Protein AF-A0A8T4CTZ4-F1 (afdb_monomer_lite)

Secondary structure (DSSP, 8-state):
---HHHHHHHHHHHHHHHHHHHHHHHHT---HHHHHHHHHHHHHHHHHHHHHHHHHHHHHHHHHHHHHHHHHHHHHHTSTTEE-S------SSSHHHHHHHHHHHHHHHHHHHHHHHHHHHHHHHHHHHHHHHHHHHHHHHHHHHHHHHHHHHHHHHHHHHHHHHHHHHHHHHHHHHHHHHHHHHHHHHHHHHHHHHHHHHHHHHHHHHHHHHHHHHHHHHHHHHHHHHHHHHHHHHHHHHHHHHHHHHTGGGGHHHHHHHHHHHHHHHHHHHHHHHHHHHHHHHHHHHHHHHHHHHHHHHHHHHHHHHHHHHHHHHHHHHHHHHHHHHHHHHHHHHHHHHHHHHHHHHHHHHHHHHHHHHHHHHHHHHHHHHHHHHHHHHHHHHHHTTEE--SEEEE----SHHHHHHHHHHHHHHHHTT--EEEPPS--SHHHHHHHHHTT---SEEE--TTHHHHHHHTT-B---HHHHHHTTHHHHS-HHHHHHTEETTEE-EEEEEEEE-SEEEEEHHHHHHHT-PPPSSHHHHHHHHHHHHHTT--SB-----HHHHHHHHHHHHHHHHHHHHHIIIIIS--HHHHTSHHHHHHHHHHHHHGGGB-TT-TT--HHHHHHHHHTTSSSEEE--GGGHHHHHHTT--BTTTEEEEEPP-SS--EEEEEEEEEEBPP-SHHHHHHHHHHHHHHTSHHHHHHHHHHH-SB-SSTTS--TTS-HHHHHHHHHHHHHHHTT-EEE-TTTTSSS-HHHHHHHHHHHHHHHH-TT--HHHHHHHHHHHTT-

Structure (mmCIF, N/CA/C/O backbone):
data_AF-A0A8T4CTZ4-F1
#
_entry.id   AF-A0A8T4CTZ4-F1
#
loop_
_atom_site.group_PDB
_atom_site.id
_atom_site.type_symbol
_atom_site.label_atom_id
_atom_site.label_alt_id
_atom_site.label_comp_id
_atom_site.label_asym_id
_atom_site.label_entity_id
_atom_site.label_seq_id
_atom_site.pdbx_PDB_ins_code
_atom_site.Cartn_x
_atom_site.Cartn_y
_atom_site.Cartn_z
_atom_site.occupancy
_atom_site.B_iso_or_equiv
_atom_site.auth_seq_id
_atom_site.auth_comp_id
_atom_site.auth_asym_id
_atom_site.auth_atom_id
_atom_site.pdbx_PDB_model_num
ATOM 1 N N . MET A 1 1 ? 53.742 -28.466 -37.548 1.00 39.31 1 MET A N 1
ATOM 2 C CA . MET A 1 1 ? 53.354 -27.512 -38.612 1.00 39.31 1 MET A CA 1
ATOM 3 C C . MET A 1 1 ? 54.324 -26.345 -38.579 1.00 39.31 1 MET A C 1
ATOM 5 O O . MET A 1 1 ? 54.499 -25.772 -37.512 1.00 39.31 1 MET A O 1
ATOM 9 N N . LEU A 1 2 ? 54.983 -26.036 -39.699 1.00 40.12 2 LEU A N 1
ATOM 10 C CA . LEU A 1 2 ? 55.825 -24.840 -39.817 1.00 40.12 2 LEU A CA 1
ATOM 11 C C . LEU A 1 2 ? 54.944 -23.595 -39.622 1.00 40.12 2 LEU A C 1
ATOM 13 O O . LEU A 1 2 ? 53.842 -23.530 -40.169 1.00 40.12 2 LEU A O 1
ATOM 17 N N . SER A 1 3 ? 55.389 -22.619 -38.830 1.00 48.47 3 SER A N 1
ATOM 18 C CA . SER A 1 3 ? 54.663 -21.354 -38.673 1.00 48.47 3 SER A CA 1
ATOM 19 C C . SER A 1 3 ? 54.604 -20.596 -40.007 1.00 48.47 3 SER A C 1
ATOM 21 O O . SER A 1 3 ? 55.458 -20.787 -40.872 1.00 48.47 3 SER A O 1
ATOM 23 N N . ARG A 1 4 ? 53.625 -19.693 -40.183 1.00 55.22 4 ARG A N 1
ATOM 24 C CA . ARG A 1 4 ? 53.502 -18.837 -41.385 1.00 55.22 4 ARG A CA 1
ATOM 25 C C . ARG A 1 4 ? 54.843 -18.209 -41.787 1.00 55.22 4 ARG A C 1
ATOM 27 O O . ARG A 1 4 ? 55.202 -18.199 -42.958 1.00 55.22 4 ARG A O 1
ATOM 34 N N . ASN A 1 5 ? 55.605 -17.749 -40.797 1.00 58.81 5 ASN A N 1
ATOM 35 C CA . ASN A 1 5 ? 56.911 -17.136 -41.013 1.00 58.81 5 ASN A CA 1
ATOM 36 C C . ASN A 1 5 ? 57.990 -18.166 -41.374 1.00 58.81 5 ASN A C 1
ATOM 38 O O . ASN A 1 5 ? 58.881 -17.840 -42.143 1.00 58.81 5 ASN A O 1
ATOM 42 N N . GLN A 1 6 ? 57.899 -19.403 -40.881 1.00 59.03 6 GLN A N 1
ATOM 43 C CA . GLN A 1 6 ? 58.808 -20.487 -41.262 1.00 59.03 6 GLN A CA 1
ATOM 44 C C . GLN A 1 6 ? 58.558 -20.980 -42.690 1.00 59.03 6 GLN A C 1
ATOM 46 O O . GLN A 1 6 ? 59.519 -21.248 -43.398 1.00 59.03 6 GLN A O 1
ATOM 51 N N . VAL A 1 7 ? 57.302 -21.047 -43.147 1.00 60.06 7 VAL A N 1
ATOM 52 C CA . VAL A 1 7 ? 56.992 -21.392 -44.547 1.00 60.06 7 VAL A CA 1
ATOM 53 C C . VAL A 1 7 ? 57.463 -20.282 -45.488 1.00 60.06 7 VAL A C 1
ATOM 55 O O . VAL A 1 7 ? 58.142 -20.571 -46.467 1.00 60.06 7 VAL A O 1
ATOM 58 N N . ILE A 1 8 ? 57.192 -19.011 -45.161 1.00 64.06 8 ILE A N 1
ATOM 59 C CA . ILE A 1 8 ? 57.685 -17.865 -45.945 1.00 64.06 8 ILE A CA 1
ATOM 60 C C . ILE A 1 8 ? 59.220 -17.826 -45.953 1.00 64.06 8 ILE A C 1
ATOM 62 O O . ILE A 1 8 ? 59.814 -17.636 -47.010 1.00 64.06 8 ILE A O 1
ATOM 66 N N . ALA A 1 9 ? 59.873 -18.054 -44.810 1.00 62.97 9 ALA A N 1
ATOM 67 C CA . ALA A 1 9 ? 61.332 -18.099 -44.723 1.00 62.97 9 ALA A CA 1
ATOM 68 C C . ALA A 1 9 ? 61.925 -19.276 -45.507 1.00 62.97 9 ALA A C 1
ATOM 70 O O . ALA A 1 9 ? 62.953 -19.110 -46.150 1.00 62.97 9 ALA A O 1
ATOM 71 N N . MET A 1 10 ? 61.270 -20.439 -45.506 1.00 65.56 10 MET A N 1
ATOM 72 C CA . MET A 1 10 ? 61.711 -21.608 -46.266 1.00 65.56 10 MET A CA 1
ATOM 73 C C . MET A 1 10 ? 61.559 -21.385 -47.775 1.00 65.56 10 MET A C 1
ATOM 75 O O . MET A 1 10 ? 62.483 -21.680 -48.524 1.00 65.56 10 MET A O 1
ATOM 79 N N . ILE A 1 11 ? 60.443 -20.800 -48.221 1.00 64.06 11 ILE A N 1
ATOM 80 C CA . ILE A 1 11 ? 60.234 -20.414 -49.626 1.00 64.06 11 ILE A CA 1
ATOM 81 C C . ILE A 1 11 ? 61.256 -19.348 -50.043 1.00 64.06 11 ILE A C 1
ATOM 83 O O . ILE A 1 11 ? 61.856 -19.474 -51.105 1.00 64.06 11 ILE A O 1
ATOM 87 N N . SER A 1 12 ? 61.504 -18.344 -49.197 1.00 65.31 12 SER A N 1
ATOM 88 C CA . SER A 1 12 ? 62.520 -17.312 -49.439 1.00 65.31 12 SER A CA 1
ATOM 89 C C . SER A 1 12 ? 63.927 -17.912 -49.515 1.00 65.31 12 SER A C 1
ATOM 91 O O . SER A 1 12 ? 64.669 -17.610 -50.441 1.00 65.31 12 SER A O 1
ATOM 93 N N . ALA A 1 13 ? 64.270 -18.843 -48.620 1.00 66.00 13 ALA A N 1
ATOM 94 C CA . ALA A 1 13 ? 65.552 -19.542 -48.630 1.00 66.00 13 ALA A CA 1
ATOM 95 C C . ALA A 1 13 ? 65.726 -20.424 -49.874 1.00 66.00 13 ALA A C 1
ATOM 97 O O . ALA A 1 13 ? 66.802 -20.424 -50.463 1.00 66.00 13 ALA A O 1
ATOM 98 N N . ILE A 1 14 ? 64.676 -21.127 -50.317 1.00 67.12 14 ILE A N 1
ATOM 99 C CA . ILE A 1 14 ? 64.684 -21.887 -51.577 1.00 67.12 14 ILE A CA 1
ATOM 100 C C . ILE A 1 14 ? 64.848 -20.931 -52.763 1.00 67.12 14 ILE A C 1
ATOM 102 O O . ILE A 1 14 ? 65.654 -21.201 -53.648 1.00 67.12 14 ILE A O 1
ATOM 106 N N . TYR A 1 15 ? 64.154 -19.791 -52.760 1.00 68.62 15 TYR A N 1
ATOM 107 C CA . TYR A 1 15 ? 64.275 -18.775 -53.804 1.00 68.62 15 TYR A CA 1
ATOM 108 C C . TYR A 1 15 ? 65.694 -18.195 -53.862 1.00 68.62 15 TYR A C 1
ATOM 110 O O . TYR A 1 15 ? 66.281 -18.134 -54.937 1.00 68.62 15 TYR A O 1
ATOM 118 N N . SER A 1 16 ? 66.288 -17.849 -52.716 1.00 67.25 16 SER A N 1
ATOM 119 C CA . SER A 1 16 ? 67.676 -17.384 -52.616 1.00 67.25 16 SER A CA 1
ATOM 120 C C . SER A 1 16 ? 68.681 -18.454 -53.040 1.00 67.25 16 SER A C 1
ATOM 122 O O . SER A 1 16 ? 69.623 -18.137 -53.759 1.00 67.25 16 SER A O 1
ATOM 124 N N . LEU A 1 17 ? 68.481 -19.718 -52.650 1.00 63.75 17 LEU A N 1
ATOM 125 C CA . LEU A 1 17 ? 69.348 -20.833 -53.041 1.00 63.75 17 LEU A CA 1
ATOM 126 C C . LEU A 1 17 ? 69.308 -21.057 -54.557 1.00 63.75 17 LEU A C 1
ATOM 128 O O . LEU A 1 17 ? 70.354 -21.205 -55.183 1.00 63.75 17 LEU A O 1
ATOM 132 N N . VAL A 1 18 ? 68.114 -21.016 -55.156 1.00 66.00 18 VAL A N 1
ATOM 133 C CA . VAL A 1 18 ? 67.929 -21.090 -56.610 1.00 66.00 18 VAL A CA 1
ATOM 134 C C . VAL A 1 18 ? 68.626 -19.910 -57.291 1.00 66.00 18 VAL A C 1
ATOM 136 O O . VAL A 1 18 ? 69.375 -20.126 -58.237 1.00 66.00 18 VAL A O 1
ATOM 139 N N . LEU A 1 19 ? 68.487 -18.686 -56.771 1.00 65.62 19 LEU A N 1
ATOM 140 C CA . LEU A 1 19 ? 69.145 -17.485 -57.308 1.00 65.62 19 LEU A CA 1
ATOM 141 C C . LEU A 1 19 ? 70.683 -17.562 -57.237 1.00 65.62 19 LEU A C 1
ATOM 143 O O . LEU A 1 19 ? 71.365 -17.140 -58.169 1.00 65.62 19 LEU A O 1
ATOM 147 N N . ILE A 1 20 ? 71.230 -18.140 -56.162 1.00 66.50 20 ILE A N 1
ATOM 148 C CA . ILE A 1 20 ? 72.675 -18.345 -55.974 1.00 66.50 20 ILE A CA 1
ATOM 149 C C . ILE A 1 20 ? 73.207 -19.421 -56.927 1.00 66.50 20 ILE A C 1
ATOM 151 O O . ILE A 1 20 ? 74.209 -19.192 -57.604 1.00 66.50 20 ILE A O 1
ATOM 155 N N . VAL A 1 21 ? 72.533 -20.573 -57.030 1.00 63.38 21 VAL A N 1
ATOM 156 C CA . VAL A 1 21 ? 72.905 -21.642 -57.978 1.00 63.38 21 VAL A CA 1
ATOM 157 C C . VAL A 1 21 ? 72.862 -21.118 -59.419 1.00 63.38 21 VAL A C 1
ATOM 159 O O . VAL A 1 21 ? 73.737 -21.435 -60.220 1.00 63.38 21 VAL A O 1
ATOM 162 N N . LEU A 1 22 ? 71.904 -20.246 -59.730 1.00 59.56 22 LEU A N 1
ATOM 163 C CA . LEU A 1 22 ? 71.767 -19.593 -61.031 1.00 59.56 22 LEU A CA 1
ATOM 164 C C . LEU A 1 22 ? 72.900 -18.612 -61.348 1.00 59.56 22 LEU A C 1
ATOM 166 O O . LEU A 1 22 ? 73.438 -18.659 -62.452 1.00 59.56 22 LEU A O 1
ATOM 170 N N . LEU A 1 23 ? 73.301 -17.766 -60.395 1.00 63.25 23 LEU A N 1
ATOM 171 C CA . LEU A 1 23 ? 74.447 -16.857 -60.547 1.00 63.25 23 LEU A CA 1
ATOM 172 C C . LEU A 1 23 ? 75.741 -17.622 -60.861 1.00 63.25 23 LEU A C 1
ATOM 174 O O . LEU A 1 23 ? 76.515 -17.207 -61.723 1.00 63.25 23 LEU A O 1
ATOM 178 N N . VAL A 1 24 ? 75.933 -18.774 -60.213 1.00 62.56 24 VAL A N 1
ATOM 179 C CA . VAL A 1 24 ? 77.088 -19.653 -60.442 1.00 62.56 24 VAL A CA 1
ATOM 180 C C . VAL A 1 24 ? 77.041 -20.290 -61.837 1.00 62.56 24 VAL A C 1
ATOM 182 O O . VAL A 1 24 ? 78.058 -20.303 -62.529 1.00 62.56 24 VAL A O 1
ATOM 185 N N . VAL A 1 25 ? 75.875 -20.753 -62.301 1.00 63.19 25 VAL A N 1
ATOM 186 C CA . VAL A 1 25 ? 75.716 -21.350 -63.644 1.00 63.19 25 VAL A CA 1
ATOM 187 C C . VAL A 1 25 ? 75.904 -20.310 -64.758 1.00 63.19 25 VAL A C 1
ATOM 189 O O . VAL A 1 25 ? 76.577 -20.599 -65.748 1.00 63.19 25 VAL A O 1
ATOM 192 N N . VAL A 1 26 ? 75.394 -19.086 -64.582 1.00 61.59 26 VAL A N 1
ATOM 193 C CA . VAL A 1 26 ? 75.572 -17.978 -65.542 1.00 61.59 26 VAL A CA 1
ATOM 194 C C . VAL A 1 26 ? 77.041 -17.552 -65.637 1.00 61.59 26 VAL A C 1
ATOM 196 O O . VAL A 1 26 ? 77.529 -17.309 -66.737 1.00 61.59 26 VAL A O 1
ATOM 199 N N . SER A 1 27 ? 77.786 -17.539 -64.524 1.00 61.09 27 SER A N 1
ATOM 200 C CA . SER A 1 27 ? 79.213 -17.169 -64.532 1.00 61.09 27 SER A CA 1
ATOM 201 C C . SER A 1 27 ? 80.145 -18.170 -65.234 1.00 61.09 27 SER A C 1
ATOM 203 O O . SER A 1 27 ? 81.280 -17.813 -65.537 1.00 61.09 27 SER A O 1
ATOM 205 N N . ASN A 1 28 ? 79.686 -19.398 -65.512 1.00 57.53 28 ASN A N 1
ATOM 206 C CA . ASN A 1 28 ? 80.529 -20.510 -65.975 1.00 57.53 28 ASN A CA 1
ATOM 207 C C . ASN A 1 28 ? 80.295 -20.938 -67.442 1.00 57.53 28 ASN A C 1
ATOM 209 O O . ASN A 1 28 ? 80.783 -21.993 -67.848 1.00 57.53 28 ASN A O 1
ATOM 213 N N . SER A 1 29 ? 79.556 -20.166 -68.250 1.00 55.97 29 SER A N 1
ATOM 214 C CA . SER A 1 29 ? 79.199 -20.547 -69.631 1.00 55.97 29 SER A CA 1
ATOM 215 C C . SER A 1 29 ? 79.858 -19.653 -70.700 1.00 55.97 29 SER A C 1
ATOM 217 O O . SER A 1 29 ? 79.680 -18.440 -70.732 1.00 55.97 29 SER A O 1
ATOM 219 N N . SER A 1 30 ? 80.650 -20.263 -71.592 1.00 53.78 30 SER A N 1
ATOM 220 C CA . SER A 1 30 ? 81.611 -19.582 -72.485 1.00 53.78 30 SER A CA 1
ATOM 221 C C . SER A 1 30 ? 81.126 -19.346 -73.931 1.00 53.78 30 SER A C 1
ATOM 223 O O . SER A 1 30 ? 81.937 -19.407 -74.855 1.00 53.78 30 SER A O 1
ATOM 225 N N . VAL A 1 31 ? 79.826 -19.110 -74.183 1.00 53.09 31 VAL A N 1
ATOM 226 C CA . VAL A 1 31 ? 79.299 -18.891 -75.555 1.00 53.09 31 VAL A CA 1
ATOM 227 C C . VAL A 1 31 ? 78.222 -17.794 -75.590 1.00 53.09 31 VAL A C 1
ATOM 229 O O . VAL A 1 31 ? 77.101 -17.995 -75.135 1.00 53.09 31 VAL A O 1
ATOM 232 N N . ALA A 1 32 ? 78.538 -16.640 -76.192 1.00 54.09 32 ALA A N 1
ATOM 233 C CA . ALA A 1 32 ? 77.713 -15.424 -76.137 1.00 54.09 32 ALA A CA 1
ATOM 234 C C . ALA A 1 32 ? 76.344 -15.504 -76.855 1.00 54.09 32 ALA A C 1
ATOM 236 O O . ALA A 1 32 ? 75.401 -14.858 -76.416 1.00 54.09 32 ALA A O 1
ATOM 237 N N . ALA A 1 33 ? 76.189 -16.305 -77.919 1.00 52.88 33 ALA A N 1
ATOM 238 C CA . ALA A 1 33 ? 74.944 -16.347 -78.710 1.00 52.88 33 ALA A CA 1
ATOM 239 C C . ALA A 1 33 ? 73.866 -17.313 -78.166 1.00 52.88 33 ALA A C 1
ATOM 241 O O . ALA A 1 33 ? 72.686 -17.156 -78.462 1.00 52.88 33 ALA A O 1
ATOM 242 N N . VAL A 1 34 ? 74.253 -18.299 -77.349 1.00 55.53 34 VAL A N 1
ATOM 243 C CA . VAL A 1 34 ? 73.311 -19.179 -76.623 1.00 55.53 34 VAL A CA 1
ATOM 244 C C . VAL A 1 34 ? 72.849 -18.512 -75.315 1.00 55.53 34 VAL A C 1
ATOM 246 O O . VAL A 1 34 ? 71.818 -18.878 -74.756 1.00 55.53 34 VAL A O 1
ATOM 249 N N . ASN A 1 35 ? 73.575 -17.482 -74.868 1.00 60.97 35 ASN A N 1
ATOM 250 C CA . ASN A 1 35 ? 73.402 -16.823 -73.580 1.00 60.97 35 ASN A CA 1
ATOM 251 C C . ASN A 1 35 ? 72.079 -16.043 -73.475 1.00 60.97 35 ASN A C 1
ATOM 253 O O . ASN A 1 35 ? 71.365 -16.206 -72.492 1.00 60.97 35 ASN A O 1
ATOM 257 N N . ASP A 1 36 ? 71.686 -15.276 -74.498 1.00 58.62 36 ASP A N 1
ATOM 258 C CA . ASP A 1 36 ? 70.469 -14.445 -74.430 1.00 58.62 36 ASP A CA 1
ATOM 259 C C . ASP A 1 36 ? 69.174 -15.273 -74.440 1.00 58.62 36 ASP A C 1
ATOM 261 O O . ASP A 1 36 ? 68.249 -15.007 -73.666 1.00 58.62 36 ASP A O 1
ATOM 265 N N . LEU A 1 37 ? 69.103 -16.325 -75.267 1.00 62.19 37 LEU A N 1
ATOM 266 C CA . LEU A 1 37 ? 67.947 -17.230 -75.296 1.00 62.19 37 LEU A CA 1
ATOM 267 C C . LEU A 1 37 ? 67.836 -18.023 -73.986 1.00 62.19 37 LEU A C 1
ATOM 269 O O . LEU A 1 37 ? 66.740 -18.170 -73.442 1.00 62.19 37 LEU A O 1
ATOM 273 N N . PHE A 1 38 ? 68.969 -18.490 -73.456 1.00 65.94 38 PHE A N 1
ATOM 274 C CA . PHE A 1 38 ? 69.017 -19.215 -72.190 1.00 65.94 38 PHE A CA 1
ATOM 275 C C . PHE A 1 38 ? 68.617 -18.314 -71.012 1.00 65.94 38 PHE A C 1
ATOM 277 O O . PHE A 1 38 ? 67.765 -18.706 -70.219 1.00 65.94 38 PHE A O 1
ATOM 284 N N . ILE A 1 39 ? 69.128 -17.077 -70.944 1.00 67.44 39 ILE A N 1
ATOM 285 C CA . ILE A 1 39 ? 68.759 -16.079 -69.923 1.00 67.44 39 ILE A CA 1
ATOM 286 C C . ILE A 1 39 ? 67.267 -15.719 -70.003 1.00 67.44 39 ILE A C 1
ATOM 288 O O . ILE A 1 39 ? 66.610 -15.607 -68.967 1.00 67.44 39 ILE A O 1
ATOM 292 N N . THR A 1 40 ? 66.697 -15.592 -71.206 1.00 66.44 40 THR A N 1
ATOM 293 C CA . THR A 1 40 ? 65.272 -15.250 -71.380 1.00 66.44 40 THR A CA 1
ATOM 294 C C . THR A 1 40 ? 64.348 -16.389 -70.934 1.00 66.44 40 THR A C 1
ATOM 296 O O . THR A 1 40 ? 63.401 -16.151 -70.184 1.00 66.44 40 THR A O 1
ATOM 299 N N . ILE A 1 41 ? 64.637 -17.639 -71.323 1.00 70.94 41 ILE A N 1
ATOM 300 C CA . ILE A 1 41 ? 63.889 -18.829 -70.866 1.00 70.94 41 ILE A CA 1
ATOM 301 C C . ILE A 1 41 ? 63.963 -18.959 -69.340 1.00 70.94 41 ILE A C 1
ATOM 303 O O . ILE A 1 41 ? 62.981 -19.305 -68.682 1.00 70.94 41 ILE A O 1
ATOM 307 N N . LEU A 1 42 ? 65.117 -18.628 -68.766 1.00 67.38 42 LEU A N 1
ATOM 308 C CA . LEU A 1 42 ? 65.365 -18.700 -67.336 1.00 67.38 42 LEU A CA 1
ATOM 309 C C . LEU A 1 42 ? 64.615 -17.613 -66.552 1.00 67.38 42 LEU A C 1
ATOM 311 O O . LEU A 1 42 ? 63.998 -17.917 -65.533 1.00 67.38 42 LEU A O 1
ATOM 315 N N . LEU A 1 43 ? 64.582 -16.375 -67.053 1.00 72.62 43 LEU A N 1
ATOM 316 C CA . LEU A 1 43 ? 63.762 -15.292 -66.496 1.00 72.62 43 LEU A CA 1
ATOM 317 C C . LEU A 1 43 ? 62.268 -15.632 -66.544 1.00 72.62 43 LEU A C 1
ATOM 319 O O . LEU A 1 43 ? 61.567 -15.428 -65.553 1.00 72.62 43 LEU A O 1
ATOM 323 N N . ILE A 1 44 ? 61.788 -16.211 -67.649 1.00 76.00 44 ILE A N 1
ATOM 324 C CA . ILE A 1 44 ? 60.404 -16.696 -67.764 1.00 76.00 44 ILE A CA 1
ATOM 325 C C . ILE A 1 44 ? 60.137 -17.810 -66.743 1.00 76.00 44 ILE A C 1
ATOM 327 O O . ILE A 1 44 ? 59.095 -17.800 -66.091 1.00 76.00 44 ILE A O 1
ATOM 331 N N . GLY A 1 45 ? 61.086 -18.729 -66.544 1.00 75.56 45 GLY A N 1
ATOM 332 C CA . GLY A 1 45 ? 61.003 -19.775 -65.523 1.00 75.56 45 GLY A CA 1
ATOM 333 C C . GLY A 1 45 ? 60.929 -19.221 -64.096 1.00 75.56 45 GLY A C 1
ATOM 334 O O . GLY A 1 45 ? 60.116 -19.692 -63.304 1.00 75.56 45 GLY A O 1
ATOM 335 N N . ILE A 1 46 ? 61.712 -18.186 -63.775 1.00 76.00 46 ILE A N 1
ATOM 336 C CA . ILE A 1 46 ? 61.697 -17.515 -62.463 1.00 76.00 46 ILE A CA 1
ATOM 337 C C . ILE A 1 46 ? 60.379 -16.776 -62.241 1.00 76.00 46 ILE A C 1
ATOM 339 O O . ILE A 1 46 ? 59.773 -16.918 -61.180 1.00 76.00 46 ILE A O 1
ATOM 343 N N . VAL A 1 47 ? 59.910 -16.011 -63.230 1.00 78.50 47 VAL A N 1
ATOM 344 C CA . VAL A 1 47 ? 58.628 -15.296 -63.143 1.00 78.50 47 VAL A CA 1
ATOM 345 C C . VAL A 1 47 ? 57.470 -16.291 -63.043 1.00 78.50 47 VAL A C 1
ATOM 347 O O . VAL A 1 47 ? 56.574 -16.097 -62.224 1.00 78.50 47 VAL A O 1
ATOM 350 N N . GLY A 1 48 ? 57.516 -17.391 -63.798 1.00 80.56 48 GLY A N 1
ATOM 351 C CA . GLY A 1 48 ? 56.537 -18.475 -63.729 1.00 80.56 48 GLY A CA 1
ATOM 352 C C . GLY A 1 48 ? 56.526 -19.175 -62.370 1.00 80.56 48 GLY A C 1
ATOM 353 O O . GLY A 1 48 ? 55.460 -19.371 -61.790 1.00 80.56 48 GLY A O 1
ATOM 354 N N . LEU A 1 49 ? 57.700 -19.484 -61.812 1.00 81.38 49 LEU A N 1
ATOM 355 C CA . LEU A 1 49 ? 57.827 -20.071 -60.476 1.00 81.38 49 LEU A CA 1
ATOM 356 C C . LEU A 1 49 ? 57.380 -19.089 -59.385 1.00 81.38 49 LEU A C 1
ATOM 358 O O . LEU A 1 49 ? 56.686 -19.487 -58.454 1.00 81.38 49 LEU A O 1
ATOM 362 N N . GLY A 1 50 ? 57.724 -17.807 -59.514 1.00 78.75 50 GLY A N 1
ATOM 363 C CA . GLY A 1 50 ? 57.285 -16.742 -58.615 1.00 78.75 50 GLY A CA 1
ATOM 364 C C . GLY A 1 50 ? 55.768 -16.559 -58.631 1.00 78.75 50 GLY A C 1
ATOM 365 O O . GLY A 1 50 ? 55.152 -16.495 -57.570 1.00 78.75 50 GLY A O 1
ATOM 366 N N . ALA A 1 51 ? 55.146 -16.560 -59.813 1.00 79.69 51 ALA A N 1
ATOM 367 C CA . ALA A 1 51 ? 53.694 -16.505 -59.966 1.00 79.69 51 ALA A CA 1
ATOM 368 C C . ALA A 1 51 ? 53.007 -17.759 -59.399 1.00 79.69 51 ALA A C 1
ATOM 370 O O . ALA A 1 51 ? 51.974 -17.647 -58.741 1.00 79.69 51 ALA A O 1
ATOM 371 N N . LEU A 1 52 ? 53.601 -18.941 -59.587 1.00 82.56 52 LEU A N 1
ATOM 372 C CA . LEU A 1 52 ? 53.086 -20.199 -59.049 1.00 82.56 52 LEU A CA 1
ATOM 373 C C . LEU A 1 52 ? 53.186 -20.246 -57.518 1.00 82.56 52 LEU A C 1
ATOM 375 O O . LEU A 1 52 ? 52.219 -20.613 -56.856 1.00 82.56 52 LEU A O 1
ATOM 379 N N . LEU A 1 53 ? 54.307 -19.806 -56.941 1.00 83.00 53 LEU A N 1
ATOM 380 C CA . LEU A 1 53 ? 54.482 -19.682 -55.491 1.00 83.00 53 LEU A CA 1
ATOM 381 C C . LEU A 1 53 ? 53.547 -18.623 -54.896 1.00 83.00 53 LEU A C 1
ATOM 383 O O . LEU A 1 53 ? 52.933 -18.873 -53.862 1.00 83.00 53 LEU A O 1
ATOM 387 N N . ALA A 1 54 ? 53.386 -17.472 -55.552 1.00 77.75 54 ALA A N 1
ATOM 388 C CA . ALA A 1 54 ? 52.441 -16.439 -55.132 1.00 77.75 54 ALA A CA 1
ATOM 389 C C . ALA A 1 54 ? 50.990 -16.944 -55.191 1.00 77.75 54 ALA A C 1
ATOM 391 O O . ALA A 1 54 ? 50.236 -16.740 -54.240 1.00 77.75 54 ALA A O 1
ATOM 392 N N . GLY A 1 55 ? 50.617 -17.663 -56.254 1.00 81.44 55 GLY A N 1
ATOM 393 C CA . GLY A 1 55 ? 49.314 -18.314 -56.391 1.00 81.44 55 GLY A CA 1
ATOM 394 C C . GLY A 1 55 ? 49.078 -19.392 -55.330 1.00 81.44 55 GLY A C 1
ATOM 395 O O . GLY A 1 55 ? 47.993 -19.462 -54.759 1.00 81.44 55 GLY A O 1
ATOM 396 N N . LEU A 1 56 ? 50.107 -20.175 -54.994 1.00 80.62 56 LEU A N 1
ATOM 397 C CA . LEU A 1 56 ? 50.047 -21.203 -53.954 1.00 80.62 56 LEU A CA 1
ATOM 398 C C . LEU A 1 56 ? 49.911 -20.588 -52.553 1.00 80.62 56 LEU A C 1
ATOM 400 O O . LEU A 1 56 ? 49.064 -21.021 -51.776 1.00 80.62 56 LEU A O 1
ATOM 404 N N . VAL A 1 57 ? 50.670 -19.533 -52.243 1.00 80.19 57 VAL A N 1
ATOM 405 C CA . VAL A 1 57 ? 50.537 -18.771 -50.987 1.00 80.19 57 VAL A CA 1
ATOM 406 C C . VAL A 1 57 ? 49.167 -18.096 -50.894 1.00 80.19 57 VAL A C 1
ATOM 408 O O . VAL A 1 57 ? 48.546 -18.127 -49.833 1.00 80.19 57 VAL A O 1
ATOM 411 N N . PHE A 1 58 ? 48.664 -17.522 -51.989 1.00 79.69 58 PHE A N 1
ATOM 412 C CA . PHE A 1 58 ? 47.327 -16.933 -52.047 1.00 79.69 58 PHE A CA 1
ATOM 413 C C . PHE A 1 58 ? 46.229 -17.985 -51.829 1.00 79.69 58 PHE A C 1
ATOM 415 O O . PHE A 1 58 ? 45.336 -17.772 -51.008 1.00 79.69 58 PHE A O 1
ATOM 422 N N . GLY A 1 59 ? 46.331 -19.143 -52.488 1.00 77.12 59 GLY A N 1
ATOM 423 C CA . GLY A 1 59 ? 45.407 -20.267 -52.326 1.00 77.12 59 GLY A CA 1
ATOM 424 C C . GLY A 1 59 ? 45.400 -20.825 -50.901 1.00 77.12 59 GLY A C 1
ATOM 425 O O . GLY A 1 59 ? 44.334 -20.982 -50.312 1.00 77.12 59 GLY A O 1
ATOM 426 N N . ILE A 1 60 ? 46.580 -21.029 -50.306 1.00 78.12 60 ILE A N 1
ATOM 427 C CA . ILE A 1 60 ? 46.739 -21.434 -48.900 1.00 78.12 60 ILE A CA 1
ATOM 428 C C . ILE A 1 60 ? 46.112 -20.386 -47.971 1.00 78.12 60 ILE A C 1
ATOM 430 O O . ILE A 1 60 ? 45.307 -20.733 -47.111 1.00 78.12 60 ILE A O 1
ATOM 434 N N . ASN A 1 61 ? 46.413 -19.098 -48.156 1.00 74.81 61 ASN A N 1
ATOM 435 C CA . ASN A 1 61 ? 45.849 -18.038 -47.317 1.00 74.81 61 ASN A CA 1
ATOM 436 C C . ASN A 1 61 ? 44.319 -17.985 -47.394 1.00 74.81 61 ASN A C 1
ATOM 438 O O . ASN A 1 61 ? 43.673 -17.788 -46.367 1.00 74.81 61 ASN A O 1
ATOM 442 N N . GLN A 1 62 ? 43.734 -18.196 -48.574 1.00 74.88 62 GLN A N 1
ATOM 443 C CA . GLN A 1 62 ? 42.281 -18.254 -48.734 1.00 74.88 62 GLN A CA 1
ATOM 444 C C . GLN A 1 62 ? 41.673 -19.507 -48.091 1.00 74.88 62 GLN A C 1
ATOM 446 O O . GLN A 1 62 ? 40.611 -19.407 -47.480 1.00 74.88 62 GLN A O 1
ATOM 451 N N . LEU A 1 63 ? 42.364 -20.650 -48.144 1.00 73.75 63 LEU A N 1
ATOM 452 C CA . LEU A 1 63 ? 41.926 -21.900 -47.515 1.00 73.75 63 LEU A CA 1
ATOM 453 C C . LEU A 1 63 ? 41.944 -21.824 -45.975 1.00 73.75 63 LEU A C 1
ATOM 455 O O . LEU A 1 63 ? 41.037 -22.326 -45.318 1.00 73.75 63 LEU A O 1
ATOM 459 N N . PHE A 1 64 ? 42.958 -21.175 -45.387 1.00 75.94 64 PHE A N 1
ATOM 460 C CA . PHE A 1 64 ? 43.124 -21.063 -43.929 1.00 75.94 64 PHE A CA 1
ATOM 461 C C . PHE A 1 64 ? 42.426 -19.842 -43.304 1.00 75.94 64 PHE A C 1
ATOM 463 O O . PHE A 1 64 ? 42.347 -19.748 -42.076 1.00 75.94 64 PHE A O 1
ATOM 470 N N . LYS A 1 65 ? 41.891 -18.915 -44.109 1.00 77.62 65 LYS A N 1
ATOM 471 C CA . LYS A 1 65 ? 41.198 -17.712 -43.619 1.00 77.62 65 LYS A CA 1
ATOM 472 C C . LYS A 1 65 ? 40.037 -18.027 -42.652 1.00 77.62 65 LYS A C 1
ATOM 474 O O . LYS A 1 65 ? 40.013 -17.408 -41.582 1.00 77.62 65 LYS A O 1
ATOM 479 N N . PRO A 1 66 ? 39.145 -19.005 -42.921 1.00 76.50 66 PRO A N 1
ATOM 480 C CA . PRO A 1 66 ? 38.083 -19.374 -41.978 1.00 76.50 66 PRO A CA 1
ATOM 481 C C . PRO A 1 66 ? 38.621 -19.903 -40.642 1.00 76.50 66 PRO A C 1
ATOM 483 O O . PRO A 1 66 ? 38.083 -19.579 -39.589 1.00 76.50 66 PRO A O 1
ATOM 486 N N . LEU A 1 67 ? 39.740 -20.639 -40.652 1.00 78.62 67 LEU A N 1
ATOM 487 C CA . LEU A 1 67 ? 40.378 -21.142 -39.427 1.00 78.62 67 LEU A CA 1
ATOM 488 C C . LEU A 1 67 ? 40.990 -20.012 -38.589 1.00 78.62 67 LEU A C 1
ATOM 490 O O . LEU A 1 67 ? 40.904 -20.034 -37.361 1.00 78.62 67 LEU A O 1
ATOM 494 N N . THR A 1 68 ? 41.572 -18.994 -39.231 1.00 81.44 68 THR A N 1
ATOM 495 C CA . THR A 1 68 ? 42.026 -17.794 -38.510 1.00 81.44 68 THR A CA 1
ATOM 496 C C . THR A 1 68 ? 40.863 -16.992 -37.932 1.00 81.44 68 THR A C 1
ATOM 498 O O . THR A 1 68 ? 40.957 -16.563 -36.788 1.00 81.44 68 THR A O 1
ATOM 501 N N . GLN A 1 69 ? 39.750 -16.867 -38.664 1.00 80.69 69 GLN A N 1
ATOM 502 C CA . GLN A 1 69 ? 38.534 -16.217 -38.167 1.00 80.69 69 GLN A CA 1
ATOM 503 C C . GLN A 1 69 ? 37.927 -16.981 -36.986 1.00 80.69 69 GLN A C 1
ATOM 505 O O . GLN A 1 69 ? 37.577 -16.364 -35.988 1.00 80.69 69 GLN A O 1
ATOM 510 N N . MET A 1 70 ? 37.882 -18.315 -37.047 1.00 81.94 70 MET A N 1
ATOM 511 C CA . MET A 1 70 ? 37.433 -19.160 -35.936 1.00 81.94 70 MET A CA 1
ATOM 512 C C . MET A 1 70 ? 38.289 -18.953 -34.689 1.00 81.94 70 MET A C 1
ATOM 514 O O . MET A 1 70 ? 37.749 -18.736 -33.610 1.00 81.94 70 MET A O 1
ATOM 518 N N . ARG A 1 71 ? 39.621 -18.956 -34.829 1.00 83.31 71 ARG A N 1
ATOM 519 C CA . ARG A 1 71 ? 40.534 -18.658 -33.716 1.00 83.31 71 ARG A CA 1
ATOM 520 C C . ARG A 1 71 ? 40.247 -17.284 -33.109 1.00 83.31 71 ARG A C 1
ATOM 522 O O . ARG A 1 71 ? 40.257 -17.147 -31.888 1.00 83.31 71 ARG A O 1
ATOM 529 N N . ASP A 1 72 ? 40.043 -16.273 -33.946 1.00 83.75 72 ASP A N 1
ATOM 530 C CA . ASP A 1 72 ? 39.843 -14.899 -33.488 1.00 83.75 72 ASP A CA 1
ATOM 531 C C . ASP A 1 72 ? 38.472 -14.730 -32.804 1.00 83.75 72 ASP A C 1
ATOM 533 O O . ASP A 1 72 ? 38.403 -14.101 -31.750 1.00 83.75 72 ASP A O 1
ATOM 537 N N . LEU A 1 73 ? 37.416 -15.388 -33.302 1.00 81.81 73 LEU A N 1
ATOM 538 C CA . LEU A 1 73 ? 36.107 -15.446 -32.637 1.00 81.81 73 LEU A CA 1
ATOM 539 C C . LEU A 1 73 ? 36.151 -16.225 -31.322 1.00 81.81 73 LEU A C 1
ATOM 541 O O . LEU A 1 73 ? 35.621 -15.751 -30.326 1.00 81.81 73 LEU A O 1
ATOM 545 N N . MET A 1 74 ? 36.833 -17.371 -31.271 1.00 82.44 74 MET A N 1
ATOM 546 C CA . MET A 1 74 ? 37.019 -18.120 -30.022 1.00 82.44 74 MET A CA 1
ATOM 547 C C . MET A 1 74 ? 37.785 -17.301 -28.975 1.00 82.44 74 MET A C 1
ATOM 549 O O . MET A 1 74 ? 37.472 -17.362 -27.789 1.00 82.44 74 MET A O 1
ATOM 553 N N . ARG A 1 75 ? 38.768 -16.492 -29.397 1.00 82.19 75 ARG A N 1
ATOM 554 C CA . ARG A 1 75 ? 39.457 -15.549 -28.502 1.00 82.19 75 ARG A CA 1
ATOM 555 C C . ARG A 1 75 ? 38.530 -14.449 -28.006 1.00 82.19 75 ARG A C 1
ATOM 557 O O . ARG A 1 75 ? 38.600 -14.121 -26.830 1.00 82.19 75 ARG A O 1
ATOM 564 N N . LEU A 1 76 ? 37.677 -13.908 -28.874 1.00 75.94 76 LEU A N 1
ATOM 565 C CA . LEU A 1 76 ? 36.679 -12.908 -28.496 1.00 75.94 76 LEU A CA 1
ATOM 566 C C . LEU A 1 76 ? 35.650 -13.489 -27.512 1.00 75.94 76 LEU A C 1
ATOM 568 O O . LEU A 1 76 ? 35.323 -12.846 -26.519 1.00 75.94 76 LEU A O 1
ATOM 572 N N . GLN A 1 77 ? 35.208 -14.729 -27.731 1.00 80.62 77 GLN A N 1
ATOM 573 C CA . GLN A 1 77 ? 34.308 -15.467 -26.837 1.00 80.62 77 GLN A CA 1
ATOM 574 C C . GLN A 1 77 ? 34.915 -15.740 -25.458 1.00 80.62 77 GLN A C 1
ATOM 576 O O . GLN A 1 77 ? 34.182 -15.800 -24.478 1.00 80.62 77 GLN A O 1
ATOM 581 N N . ALA A 1 78 ? 36.239 -15.878 -25.375 1.00 79.12 78 ALA A N 1
ATOM 582 C CA . ALA A 1 78 ? 36.961 -16.083 -24.122 1.00 79.12 78 ALA A CA 1
ATOM 583 C C . ALA A 1 78 ? 37.221 -14.786 -23.327 1.00 79.12 78 ALA A C 1
ATOM 585 O O . ALA A 1 78 ? 37.856 -14.841 -22.275 1.00 79.12 78 ALA A O 1
ATOM 586 N N . THR A 1 79 ? 36.788 -13.623 -23.826 1.00 76.25 79 THR A N 1
ATOM 587 C CA . THR A 1 79 ? 36.882 -12.352 -23.089 1.00 76.25 79 THR A CA 1
ATOM 588 C C . THR A 1 79 ? 35.694 -12.153 -22.144 1.00 76.25 79 THR A C 1
ATOM 590 O O . THR A 1 79 ? 34.666 -12.811 -22.283 1.00 76.25 79 THR A O 1
ATOM 593 N N . ASP A 1 80 ? 35.792 -11.175 -21.237 1.00 64.06 80 ASP A N 1
ATOM 594 C CA . ASP A 1 80 ? 34.716 -10.775 -20.308 1.00 64.06 80 ASP A CA 1
ATOM 595 C C . ASP A 1 80 ? 33.424 -10.274 -20.995 1.00 64.06 80 ASP A C 1
ATOM 597 O O . ASP A 1 80 ? 32.439 -9.980 -20.320 1.00 64.06 80 ASP A O 1
ATOM 601 N N . ARG A 1 81 ? 33.428 -10.141 -22.329 1.00 66.75 81 ARG A N 1
ATOM 602 C CA . ARG A 1 81 ? 32.265 -9.820 -23.172 1.00 66.75 81 ARG A CA 1
ATOM 603 C C . ARG A 1 81 ? 32.114 -10.852 -24.282 1.00 66.75 81 ARG A C 1
ATOM 605 O O . ARG A 1 81 ? 32.054 -10.492 -25.459 1.00 66.75 81 ARG A O 1
ATOM 612 N N . GLY A 1 82 ? 32.127 -12.128 -23.907 1.00 76.56 82 GLY A N 1
ATOM 613 C CA . GLY A 1 82 ? 32.137 -13.248 -24.838 1.00 76.56 82 GLY A CA 1
ATOM 614 C C . GLY A 1 82 ? 31.014 -13.133 -25.867 1.00 76.56 82 GLY A C 1
ATOM 615 O O . GLY A 1 82 ? 29.839 -13.302 -25.537 1.00 76.56 82 GLY A O 1
ATOM 616 N N . ASP A 1 83 ? 31.367 -12.806 -27.111 1.00 80.69 83 ASP A N 1
ATOM 617 C CA . ASP A 1 83 ? 30.382 -12.575 -28.162 1.00 80.69 83 ASP A CA 1
ATOM 618 C C . ASP A 1 83 ? 29.900 -13.898 -28.763 1.00 80.69 83 ASP A C 1
ATOM 620 O O . ASP A 1 83 ? 30.581 -14.536 -29.572 1.00 80.69 83 ASP A O 1
ATOM 624 N N . LEU A 1 84 ? 28.699 -14.307 -28.360 1.00 85.38 84 LEU A N 1
ATOM 625 C CA . LEU A 1 84 ? 28.015 -15.482 -28.894 1.00 85.38 84 LEU A CA 1
ATOM 626 C C . LEU A 1 84 ? 27.017 -15.116 -29.999 1.00 85.38 84 LEU A C 1
ATOM 628 O O . LEU A 1 84 ? 26.290 -15.989 -30.466 1.00 85.38 84 LEU A O 1
ATOM 632 N N . MET A 1 85 ? 26.959 -13.857 -30.446 1.00 82.69 85 MET A N 1
ATOM 633 C CA . MET A 1 85 ? 26.082 -13.404 -31.534 1.00 82.69 85 MET A CA 1
ATOM 634 C C . MET A 1 85 ? 26.737 -13.544 -32.907 1.00 82.69 85 MET A C 1
ATOM 636 O O . MET A 1 85 ? 26.035 -13.792 -33.892 1.00 82.69 85 MET A O 1
ATOM 640 N N . THR A 1 86 ? 28.060 -13.419 -32.984 1.00 81.75 86 THR A N 1
ATOM 641 C CA . THR A 1 86 ? 28.799 -13.530 -34.247 1.00 81.75 86 THR A CA 1
ATOM 642 C C . THR A 1 86 ? 28.874 -14.987 -34.732 1.00 81.75 86 THR A C 1
ATOM 644 O O . THR A 1 86 ? 28.959 -15.926 -33.938 1.00 81.75 86 THR A O 1
ATOM 647 N N . ARG A 1 87 ? 28.796 -15.202 -36.052 1.00 83.81 87 ARG A N 1
ATOM 648 C CA . ARG A 1 87 ? 28.859 -16.527 -36.701 1.00 83.81 87 ARG A CA 1
ATOM 649 C C . ARG A 1 87 ? 29.981 -16.576 -37.731 1.00 83.81 87 ARG A C 1
ATOM 651 O O . ARG A 1 87 ? 30.322 -15.557 -38.334 1.00 83.81 87 ARG A O 1
ATOM 658 N N . LEU A 1 88 ? 30.531 -17.767 -37.957 1.00 84.44 88 LEU A N 1
ATOM 659 C CA . LEU A 1 88 ? 31.496 -17.994 -39.027 1.00 84.44 88 LEU A CA 1
ATOM 660 C C . LEU A 1 88 ? 30.791 -18.033 -40.387 1.00 84.44 88 LEU A C 1
ATOM 662 O O . LEU A 1 88 ? 29.756 -18.695 -40.514 1.00 84.44 88 LEU A O 1
ATOM 666 N N . PRO A 1 89 ? 31.347 -17.378 -41.420 1.00 81.38 89 PRO A N 1
ATOM 667 C CA . PRO A 1 89 ? 30.826 -17.502 -42.770 1.00 81.38 89 PRO A CA 1
ATOM 668 C C . PRO A 1 89 ? 31.029 -18.935 -43.277 1.00 81.38 89 PRO A C 1
ATOM 670 O O . PRO A 1 89 ? 32.149 -19.445 -43.294 1.00 81.38 89 PRO A O 1
ATOM 673 N N . VAL A 1 90 ? 29.953 -19.577 -43.732 1.00 81.25 90 VAL A N 1
ATOM 674 C CA . VAL A 1 90 ? 29.999 -20.934 -44.300 1.00 81.25 90 VAL A CA 1
ATOM 675 C C . VAL A 1 90 ? 30.345 -20.834 -45.789 1.00 81.25 90 VAL A C 1
ATOM 677 O O . VAL A 1 90 ? 29.494 -20.993 -46.657 1.00 81.25 90 VAL A O 1
ATOM 680 N N . ASN A 1 91 ? 31.607 -20.507 -46.077 1.00 72.56 91 ASN A N 1
ATOM 681 C CA . ASN A 1 91 ? 32.133 -20.360 -47.436 1.00 72.56 91 ASN A CA 1
ATOM 682 C C . ASN A 1 91 ? 33.160 -21.466 -47.739 1.00 72.56 91 ASN A C 1
ATOM 684 O O . ASN A 1 91 ? 34.045 -21.719 -46.923 1.00 72.56 91 ASN A O 1
ATOM 688 N N . GLY A 1 92 ? 33.100 -22.063 -48.934 1.00 67.25 92 GLY A N 1
ATOM 689 C CA . GLY A 1 92 ? 34.053 -23.081 -49.406 1.00 67.25 92 GLY A CA 1
ATOM 690 C C . GLY A 1 92 ? 33.438 -24.474 -49.597 1.00 67.25 92 GLY A C 1
ATOM 691 O O . GLY A 1 92 ? 32.230 -24.645 -49.474 1.00 67.25 92 GLY A O 1
ATOM 692 N N . TYR A 1 93 ? 34.282 -25.462 -49.913 1.00 63.31 93 TYR A N 1
ATOM 693 C CA . TYR A 1 93 ? 33.910 -26.871 -50.111 1.00 63.31 93 TYR A CA 1
ATOM 694 C C . TYR A 1 93 ? 34.766 -27.775 -49.204 1.00 63.31 93 TYR A C 1
ATOM 696 O O . TYR A 1 93 ? 35.943 -27.481 -48.991 1.00 63.31 93 TYR A O 1
ATOM 704 N N . GLY A 1 94 ? 34.194 -28.872 -48.693 1.00 76.44 94 GLY A N 1
ATOM 705 C CA . GLY A 1 94 ? 34.879 -29.859 -47.840 1.00 76.44 94 GLY A CA 1
ATOM 706 C C . GLY A 1 94 ? 34.901 -29.514 -46.342 1.00 76.44 94 GLY A C 1
ATOM 707 O O . GLY A 1 94 ? 34.117 -28.689 -45.873 1.00 76.44 94 GLY A O 1
ATOM 708 N N . ASP A 1 95 ? 35.833 -30.122 -45.601 1.00 80.69 95 ASP A N 1
ATOM 709 C CA . ASP A 1 95 ? 35.876 -30.147 -44.126 1.00 80.69 95 ASP A CA 1
ATOM 710 C C . ASP A 1 95 ? 35.826 -28.766 -43.441 1.00 80.69 95 ASP A C 1
ATOM 712 O O . ASP A 1 95 ? 35.298 -28.632 -42.340 1.00 80.69 95 ASP A O 1
ATOM 716 N N . ILE A 1 96 ? 36.342 -27.703 -44.072 1.00 79.44 96 ILE A N 1
ATOM 717 C CA . ILE A 1 96 ? 36.356 -26.347 -43.487 1.00 79.44 96 ILE A CA 1
ATOM 718 C C . ILE A 1 96 ? 34.946 -25.740 -43.401 1.00 79.44 96 ILE A C 1
ATOM 720 O O . ILE A 1 96 ? 34.623 -25.049 -42.426 1.00 79.44 96 ILE A O 1
ATOM 724 N N . ALA A 1 97 ? 34.097 -26.002 -44.400 1.00 81.31 97 ALA A N 1
ATOM 725 C CA . ALA A 1 97 ? 32.704 -25.565 -44.379 1.00 81.31 97 ALA A CA 1
ATOM 726 C C . ALA A 1 97 ? 31.910 -26.339 -43.312 1.00 81.31 97 ALA A C 1
ATOM 728 O O . ALA A 1 97 ? 31.110 -25.737 -42.593 1.00 81.31 97 ALA A O 1
ATOM 729 N N . ASP A 1 98 ? 32.188 -27.636 -43.150 1.00 85.38 98 ASP A N 1
ATOM 730 C CA . ASP A 1 98 ? 31.552 -28.479 -42.132 1.00 85.38 98 ASP A CA 1
ATOM 731 C C . ASP A 1 98 ? 31.986 -28.102 -40.707 1.00 85.38 98 ASP A C 1
ATOM 733 O O . ASP A 1 98 ? 31.138 -28.012 -39.821 1.00 85.38 98 ASP A O 1
ATOM 737 N N . ILE A 1 99 ? 33.263 -27.765 -40.485 1.00 85.12 99 ILE A N 1
ATOM 738 C CA . ILE A 1 99 ? 33.747 -27.228 -39.199 1.00 85.12 99 ILE A CA 1
ATOM 739 C C . ILE A 1 99 ? 33.072 -25.891 -38.880 1.00 85.12 99 ILE A C 1
ATOM 741 O O . ILE A 1 99 ? 32.645 -25.674 -37.747 1.00 85.12 99 ILE A O 1
ATOM 745 N N . SER A 1 100 ? 32.943 -25.000 -39.869 1.00 85.31 100 SER A N 1
ATOM 746 C CA . SER A 1 100 ? 32.270 -23.707 -39.680 1.00 85.31 100 SER A CA 1
ATOM 747 C C . SER A 1 100 ? 30.793 -23.894 -39.320 1.00 85.31 100 SER A C 1
ATOM 749 O O . SER A 1 100 ? 30.287 -23.208 -38.432 1.00 85.31 100 SER A O 1
ATOM 751 N N . ARG A 1 101 ? 30.112 -24.861 -39.956 1.00 87.56 101 ARG A N 1
ATOM 752 C CA . ARG A 1 101 ? 28.729 -25.239 -39.630 1.00 87.56 101 ARG A CA 1
ATOM 753 C C . ARG A 1 101 ? 28.624 -25.813 -38.217 1.00 87.56 101 ARG A C 1
ATOM 755 O O . ARG A 1 101 ? 27.834 -25.306 -37.432 1.00 87.56 101 ARG A O 1
ATOM 762 N N . ALA A 1 102 ? 29.464 -26.785 -37.866 1.00 87.69 102 ALA A N 1
ATOM 763 C CA . ALA A 1 102 ? 29.474 -27.399 -36.538 1.00 87.69 102 ALA A CA 1
ATOM 764 C C . ALA A 1 102 ? 29.791 -26.386 -35.422 1.00 87.69 102 ALA A C 1
ATOM 766 O O . ALA A 1 102 ? 29.193 -26.435 -34.347 1.00 87.69 102 ALA A O 1
ATOM 767 N N . TYR A 1 103 ? 30.695 -25.431 -35.672 1.00 88.19 103 TYR A N 1
ATOM 768 C CA . TYR A 1 103 ? 30.974 -24.333 -34.746 1.00 88.19 103 TYR A CA 1
ATOM 769 C C . TYR A 1 103 ? 29.754 -23.428 -34.552 1.00 88.19 103 TYR A C 1
ATOM 771 O O . TYR A 1 103 ? 29.415 -23.099 -33.413 1.00 88.19 103 TYR A O 1
ATOM 779 N N . ASN A 1 104 ? 29.084 -23.047 -35.644 1.00 89.12 104 ASN A N 1
ATOM 780 C CA . ASN A 1 104 ? 27.872 -22.233 -35.587 1.00 89.12 104 ASN A CA 1
ATOM 781 C C . ASN A 1 104 ? 26.750 -22.964 -34.831 1.00 89.12 104 ASN A C 1
ATOM 783 O O . ASN A 1 104 ? 26.198 -22.388 -33.902 1.00 89.12 104 ASN A O 1
ATOM 787 N N . GLU A 1 105 ? 26.497 -24.243 -35.133 1.00 90.31 105 GLU A N 1
ATOM 788 C CA . GLU A 1 105 ? 25.500 -25.075 -34.439 1.00 90.31 105 GLU A CA 1
ATOM 789 C C . GLU A 1 105 ? 25.811 -25.246 -32.940 1.00 90.31 105 GLU A C 1
ATOM 791 O O . GLU A 1 105 ? 24.911 -25.225 -32.099 1.00 90.31 105 GLU A O 1
ATOM 796 N N . SER A 1 106 ? 27.089 -25.403 -32.580 1.00 90.12 106 SER A N 1
ATOM 797 C CA . SER A 1 106 ? 27.526 -25.461 -31.179 1.00 90.12 106 SER A CA 1
ATOM 798 C C . SER A 1 106 ? 27.313 -24.122 -30.469 1.00 90.12 106 SER A C 1
ATOM 800 O O . SER A 1 106 ? 26.754 -24.077 -29.372 1.00 90.12 106 SER A O 1
ATOM 802 N N . THR A 1 107 ? 27.689 -23.020 -31.124 1.00 89.19 107 THR A N 1
ATOM 803 C CA . THR A 1 107 ? 27.485 -21.657 -30.614 1.00 89.19 107 THR A CA 1
ATOM 804 C C . THR A 1 107 ? 25.996 -21.355 -30.437 1.00 89.19 107 THR A C 1
ATOM 806 O O . THR A 1 107 ? 25.625 -20.777 -29.420 1.00 89.19 107 THR A O 1
ATOM 809 N N . ASP A 1 108 ? 25.137 -21.803 -31.360 1.00 88.75 108 ASP A N 1
ATOM 810 C CA . ASP A 1 108 ? 23.678 -21.684 -31.258 1.00 88.75 108 ASP A CA 1
ATOM 811 C C . ASP A 1 108 ? 23.142 -22.421 -30.023 1.00 88.75 108 ASP A C 1
ATOM 813 O O . ASP A 1 108 ? 22.385 -21.848 -29.239 1.00 88.75 108 ASP A O 1
ATOM 817 N N . LYS A 1 109 ? 23.570 -23.670 -29.795 1.00 89.56 109 LYS A N 1
ATOM 818 C CA . LYS A 1 109 ? 23.162 -24.442 -28.609 1.00 89.56 109 LYS A CA 1
ATOM 819 C C . LYS A 1 109 ? 23.599 -23.773 -27.307 1.00 89.56 109 LYS A C 1
ATOM 821 O O . LYS A 1 109 ? 22.783 -23.647 -26.398 1.00 89.56 109 LYS A O 1
ATOM 826 N N . VAL A 1 110 ? 24.853 -23.327 -27.212 1.00 90.31 110 VAL A N 1
ATOM 827 C CA . VAL A 1 110 ? 25.370 -22.641 -26.013 1.00 90.31 110 VAL A CA 1
ATOM 828 C C . VAL A 1 110 ? 24.633 -21.324 -25.783 1.00 90.31 110 VAL A C 1
ATOM 830 O O . VAL A 1 110 ? 24.212 -21.047 -24.663 1.00 90.31 110 VAL A O 1
ATOM 833 N N . GLN A 1 111 ? 24.424 -20.537 -26.839 1.00 87.81 111 GLN A N 1
ATOM 834 C CA . GLN A 1 111 ? 23.666 -19.294 -26.767 1.00 87.81 111 GLN A CA 1
ATOM 835 C C . GLN A 1 111 ? 22.235 -19.529 -26.269 1.00 87.81 111 GLN A C 1
ATOM 837 O O . GLN A 1 111 ? 21.784 -18.795 -25.394 1.00 87.81 111 GLN A O 1
ATOM 842 N N . ASN A 1 112 ? 21.535 -20.540 -26.788 1.00 87.88 112 ASN A N 1
ATOM 843 C CA . ASN A 1 112 ? 20.166 -20.848 -26.370 1.00 87.88 112 ASN A CA 1
ATOM 844 C C . ASN A 1 112 ? 20.105 -21.291 -24.904 1.00 87.88 112 ASN A C 1
ATOM 846 O O . ASN A 1 112 ? 19.287 -20.766 -24.159 1.00 87.88 112 ASN A O 1
ATOM 850 N N . ILE A 1 113 ? 21.025 -22.157 -24.462 1.00 89.44 113 ILE A N 1
ATOM 851 C CA . ILE A 1 113 ? 21.116 -22.562 -23.049 1.00 89.44 113 ILE A CA 1
ATOM 852 C C . ILE A 1 113 ? 21.333 -21.341 -22.152 1.00 89.44 113 ILE A C 1
ATOM 854 O O . ILE A 1 113 ? 20.637 -21.179 -21.155 1.00 89.44 113 ILE A O 1
ATOM 858 N N . LEU A 1 114 ? 22.276 -20.461 -22.498 1.00 90.00 114 LEU A N 1
ATOM 859 C CA . LEU A 1 114 ? 22.559 -19.272 -21.692 1.00 90.00 114 LEU A CA 1
ATOM 860 C C . LEU A 1 114 ? 21.387 -18.280 -21.680 1.00 90.00 114 LEU A C 1
ATOM 862 O O . LEU A 1 114 ? 21.129 -17.671 -20.645 1.00 90.00 114 LEU A O 1
ATOM 866 N N . ARG A 1 115 ? 20.650 -18.148 -22.789 1.00 86.75 115 ARG A N 1
ATOM 867 C CA . ARG A 1 115 ? 19.424 -17.335 -22.866 1.00 86.75 115 ARG A CA 1
ATOM 868 C C . ARG A 1 115 ? 18.296 -17.903 -22.016 1.00 86.75 115 ARG A C 1
ATOM 870 O O . ARG A 1 115 ? 17.630 -17.139 -21.326 1.00 86.75 115 ARG A O 1
ATOM 877 N N . ASP A 1 116 ? 18.095 -19.217 -22.040 1.00 86.31 116 ASP A N 1
ATOM 878 C CA . ASP A 1 116 ? 17.096 -19.869 -21.193 1.00 86.31 116 ASP A CA 1
ATOM 879 C C . ASP A 1 116 ? 17.462 -19.712 -19.715 1.00 86.31 116 ASP A C 1
ATOM 881 O O . ASP A 1 116 ? 16.612 -19.316 -18.923 1.00 86.31 116 ASP A O 1
ATOM 885 N N . VAL A 1 117 ? 18.740 -19.885 -19.352 1.00 88.50 117 VAL A N 1
ATOM 886 C CA . VAL A 1 117 ? 19.213 -19.586 -17.992 1.00 88.50 117 VAL A CA 1
ATOM 887 C C . VAL A 1 117 ? 18.942 -18.124 -17.643 1.00 88.50 117 VAL A C 1
ATOM 889 O O . VAL A 1 117 ? 18.385 -17.861 -16.586 1.00 88.50 117 VAL A O 1
ATOM 892 N N . GLN A 1 118 ? 19.275 -17.162 -18.507 1.00 83.56 118 GLN A N 1
ATOM 893 C CA . GLN A 1 118 ? 18.988 -15.750 -18.241 1.00 83.56 118 GLN A CA 1
ATOM 894 C C . GLN A 1 118 ? 17.490 -15.513 -17.986 1.00 83.56 118 GLN A C 1
ATOM 896 O O . GLN A 1 118 ? 17.144 -14.855 -17.008 1.00 83.56 118 GLN A O 1
ATOM 901 N N . ARG A 1 119 ? 16.609 -16.087 -18.816 1.00 82.50 119 ARG A N 1
ATOM 902 C CA . ARG A 1 119 ? 15.150 -15.949 -18.692 1.00 82.50 119 ARG A CA 1
ATOM 903 C C . ARG A 1 119 ? 14.626 -16.527 -17.377 1.00 82.50 119 ARG A C 1
ATOM 905 O O . ARG A 1 119 ? 13.891 -15.845 -16.667 1.00 82.50 119 ARG A O 1
ATOM 912 N N . GLU A 1 120 ? 15.029 -17.749 -17.038 1.00 85.56 120 GLU A N 1
ATOM 913 C CA . GLU A 1 120 ? 14.654 -18.400 -15.776 1.00 85.56 120 GLU A CA 1
ATOM 914 C C . GLU A 1 120 ? 15.159 -17.604 -14.567 1.00 85.56 120 GLU A C 1
ATOM 916 O O . GLU A 1 120 ? 14.457 -17.454 -13.570 1.00 85.56 120 GLU A O 1
ATOM 921 N N . MET A 1 121 ? 16.357 -17.025 -14.666 1.00 85.06 121 MET A N 1
ATOM 922 C CA . MET A 1 121 ? 16.935 -16.220 -13.595 1.00 85.06 121 MET A CA 1
ATOM 923 C C . MET A 1 121 ? 16.263 -14.854 -13.427 1.00 85.06 121 MET A C 1
ATOM 925 O O . MET A 1 121 ? 16.109 -14.400 -12.293 1.00 85.06 121 MET A O 1
ATOM 929 N N . GLU A 1 122 ? 15.844 -14.204 -14.514 1.00 79.25 122 GLU A N 1
ATOM 930 C CA . GLU A 1 122 ? 15.025 -12.985 -14.457 1.00 79.25 122 GLU A CA 1
ATOM 931 C C . GLU A 1 122 ? 13.652 -13.281 -13.827 1.00 79.25 122 GLU A C 1
ATOM 933 O O . GLU A 1 122 ? 13.210 -12.548 -12.940 1.00 79.25 122 GLU A O 1
ATOM 938 N N . GLY A 1 123 ? 13.017 -14.398 -14.203 1.00 80.88 123 GLY A N 1
ATOM 939 C CA . GLY A 1 123 ? 11.780 -14.874 -13.573 1.00 80.88 123 GLY A CA 1
ATOM 940 C C . GLY A 1 123 ? 11.953 -15.189 -12.083 1.00 80.88 123 GLY A C 1
ATOM 941 O O . GLY A 1 123 ? 11.130 -14.783 -11.261 1.00 80.88 123 GLY A O 1
ATOM 942 N N . LEU A 1 124 ? 13.059 -15.840 -11.711 1.00 86.38 124 LEU A N 1
ATOM 943 C CA . LEU A 1 124 ? 13.402 -16.109 -10.316 1.00 86.38 124 LEU A CA 1
ATOM 944 C C . LEU A 1 124 ? 13.628 -14.814 -9.528 1.00 86.38 124 LEU A C 1
ATOM 946 O O . LEU A 1 124 ? 13.160 -14.709 -8.399 1.00 86.38 124 LEU A O 1
ATOM 950 N N . ALA A 1 125 ? 14.310 -13.820 -10.102 1.00 81.81 125 ALA A N 1
ATOM 951 C CA . ALA A 1 125 ? 14.529 -12.530 -9.451 1.00 81.81 125 ALA A CA 1
ATOM 952 C C . ALA A 1 125 ? 13.203 -11.799 -9.167 1.00 81.81 125 ALA A C 1
ATOM 954 O O . ALA A 1 125 ? 13.019 -11.274 -8.066 1.00 81.81 125 ALA A O 1
ATOM 955 N N . LEU A 1 126 ? 12.259 -11.826 -10.117 1.00 79.75 126 LEU A N 1
ATOM 956 C CA . LEU A 1 126 ? 10.901 -11.304 -9.920 1.00 79.75 126 LEU A CA 1
ATOM 957 C C . LEU A 1 126 ? 10.179 -12.034 -8.780 1.00 79.75 126 LEU A C 1
ATOM 959 O O . LEU A 1 126 ? 9.695 -11.389 -7.850 1.00 79.75 126 LEU A O 1
ATOM 963 N N . GLY A 1 127 ? 10.169 -13.371 -8.807 1.00 81.88 127 GLY A N 1
ATOM 964 C CA . GLY A 1 127 ? 9.527 -14.181 -7.767 1.00 81.88 127 GLY A CA 1
ATOM 965 C C . GLY A 1 127 ? 10.153 -13.990 -6.381 1.00 81.88 127 GLY A C 1
ATOM 966 O O . GLY A 1 127 ? 9.445 -13.934 -5.380 1.00 81.88 127 GLY A O 1
ATOM 967 N N . LEU A 1 128 ? 11.476 -13.820 -6.299 1.00 86.62 128 LEU A N 1
ATOM 968 C CA . LEU A 1 128 ? 12.172 -13.518 -5.044 1.00 86.62 128 LEU A CA 1
ATOM 969 C C . LEU A 1 128 ? 11.812 -12.135 -4.498 1.00 86.62 128 LEU A C 1
ATOM 971 O O . LEU A 1 128 ? 11.658 -11.987 -3.284 1.00 86.62 128 LEU A O 1
ATOM 975 N N . SER A 1 129 ? 11.665 -11.132 -5.368 1.00 78.56 129 SER A N 1
ATOM 976 C CA . SER A 1 129 ? 11.217 -9.794 -4.968 1.00 78.56 129 SER A CA 1
ATOM 977 C C . SER A 1 129 ? 9.798 -9.834 -4.396 1.00 78.56 129 SER A C 1
ATOM 979 O O . SER A 1 129 ? 9.560 -9.288 -3.317 1.00 78.56 129 SER A O 1
ATOM 981 N N . GLU A 1 130 ? 8.886 -10.551 -5.056 1.00 76.88 130 GLU A N 1
ATOM 982 C CA . GLU A 1 130 ? 7.510 -10.745 -4.591 1.00 76.88 130 GLU A CA 1
ATOM 983 C C . GLU A 1 130 ? 7.462 -11.489 -3.250 1.00 76.88 130 GLU A C 1
ATOM 985 O O . GLU A 1 130 ? 6.846 -11.010 -2.298 1.00 76.88 130 GLU A O 1
ATOM 990 N N . LEU A 1 131 ? 8.194 -12.600 -3.116 1.00 83.81 131 LEU A N 1
ATOM 991 C CA . LEU A 1 131 ? 8.282 -13.341 -1.855 1.00 83.81 131 LEU A CA 1
ATOM 992 C C . LEU A 1 131 ? 8.892 -12.506 -0.728 1.00 83.81 131 LEU A C 1
ATOM 994 O O . LEU A 1 131 ? 8.456 -12.616 0.417 1.00 83.81 131 LEU A O 1
ATOM 998 N N . THR A 1 132 ? 9.874 -11.655 -1.027 1.00 83.31 132 THR A N 1
ATOM 999 C CA . THR A 1 132 ? 10.460 -10.740 -0.035 1.00 83.31 132 THR A CA 1
ATOM 1000 C C . THR A 1 132 ? 9.426 -9.723 0.440 1.00 83.31 132 THR A C 1
ATOM 1002 O O . THR A 1 132 ? 9.323 -9.476 1.642 1.00 83.31 132 THR A O 1
ATOM 1005 N N . ALA A 1 133 ? 8.623 -9.173 -0.475 1.00 74.56 133 ALA A N 1
ATOM 1006 C CA . ALA A 1 133 ? 7.542 -8.256 -0.129 1.00 74.56 133 ALA A CA 1
ATOM 1007 C C . ALA A 1 133 ? 6.469 -8.940 0.737 1.00 74.56 133 ALA A C 1
ATOM 1009 O O . ALA A 1 133 ? 6.104 -8.407 1.784 1.00 74.56 133 ALA A O 1
ATOM 1010 N N . VAL A 1 134 ? 6.026 -10.144 0.354 1.00 76.69 134 VAL A N 1
ATOM 1011 C CA . VAL A 1 134 ? 5.048 -10.943 1.117 1.00 76.69 134 VAL A CA 1
ATOM 1012 C C . VAL A 1 134 ? 5.582 -11.305 2.504 1.00 76.69 134 VAL A C 1
ATOM 1014 O O . VAL A 1 134 ? 4.888 -11.114 3.498 1.00 76.69 134 VAL A O 1
ATOM 1017 N N . THR A 1 135 ? 6.833 -11.761 2.597 1.00 84.38 135 THR A N 1
ATOM 1018 C CA . THR A 1 135 ? 7.480 -12.102 3.878 1.00 84.38 135 THR A CA 1
ATOM 1019 C C . THR A 1 135 ? 7.604 -10.871 4.777 1.00 84.38 135 THR A C 1
ATOM 1021 O O . THR A 1 135 ? 7.317 -10.942 5.970 1.00 84.38 135 THR A O 1
ATOM 1024 N N . GLY A 1 136 ? 7.974 -9.718 4.208 1.00 79.94 136 GLY A N 1
ATOM 1025 C CA . GLY A 1 136 ? 8.047 -8.454 4.940 1.00 79.94 136 GLY A CA 1
ATOM 1026 C C . GLY A 1 136 ? 6.685 -7.969 5.444 1.00 79.94 136 GLY A C 1
ATOM 1027 O O . GLY A 1 136 ? 6.604 -7.427 6.545 1.00 79.94 136 GLY A O 1
ATOM 1028 N N . GLN A 1 137 ? 5.611 -8.180 4.678 1.00 75.19 137 GLN A N 1
ATOM 1029 C CA . GLN A 1 137 ? 4.251 -7.882 5.131 1.00 75.19 137 GLN A CA 1
ATOM 1030 C C . GLN A 1 137 ? 3.823 -8.825 6.261 1.00 75.19 137 GLN A C 1
ATOM 1032 O O . GLN A 1 137 ? 3.365 -8.363 7.301 1.00 75.19 137 GLN A O 1
ATOM 1037 N N . MET A 1 138 ? 4.061 -10.126 6.102 1.00 79.25 138 MET A N 1
ATOM 1038 C CA . MET A 1 138 ? 3.707 -11.133 7.101 1.00 79.25 138 MET A CA 1
ATOM 1039 C C . MET A 1 138 ? 4.450 -10.915 8.433 1.00 79.25 138 MET A C 1
ATOM 1041 O O . MET A 1 138 ? 3.872 -11.135 9.494 1.00 79.25 138 MET A O 1
ATOM 1045 N N . ALA A 1 139 ? 5.680 -10.386 8.408 1.00 82.69 139 ALA A N 1
ATOM 1046 C CA . ALA A 1 139 ? 6.390 -9.939 9.612 1.00 82.69 139 ALA A CA 1
ATOM 1047 C C . ALA A 1 139 ? 5.703 -8.766 10.325 1.00 82.69 139 ALA A C 1
ATOM 1049 O O . ALA A 1 139 ? 5.574 -8.781 11.548 1.00 82.69 139 ALA A O 1
ATOM 1050 N N . LYS A 1 140 ? 5.202 -7.771 9.583 1.00 79.00 140 LYS A N 1
ATOM 1051 C CA . LYS A 1 140 ? 4.419 -6.672 10.177 1.00 79.00 140 LYS A CA 1
ATOM 1052 C C . LYS A 1 140 ? 3.115 -7.179 10.789 1.00 79.00 140 LYS A C 1
ATOM 1054 O O . LYS A 1 140 ? 2.775 -6.777 11.898 1.00 79.00 140 LYS A O 1
ATOM 1059 N N . ASP A 1 141 ? 2.416 -8.069 10.090 1.00 75.38 141 ASP A N 1
ATOM 1060 C CA . ASP A 1 141 ? 1.154 -8.644 10.564 1.00 75.38 141 ASP A CA 1
ATOM 1061 C C . ASP A 1 141 ? 1.368 -9.490 11.829 1.00 75.38 141 ASP A C 1
ATOM 1063 O O . ASP A 1 141 ? 0.589 -9.394 12.774 1.00 75.38 141 ASP A O 1
ATOM 1067 N N . THR A 1 142 ? 2.477 -10.232 11.893 1.00 86.50 142 THR A N 1
ATOM 1068 C CA . THR A 1 142 ? 2.897 -11.007 13.075 1.00 86.50 142 THR A CA 1
ATOM 1069 C C . THR A 1 142 ? 3.159 -10.098 14.283 1.00 86.50 142 THR A C 1
ATOM 1071 O O . THR A 1 142 ? 2.710 -10.402 15.387 1.00 86.50 142 THR A O 1
ATOM 1074 N N . HIS A 1 143 ? 3.807 -8.942 14.091 1.00 82.62 143 HIS A N 1
ATOM 1075 C CA . HIS A 1 143 ? 3.979 -7.956 15.166 1.00 82.62 143 HIS A CA 1
ATOM 1076 C C . HIS A 1 143 ? 2.643 -7.390 15.668 1.00 82.62 143 HIS A C 1
ATOM 1078 O O . HIS A 1 143 ? 2.416 -7.360 16.875 1.00 82.62 143 HIS A O 1
ATOM 1084 N N . MET A 1 144 ? 1.730 -7.008 14.766 1.00 81.38 144 MET A N 1
ATOM 1085 C CA . MET A 1 144 ? 0.393 -6.538 15.167 1.00 81.38 144 MET A CA 1
ATOM 1086 C C . MET A 1 144 ? -0.395 -7.625 15.913 1.00 81.38 144 MET A C 1
ATOM 1088 O O . MET A 1 144 ? -1.107 -7.333 16.874 1.00 81.38 144 MET A O 1
ATOM 1092 N N . GLN A 1 145 ? -0.253 -8.888 15.503 1.00 81.12 145 GLN A N 1
ATOM 1093 C CA . GLN A 1 145 ? -0.873 -10.022 16.184 1.00 81.12 145 GLN A CA 1
ATOM 1094 C C . GLN A 1 145 ? -0.322 -10.215 17.606 1.00 81.12 145 GLN A C 1
ATOM 1096 O O . GLN A 1 145 ? -1.106 -10.472 18.521 1.00 81.12 145 GLN A O 1
ATOM 1101 N N . SER A 1 146 ? 0.985 -10.018 17.809 1.00 86.38 146 SER A N 1
ATOM 1102 C CA . SER A 1 146 ? 1.621 -10.034 19.134 1.00 86.38 146 SER A CA 1
ATOM 1103 C C . SER A 1 146 ? 1.040 -8.962 20.061 1.00 86.38 146 SER A C 1
ATOM 1105 O O . SER A 1 146 ? 0.696 -9.258 21.206 1.00 86.38 146 SER A O 1
ATOM 1107 N N . ASP A 1 147 ? 0.884 -7.731 19.566 1.00 81.88 147 ASP A N 1
ATOM 1108 C CA . ASP A 1 147 ? 0.326 -6.619 20.346 1.00 81.88 147 ASP A CA 1
ATOM 1109 C C . ASP A 1 147 ? -1.131 -6.900 20.757 1.00 81.88 147 ASP A C 1
ATOM 1111 O O . ASP A 1 147 ? -1.536 -6.655 21.898 1.00 81.88 147 ASP A O 1
ATOM 1115 N N . HIS A 1 148 ? -1.924 -7.477 19.847 1.00 79.44 148 HIS A N 1
ATOM 1116 C CA . HIS A 1 148 ? -3.298 -7.887 20.138 1.00 79.44 148 HIS A CA 1
ATOM 1117 C C . HIS A 1 148 ? -3.380 -9.036 21.149 1.00 79.44 148 HIS A C 1
ATOM 1119 O O . HIS A 1 148 ? -4.272 -9.021 22.002 1.00 79.44 148 HIS A O 1
ATOM 1125 N N . ALA A 1 149 ? -2.463 -10.006 21.097 1.00 86.44 149 ALA A N 1
ATOM 1126 C CA . ALA A 1 149 ? -2.394 -11.087 22.079 1.00 86.44 149 ALA A CA 1
ATOM 1127 C C . ALA A 1 149 ? -2.063 -10.546 23.482 1.00 86.44 149 ALA A C 1
ATOM 1129 O O . ALA A 1 149 ? -2.765 -10.873 24.440 1.00 86.44 149 ALA A O 1
ATOM 1130 N N . ALA A 1 150 ? -1.083 -9.642 23.590 1.00 85.00 150 ALA A N 1
ATOM 1131 C CA . ALA A 1 150 ? -0.722 -8.992 24.852 1.00 85.00 150 ALA A CA 1
ATOM 1132 C C . ALA A 1 150 ? -1.884 -8.171 25.437 1.00 85.00 150 ALA A C 1
ATOM 1134 O O . ALA A 1 150 ? -2.199 -8.284 26.622 1.00 85.00 150 ALA A O 1
ATOM 1135 N N . SER A 1 151 ? -2.579 -7.393 24.599 1.00 85.69 151 SER A N 1
ATOM 1136 C CA . SER A 1 151 ? -3.775 -6.660 25.029 1.00 85.69 151 SER A CA 1
ATOM 1137 C C . SER A 1 151 ? -4.896 -7.601 25.478 1.00 85.69 151 SER A C 1
ATOM 1139 O O . SER A 1 151 ? -5.593 -7.292 26.440 1.00 85.69 151 SER A O 1
ATOM 1141 N N . SER A 1 152 ? -5.074 -8.739 24.801 1.00 84.50 152 SER A N 1
ATOM 1142 C CA . SER A 1 152 ? -6.095 -9.729 25.165 1.00 84.50 152 SER A CA 1
ATOM 1143 C C . SER A 1 152 ? -5.796 -10.368 26.519 1.00 84.50 152 SER A C 1
ATOM 1145 O O . SER A 1 152 ? -6.706 -10.509 27.331 1.00 84.50 152 SER A O 1
ATOM 1147 N N . ALA A 1 153 ? -4.529 -10.694 26.795 1.00 89.25 153 ALA A N 1
ATOM 1148 C CA . ALA A 1 153 ? -4.101 -11.211 28.093 1.00 89.25 153 ALA A CA 1
ATOM 1149 C C . ALA A 1 153 ? -4.396 -10.212 29.226 1.00 89.25 153 ALA A C 1
ATOM 1151 O O . ALA A 1 153 ? -4.995 -10.590 30.231 1.00 89.25 153 ALA A O 1
ATOM 1152 N N . ALA A 1 154 ? -4.087 -8.926 29.026 1.00 87.62 154 ALA A N 1
ATOM 1153 C CA . ALA A 1 154 ? -4.393 -7.880 30.004 1.00 87.62 154 ALA A CA 1
ATOM 1154 C C . ALA A 1 154 ? -5.905 -7.749 30.275 1.00 87.62 154 ALA A C 1
ATOM 1156 O O . ALA A 1 154 ? -6.333 -7.660 31.425 1.00 87.62 154 ALA A O 1
ATOM 1157 N N . THR A 1 155 ? -6.738 -7.791 29.231 1.00 90.00 155 THR A N 1
ATOM 1158 C CA . THR A 1 155 ? -8.202 -7.771 29.395 1.00 90.00 155 THR A CA 1
ATOM 1159 C C . THR A 1 155 ? -8.715 -9.016 30.124 1.00 90.00 155 THR A C 1
ATOM 1161 O O . THR A 1 155 ? -9.636 -8.920 30.930 1.00 90.00 155 THR A O 1
ATOM 1164 N N . VAL A 1 156 ? -8.120 -10.185 29.884 1.00 92.38 156 VAL A N 1
ATOM 1165 C CA . VAL A 1 156 ? -8.462 -11.431 30.588 1.00 92.38 156 VAL A CA 1
ATOM 1166 C C . VAL A 1 156 ? -8.115 -11.351 32.080 1.00 92.38 156 VAL A C 1
ATOM 1168 O O . VAL A 1 156 ? -8.910 -11.804 32.909 1.00 92.38 156 VAL A O 1
ATOM 1171 N N . GLU A 1 157 ? -6.986 -10.739 32.446 1.00 89.25 157 GLU A N 1
ATOM 1172 C CA . GLU A 1 157 ? -6.646 -10.466 33.850 1.00 89.25 157 GLU A CA 1
ATOM 1173 C C . GLU A 1 157 ? -7.689 -9.551 34.509 1.00 89.25 157 GLU A C 1
ATOM 1175 O O . GLU A 1 157 ? -8.192 -9.859 35.592 1.00 89.25 157 GLU A O 1
ATOM 1180 N N . GLU A 1 158 ? -8.083 -8.470 33.832 1.00 92.50 158 GLU A N 1
ATOM 1181 C CA . GLU A 1 158 ? -9.081 -7.521 34.339 1.00 92.50 158 GLU A CA 1
ATOM 1182 C C . GLU A 1 158 ? -10.466 -8.170 34.511 1.00 92.50 158 GLU A C 1
ATOM 1184 O O . GLU A 1 158 ? -11.120 -7.999 35.546 1.00 92.50 158 GLU A O 1
ATOM 1189 N N . ILE A 1 159 ? -10.888 -8.998 33.548 1.00 92.56 159 ILE A N 1
ATOM 1190 C CA . ILE A 1 159 ? -12.128 -9.784 33.641 1.00 92.56 159 ILE A CA 1
ATOM 1191 C C . ILE A 1 159 ? -12.058 -10.762 34.816 1.00 92.56 159 ILE A C 1
ATOM 1193 O O . ILE A 1 159 ? -13.025 -10.879 35.567 1.00 92.56 159 ILE A O 1
ATOM 1197 N N . THR A 1 160 ? -10.922 -11.428 35.025 1.00 92.25 160 THR A N 1
ATOM 1198 C CA . THR A 1 160 ? -10.746 -12.375 36.137 1.00 92.25 160 THR A CA 1
ATOM 1199 C C . THR A 1 160 ? -10.910 -11.683 37.492 1.00 92.25 160 THR A C 1
ATOM 1201 O O . THR A 1 160 ? -11.583 -12.206 38.383 1.00 92.25 160 THR A O 1
ATOM 1204 N N . VAL A 1 161 ? -10.355 -10.476 37.650 1.00 92.94 161 VAL A N 1
ATOM 1205 C CA . VAL A 1 161 ? -10.552 -9.657 38.858 1.00 92.94 161 VAL A CA 1
ATOM 1206 C C . VAL A 1 161 ? -12.026 -9.280 39.031 1.00 92.94 161 VAL A C 1
ATOM 1208 O O . VAL A 1 161 ? -12.564 -9.403 40.132 1.00 92.94 161 VAL A O 1
ATOM 1211 N N . SER A 1 162 ? -12.699 -8.873 37.952 1.00 93.81 162 SER A N 1
ATOM 1212 C CA . SER A 1 162 ? -14.120 -8.510 37.984 1.00 93.81 162 SER A CA 1
ATOM 1213 C C . SER A 1 162 ? -15.017 -9.691 38.377 1.00 93.81 162 SER A C 1
ATOM 1215 O O . SER A 1 162 ? -15.880 -9.543 39.241 1.00 93.81 162 SER A O 1
ATOM 1217 N N . ILE A 1 163 ? -14.762 -10.881 37.826 1.00 94.75 163 ILE A N 1
ATOM 1218 C CA . ILE A 1 163 ? -15.469 -12.127 38.161 1.00 94.75 163 ILE A CA 1
ATOM 1219 C C . ILE A 1 163 ? -15.336 -12.445 39.651 1.00 94.75 163 ILE A C 1
ATOM 1221 O O . ILE A 1 163 ? -16.334 -12.763 40.298 1.00 94.75 163 ILE A O 1
ATOM 1225 N N . ASN A 1 164 ? -14.133 -12.313 40.221 1.00 90.12 164 ASN A N 1
ATOM 1226 C CA . ASN A 1 164 ? -13.929 -12.519 41.656 1.00 90.12 164 ASN A CA 1
ATOM 1227 C C . ASN A 1 164 ? -14.727 -11.507 42.490 1.00 90.12 164 ASN A C 1
ATOM 1229 O O . ASN A 1 164 ? -15.400 -11.896 43.442 1.00 90.12 164 ASN A O 1
ATOM 1233 N N . HIS A 1 165 ? -14.739 -10.233 42.089 1.00 93.12 165 HIS A N 1
ATOM 1234 C CA . HIS A 1 165 ? -15.512 -9.205 42.787 1.00 93.12 165 HIS A CA 1
ATOM 1235 C C . HIS A 1 165 ? -17.028 -9.468 42.722 1.00 93.12 165 HIS A C 1
ATOM 1237 O O . HIS A 1 165 ? -17.738 -9.247 43.708 1.00 93.12 165 HIS A O 1
ATOM 1243 N N . ILE A 1 166 ? -17.540 -9.950 41.584 1.00 93.88 166 ILE A N 1
ATOM 1244 C CA . ILE A 1 166 ? -18.952 -10.334 41.430 1.00 93.88 166 ILE A CA 1
ATOM 1245 C C . ILE A 1 166 ? -19.271 -11.541 42.317 1.00 93.88 166 ILE A C 1
ATOM 1247 O O . ILE A 1 166 ? -20.289 -11.532 43.009 1.00 93.88 166 ILE A O 1
ATOM 1251 N N . ALA A 1 167 ? -18.395 -12.550 42.347 1.00 91.06 167 ALA A N 1
ATOM 1252 C CA . ALA A 1 167 ? -18.567 -13.732 43.187 1.00 91.06 167 ALA A CA 1
ATOM 1253 C C . ALA A 1 167 ? -18.590 -13.380 44.684 1.00 91.06 167 ALA A C 1
ATOM 1255 O O . ALA A 1 167 ? -19.431 -13.897 45.420 1.00 91.06 167 ALA A O 1
ATOM 1256 N N . ASP A 1 168 ? -17.706 -12.486 45.129 1.00 92.00 168 ASP A N 1
ATOM 1257 C CA . ASP A 1 168 ? -17.680 -11.996 46.510 1.00 92.00 168 ASP A CA 1
ATOM 1258 C C . ASP A 1 168 ? -18.954 -11.204 46.836 1.00 92.00 168 ASP A C 1
ATOM 1260 O O . ASP A 1 168 ? -19.618 -11.486 47.831 1.00 92.00 168 ASP A O 1
ATOM 1264 N N . SER A 1 169 ? -19.378 -10.309 45.937 1.00 91.31 169 SER A N 1
ATOM 1265 C CA . SER A 1 169 ? -20.610 -9.521 46.111 1.00 91.31 169 SER A CA 1
ATOM 1266 C C . SER A 1 169 ? -21.865 -10.399 46.169 1.00 91.31 169 SER A C 1
ATOM 1268 O O . SER A 1 169 ? -22.799 -10.098 46.912 1.00 91.31 169 SER A O 1
ATOM 1270 N N . ALA A 1 170 ? -21.897 -11.496 45.407 1.00 91.75 170 ALA A N 1
ATOM 1271 C CA . ALA A 1 170 ? -22.981 -12.471 45.461 1.00 91.75 170 ALA A CA 1
ATOM 1272 C C . ALA A 1 170 ? -23.021 -13.205 46.814 1.00 91.75 170 ALA A C 1
ATOM 1274 O O . ALA A 1 170 ? -24.105 -13.391 47.363 1.00 91.75 170 ALA A O 1
ATOM 1275 N N . ARG A 1 171 ? -21.864 -13.569 47.390 1.00 89.56 171 ARG A N 1
ATOM 1276 C CA . ARG A 1 171 ? -21.806 -14.178 48.735 1.00 89.56 171 ARG A CA 1
ATOM 1277 C C . ARG A 1 171 ? -22.219 -13.200 49.833 1.00 89.56 171 ARG A C 1
ATOM 1279 O O . ARG A 1 171 ? -22.958 -13.589 50.734 1.00 89.56 171 ARG A O 1
ATOM 1286 N N . ASP A 1 172 ? -21.800 -11.942 49.739 1.00 92.19 172 ASP A N 1
ATOM 1287 C CA . ASP A 1 172 ? -22.201 -10.905 50.695 1.00 92.19 172 ASP A CA 1
ATOM 1288 C C . ASP A 1 172 ? -23.717 -10.657 50.646 1.00 92.19 172 ASP A C 1
ATOM 1290 O O . ASP A 1 172 ? -24.372 -10.546 51.684 1.00 92.19 172 ASP A O 1
ATOM 1294 N N . MET A 1 173 ? -24.297 -10.629 49.441 1.00 92.88 173 MET A N 1
ATOM 1295 C CA . MET A 1 173 ? -25.747 -10.536 49.246 1.00 92.88 173 MET A CA 1
ATOM 1296 C C . MET A 1 173 ? -26.493 -11.711 49.879 1.00 92.88 173 MET A C 1
ATOM 1298 O O . MET A 1 173 ? -27.509 -11.487 50.533 1.00 92.88 173 MET A O 1
ATOM 1302 N N . ASP A 1 174 ? -25.991 -12.938 49.731 1.00 90.56 174 ASP A N 1
ATOM 1303 C CA . ASP A 1 174 ? -26.601 -14.130 50.333 1.00 90.56 174 ASP A CA 1
ATOM 1304 C C . ASP A 1 174 ? -26.693 -13.996 51.867 1.00 90.56 174 ASP A C 1
ATOM 1306 O O . ASP A 1 174 ? -27.760 -14.192 52.452 1.00 90.56 174 ASP A O 1
ATOM 1310 N N . HIS A 1 175 ? -25.622 -13.515 52.511 1.00 91.25 175 HIS A N 1
ATOM 1311 C CA . HIS A 1 175 ? -25.601 -13.266 53.957 1.00 91.25 175 HIS A CA 1
ATOM 1312 C C . HIS A 1 175 ? -26.592 -12.168 54.385 1.00 91.25 175 HIS A C 1
ATOM 1314 O O . HIS A 1 175 ? -27.302 -12.311 55.385 1.00 91.25 175 HIS A O 1
ATOM 1320 N N . VAL A 1 176 ? -26.673 -11.065 53.632 1.00 93.31 176 VAL A N 1
ATOM 1321 C CA . VAL A 1 176 ? -27.629 -9.975 53.908 1.00 93.31 176 VAL A CA 1
ATOM 1322 C C . VAL A 1 176 ? -29.074 -10.464 53.783 1.00 93.31 176 VAL A C 1
ATOM 1324 O O . VAL A 1 176 ? -29.932 -10.084 54.588 1.00 93.31 176 VAL A O 1
ATOM 1327 N N . VAL A 1 177 ? -29.359 -11.314 52.798 1.00 93.25 177 VAL A N 1
ATOM 1328 C CA . VAL A 1 177 ? -30.697 -11.874 52.584 1.00 93.25 177 VAL A CA 1
ATOM 1329 C C . VAL A 1 177 ? -31.073 -12.841 53.705 1.00 93.25 177 VAL A C 1
ATOM 1331 O O . VAL A 1 177 ? -32.178 -12.734 54.244 1.00 93.25 177 VAL A O 1
ATOM 1334 N N . GLU A 1 178 ? -30.155 -13.715 54.128 1.00 91.19 178 GLU A N 1
ATOM 1335 C CA . GLU A 1 178 ? -30.376 -14.634 55.251 1.00 91.19 178 GLU A CA 1
ATOM 1336 C C . GLU A 1 178 ? -30.654 -13.870 56.559 1.00 91.19 178 GLU A C 1
ATOM 1338 O O . GLU A 1 178 ? -31.627 -14.156 57.271 1.00 91.19 178 GLU A O 1
ATOM 1343 N N . GLU A 1 179 ? -29.866 -12.829 56.846 1.00 94.38 179 GLU A N 1
ATOM 1344 C CA . GLU A 1 179 ? -30.079 -11.975 58.014 1.00 94.38 179 GLU A CA 1
ATOM 1345 C C . GLU A 1 179 ? -31.424 -11.237 57.949 1.00 94.38 179 GLU A C 1
ATOM 1347 O O . GLU A 1 179 ? -32.155 -11.189 58.945 1.00 94.38 179 GLU A O 1
ATOM 1352 N N . THR A 1 180 ? -31.791 -10.717 56.776 1.00 93.94 180 THR A N 1
ATOM 1353 C CA . THR A 1 180 ? -33.065 -10.015 56.564 1.00 93.94 180 THR A CA 1
ATOM 1354 C C . THR A 1 180 ? -34.257 -10.958 56.724 1.00 93.94 180 THR A C 1
ATOM 1356 O O . THR A 1 180 ? -35.240 -10.593 57.375 1.00 93.94 180 THR A O 1
ATOM 1359 N N . GLN A 1 181 ? -34.177 -12.193 56.216 1.00 92.56 181 GLN A N 1
ATOM 1360 C CA . GLN A 1 181 ? -35.199 -13.224 56.436 1.00 92.56 181 GLN A CA 1
ATOM 1361 C C . GLN A 1 181 ? -35.364 -13.545 57.921 1.00 92.56 181 GLN A C 1
ATOM 1363 O O . GLN A 1 181 ? -36.494 -13.605 58.417 1.00 92.56 181 GLN A O 1
ATOM 1368 N N . ARG A 1 182 ? -34.254 -13.703 58.650 1.00 92.69 182 ARG A N 1
ATOM 1369 C CA . ARG A 1 182 ? -34.271 -13.961 60.095 1.00 92.69 182 ARG A CA 1
ATOM 1370 C C . ARG A 1 182 ? -34.885 -12.793 60.871 1.00 92.69 182 ARG A C 1
ATOM 1372 O O . ARG A 1 182 ? -35.745 -13.015 61.723 1.00 92.69 182 ARG A O 1
ATOM 1379 N N . LEU A 1 183 ? -34.479 -11.556 60.576 1.00 94.25 183 LEU A N 1
ATOM 1380 C CA . LEU A 1 183 ? -35.026 -10.344 61.198 1.00 94.25 183 LEU A CA 1
ATOM 1381 C C . LEU A 1 183 ? -36.519 -10.188 60.909 1.00 94.25 183 LEU A C 1
ATOM 1383 O O . LEU A 1 183 ? -37.294 -9.935 61.826 1.00 94.25 183 LEU A O 1
ATOM 1387 N N . SER A 1 184 ? -36.932 -10.398 59.661 1.00 93.94 184 SER A N 1
ATOM 1388 C CA . SER A 1 184 ? -38.333 -10.342 59.247 1.00 93.94 184 SER A CA 1
ATOM 1389 C C . SER A 1 184 ? -39.183 -11.402 59.961 1.00 93.94 184 SER A C 1
ATOM 1391 O O . SER A 1 184 ? -40.264 -11.085 60.459 1.00 93.94 184 SER A O 1
ATOM 1393 N N . SER A 1 185 ? -38.668 -12.628 60.117 1.00 91.94 185 SER A N 1
ATOM 1394 C CA . SER A 1 185 ? -39.334 -13.688 60.886 1.00 91.94 185 SER A CA 1
ATOM 1395 C C . SER A 1 185 ? -39.496 -13.312 62.361 1.00 91.94 185 SER A C 1
ATOM 1397 O O . SER A 1 185 ? -40.591 -13.418 62.910 1.00 91.94 185 SER A O 1
ATOM 1399 N N . ASN A 1 186 ? -38.434 -12.814 62.999 1.00 93.31 186 ASN A N 1
ATOM 1400 C CA . ASN A 1 186 ? -38.480 -12.381 64.400 1.00 93.31 186 ASN A CA 1
ATOM 1401 C C . ASN A 1 186 ? -39.428 -11.188 64.611 1.00 93.31 186 ASN A C 1
ATOM 1403 O O . ASN A 1 186 ? -40.103 -11.095 65.642 1.00 93.31 186 ASN A O 1
ATOM 1407 N N . SER A 1 187 ? -39.489 -10.276 63.639 1.00 94.06 187 SER A N 1
ATOM 1408 C CA . SER A 1 187 ? -40.429 -9.157 63.631 1.00 94.06 187 SER A CA 1
ATOM 1409 C C . SER A 1 187 ? -41.869 -9.638 63.474 1.00 94.06 187 SER A C 1
ATOM 1411 O O . SER A 1 187 ? -42.726 -9.187 64.227 1.00 94.06 187 SER A O 1
ATOM 1413 N N . ALA A 1 188 ? -42.141 -10.590 62.575 1.00 92.50 188 ALA A N 1
ATOM 1414 C CA . ALA A 1 188 ? -43.472 -11.176 62.412 1.00 92.50 188 ALA A CA 1
ATOM 1415 C C . ALA A 1 188 ? -43.972 -11.834 63.712 1.00 92.50 188 ALA A C 1
ATOM 1417 O O . ALA A 1 188 ? -45.106 -11.581 64.120 1.00 92.50 188 ALA A O 1
ATOM 1418 N N . ASP A 1 189 ? -43.113 -12.592 64.401 1.00 91.94 189 ASP A N 1
ATOM 1419 C CA . ASP A 1 189 ? -43.417 -13.190 65.710 1.00 91.94 189 ASP A CA 1
ATOM 1420 C C . ASP A 1 189 ? -43.643 -12.131 66.797 1.00 91.94 189 ASP A C 1
ATOM 1422 O O . ASP A 1 189 ? -44.540 -12.250 67.632 1.00 91.94 189 ASP A O 1
ATOM 1426 N N . SER A 1 190 ? -42.843 -11.064 66.801 1.00 92.75 190 SER A N 1
ATOM 1427 C CA . SER A 1 190 ? -43.002 -9.975 67.770 1.00 92.75 190 SER A CA 1
ATOM 1428 C C . SER A 1 190 ? -44.317 -9.228 67.571 1.00 92.75 190 SER A C 1
ATOM 1430 O O . SER A 1 190 ? -45.001 -8.936 68.548 1.00 92.75 190 SER A O 1
ATOM 1432 N N . VAL A 1 191 ? -44.701 -8.974 66.320 1.00 92.69 191 VAL A N 1
ATOM 1433 C CA . VAL A 1 191 ? -45.986 -8.361 65.971 1.00 92.69 191 VAL A CA 1
ATOM 1434 C C . VAL A 1 191 ? -47.155 -9.284 66.332 1.00 92.69 191 VAL A C 1
ATOM 1436 O O . VAL A 1 191 ? -48.168 -8.800 66.833 1.00 92.69 191 VAL A O 1
ATOM 1439 N N . LEU A 1 192 ? -47.007 -10.604 66.169 1.00 90.50 192 LEU A N 1
ATOM 1440 C CA . LEU A 1 192 ? -48.003 -11.583 66.618 1.00 90.50 192 LEU A CA 1
ATOM 1441 C C . LEU A 1 192 ? -48.243 -11.484 68.134 1.00 90.50 192 LEU A C 1
ATOM 1443 O O . LEU A 1 192 ? -49.388 -11.399 68.568 1.00 90.50 192 LEU A O 1
ATOM 1447 N N . ARG A 1 193 ? -47.170 -11.419 68.936 1.00 90.75 193 ARG A N 1
ATOM 1448 C CA . ARG A 1 193 ? -47.281 -11.234 70.395 1.00 90.75 193 ARG A CA 1
ATOM 1449 C C . ARG A 1 193 ? -47.950 -9.913 70.767 1.00 90.75 193 ARG A C 1
ATOM 1451 O O . ARG A 1 193 ? -48.746 -9.879 71.697 1.00 90.75 193 ARG A O 1
ATOM 1458 N N . VAL A 1 194 ? -47.648 -8.830 70.046 1.00 90.94 194 VAL A N 1
ATOM 1459 C CA . VAL A 1 194 ? -48.320 -7.535 70.251 1.00 90.94 194 VAL A CA 1
ATOM 1460 C C . VAL A 1 194 ? -49.815 -7.653 69.958 1.00 90.94 194 VAL A C 1
ATOM 1462 O O . VAL A 1 194 ? -50.615 -7.172 70.752 1.00 90.94 194 VAL A O 1
ATOM 1465 N N . SER A 1 195 ? -50.203 -8.320 68.868 1.00 90.19 195 SER A N 1
ATOM 1466 C CA . SER A 1 195 ? -51.613 -8.564 68.537 1.00 90.19 195 SER A CA 1
ATOM 1467 C C . SER A 1 195 ? -52.330 -9.353 69.643 1.00 90.19 195 SER A C 1
ATOM 1469 O O . SER A 1 195 ? -53.419 -8.961 70.061 1.00 90.19 195 SER A O 1
ATOM 1471 N N . GLU A 1 196 ? -51.689 -10.390 70.195 1.00 89.50 196 GLU A N 1
ATOM 1472 C CA . GLU A 1 196 ? -52.236 -11.182 71.306 1.00 89.50 196 GLU A CA 1
ATOM 1473 C C . GLU A 1 196 ? -52.430 -10.345 72.584 1.00 89.50 196 GLU A C 1
ATOM 1475 O O . GLU A 1 196 ? -53.497 -10.381 73.198 1.00 89.50 196 GLU A O 1
ATOM 1480 N N . GLU A 1 197 ? -51.429 -9.551 72.974 1.00 89.75 197 GLU A N 1
ATOM 1481 C CA . GLU A 1 197 ? -51.517 -8.692 74.162 1.00 89.75 197 GLU A CA 1
ATOM 1482 C C . GLU A 1 197 ? -52.559 -7.580 73.994 1.00 89.75 197 GLU A C 1
ATOM 1484 O O . GLU A 1 197 ? -53.333 -7.313 74.913 1.00 89.75 197 GLU A O 1
ATOM 1489 N N . VAL A 1 198 ? -52.645 -6.963 72.812 1.00 88.88 198 VAL A N 1
ATOM 1490 C CA . VAL A 1 198 ? -53.694 -5.977 72.502 1.00 88.88 198 VAL A CA 1
ATOM 1491 C C . VAL A 1 198 ? -55.080 -6.640 72.522 1.00 88.88 198 VAL A C 1
ATOM 1493 O O . VAL A 1 198 ? -56.038 -6.027 72.997 1.00 88.88 198 VAL A O 1
ATOM 1496 N N . GLY A 1 199 ? -55.186 -7.905 72.102 1.00 86.50 199 GLY A N 1
ATOM 1497 C CA . GLY A 1 199 ? -56.391 -8.723 72.258 1.00 86.50 199 GLY A CA 1
ATOM 1498 C C . GLY A 1 199 ? -56.813 -8.877 73.724 1.00 86.50 199 GLY A C 1
ATOM 1499 O O . GLY A 1 199 ? -57.956 -8.577 74.066 1.00 86.50 199 GLY A O 1
ATOM 1500 N N . LYS A 1 200 ? -55.878 -9.221 74.620 1.00 89.38 200 LYS A N 1
ATOM 1501 C CA . LYS A 1 200 ? -56.139 -9.298 76.074 1.00 89.38 200 LYS A CA 1
ATOM 1502 C C . LYS A 1 200 ? -56.546 -7.947 76.669 1.00 89.38 200 LYS A C 1
ATOM 1504 O O . LYS A 1 200 ? -57.421 -7.886 77.531 1.00 89.38 200 LYS A O 1
ATOM 1509 N N . VAL A 1 201 ? -55.951 -6.847 76.198 1.00 89.81 201 VAL A N 1
ATOM 1510 C CA . VAL A 1 201 ? -56.368 -5.488 76.592 1.00 89.81 201 VAL A CA 1
ATOM 1511 C C . VAL A 1 201 ? -57.803 -5.208 76.140 1.00 89.81 201 VAL A C 1
ATOM 1513 O O . VAL A 1 201 ? -58.571 -4.624 76.902 1.00 89.81 201 VAL A O 1
ATOM 1516 N N . SER A 1 202 ? -58.194 -5.653 74.942 1.00 87.75 202 SER A N 1
ATOM 1517 C CA . SER A 1 202 ? -59.572 -5.532 74.449 1.00 87.75 202 SER A CA 1
ATOM 1518 C C . SER A 1 202 ? -60.563 -6.240 75.374 1.00 87.75 202 SER A C 1
ATOM 1520 O O . SER A 1 202 ? -61.538 -5.628 75.814 1.00 87.75 202 SER A O 1
ATOM 1522 N N . GLU A 1 203 ? -60.270 -7.486 75.759 1.00 88.62 203 GLU A N 1
ATOM 1523 C CA . GLU A 1 203 ? -61.083 -8.256 76.711 1.00 88.62 203 GLU A CA 1
ATOM 1524 C C . GLU A 1 203 ? -61.201 -7.551 78.070 1.00 88.62 203 GLU A C 1
ATOM 1526 O O . GLU A 1 203 ? -62.296 -7.451 78.631 1.00 88.62 203 GLU A O 1
ATOM 1531 N N . ALA A 1 204 ? -60.096 -6.996 78.581 1.00 89.62 204 ALA A N 1
ATOM 1532 C CA . ALA A 1 204 ? -60.084 -6.255 79.839 1.00 89.62 204 ALA A CA 1
ATOM 1533 C C . ALA A 1 204 ? -60.947 -4.981 79.781 1.00 89.62 204 ALA A C 1
ATOM 1535 O O . ALA A 1 204 ? -61.667 -4.689 80.736 1.00 89.62 204 ALA A O 1
ATOM 1536 N N . VAL A 1 205 ? -60.924 -4.241 78.666 1.00 90.06 205 VAL A N 1
ATOM 1537 C CA . VAL A 1 205 ? -61.770 -3.048 78.460 1.00 90.06 205 VAL A CA 1
ATOM 1538 C C . VAL A 1 205 ? -63.255 -3.426 78.400 1.00 90.06 205 VAL A C 1
ATOM 1540 O O . VAL A 1 205 ? -64.090 -2.741 79.001 1.00 90.06 205 VAL A O 1
ATOM 1543 N N . VAL A 1 206 ? -63.598 -4.539 77.743 1.00 87.50 206 VAL A N 1
ATOM 1544 C CA . VAL A 1 206 ? -64.975 -5.065 77.713 1.00 87.50 206 VAL A CA 1
ATOM 1545 C C . VAL A 1 206 ? -65.445 -5.447 79.121 1.00 87.50 206 VAL A C 1
ATOM 1547 O O . VAL A 1 206 ? -66.530 -5.038 79.538 1.00 87.50 206 VAL A O 1
ATOM 1550 N N . ALA A 1 207 ? -64.619 -6.157 79.894 1.00 90.12 207 ALA A N 1
ATOM 1551 C CA . ALA A 1 207 ? -64.934 -6.523 81.277 1.00 90.12 207 ALA A CA 1
ATOM 1552 C C . ALA A 1 207 ? -65.079 -5.294 82.198 1.00 90.12 207 ALA A C 1
ATOM 1554 O O . ALA A 1 207 ? -65.959 -5.252 83.067 1.00 90.12 207 ALA A O 1
ATOM 1555 N N . LEU A 1 208 ? -64.249 -4.263 82.001 1.00 89.88 208 LEU A N 1
ATOM 1556 C CA . LEU A 1 208 ? -64.348 -3.016 82.758 1.00 89.88 208 LEU A CA 1
ATOM 1557 C C . LEU A 1 208 ? -65.658 -2.281 82.453 1.00 89.88 208 LEU A C 1
ATOM 1559 O O . LEU A 1 208 ? -66.304 -1.787 83.374 1.00 89.88 208 LEU A O 1
ATOM 1563 N N . THR A 1 209 ? -66.077 -2.267 81.184 1.00 89.44 209 THR A N 1
ATOM 1564 C CA . THR A 1 209 ? -67.359 -1.685 80.752 1.00 89.44 209 THR A CA 1
ATOM 1565 C C . THR A 1 209 ? -68.531 -2.363 81.467 1.00 89.44 209 THR A C 1
ATOM 1567 O O . THR A 1 209 ? -69.336 -1.679 82.092 1.00 89.44 209 THR A O 1
ATOM 1570 N N . GLN A 1 210 ? -68.557 -3.702 81.511 1.00 88.62 210 GLN A N 1
ATOM 1571 C CA . GLN A 1 210 ? -69.580 -4.466 82.247 1.00 88.62 210 GLN A CA 1
ATOM 1572 C C . GLN A 1 210 ? -69.592 -4.153 83.751 1.00 88.62 210 GLN A C 1
ATOM 1574 O O . GLN A 1 210 ? -70.649 -4.073 84.377 1.00 88.62 210 GLN A O 1
ATOM 1579 N N . THR A 1 211 ? -68.411 -3.967 84.344 1.00 88.50 211 THR A N 1
ATOM 1580 C CA . THR A 1 211 ? -68.284 -3.610 85.764 1.00 88.50 211 THR A CA 1
ATOM 1581 C C . THR A 1 211 ? -68.828 -2.204 86.034 1.00 88.50 211 THR A C 1
ATOM 1583 O O . THR A 1 211 ? -69.508 -1.996 87.040 1.00 88.50 211 THR A O 1
ATOM 1586 N N . MET A 1 212 ? -68.565 -1.249 85.136 1.00 88.81 212 MET A N 1
ATOM 1587 C CA . MET A 1 212 ? -69.082 0.120 85.226 1.00 88.81 212 MET A CA 1
ATOM 1588 C C . MET A 1 212 ? -70.601 0.170 85.034 1.00 88.81 212 MET A C 1
ATOM 1590 O O . MET A 1 212 ? -71.274 0.839 85.814 1.00 88.81 212 MET A O 1
ATOM 1594 N N . ASP A 1 213 ? -71.157 -0.598 84.094 1.00 86.75 213 ASP A N 1
ATOM 1595 C CA . ASP A 1 213 ? -72.613 -0.738 83.936 1.00 86.75 213 ASP A CA 1
ATOM 1596 C C . ASP A 1 213 ? -73.260 -1.286 85.219 1.00 86.75 213 ASP A C 1
ATOM 1598 O O . ASP A 1 213 ? -74.265 -0.760 85.706 1.00 86.75 213 ASP A O 1
ATOM 1602 N N . GLY A 1 214 ? -72.636 -2.298 85.834 1.00 89.06 214 GLY A N 1
ATOM 1603 C CA . GLY A 1 214 ? -73.071 -2.843 87.120 1.00 89.06 214 GLY A CA 1
ATOM 1604 C C . GLY A 1 214 ? -73.001 -1.833 88.273 1.00 89.06 214 GLY A C 1
ATOM 1605 O O . GLY A 1 214 ? -73.876 -1.831 89.141 1.00 89.06 214 GLY A O 1
ATOM 1606 N N . LEU A 1 215 ? -71.986 -0.962 88.297 1.00 88.81 215 LEU A N 1
ATOM 1607 C CA . LEU A 1 215 ? -71.876 0.120 89.281 1.00 88.81 215 LEU A CA 1
ATOM 1608 C C . LEU A 1 215 ? -72.948 1.195 89.058 1.00 88.81 215 LEU A C 1
ATOM 1610 O O . LEU A 1 215 ? -73.523 1.680 90.032 1.00 88.81 215 LEU A O 1
ATOM 1614 N N . GLY A 1 216 ? -73.257 1.516 87.799 1.00 88.25 216 GLY A N 1
ATOM 1615 C CA . GLY A 1 216 ? -74.347 2.418 87.428 1.00 88.25 216 GLY A CA 1
ATOM 1616 C C . GLY A 1 216 ? -75.691 1.927 87.967 1.00 88.25 216 GLY A C 1
ATOM 1617 O O . GLY A 1 216 ? -76.363 2.658 88.693 1.00 88.25 216 GLY A O 1
ATOM 1618 N N . ALA A 1 217 ? -76.017 0.652 87.730 1.00 87.75 217 ALA A N 1
ATOM 1619 C CA . ALA A 1 217 ? -77.243 0.031 88.235 1.00 87.75 217 ALA A CA 1
ATOM 1620 C C . ALA A 1 217 ? -77.331 0.038 89.777 1.00 87.75 217 ALA A C 1
ATOM 1622 O O . ALA A 1 217 ? -78.378 0.343 90.347 1.00 87.75 217 ALA A O 1
ATOM 1623 N N . ARG A 1 218 ? -76.222 -0.244 90.477 1.00 87.50 218 ARG A N 1
ATOM 1624 C CA . ARG A 1 218 ? -76.171 -0.185 91.953 1.00 87.50 218 ARG A CA 1
ATOM 1625 C C . ARG A 1 218 ? -76.330 1.239 92.486 1.00 87.50 218 ARG A C 1
ATOM 1627 O O . ARG A 1 218 ? -76.958 1.431 93.523 1.00 87.50 218 ARG A O 1
ATOM 1634 N N . SER A 1 219 ? -75.775 2.237 91.800 1.00 90.19 219 SER A N 1
ATOM 1635 C CA . SER A 1 219 ? -75.960 3.649 92.153 1.00 90.19 219 SER A CA 1
ATOM 1636 C C . SER A 1 219 ? -77.421 4.086 92.007 1.00 90.19 219 SER A C 1
ATOM 1638 O O . SER A 1 219 ? -77.925 4.795 92.878 1.00 90.19 219 SER A O 1
ATOM 1640 N N . GLU A 1 220 ? -78.134 3.624 90.975 1.00 86.81 220 GLU A N 1
ATOM 1641 C CA . GLU A 1 220 ? -79.581 3.855 90.829 1.00 86.81 220 GLU A CA 1
ATOM 1642 C C . GLU A 1 220 ? -80.389 3.206 91.963 1.00 86.81 220 GLU A C 1
ATOM 1644 O O . GLU A 1 220 ? -81.261 3.850 92.553 1.00 86.81 220 GLU A O 1
ATOM 1649 N N . GLU A 1 221 ? -80.056 1.966 92.332 1.00 88.06 221 GLU A N 1
ATOM 1650 C CA . GLU A 1 221 ? -80.689 1.258 93.450 1.00 88.06 221 GLU A CA 1
ATOM 1651 C C . GLU A 1 221 ? -80.484 2.002 94.782 1.00 88.06 221 GLU A C 1
ATOM 1653 O O . GLU A 1 221 ? -81.440 2.229 95.529 1.00 88.06 221 GLU A O 1
ATOM 1658 N N . ILE A 1 222 ? -79.258 2.466 95.058 1.00 89.38 222 ILE A N 1
ATOM 1659 C CA . ILE A 1 222 ? -78.962 3.276 96.250 1.00 89.38 222 ILE A CA 1
ATOM 1660 C C . ILE A 1 222 ? -79.745 4.591 96.215 1.00 89.38 222 ILE A C 1
ATOM 1662 O O . ILE A 1 222 ? -80.303 4.987 97.238 1.00 89.38 222 ILE A O 1
ATOM 1666 N N . SER A 1 223 ? -79.827 5.257 95.061 1.00 88.88 223 SER A N 1
ATOM 1667 C CA . SER A 1 223 ? -80.609 6.489 94.904 1.00 88.88 223 SER A CA 1
ATOM 1668 C C . SER A 1 223 ? -82.084 6.269 95.275 1.00 88.88 223 SER A C 1
ATOM 1670 O O . SER A 1 223 ? -82.656 7.050 96.041 1.00 88.88 223 SER A O 1
ATOM 1672 N N . SER A 1 224 ? -82.671 5.143 94.848 1.00 88.88 224 SER A N 1
ATOM 1673 C CA . SER A 1 224 ? -84.031 4.739 95.231 1.00 88.88 224 SER A CA 1
ATOM 1674 C C . SER A 1 224 ? -84.173 4.518 96.743 1.00 88.88 224 SER A C 1
ATOM 1676 O O . SER A 1 224 ? -85.134 4.995 97.349 1.00 88.88 224 SER A O 1
ATOM 1678 N N . ILE A 1 225 ? -83.220 3.826 97.378 1.00 88.75 225 ILE A N 1
ATOM 1679 C CA . ILE A 1 225 ? -83.228 3.587 98.834 1.00 88.75 225 ILE A CA 1
ATOM 1680 C C . ILE A 1 225 ? -83.140 4.910 99.601 1.00 88.75 225 ILE A C 1
ATOM 1682 O O . ILE A 1 225 ? -83.879 5.121 100.562 1.00 88.75 225 ILE A O 1
ATOM 1686 N N . ILE A 1 226 ? -82.267 5.822 99.173 1.00 90.50 226 ILE A N 1
ATOM 1687 C CA . ILE A 1 226 ? -82.116 7.146 99.784 1.00 90.50 226 ILE A CA 1
ATOM 1688 C C . ILE A 1 226 ? -83.405 7.962 99.662 1.00 90.50 226 ILE A C 1
ATOM 1690 O O . ILE A 1 226 ? -83.777 8.634 100.626 1.00 90.50 226 ILE A O 1
ATOM 1694 N N . GLY A 1 227 ? -84.122 7.849 98.539 1.00 87.25 227 GLY A N 1
ATOM 1695 C CA . GLY A 1 227 ? -85.471 8.395 98.378 1.00 87.25 227 GLY A CA 1
ATOM 1696 C C . GLY A 1 227 ? -86.438 7.888 99.453 1.00 87.25 227 GLY A C 1
ATOM 1697 O O . GLY A 1 227 ? -87.038 8.690 100.165 1.00 87.25 227 GLY A O 1
ATOM 1698 N N . VAL A 1 228 ? -86.501 6.569 99.663 1.00 89.38 228 VAL A N 1
ATOM 1699 C CA . VAL A 1 228 ? -87.350 5.959 100.705 1.00 89.38 228 VAL A CA 1
ATOM 1700 C C . VAL A 1 228 ? -86.942 6.406 102.114 1.00 89.38 228 VAL A C 1
ATOM 1702 O O . VAL A 1 228 ? -87.804 6.706 102.936 1.00 89.38 228 VAL A O 1
ATOM 1705 N N . ILE A 1 229 ? -85.642 6.491 102.421 1.00 88.88 229 ILE A N 1
ATOM 1706 C CA . ILE A 1 229 ? -85.171 6.947 103.743 1.00 88.88 229 ILE A CA 1
ATOM 1707 C C . ILE A 1 229 ? -85.549 8.412 103.971 1.00 88.88 229 ILE A C 1
ATOM 1709 O O . ILE A 1 229 ? -85.969 8.765 105.074 1.00 88.88 229 ILE A O 1
ATOM 1713 N N . LYS A 1 230 ? -85.435 9.260 102.944 1.00 88.12 230 LYS A N 1
ATOM 1714 C CA . LYS A 1 230 ? -85.873 10.658 103.004 1.00 88.12 230 LYS A CA 1
ATOM 1715 C C . LYS A 1 230 ? -87.375 10.748 103.284 1.00 88.12 230 LYS A C 1
ATOM 1717 O O . LYS A 1 230 ? -87.781 11.536 104.137 1.00 88.12 230 LYS A O 1
ATOM 1722 N N . ASP A 1 231 ? -88.179 9.908 102.636 1.00 87.75 231 ASP A N 1
ATOM 1723 C CA . ASP A 1 231 ? -89.626 9.846 102.859 1.00 87.75 231 ASP A CA 1
ATOM 1724 C C . ASP A 1 231 ? -89.966 9.364 104.279 1.00 87.75 231 ASP A C 1
ATOM 1726 O O . ASP A 1 231 ? -90.800 9.973 104.953 1.00 87.75 231 ASP A O 1
ATOM 1730 N N . ILE A 1 232 ? -89.274 8.335 104.785 1.00 87.31 232 ILE A N 1
ATOM 1731 C CA . ILE A 1 232 ? -89.416 7.848 106.169 1.00 87.31 232 ILE A CA 1
ATOM 1732 C C . ILE A 1 232 ? -89.006 8.932 107.165 1.00 87.31 232 ILE A C 1
ATOM 1734 O O . ILE A 1 232 ? -89.703 9.142 108.157 1.00 87.31 232 ILE A O 1
ATOM 1738 N N . ALA A 1 233 ? -87.902 9.642 106.925 1.00 88.69 233 ALA A N 1
ATOM 1739 C CA . ALA A 1 233 ? -87.480 10.761 107.762 1.00 88.69 233 ALA A CA 1
ATOM 1740 C C . ALA A 1 233 ? -88.540 11.875 107.754 1.00 88.69 233 ALA A C 1
ATOM 1742 O O . ALA A 1 233 ? -88.893 12.386 108.814 1.00 88.69 233 ALA A O 1
ATOM 1743 N N . GLY A 1 234 ? -89.136 12.182 106.598 1.00 85.75 234 GLY A N 1
ATOM 1744 C CA . GLY A 1 234 ? -90.265 13.109 106.484 1.00 85.75 234 GLY A CA 1
ATOM 1745 C C . GLY A 1 234 ? -91.494 12.666 107.287 1.00 85.75 234 GLY A C 1
ATOM 1746 O O . GLY A 1 234 ? -92.063 13.458 108.042 1.00 85.75 234 GLY A O 1
ATOM 1747 N N . GLN A 1 235 ? -91.872 11.389 107.198 1.00 86.56 235 GLN A N 1
ATOM 1748 C CA . GLN A 1 235 ? -92.971 10.814 107.984 1.00 86.56 235 GLN A CA 1
ATOM 1749 C C . GLN A 1 235 ? -92.667 10.798 109.485 1.00 86.56 235 GLN A C 1
ATOM 1751 O O . GLN A 1 235 ? -93.530 11.127 110.295 1.00 86.56 235 GLN A O 1
ATOM 1756 N N . THR A 1 236 ? -91.437 10.458 109.865 1.00 88.19 236 THR A N 1
ATOM 1757 C CA . THR A 1 236 ? -90.987 10.423 111.262 1.00 88.19 236 THR A CA 1
ATOM 1758 C C . THR A 1 236 ? -90.982 11.826 111.858 1.00 88.19 236 THR A C 1
ATOM 1760 O O . THR A 1 236 ? -91.421 12.008 112.988 1.00 88.19 236 THR A O 1
ATOM 1763 N N . ASN A 1 237 ? -90.578 12.834 111.081 1.00 86.56 237 ASN A N 1
ATOM 1764 C CA . ASN A 1 237 ? -90.654 14.241 111.466 1.00 86.56 237 ASN A CA 1
ATOM 1765 C C . ASN A 1 237 ? -92.108 14.684 111.720 1.00 86.56 237 ASN A C 1
ATOM 1767 O O . ASN A 1 237 ? -92.386 15.358 112.710 1.00 86.56 237 ASN A O 1
ATOM 1771 N N . LEU A 1 238 ? -93.051 14.258 110.869 1.00 86.44 238 LEU A N 1
ATOM 1772 C CA . LEU A 1 238 ? -94.488 14.518 111.038 1.00 86.44 238 LEU A CA 1
ATOM 1773 C C . LEU A 1 238 ? -95.085 13.796 112.256 1.00 86.44 238 LEU A C 1
ATOM 1775 O O . LEU A 1 238 ? -95.856 14.390 113.008 1.00 86.44 238 LEU A O 1
ATOM 1779 N N . LEU A 1 239 ? -94.719 12.532 112.481 1.00 84.50 239 LEU A N 1
ATOM 1780 C CA . LEU A 1 239 ? -95.136 11.763 113.659 1.00 84.50 239 LEU A CA 1
ATOM 1781 C C . LEU A 1 239 ? -94.591 12.380 114.950 1.00 84.50 239 LEU A C 1
ATOM 1783 O O . LEU A 1 239 ? -95.330 12.512 115.923 1.00 84.50 239 LEU A O 1
ATOM 1787 N N . ALA A 1 240 ? -93.325 12.801 114.941 1.00 86.06 240 ALA A N 1
ATOM 1788 C CA . ALA A 1 240 ? -92.682 13.485 116.055 1.00 86.06 240 ALA A CA 1
ATOM 1789 C C . ALA A 1 240 ? -93.339 14.840 116.346 1.00 86.06 240 ALA A C 1
ATOM 1791 O O . ALA A 1 240 ? -93.573 15.167 117.506 1.00 86.06 240 ALA A O 1
ATOM 1792 N N . LEU A 1 241 ? -93.715 15.593 115.308 1.00 83.69 241 LEU A N 1
ATOM 1793 C CA . LEU A 1 241 ? -94.474 16.834 115.450 1.00 83.69 241 LEU A CA 1
ATOM 1794 C C . LEU A 1 241 ? -95.849 16.584 116.090 1.00 83.69 241 LEU A C 1
ATOM 1796 O O . LEU A 1 241 ? -96.215 17.275 117.037 1.00 83.69 241 LEU A O 1
ATOM 1800 N N . ASN A 1 242 ? -96.581 15.564 115.632 1.00 81.62 242 ASN A N 1
ATOM 1801 C CA . ASN A 1 242 ? -97.868 15.180 116.222 1.00 81.62 242 ASN A CA 1
ATOM 1802 C C . ASN A 1 242 ? -97.719 14.731 117.687 1.00 81.62 242 ASN A C 1
ATOM 1804 O O . ASN A 1 242 ? -98.527 15.110 118.533 1.00 81.62 242 ASN A O 1
ATOM 1808 N N . ALA A 1 243 ? -96.666 13.973 118.007 1.00 81.12 243 ALA A N 1
ATOM 1809 C CA . ALA A 1 243 ? -96.363 13.554 119.374 1.00 81.12 243 ALA A CA 1
ATOM 1810 C C . ALA A 1 243 ? -95.971 14.738 120.278 1.00 81.12 243 ALA A C 1
ATOM 1812 O O . ALA A 1 243 ? -96.386 14.784 121.434 1.00 81.12 243 ALA A O 1
ATOM 1813 N N . ALA A 1 244 ? -95.224 15.717 119.758 1.00 80.25 244 ALA A N 1
ATOM 1814 C CA . ALA A 1 244 ? -94.873 16.940 120.478 1.00 80.25 244 ALA A CA 1
ATOM 1815 C C . ALA A 1 244 ? -96.117 17.795 120.781 1.00 80.25 244 ALA A C 1
ATOM 1817 O O . ALA A 1 244 ? -96.251 18.314 121.891 1.00 80.25 244 ALA A O 1
ATOM 1818 N N . ILE A 1 245 ? -97.055 17.883 119.828 1.00 78.75 245 ILE A N 1
ATOM 1819 C CA . ILE A 1 245 ? -98.354 18.549 120.014 1.00 78.75 245 ILE A CA 1
ATOM 1820 C C . ILE A 1 245 ? -99.163 17.862 121.126 1.00 78.75 245 ILE A C 1
ATOM 1822 O O . ILE A 1 245 ? -99.677 18.542 122.015 1.00 78.75 245 ILE A O 1
ATOM 1826 N N . GLU A 1 246 ? -99.249 16.528 121.130 1.00 80.44 246 GLU A N 1
ATOM 1827 C CA . GLU A 1 246 ? -100.038 15.799 122.134 1.00 80.44 246 GLU A CA 1
ATOM 1828 C C . GLU A 1 246 ? -99.372 15.800 123.524 1.00 80.44 246 GLU A C 1
ATOM 1830 O O . GLU A 1 246 ? -100.052 15.914 124.546 1.00 80.44 246 GLU A O 1
ATOM 1835 N N . ALA A 1 247 ? -98.035 15.792 123.586 1.00 77.25 247 ALA A N 1
ATOM 1836 C CA . ALA A 1 247 ? -97.283 15.956 124.830 1.00 77.25 247 ALA A CA 1
ATOM 1837 C C . ALA A 1 247 ? -97.480 17.348 125.462 1.00 77.25 247 ALA A C 1
ATOM 1839 O O . ALA A 1 247 ? -97.592 17.450 126.685 1.00 77.25 247 ALA A O 1
ATOM 1840 N N . ALA A 1 248 ? -97.598 18.409 124.652 1.00 71.94 248 ALA A N 1
ATOM 1841 C CA . ALA A 1 248 ? -97.958 19.747 125.130 1.00 71.94 248 ALA A CA 1
ATOM 1842 C C . ALA A 1 248 ? -99.394 19.805 125.694 1.00 71.94 248 ALA A C 1
ATOM 1844 O O . ALA A 1 248 ? -99.688 20.613 126.577 1.00 71.94 248 ALA A O 1
ATOM 1845 N N . ARG A 1 249 ? -100.282 18.919 125.224 1.00 73.69 249 ARG A N 1
ATOM 1846 C CA . ARG A 1 249 ? -101.692 18.824 125.631 1.00 73.69 249 ARG A CA 1
ATOM 1847 C C . ARG A 1 249 ? -101.896 18.133 126.986 1.00 73.69 249 ARG A C 1
ATOM 1849 O O . ARG A 1 249 ? -102.845 18.462 127.692 1.00 73.69 249 ARG A O 1
ATOM 1856 N N . ALA A 1 250 ? -101.003 17.217 127.367 1.00 74.12 250 ALA A N 1
ATOM 1857 C CA . ALA A 1 250 ? -101.069 16.434 128.610 1.00 74.12 250 ALA A CA 1
ATOM 1858 C C . ALA A 1 250 ? -100.573 17.170 129.883 1.00 74.12 250 ALA A C 1
ATOM 1860 O O . ALA A 1 250 ? -100.598 16.596 130.975 1.00 74.12 250 ALA A O 1
ATOM 1861 N N . GLY A 1 251 ? -100.137 18.433 129.782 1.00 69.19 251 GLY A N 1
ATOM 1862 C CA . GLY A 1 251 ? -99.723 19.253 130.933 1.00 69.19 251 GLY A CA 1
ATOM 1863 C C . GLY A 1 251 ? -98.496 18.709 131.690 1.00 69.19 251 GLY A C 1
ATOM 1864 O O . GLY A 1 251 ? -97.595 18.133 131.084 1.00 69.19 251 GLY A O 1
ATOM 1865 N N . GLU A 1 252 ? -98.442 18.877 133.021 1.00 67.00 252 GLU A N 1
ATOM 1866 C CA . GLU A 1 252 ? -97.282 18.496 133.866 1.00 67.00 252 GLU A CA 1
ATOM 1867 C C . GLU A 1 252 ? -96.891 17.001 133.764 1.00 67.00 252 GLU A C 1
ATOM 1869 O O . GLU A 1 252 ? -95.718 16.670 133.920 1.00 67.00 252 GLU A O 1
ATOM 1874 N N . MET A 1 253 ? -97.819 16.099 133.403 1.00 56.41 253 MET A N 1
ATOM 1875 C CA . MET A 1 253 ? -97.525 14.668 133.189 1.00 56.41 253 MET A CA 1
ATOM 1876 C C . MET A 1 253 ? -96.837 14.367 131.839 1.00 56.41 253 MET A C 1
ATOM 1878 O O . MET A 1 253 ? -96.239 13.304 131.677 1.00 56.41 253 MET A O 1
ATOM 1882 N N . GLY A 1 254 ? -96.897 15.283 130.862 1.00 65.75 254 GLY A N 1
ATOM 1883 C CA . GLY A 1 254 ? -96.383 15.100 129.493 1.00 65.75 254 GLY A CA 1
ATOM 1884 C C . GLY A 1 254 ? -94.958 15.612 129.254 1.00 65.75 254 GLY A C 1
ATOM 1885 O O . GLY A 1 254 ? -94.398 15.412 128.175 1.00 65.75 254 GLY A O 1
ATOM 1886 N N . ARG A 1 255 ? -94.337 16.250 130.254 1.00 70.50 255 ARG A N 1
ATOM 1887 C CA . ARG A 1 255 ? -93.045 16.951 130.126 1.00 70.50 255 ARG A CA 1
ATOM 1888 C C . ARG A 1 255 ? -91.898 16.055 129.643 1.00 70.50 255 ARG A C 1
ATOM 1890 O O . ARG A 1 255 ? -91.097 16.485 128.819 1.00 70.50 255 ARG A O 1
ATOM 1897 N N . GLY A 1 256 ? -91.846 14.806 130.116 1.00 74.25 256 GLY A N 1
ATOM 1898 C CA . GLY A 1 256 ? -90.861 13.816 129.662 1.00 74.25 256 GLY A CA 1
ATOM 1899 C C . GLY A 1 256 ? -91.077 13.374 128.210 1.00 74.25 256 GLY A C 1
ATOM 1900 O O . GLY A 1 256 ? -90.110 13.197 127.476 1.00 74.25 256 GLY A O 1
ATOM 1901 N N . PHE A 1 257 ? -92.335 13.270 127.767 1.00 77.38 257 PHE A N 1
ATOM 1902 C CA . PHE A 1 257 ? -92.683 12.896 126.391 1.00 77.38 257 PHE A CA 1
ATOM 1903 C C . PHE A 1 257 ? -92.386 14.008 125.379 1.00 77.38 257 PHE A C 1
ATOM 1905 O O . PHE A 1 257 ? -91.938 13.710 124.274 1.00 77.38 257 PHE A O 1
ATOM 1912 N N . ALA A 1 258 ? -92.569 15.279 125.754 1.00 77.44 258 ALA A N 1
ATOM 1913 C CA . ALA A 1 258 ? -92.280 16.416 124.877 1.00 77.44 258 ALA A CA 1
ATOM 1914 C C . ALA A 1 258 ? -90.793 16.485 124.488 1.00 77.44 258 ALA A C 1
ATOM 1916 O O . ALA A 1 258 ? -90.473 16.720 123.326 1.00 77.44 258 ALA A O 1
ATOM 1917 N N . VAL A 1 259 ? -89.889 16.206 125.438 1.00 80.44 259 VAL A N 1
ATOM 1918 C CA . VAL A 1 259 ? -88.438 16.162 125.179 1.00 80.44 259 VAL A CA 1
ATOM 1919 C C . VAL A 1 259 ? -88.088 15.038 124.204 1.00 80.44 259 VAL A C 1
ATOM 1921 O O . VAL A 1 259 ? -87.307 15.251 123.282 1.00 80.44 259 VAL A O 1
ATOM 1924 N N . VAL A 1 260 ? -88.694 13.857 124.364 1.00 82.56 260 VAL A N 1
ATOM 1925 C CA . VAL A 1 260 ? -88.473 12.726 123.449 1.00 82.56 260 VAL A CA 1
ATOM 1926 C C . VAL A 1 260 ? -88.990 13.050 122.046 1.00 82.56 260 VAL A C 1
ATOM 1928 O O . VAL A 1 260 ? -88.296 12.782 121.071 1.00 82.56 260 VAL A O 1
ATOM 1931 N N . ALA A 1 261 ? -90.169 13.663 121.921 1.00 83.88 261 ALA A N 1
ATOM 1932 C CA . ALA A 1 261 ? -90.738 14.026 120.625 1.00 83.88 261 ALA A CA 1
ATOM 1933 C C . ALA A 1 261 ? -89.885 15.066 119.874 1.00 83.88 261 ALA A C 1
ATOM 1935 O O . ALA A 1 261 ? -89.634 14.899 118.682 1.00 83.88 261 ALA A O 1
ATOM 1936 N N . ASP A 1 262 ? -89.377 16.094 120.562 1.00 84.12 262 ASP A N 1
ATOM 1937 C CA . ASP A 1 262 ? -88.486 17.088 119.947 1.00 84.12 262 ASP A CA 1
ATOM 1938 C C . ASP A 1 262 ? -87.118 16.492 119.561 1.00 84.12 262 ASP A C 1
ATOM 1940 O O . ASP A 1 262 ? -86.542 16.873 118.537 1.00 84.12 262 ASP A O 1
ATOM 1944 N N . GLU A 1 263 ? -86.614 15.517 120.324 1.00 87.69 263 GLU A N 1
ATOM 1945 C CA . GLU A 1 263 ? -85.382 14.794 119.984 1.00 87.69 263 GLU A CA 1
ATOM 1946 C C . GLU A 1 263 ? -85.575 13.899 118.746 1.00 87.69 263 GLU A C 1
ATOM 1948 O O . GLU A 1 263 ? -84.729 13.896 117.850 1.00 87.69 263 GLU A O 1
ATOM 1953 N N . VAL A 1 264 ? -86.723 13.216 118.623 1.00 86.62 264 VAL A N 1
ATOM 1954 C CA . VAL A 1 264 ? -87.082 12.440 117.419 1.00 86.62 264 VAL A CA 1
ATOM 1955 C C . VAL A 1 264 ? -87.269 13.361 116.207 1.00 86.62 264 VAL A C 1
ATOM 1957 O O . VAL A 1 264 ? -86.838 13.010 115.109 1.00 86.62 264 VAL A O 1
ATOM 1960 N N . ARG A 1 265 ? -87.840 14.559 116.391 1.00 85.12 265 ARG A N 1
ATOM 1961 C CA . ARG A 1 265 ? -88.003 15.571 115.331 1.00 85.12 265 ARG A CA 1
ATOM 1962 C C . ARG A 1 265 ? -86.652 16.052 114.800 1.00 85.12 265 ARG A C 1
ATOM 1964 O O . ARG A 1 265 ? -86.403 15.993 113.599 1.00 85.12 265 ARG A O 1
ATOM 1971 N N . LYS A 1 266 ? -85.740 16.447 115.698 1.00 85.44 266 LYS A N 1
ATOM 1972 C CA . LYS A 1 266 ? -84.364 16.829 115.334 1.00 85.44 266 LYS A CA 1
ATOM 1973 C C . LYS A 1 266 ? -83.602 15.684 114.677 1.00 85.44 266 LYS A C 1
ATOM 1975 O O . LYS A 1 266 ? -82.837 15.925 113.744 1.00 85.44 266 LYS A O 1
ATOM 1980 N N . LEU A 1 267 ? -83.795 14.450 115.146 1.00 87.56 267 LEU A N 1
ATOM 1981 C CA . LEU A 1 267 ? -83.195 13.273 114.526 1.00 87.56 267 LEU A CA 1
ATOM 1982 C C . LEU A 1 267 ? -83.712 13.096 113.094 1.00 87.56 267 LEU A C 1
ATOM 1984 O O . LEU A 1 267 ? -82.904 12.940 112.187 1.00 87.56 267 LEU A O 1
ATOM 1988 N N . ALA A 1 268 ? -85.021 13.215 112.875 1.00 87.31 268 ALA A N 1
ATOM 1989 C CA . ALA A 1 268 ? -85.639 13.112 111.558 1.00 87.31 268 ALA A CA 1
ATOM 1990 C C . ALA A 1 268 ? -85.197 14.233 110.593 1.00 87.31 268 ALA A C 1
ATOM 1992 O O . ALA A 1 268 ? -84.874 13.948 109.439 1.00 87.31 268 ALA A O 1
ATOM 1993 N N . GLU A 1 269 ? -85.093 15.487 111.054 1.00 86.19 269 GLU A N 1
ATOM 1994 C CA . GLU A 1 269 ? -84.530 16.602 110.271 1.00 86.19 269 GLU A CA 1
ATOM 1995 C C . GLU A 1 269 ? -83.060 16.342 109.890 1.00 86.19 269 GLU A C 1
ATOM 1997 O O . GLU A 1 269 ? -82.680 16.503 108.726 1.00 86.19 269 GLU A O 1
ATOM 2002 N N . ARG A 1 270 ? -82.237 15.864 110.837 1.00 87.88 270 ARG A N 1
ATOM 2003 C CA . ARG A 1 270 ? -80.838 15.476 110.573 1.00 87.88 270 ARG A CA 1
ATOM 2004 C C . ARG A 1 270 ? -80.739 14.308 109.592 1.00 87.88 270 ARG A C 1
ATOM 2006 O O . ARG A 1 270 ? -79.894 14.356 108.700 1.00 87.88 270 ARG A O 1
ATOM 2013 N N . THR A 1 271 ? -81.595 13.293 109.717 1.00 90.06 271 THR A N 1
ATOM 2014 C CA . THR A 1 271 ? -81.660 12.156 108.786 1.00 90.06 271 THR A CA 1
ATOM 2015 C C . THR A 1 271 ? -82.053 12.621 107.386 1.00 90.06 271 THR A C 1
ATOM 2017 O O . THR A 1 271 ? -81.379 12.254 106.428 1.00 90.06 271 THR A O 1
ATOM 2020 N N . SER A 1 272 ? -83.060 13.492 107.258 1.00 89.12 272 SER A N 1
ATOM 2021 C CA . SER A 1 272 ? -83.472 14.060 105.968 1.00 89.12 272 SER A CA 1
ATOM 2022 C C . SER A 1 272 ? -82.346 14.873 105.318 1.00 89.12 272 SER A C 1
ATOM 2024 O O . SER A 1 272 ? -82.060 14.701 104.131 1.00 89.12 272 SER A O 1
ATOM 2026 N N . SER A 1 273 ? -81.666 15.736 106.079 1.00 87.25 273 SER A N 1
ATOM 2027 C CA . SER A 1 273 ? -80.530 16.508 105.556 1.00 87.25 273 SER A CA 1
ATOM 2028 C C . SER A 1 273 ? -79.389 15.596 105.095 1.00 87.25 273 SER A C 1
ATOM 2030 O O . SER A 1 273 ? -78.865 15.779 103.998 1.00 87.25 273 SER A O 1
ATOM 2032 N N . ALA A 1 274 ? -79.047 14.572 105.886 1.00 88.75 274 ALA A N 1
ATOM 2033 C CA . ALA A 1 274 ? -78.016 13.602 105.525 1.00 88.75 274 ALA A CA 1
ATOM 2034 C C . ALA A 1 274 ? -78.393 12.804 104.263 1.00 88.75 274 ALA A C 1
ATOM 2036 O O . ALA A 1 274 ? -77.541 12.578 103.408 1.00 88.75 274 ALA A O 1
ATOM 2037 N N . THR A 1 275 ? -79.668 12.431 104.088 1.00 90.44 275 THR A N 1
ATOM 2038 C CA . THR A 1 275 ? -80.122 11.759 102.858 1.00 90.44 275 THR A CA 1
ATOM 2039 C C . THR A 1 275 ? -80.012 12.636 101.615 1.00 90.44 275 THR A C 1
ATOM 2041 O O . THR A 1 275 ? -79.677 12.118 100.556 1.00 90.44 275 THR A O 1
ATOM 2044 N N . VAL A 1 276 ? -80.226 13.953 101.718 1.00 88.38 276 VAL A N 1
ATOM 2045 C CA . VAL A 1 276 ? -80.041 14.875 100.581 1.00 88.38 276 VAL A CA 1
ATOM 2046 C C . VAL A 1 276 ? -78.567 14.972 100.187 1.00 88.38 276 VAL A C 1
ATOM 2048 O O . VAL A 1 276 ? -78.249 14.910 99.000 1.00 88.38 276 VAL A O 1
ATOM 2051 N N . GLU A 1 277 ? -77.657 15.058 101.161 1.00 88.06 277 GLU A N 1
ATOM 2052 C CA . GLU A 1 277 ? -76.217 15.036 100.876 1.00 88.06 277 GLU A CA 1
ATOM 2053 C C . GLU A 1 277 ? -75.776 13.715 100.235 1.00 88.06 277 GLU A C 1
ATOM 2055 O O . GLU A 1 277 ? -74.999 13.725 99.278 1.00 88.06 277 GLU A O 1
ATOM 2060 N N . ILE A 1 278 ? -76.280 12.576 100.724 1.00 90.06 278 ILE A N 1
ATOM 2061 C CA . ILE A 1 278 ? -75.974 11.267 100.134 1.00 90.06 278 ILE A CA 1
ATOM 2062 C C . ILE A 1 278 ? -76.540 11.176 98.713 1.00 90.06 278 ILE A C 1
ATOM 2064 O O . ILE A 1 278 ? -75.819 10.732 97.825 1.00 90.06 278 ILE A O 1
ATOM 2068 N N . ALA A 1 279 ? -77.766 11.647 98.468 1.00 87.62 279 ALA A N 1
ATOM 2069 C CA . ALA A 1 279 ? -78.361 11.663 97.131 1.00 87.62 279 ALA A CA 1
ATOM 2070 C C . ALA A 1 279 ? -77.475 12.419 96.127 1.00 87.62 279 ALA A C 1
ATOM 2072 O O . ALA A 1 279 ? -77.161 11.881 95.069 1.00 87.62 279 ALA A O 1
ATOM 2073 N N . HIS A 1 280 ? -76.979 13.606 96.495 1.00 90.00 280 HIS A N 1
ATOM 2074 C CA . HIS A 1 280 ? -76.069 14.379 95.643 1.00 90.00 280 HIS A CA 1
ATOM 2075 C C . HIS A 1 280 ? -74.732 13.654 95.395 1.00 90.00 280 HIS A C 1
ATOM 2077 O O . HIS A 1 280 ? -74.187 13.691 94.291 1.00 90.00 280 HIS A O 1
ATOM 2083 N N . LYS A 1 281 ? -74.181 12.962 96.403 1.00 88.94 281 LYS A N 1
ATOM 2084 C CA . LYS A 1 281 ? -72.964 12.149 96.220 1.00 88.94 281 LYS A CA 1
ATOM 2085 C C . LYS A 1 281 ? -73.202 10.970 95.275 1.00 88.94 281 LYS A C 1
ATOM 2087 O O . LYS A 1 281 ? -72.351 10.712 94.431 1.00 88.94 281 LYS A O 1
ATOM 2092 N N . ILE A 1 282 ? -74.344 10.294 95.380 1.00 91.06 282 ILE A N 1
ATOM 2093 C CA . ILE A 1 282 ? -74.713 9.169 94.508 1.00 91.06 282 ILE A CA 1
ATOM 2094 C C . ILE A 1 282 ? -74.976 9.635 93.073 1.00 91.06 282 ILE A C 1
ATOM 2096 O O . ILE A 1 282 ? -74.512 8.991 92.137 1.00 91.06 282 ILE A O 1
ATOM 2100 N N . GLU A 1 283 ? -75.619 10.787 92.884 1.00 88.75 283 GLU A N 1
ATOM 2101 C CA . GLU A 1 283 ? -75.786 11.407 91.564 1.00 88.75 283 GLU A CA 1
ATOM 2102 C C . GLU A 1 283 ? -74.428 11.740 90.919 1.00 88.75 283 GLU A C 1
ATOM 2104 O O . GLU A 1 283 ? -74.203 11.437 89.744 1.00 88.75 283 GLU A O 1
ATOM 2109 N N . SER A 1 284 ? -73.478 12.281 91.695 1.00 90.75 284 SER A N 1
ATOM 2110 C CA . SER A 1 284 ? -72.111 12.518 91.210 1.00 90.75 284 SER A CA 1
ATOM 2111 C C . SER A 1 284 ? -71.405 11.221 90.808 1.00 90.75 284 SER A C 1
ATOM 2113 O O . SER A 1 284 ? -70.793 11.182 89.742 1.00 90.75 284 SER A O 1
ATOM 2115 N N . VAL A 1 285 ? -71.526 10.154 91.611 1.00 89.88 285 VAL A N 1
ATOM 2116 C CA . VAL A 1 285 ? -70.979 8.822 91.286 1.00 89.88 285 VAL A CA 1
ATOM 2117 C C . VAL A 1 285 ? -71.621 8.262 90.014 1.00 89.88 285 VAL A C 1
ATOM 2119 O O . VAL A 1 285 ? -70.914 7.724 89.162 1.00 89.88 285 VAL A O 1
ATOM 2122 N N . GLY A 1 286 ? -72.935 8.425 89.834 1.00 87.69 286 GLY A N 1
ATOM 2123 C CA . GLY A 1 286 ? -73.644 8.016 88.618 1.00 87.69 286 GLY A CA 1
ATOM 2124 C C . GLY A 1 286 ? -73.108 8.723 87.370 1.00 87.69 286 GLY A C 1
ATOM 2125 O O . GLY A 1 286 ? -72.741 8.071 86.392 1.00 87.69 286 GLY A O 1
ATOM 2126 N N . ARG A 1 287 ? -72.956 10.051 87.432 1.00 89.75 287 ARG A N 1
ATOM 2127 C CA . ARG A 1 287 ? -72.393 10.855 86.333 1.00 89.75 287 ARG A CA 1
ATOM 2128 C C . ARG A 1 287 ? -70.937 10.488 86.022 1.00 89.75 287 ARG A C 1
ATOM 2130 O O . ARG A 1 287 ? -70.561 10.410 84.854 1.00 89.75 287 ARG A O 1
ATOM 2137 N N . GLU A 1 288 ? -70.110 10.267 87.042 1.00 89.38 288 GLU A N 1
ATOM 2138 C CA . GLU A 1 288 ? -68.720 9.818 86.867 1.00 89.38 288 GLU A CA 1
ATOM 2139 C C . GLU A 1 288 ? -68.643 8.425 86.232 1.00 89.38 288 GLU A C 1
ATOM 2141 O O . GLU A 1 288 ? -67.836 8.214 85.326 1.00 89.38 288 GLU A O 1
ATOM 2146 N N . THR A 1 289 ? -69.533 7.512 86.626 1.00 91.25 289 THR A N 1
ATOM 2147 C CA . THR A 1 289 ? -69.634 6.164 86.047 1.00 91.25 289 THR A CA 1
ATOM 2148 C C . THR A 1 289 ? -70.016 6.227 84.568 1.00 91.25 289 THR A C 1
ATOM 2150 O O . THR A 1 289 ? -69.382 5.581 83.737 1.00 91.25 289 THR A O 1
ATOM 2153 N N . GLN A 1 290 ? -70.985 7.069 84.199 1.00 87.50 290 GLN A N 1
ATOM 2154 C CA . GLN A 1 290 ? -71.416 7.215 82.806 1.00 87.50 290 GLN A CA 1
ATOM 2155 C C . GLN A 1 290 ? -70.325 7.827 81.910 1.00 87.50 290 GLN A C 1
ATOM 2157 O O . GLN A 1 290 ? -70.117 7.378 80.781 1.00 87.50 290 GLN A O 1
ATOM 2162 N N . ASN A 1 291 ? -69.564 8.794 82.432 1.00 90.88 291 ASN A N 1
ATOM 2163 C CA . ASN A 1 291 ? -68.377 9.315 81.749 1.00 90.88 291 ASN A CA 1
ATOM 2164 C C . ASN A 1 291 ? -67.291 8.238 81.579 1.00 90.88 291 ASN A C 1
ATOM 2166 O O . ASN A 1 291 ? -66.651 8.172 80.528 1.00 90.88 291 ASN A O 1
ATOM 2170 N N . ALA A 1 292 ? -67.083 7.384 82.588 1.00 90.06 292 ALA A N 1
ATOM 2171 C CA . ALA A 1 292 ? -66.143 6.271 82.501 1.00 90.06 292 ALA A CA 1
ATOM 2172 C C . ALA A 1 292 ? -66.556 5.263 81.414 1.00 90.06 292 ALA A C 1
ATOM 2174 O O . ALA A 1 292 ? -65.708 4.882 80.611 1.00 90.06 292 ALA A O 1
ATOM 2175 N N . VAL A 1 293 ? -67.844 4.908 81.313 1.00 89.50 293 VAL A N 1
ATOM 2176 C CA . VAL A 1 293 ? -68.380 4.046 80.238 1.00 89.50 293 VAL A CA 1
ATOM 2177 C C . VAL A 1 293 ? -68.125 4.651 78.852 1.00 89.50 293 VAL A C 1
ATOM 2179 O O . VAL A 1 293 ? -67.620 3.964 77.964 1.00 89.50 293 VAL A O 1
ATOM 2182 N N . GLY A 1 294 ? -68.381 5.952 78.668 1.00 89.56 294 GLY A N 1
ATOM 2183 C CA . GLY A 1 294 ? -68.095 6.644 77.403 1.00 89.56 294 GLY A CA 1
ATOM 2184 C C . GLY A 1 294 ? -66.610 6.598 77.014 1.00 89.56 294 GLY A C 1
ATOM 2185 O O . GLY A 1 294 ? -66.269 6.272 75.875 1.00 89.56 294 GLY A O 1
ATOM 2186 N N . ASN A 1 295 ? -65.713 6.842 77.975 1.00 90.56 295 ASN A N 1
ATOM 2187 C CA . ASN A 1 295 ? -64.267 6.734 77.756 1.00 90.56 295 ASN A CA 1
ATOM 2188 C C . ASN A 1 295 ? -63.825 5.292 77.448 1.00 90.56 295 ASN A C 1
ATOM 2190 O O . ASN A 1 295 ? -62.928 5.092 76.625 1.00 90.56 295 ASN A O 1
ATOM 2194 N N . MET A 1 296 ? -64.455 4.285 78.062 1.00 91.06 296 MET A N 1
ATOM 2195 C CA . MET A 1 296 ? -64.180 2.874 77.769 1.00 91.06 296 MET A CA 1
ATOM 2196 C C . MET A 1 296 ? -64.625 2.482 76.360 1.00 91.06 296 MET A C 1
ATOM 2198 O O . MET A 1 296 ? -63.878 1.789 75.676 1.00 91.06 296 MET A O 1
ATOM 2202 N N . SER A 1 297 ? -65.755 3.001 75.868 1.00 88.06 297 SER A N 1
ATOM 2203 C CA . SER A 1 297 ? -66.195 2.779 74.482 1.00 88.06 297 SER A CA 1
ATOM 2204 C C . SER A 1 297 ? -65.191 3.324 73.459 1.00 88.06 297 SER A C 1
ATOM 2206 O O . SER A 1 297 ? -64.839 2.627 72.510 1.00 88.06 297 SER A O 1
ATOM 2208 N N . ILE A 1 298 ? -64.684 4.546 73.666 1.00 91.44 298 ILE A N 1
ATOM 2209 C CA . ILE A 1 298 ? -63.648 5.141 72.798 1.00 91.44 298 ILE A CA 1
ATOM 2210 C C . ILE A 1 298 ? -62.346 4.330 72.877 1.00 91.44 298 ILE A C 1
ATOM 2212 O O . ILE A 1 298 ? -61.653 4.134 71.878 1.00 91.44 298 ILE A O 1
ATOM 2216 N N . THR A 1 299 ? -61.997 3.849 74.071 1.00 90.88 299 THR A N 1
ATOM 2217 C CA . THR A 1 299 ? -60.801 3.023 74.276 1.00 90.88 299 THR A CA 1
ATOM 2218 C C . THR A 1 299 ? -60.929 1.681 73.553 1.00 90.88 299 THR A C 1
ATOM 2220 O O . THR A 1 299 ? -59.981 1.266 72.891 1.00 90.88 299 THR A O 1
ATOM 2223 N N . ALA A 1 300 ? -62.101 1.041 73.598 1.00 87.31 300 ALA A N 1
ATOM 2224 C CA . ALA A 1 300 ? -62.374 -0.210 72.895 1.00 87.31 300 ALA A CA 1
ATOM 2225 C C . ALA A 1 300 ? -62.203 -0.066 71.372 1.00 87.31 300 ALA A C 1
ATOM 2227 O O . ALA A 1 300 ? -61.547 -0.899 70.748 1.00 87.31 300 ALA A O 1
ATOM 2228 N N . GLU A 1 301 ? -62.709 1.024 70.786 1.00 89.94 301 GLU A N 1
ATOM 2229 C CA . GLU A 1 301 ? -62.544 1.325 69.356 1.00 89.94 301 GLU A CA 1
ATOM 2230 C C . GLU A 1 301 ? -61.062 1.489 68.970 1.00 89.94 301 GLU A C 1
ATOM 2232 O O . GLU A 1 301 ? -60.590 0.896 67.997 1.00 89.94 301 GLU A O 1
ATOM 2237 N N . ARG A 1 302 ? -60.284 2.229 69.773 1.00 90.25 302 ARG A N 1
ATOM 2238 C CA . ARG A 1 302 ? -58.837 2.414 69.542 1.00 90.25 302 ARG A CA 1
ATOM 2239 C C . ARG A 1 302 ? -58.044 1.115 69.664 1.00 90.25 302 ARG A C 1
ATOM 2241 O O . ARG A 1 302 ? -57.086 0.909 68.915 1.00 90.25 302 ARG A O 1
ATOM 2248 N N . VAL A 1 303 ? -58.423 0.245 70.596 1.00 91.62 303 VAL A N 1
ATOM 2249 C CA . VAL A 1 303 ? -57.801 -1.074 70.763 1.00 91.62 303 VAL A CA 1
ATOM 2250 C C . VAL A 1 303 ? -58.114 -1.964 69.559 1.00 91.62 303 VAL A C 1
ATOM 2252 O O . VAL A 1 303 ? -57.191 -2.551 69.002 1.00 91.62 303 VAL A O 1
ATOM 2255 N N . ALA A 1 304 ? -59.362 -1.990 69.077 1.00 87.00 304 ALA A N 1
ATOM 2256 C CA . ALA A 1 304 ? -59.739 -2.742 67.874 1.00 87.00 304 ALA A CA 1
ATOM 2257 C C . ALA A 1 304 ? -58.965 -2.278 66.624 1.00 87.00 304 ALA A C 1
ATOM 2259 O O . ALA A 1 304 ? -58.446 -3.096 65.859 1.00 87.00 304 ALA A O 1
ATOM 2260 N N . HIS A 1 305 ? -58.801 -0.963 66.455 1.00 90.75 305 HIS A N 1
ATOM 2261 C CA . HIS A 1 305 ? -57.959 -0.410 65.393 1.00 90.75 305 HIS A CA 1
ATOM 2262 C C . HIS A 1 305 ? -56.483 -0.829 65.543 1.00 90.75 305 HIS A C 1
ATOM 2264 O O . HIS A 1 305 ? -55.822 -1.151 64.558 1.00 90.75 305 HIS A O 1
ATOM 2270 N N . SER A 1 306 ? -55.965 -0.887 66.775 1.00 90.12 306 SER A N 1
ATOM 2271 C CA . SER A 1 306 ? -54.584 -1.316 67.053 1.00 90.12 306 SER A CA 1
ATOM 2272 C C . SER A 1 306 ? -54.341 -2.794 66.718 1.00 90.12 306 SER A C 1
ATOM 2274 O O . SER A 1 306 ? -53.260 -3.129 66.236 1.00 90.12 306 SER A O 1
ATOM 2276 N N . VAL A 1 307 ? -55.341 -3.666 66.911 1.00 88.06 307 VAL A N 1
ATOM 2277 C CA . VAL A 1 307 ? -55.281 -5.075 66.472 1.00 88.06 307 VAL A CA 1
ATOM 2278 C C . VAL A 1 307 ? -55.145 -5.156 64.952 1.00 88.06 307 VAL A C 1
ATOM 2280 O O . VAL A 1 307 ? -54.243 -5.829 64.461 1.00 88.06 307 VAL A O 1
ATOM 2283 N N . THR A 1 308 ? -55.975 -4.410 64.218 1.00 89.50 308 THR A N 1
ATOM 2284 C CA . THR A 1 308 ? -55.950 -4.394 62.743 1.00 89.50 308 THR A CA 1
ATOM 2285 C C . THR A 1 308 ? -54.590 -3.917 62.218 1.00 89.50 308 THR A C 1
ATOM 2287 O O . THR A 1 308 ? -53.982 -4.561 61.368 1.00 89.50 308 THR A O 1
ATOM 2290 N N . MET A 1 309 ? -54.041 -2.839 62.794 1.00 90.69 309 MET A N 1
ATOM 2291 C CA . MET A 1 309 ? -52.705 -2.347 62.432 1.00 90.69 309 MET A CA 1
ATOM 2292 C C . MET A 1 309 ? -51.592 -3.374 62.695 1.00 90.69 309 MET A C 1
ATOM 2294 O O . MET A 1 309 ? -50.627 -3.446 61.931 1.00 90.69 309 MET A O 1
ATOM 2298 N N . ALA A 1 310 ? -51.696 -4.159 63.772 1.00 91.00 310 ALA A N 1
ATOM 2299 C CA . ALA A 1 310 ? -50.742 -5.228 64.055 1.00 91.00 310 ALA A CA 1
ATOM 2300 C C . ALA A 1 310 ? -50.849 -6.364 63.020 1.00 91.00 310 ALA A C 1
ATOM 2302 O O . ALA A 1 310 ? -49.829 -6.878 62.561 1.00 91.00 310 ALA A O 1
ATOM 2303 N N . GLU A 1 311 ? -52.058 -6.730 62.594 1.00 88.38 311 GLU A N 1
ATOM 2304 C CA . GLU A 1 311 ? -52.257 -7.727 61.537 1.00 88.38 311 GLU A CA 1
ATOM 2305 C C . GLU A 1 311 ? -51.677 -7.276 60.187 1.00 88.38 311 GLU A C 1
ATOM 2307 O O . GLU A 1 311 ? -50.967 -8.057 59.544 1.00 88.38 311 GLU A O 1
ATOM 2312 N N . ASP A 1 312 ? -51.880 -6.012 59.805 1.00 92.50 312 ASP A N 1
ATOM 2313 C CA . ASP A 1 312 ? -51.303 -5.424 58.588 1.00 92.50 312 ASP A CA 1
ATOM 2314 C C . ASP A 1 312 ? -49.768 -5.403 58.640 1.00 92.50 312 ASP A C 1
ATOM 2316 O O . ASP A 1 312 ? -49.091 -5.817 57.693 1.00 92.50 312 ASP A O 1
ATOM 2320 N N . ALA A 1 313 ? -49.191 -4.989 59.775 1.00 92.19 313 ALA A N 1
ATOM 2321 C CA . ALA A 1 313 ? -47.742 -4.999 59.976 1.00 92.19 313 ALA A CA 1
ATOM 2322 C C . ALA A 1 313 ? -47.157 -6.416 59.842 1.00 92.19 313 ALA A C 1
ATOM 2324 O O . ALA A 1 313 ? -46.101 -6.599 59.229 1.00 92.19 313 ALA A O 1
ATOM 2325 N N . ARG A 1 314 ? -47.860 -7.435 60.354 1.00 92.06 314 ARG A N 1
ATOM 2326 C CA . ARG A 1 314 ? -47.484 -8.845 60.178 1.00 92.06 314 ARG A CA 1
ATOM 2327 C C . ARG A 1 314 ? -47.554 -9.259 58.707 1.00 92.06 314 ARG A C 1
ATOM 2329 O O . ARG A 1 314 ? -46.653 -9.953 58.235 1.00 92.06 314 ARG A O 1
ATOM 2336 N N . GLY A 1 315 ? -48.584 -8.820 57.981 1.00 91.50 315 GLY A N 1
ATOM 2337 C CA . GLY A 1 315 ? -48.714 -9.019 56.535 1.00 91.50 315 GLY A CA 1
ATOM 2338 C C . GLY A 1 315 ? -47.514 -8.465 55.762 1.00 91.50 315 GLY A C 1
ATOM 2339 O O . GLY A 1 315 ? -46.915 -9.183 54.961 1.00 91.50 315 GLY A O 1
ATOM 2340 N N . HIS A 1 316 ? -47.081 -7.240 56.072 1.00 93.94 316 HIS A N 1
ATOM 2341 C CA . HIS A 1 316 ? -45.883 -6.646 55.473 1.00 93.94 316 HIS A CA 1
ATOM 2342 C C . HIS A 1 316 ? -44.599 -7.424 55.797 1.00 93.94 316 HIS A C 1
ATOM 2344 O O . HIS A 1 316 ? -43.776 -7.622 54.905 1.00 93.94 316 HIS A O 1
ATOM 2350 N N . MET A 1 317 ? -44.427 -7.920 57.032 1.00 93.12 317 MET A N 1
ATOM 2351 C CA . MET A 1 317 ? -43.269 -8.763 57.370 1.00 93.12 317 MET A CA 1
ATOM 2352 C C . MET A 1 317 ? -43.248 -10.050 56.534 1.00 93.12 317 MET A C 1
ATOM 2354 O O . MET A 1 317 ? -42.211 -10.425 55.994 1.00 93.12 317 MET A O 1
ATOM 2358 N N . LEU A 1 318 ? -44.398 -10.700 56.346 1.00 91.12 318 LEU A N 1
ATOM 2359 C CA . LEU A 1 318 ? -44.492 -11.886 55.491 1.00 91.12 318 LEU A CA 1
ATOM 2360 C C . LEU A 1 318 ? -44.203 -11.575 54.014 1.00 91.12 318 LEU A C 1
ATOM 2362 O O . LEU A 1 318 ? -43.536 -12.376 53.359 1.00 91.12 318 LEU A O 1
ATOM 2366 N N . GLY A 1 319 ? -44.637 -10.413 53.516 1.00 93.50 319 GLY A N 1
ATOM 2367 C CA . GLY A 1 319 ? -44.314 -9.945 52.164 1.00 93.50 319 GLY A CA 1
ATOM 2368 C C . GLY A 1 319 ? -42.814 -9.708 51.956 1.00 93.50 319 GLY A C 1
ATOM 2369 O O . GLY A 1 319 ? -42.260 -10.127 50.940 1.00 93.50 319 GLY A O 1
ATOM 2370 N N . ILE A 1 320 ? -42.119 -9.133 52.950 1.00 94.12 320 ILE A N 1
ATOM 2371 C CA . ILE A 1 320 ? -40.650 -8.995 52.927 1.00 94.12 320 ILE A CA 1
ATOM 2372 C C . ILE A 1 320 ? -39.991 -10.370 52.794 1.00 94.12 320 ILE A C 1
ATOM 2374 O O . ILE A 1 320 ? -39.102 -10.547 51.965 1.00 94.12 320 ILE A O 1
ATOM 2378 N N . ARG A 1 321 ? -40.446 -11.361 53.569 1.00 90.56 321 ARG A N 1
ATOM 2379 C CA . ARG A 1 321 ? -39.912 -12.728 53.510 1.00 90.56 321 ARG A CA 1
ATOM 2380 C C . ARG A 1 321 ? -40.077 -13.360 52.125 1.00 90.56 321 ARG A C 1
ATOM 2382 O O . ARG A 1 321 ? -39.156 -14.017 51.651 1.00 90.56 321 ARG A O 1
ATOM 2389 N N . GLU A 1 322 ? -41.226 -13.171 51.483 1.00 92.19 322 GLU A N 1
ATOM 2390 C CA . GLU A 1 322 ? -41.465 -13.658 50.119 1.00 92.19 322 GLU A CA 1
ATOM 2391 C C . GLU A 1 322 ? -40.521 -12.993 49.109 1.00 92.19 322 GLU A C 1
ATOM 2393 O O . GLU A 1 322 ? -39.872 -13.682 48.324 1.00 92.19 322 GLU A O 1
ATOM 2398 N N . HIS A 1 323 ? -40.381 -11.665 49.167 1.00 93.50 323 HIS A N 1
ATOM 2399 C CA . HIS A 1 323 ? -39.478 -10.931 48.278 1.00 93.50 323 HIS A CA 1
ATOM 2400 C C . HIS A 1 323 ? -38.012 -11.325 48.481 1.00 93.50 323 HIS A C 1
ATOM 2402 O O . HIS A 1 323 ? -37.286 -11.467 47.499 1.00 93.50 323 HIS A O 1
ATOM 2408 N N . MET A 1 324 ? -37.584 -11.573 49.722 1.00 93.25 324 MET A N 1
ATOM 2409 C CA . MET A 1 324 ? -36.243 -12.095 50.005 1.00 93.25 324 MET A CA 1
ATOM 2410 C C . MET A 1 324 ? -36.005 -13.463 49.354 1.00 93.25 324 MET A C 1
ATOM 2412 O O . MET A 1 324 ? -34.934 -13.678 48.797 1.00 93.25 324 MET A O 1
ATOM 2416 N N . GLY A 1 325 ? -37.013 -14.342 49.304 1.00 90.75 325 GLY A N 1
ATOM 2417 C CA . GLY A 1 325 ? -36.916 -15.614 48.576 1.00 90.75 325 GLY A CA 1
ATOM 2418 C C . GLY A 1 325 ? -36.617 -15.439 47.080 1.00 90.75 325 GLY A C 1
ATOM 2419 O O . GLY A 1 325 ? -35.795 -16.166 46.521 1.00 90.75 325 GLY A O 1
ATOM 2420 N N . SER A 1 326 ? -37.216 -14.433 46.437 1.00 93.5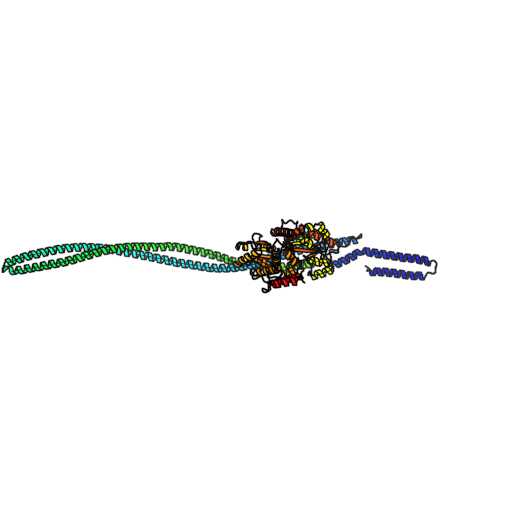6 326 SER A N 1
ATOM 2421 C CA . SER A 1 326 ? -36.901 -14.083 45.043 1.00 93.56 326 SER A CA 1
ATOM 2422 C C . SER A 1 326 ? -35.470 -13.556 44.884 1.00 93.56 326 SER A C 1
ATOM 2424 O O . SER A 1 326 ? -34.806 -13.887 43.900 1.00 93.56 326 SER A O 1
ATOM 2426 N N . VAL A 1 327 ? -34.969 -12.780 45.854 1.00 94.19 327 VAL A N 1
ATOM 2427 C CA . VAL A 1 327 ? -33.580 -12.285 45.846 1.00 94.19 327 VAL A CA 1
ATOM 2428 C C . VAL A 1 327 ? -32.582 -13.439 45.981 1.00 94.19 327 VAL A C 1
ATOM 2430 O O . VAL A 1 327 ? -31.633 -13.480 45.202 1.00 94.19 327 VAL A O 1
ATOM 2433 N N . VAL A 1 328 ? -32.825 -14.423 46.862 1.00 92.50 328 VAL A N 1
ATOM 2434 C CA . VAL A 1 328 ? -31.986 -15.640 46.963 1.00 92.50 328 VAL A CA 1
ATOM 2435 C C . VAL A 1 328 ? -31.856 -16.330 45.603 1.00 92.50 328 VAL A C 1
ATOM 2437 O O . VAL A 1 328 ? -30.757 -16.683 45.175 1.00 92.50 328 VAL A O 1
ATOM 2440 N N . SER A 1 329 ? -32.972 -16.499 44.885 1.00 93.50 329 SER A N 1
ATOM 2441 C CA . SER A 1 329 ? -32.952 -17.136 43.563 1.00 93.50 329 SER A CA 1
ATOM 2442 C C . SER A 1 329 ? -32.111 -16.349 42.552 1.00 93.50 329 SER A C 1
ATOM 2444 O O . SER A 1 329 ? -31.386 -16.956 41.763 1.00 93.50 329 SER A O 1
ATOM 2446 N N . ALA A 1 330 ? -32.188 -15.016 42.571 1.00 93.31 330 ALA A N 1
ATOM 2447 C CA . ALA A 1 330 ? -31.405 -14.160 41.682 1.00 93.31 330 ALA A CA 1
ATOM 2448 C C . ALA A 1 330 ? -29.901 -14.214 42.005 1.00 93.31 330 ALA A C 1
ATOM 2450 O O . ALA A 1 330 ? -29.084 -14.352 41.095 1.00 93.31 330 ALA A O 1
ATOM 2451 N N . VAL A 1 331 ? -29.532 -14.173 43.290 1.00 93.50 331 VAL A N 1
ATOM 2452 C CA . VAL A 1 331 ? -28.135 -14.293 43.750 1.00 93.50 331 VAL A CA 1
ATOM 2453 C C . VAL A 1 331 ? -27.531 -15.629 43.318 1.00 93.50 331 VAL A C 1
ATOM 2455 O O . VAL A 1 331 ? -26.416 -15.667 42.797 1.00 93.50 331 VAL A O 1
ATOM 2458 N N . ARG A 1 332 ? -28.290 -16.723 43.438 1.00 91.50 332 ARG A N 1
ATOM 2459 C CA . ARG A 1 332 ? -27.855 -18.044 42.973 1.00 91.50 332 ARG A CA 1
ATOM 2460 C C . ARG A 1 332 ? -27.601 -18.084 41.463 1.00 91.50 332 ARG A C 1
ATOM 2462 O O . ARG A 1 332 ? -26.590 -18.633 41.035 1.00 91.50 332 ARG A O 1
ATOM 2469 N N . GLN A 1 333 ? -28.473 -17.471 40.664 1.00 93.81 333 GLN A N 1
ATOM 2470 C CA . GLN A 1 333 ? -28.297 -17.399 39.210 1.00 93.81 333 GLN A CA 1
ATOM 2471 C C . GLN A 1 333 ? -27.067 -16.560 38.814 1.00 93.81 333 GLN A C 1
ATOM 2473 O O . GLN A 1 333 ? -26.361 -16.904 37.862 1.00 93.81 333 GLN A O 1
ATOM 2478 N N . ILE A 1 334 ? -26.780 -15.484 39.558 1.00 93.88 334 ILE A N 1
ATOM 2479 C CA . ILE A 1 334 ? -25.554 -14.690 39.390 1.00 93.88 334 ILE A CA 1
ATOM 2480 C C . ILE A 1 334 ? -24.325 -15.552 39.692 1.00 93.88 334 ILE A C 1
ATOM 2482 O O . ILE A 1 334 ? -23.387 -15.559 38.896 1.00 93.88 334 ILE A O 1
ATOM 2486 N N . ALA A 1 335 ? -24.326 -16.308 40.792 1.00 90.62 335 ALA A N 1
ATOM 2487 C CA . ALA A 1 335 ? -23.216 -17.192 41.143 1.00 90.62 335 ALA A CA 1
ATOM 2488 C C . ALA A 1 335 ? -22.954 -18.259 40.062 1.00 90.62 335 ALA A C 1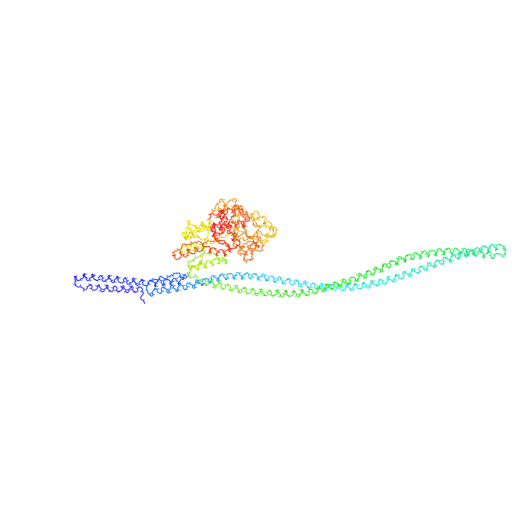
ATOM 2490 O O . ALA A 1 335 ? -21.809 -18.440 39.651 1.00 90.62 335 ALA A O 1
ATOM 2491 N N . GLU A 1 336 ? -24.005 -18.905 39.546 1.00 93.06 336 GLU A N 1
ATOM 2492 C CA . GLU A 1 336 ? -23.897 -19.880 38.449 1.00 93.06 336 GLU A CA 1
ATOM 2493 C C . GLU A 1 336 ? -23.323 -19.234 37.173 1.00 93.06 336 GLU A C 1
ATOM 2495 O O . GLU A 1 336 ? -22.349 -19.737 36.612 1.00 93.06 336 GLU A O 1
ATOM 2500 N N . SER A 1 337 ? -23.833 -18.063 36.774 1.00 94.69 337 SER A N 1
ATOM 2501 C CA . SER A 1 337 ? -23.328 -17.321 35.602 1.00 94.69 337 SER A CA 1
ATOM 2502 C C . SER A 1 337 ? -21.867 -16.878 35.771 1.00 94.69 337 SER A C 1
ATOM 2504 O O . SER A 1 337 ? -21.089 -16.891 34.819 1.00 94.69 337 SER A O 1
ATOM 2506 N N . THR A 1 338 ? -21.473 -16.506 36.991 1.00 93.25 338 THR A N 1
ATOM 2507 C CA . THR A 1 338 ? -20.103 -16.081 37.322 1.00 93.25 338 THR A CA 1
ATOM 2508 C C . THR A 1 338 ? -19.131 -17.263 37.243 1.00 93.25 338 THR A C 1
ATOM 2510 O O . THR A 1 338 ? -18.005 -17.119 36.763 1.00 93.25 338 THR A O 1
ATOM 2513 N N . GLN A 1 339 ? -19.577 -18.460 37.637 1.00 89.44 339 GLN A N 1
ATOM 2514 C CA . GLN A 1 339 ? -18.820 -19.705 37.488 1.00 89.44 339 GLN A CA 1
ATOM 2515 C C . GLN A 1 339 ? -18.587 -20.050 36.005 1.00 89.44 339 GLN A C 1
ATOM 2517 O O . GLN A 1 339 ? -17.471 -20.407 35.621 1.00 89.44 339 GLN A O 1
ATOM 2522 N N . GLU A 1 340 ? -19.613 -19.905 35.159 1.00 93.06 340 GLU A N 1
ATOM 2523 C CA . GLU A 1 340 ? -19.498 -20.112 33.708 1.00 93.06 340 GLU A CA 1
ATOM 2524 C C . GLU A 1 340 ? -18.557 -19.090 33.055 1.00 93.06 340 GLU A C 1
ATOM 2526 O O . GLU A 1 340 ? -17.688 -19.463 32.261 1.00 93.06 340 GLU A O 1
ATOM 2531 N N . GLN A 1 341 ? -18.664 -17.812 33.434 1.00 93.25 341 GLN A N 1
ATOM 2532 C CA . GLN A 1 341 ? -17.745 -16.769 32.971 1.00 93.25 341 GLN A CA 1
ATOM 2533 C C . GLN A 1 341 ? -16.296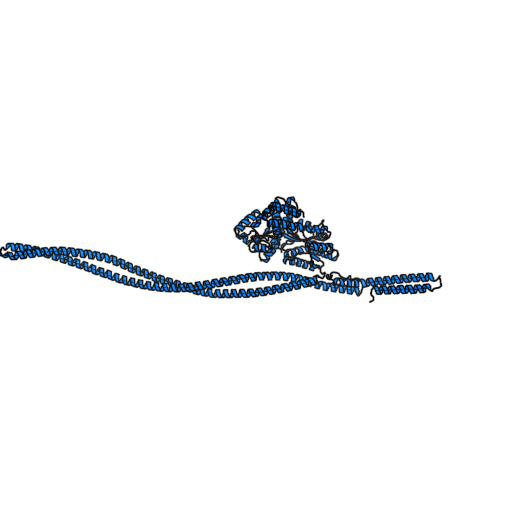 -17.052 33.380 1.00 93.25 341 GLN A C 1
ATOM 2535 O O . GLN A 1 341 ? -15.386 -16.831 32.579 1.00 93.25 341 GLN A O 1
ATOM 2540 N N . SER A 1 342 ? -16.066 -17.580 34.584 1.00 92.56 342 SER A N 1
ATOM 2541 C CA . SER A 1 342 ? -14.729 -17.968 35.049 1.00 92.56 342 SER A CA 1
ATOM 2542 C C . SER A 1 342 ? -14.117 -19.058 34.159 1.00 92.56 342 SER A C 1
ATOM 2544 O O . SER A 1 342 ? -12.989 -18.920 33.679 1.00 92.56 342 SER A O 1
ATOM 2546 N N . ALA A 1 343 ? -14.895 -20.095 33.828 1.00 91.62 343 ALA A N 1
ATOM 2547 C CA . ALA A 1 343 ? -14.456 -21.160 32.924 1.00 91.62 343 ALA A CA 1
ATOM 2548 C C . ALA A 1 343 ? -14.163 -20.648 31.496 1.00 91.62 343 ALA A C 1
ATOM 2550 O O . ALA A 1 343 ? -13.159 -21.028 30.882 1.00 91.62 343 ALA A O 1
ATOM 2551 N N . ALA A 1 344 ? -15.003 -19.749 30.974 1.00 92.06 344 ALA A N 1
ATOM 2552 C CA . ALA A 1 344 ? -14.778 -19.113 29.676 1.00 92.06 344 ALA A CA 1
ATOM 2553 C C . ALA A 1 344 ? -13.504 -18.248 29.676 1.00 92.06 344 ALA A C 1
ATOM 2555 O O . ALA A 1 344 ? -12.705 -18.319 28.742 1.00 92.06 344 ALA A O 1
ATOM 2556 N N . THR A 1 345 ? -13.269 -17.495 30.752 1.00 92.56 345 THR A N 1
ATOM 2557 C CA . THR A 1 345 ? -12.096 -16.621 30.909 1.00 92.56 345 THR A CA 1
ATOM 2558 C C . THR A 1 345 ? -10.797 -17.423 30.983 1.00 92.56 345 THR A C 1
ATOM 2560 O O . THR A 1 345 ? -9.819 -17.057 30.337 1.00 92.56 345 THR A O 1
ATOM 2563 N N . HIS A 1 346 ? -10.796 -18.580 31.652 1.00 90.31 346 HIS A N 1
ATOM 2564 C CA . HIS A 1 346 ? -9.648 -19.496 31.636 1.00 90.31 346 HIS A CA 1
ATOM 2565 C C . HIS A 1 346 ? -9.335 -20.009 30.218 1.00 90.31 346 HIS A C 1
ATOM 2567 O O . HIS A 1 346 ? -8.175 -20.147 29.827 1.00 90.31 346 HIS A O 1
ATOM 2573 N N . THR A 1 347 ? -10.367 -20.284 29.418 1.00 92.00 347 THR A N 1
ATOM 2574 C CA . THR A 1 347 ? -10.190 -20.710 28.020 1.00 92.00 347 THR A CA 1
ATOM 2575 C C . THR A 1 347 ? -9.612 -19.578 27.163 1.00 92.00 347 THR A C 1
ATOM 2577 O O . THR A 1 347 ? -8.744 -19.819 26.321 1.00 92.00 347 THR A O 1
ATOM 2580 N N . LEU A 1 348 ? -10.038 -18.334 27.407 1.00 90.44 348 LEU A N 1
ATOM 2581 C CA . LEU A 1 348 ? -9.477 -17.146 26.758 1.00 90.44 348 LEU A CA 1
ATOM 2582 C C . LEU A 1 348 ? -8.011 -16.917 27.142 1.00 90.44 348 LEU A C 1
ATOM 2584 O O . LEU A 1 348 ? -7.204 -16.651 26.254 1.00 90.44 348 LEU A O 1
ATOM 2588 N N . ALA A 1 349 ? -7.652 -17.087 28.418 1.00 90.00 349 ALA A N 1
ATOM 2589 C CA . ALA A 1 349 ? -6.268 -16.995 28.888 1.00 90.00 349 ALA A CA 1
ATOM 2590 C C . ALA A 1 349 ? -5.358 -17.978 28.136 1.00 90.00 349 ALA A C 1
ATOM 2592 O O . ALA A 1 349 ? -4.369 -17.580 27.524 1.00 90.00 349 ALA A O 1
ATOM 2593 N N . SER A 1 350 ? -5.757 -19.253 28.091 1.00 91.31 350 SER A N 1
ATOM 2594 C CA . SER A 1 350 ? -5.008 -20.292 27.376 1.00 91.31 350 SER A CA 1
ATOM 2595 C C . SER A 1 350 ? -4.913 -20.016 25.870 1.00 91.31 350 SER A C 1
ATOM 2597 O O . SER A 1 350 ? -3.877 -20.267 25.258 1.00 91.31 350 SER A O 1
ATOM 2599 N N . SER A 1 351 ? -5.964 -19.448 25.270 1.00 89.62 351 SER A N 1
ATOM 2600 C CA . SER A 1 351 ? -5.950 -19.051 23.857 1.00 89.62 351 SER A CA 1
ATOM 2601 C C . SER A 1 351 ? -4.970 -17.902 23.590 1.00 89.62 351 SER A C 1
ATOM 2603 O O . SER A 1 351 ? -4.290 -17.911 22.565 1.00 89.62 351 SER A O 1
ATOM 2605 N N . ALA A 1 352 ? -4.869 -16.929 24.502 1.00 89.62 352 ALA A N 1
ATOM 2606 C CA . ALA A 1 352 ? -3.914 -15.825 24.401 1.00 89.62 352 ALA A CA 1
ATOM 2607 C C . ALA A 1 352 ? -2.459 -16.315 24.523 1.00 89.62 352 ALA A C 1
ATOM 2609 O O . ALA A 1 352 ? -1.618 -15.927 23.714 1.00 89.62 352 ALA A O 1
ATOM 2610 N N . GLU A 1 353 ? -2.176 -17.231 25.455 1.00 89.56 353 GLU A N 1
ATOM 2611 C CA . GLU A 1 353 ? -0.860 -17.878 25.572 1.00 89.56 353 GLU A CA 1
ATOM 2612 C C . GLU A 1 353 ? -0.501 -18.677 24.312 1.00 89.56 353 GLU A C 1
ATOM 2614 O O . GLU A 1 353 ? 0.616 -18.595 23.799 1.00 89.56 353 GLU A O 1
ATOM 2619 N N . GLN A 1 354 ? -1.457 -19.429 23.764 1.00 92.06 354 GLN A N 1
ATOM 2620 C CA . GLN A 1 354 ? -1.236 -20.192 22.539 1.00 92.06 354 GLN A CA 1
ATOM 2621 C C . GLN A 1 354 ? -0.975 -19.279 21.330 1.00 92.06 354 GLN A C 1
ATOM 2623 O O . GLN A 1 354 ? -0.137 -19.608 20.485 1.00 92.06 354 GLN A O 1
ATOM 2628 N N . LEU A 1 355 ? -1.665 -18.135 21.244 1.00 91.00 355 LEU A N 1
ATOM 2629 C CA . LEU A 1 355 ? -1.413 -17.121 20.219 1.00 91.00 355 LEU A CA 1
ATOM 2630 C C . LEU A 1 355 ? -0.004 -16.536 20.330 1.00 91.00 355 LEU A C 1
ATOM 2632 O O . LEU A 1 355 ? 0.643 -16.363 19.298 1.00 91.00 355 LEU A O 1
ATOM 2636 N N . ASP A 1 356 ? 0.492 -16.280 21.540 1.00 88.44 356 ASP A N 1
ATOM 2637 C CA . ASP A 1 356 ? 1.862 -15.803 21.754 1.00 88.44 356 ASP A CA 1
ATOM 2638 C C . ASP A 1 356 ? 2.902 -16.830 21.272 1.00 88.44 356 ASP A C 1
ATOM 2640 O O . ASP A 1 356 ? 3.766 -16.514 20.451 1.00 88.44 356 ASP A O 1
ATOM 2644 N N . VAL A 1 357 ? 2.749 -18.103 21.659 1.00 91.62 357 VAL A N 1
ATOM 2645 C CA . VAL A 1 357 ? 3.632 -19.192 21.196 1.00 91.62 357 VAL A CA 1
ATOM 2646 C C . VAL A 1 357 ? 3.606 -19.326 19.668 1.00 91.62 357 VAL A C 1
ATOM 2648 O O . VAL A 1 357 ? 4.651 -19.490 19.032 1.00 91.62 357 VAL A O 1
ATOM 2651 N N . MET A 1 358 ? 2.424 -19.235 19.053 1.00 91.06 358 MET A N 1
ATOM 2652 C CA . MET A 1 358 ? 2.282 -19.300 17.596 1.00 91.06 358 MET A CA 1
ATOM 2653 C C . MET A 1 358 ? 2.919 -18.088 16.902 1.00 91.06 358 MET A C 1
ATOM 2655 O O . MET A 1 358 ? 3.524 -18.235 15.838 1.00 91.06 358 MET A O 1
ATOM 2659 N N . THR A 1 359 ? 2.830 -16.909 17.518 1.00 91.00 359 THR A N 1
ATOM 2660 C CA . THR A 1 359 ? 3.440 -15.667 17.029 1.00 91.00 359 THR A CA 1
ATOM 2661 C C . THR A 1 359 ? 4.965 -15.769 17.041 1.00 91.00 359 THR A C 1
ATOM 2663 O O . THR A 1 359 ? 5.602 -15.495 16.025 1.00 91.00 359 THR A O 1
ATOM 2666 N N . GLN A 1 360 ? 5.557 -16.288 18.120 1.00 90.56 360 GLN A N 1
ATOM 2667 C CA . GLN A 1 360 ? 7.003 -16.538 18.206 1.00 90.56 360 GLN A CA 1
ATOM 2668 C C . GLN A 1 360 ? 7.485 -17.566 17.170 1.00 90.56 360 GLN A C 1
ATOM 2670 O O . GLN A 1 360 ? 8.518 -17.376 16.523 1.00 90.56 360 GLN A O 1
ATOM 2675 N N . ALA A 1 361 ? 6.728 -18.652 16.976 1.00 92.69 361 ALA A N 1
ATOM 2676 C CA . ALA A 1 361 ? 7.042 -19.654 15.959 1.00 92.69 361 ALA A CA 1
ATOM 2677 C C . ALA A 1 361 ? 6.979 -19.066 14.537 1.00 92.69 361 ALA A C 1
ATOM 2679 O O . ALA A 1 361 ? 7.838 -19.361 13.702 1.00 92.69 361 ALA A O 1
ATOM 2680 N N . THR A 1 362 ? 5.991 -18.205 14.278 1.00 91.44 362 THR A N 1
ATOM 2681 C CA . THR A 1 362 ? 5.820 -17.518 12.991 1.00 91.44 362 THR A CA 1
ATOM 2682 C C . THR A 1 362 ? 6.951 -16.524 12.741 1.00 91.44 362 THR A C 1
ATOM 2684 O O . THR A 1 362 ? 7.530 -16.541 11.655 1.00 91.44 362 THR A O 1
ATOM 2687 N N . ASP A 1 363 ? 7.340 -15.727 13.740 1.00 91.19 363 ASP A N 1
ATOM 2688 C CA . ASP A 1 363 ? 8.479 -14.805 13.634 1.00 91.19 363 ASP A CA 1
ATOM 2689 C C . ASP A 1 363 ? 9.785 -15.551 13.316 1.00 91.19 363 ASP A C 1
ATOM 2691 O O . ASP A 1 363 ? 10.512 -15.195 12.386 1.00 91.19 363 ASP A O 1
ATOM 2695 N N . SER A 1 364 ? 10.046 -16.669 14.000 1.00 93.06 364 SER A N 1
ATOM 2696 C CA . SER A 1 364 ? 11.214 -17.509 13.713 1.00 93.06 364 SER A CA 1
ATOM 2697 C C . SER A 1 364 ? 11.206 -18.050 12.275 1.00 93.06 364 SER A C 1
ATOM 2699 O O . SER A 1 364 ? 12.216 -17.966 11.563 1.00 93.06 364 SER A O 1
ATOM 2701 N N . ALA A 1 365 ? 10.054 -18.542 11.805 1.00 93.44 365 ALA A N 1
ATOM 2702 C CA . ALA A 1 365 ? 9.891 -19.014 10.431 1.00 93.44 365 ALA A CA 1
ATOM 2703 C C . ALA A 1 365 ? 10.102 -17.888 9.403 1.00 93.44 365 ALA A C 1
ATOM 2705 O O . ALA A 1 365 ? 10.738 -18.103 8.367 1.00 93.44 365 ALA A O 1
ATOM 2706 N N . LEU A 1 366 ? 9.637 -16.673 9.700 1.00 93.56 366 LEU A N 1
ATOM 2707 C CA . LEU A 1 366 ? 9.820 -15.484 8.866 1.00 93.56 366 LEU A CA 1
ATOM 2708 C C . LEU A 1 366 ? 11.278 -15.037 8.781 1.00 93.56 366 LEU A C 1
ATOM 2710 O O . LEU A 1 366 ? 11.758 -14.702 7.693 1.00 93.56 366 LEU A O 1
ATOM 2714 N N . GLN A 1 367 ? 12.015 -15.073 9.892 1.00 91.50 367 GLN A N 1
ATOM 2715 C CA . GLN A 1 367 ? 13.453 -14.798 9.892 1.00 91.50 367 GLN A CA 1
ATOM 2716 C C . GLN A 1 367 ? 14.205 -15.817 9.023 1.00 91.50 367 GLN A C 1
ATOM 2718 O O . GLN A 1 367 ? 15.071 -15.450 8.220 1.00 91.50 367 GLN A O 1
ATOM 2723 N N . GLN A 1 368 ? 13.845 -17.099 9.119 1.00 93.88 368 GLN A N 1
ATOM 2724 C CA . GLN A 1 368 ? 14.431 -18.149 8.288 1.00 93.88 368 GLN A CA 1
ATOM 2725 C C . GLN A 1 368 ? 14.079 -17.976 6.802 1.00 93.88 368 GLN A C 1
ATOM 2727 O O . GLN A 1 368 ? 14.961 -18.111 5.943 1.00 93.88 368 GLN A O 1
ATOM 2732 N N . ALA A 1 369 ? 12.827 -17.634 6.489 1.00 92.25 369 ALA A N 1
ATOM 2733 C CA . ALA A 1 369 ? 12.383 -17.335 5.131 1.00 92.25 369 ALA A CA 1
ATOM 2734 C C . ALA A 1 369 ? 13.155 -16.142 4.554 1.00 92.25 369 ALA A C 1
ATOM 2736 O O . ALA A 1 369 ? 13.738 -16.254 3.478 1.00 92.25 369 ALA A O 1
ATOM 2737 N N . THR A 1 370 ? 13.277 -15.049 5.309 1.00 91.69 370 THR A N 1
ATOM 2738 C CA . THR A 1 370 ? 14.024 -13.844 4.913 1.00 91.69 370 THR A CA 1
ATOM 2739 C C . THR A 1 370 ? 15.490 -14.160 4.609 1.00 91.69 370 THR A C 1
ATOM 2741 O O . THR A 1 370 ? 16.019 -13.765 3.568 1.00 91.69 370 THR A O 1
ATOM 2744 N N . ASN A 1 371 ? 16.151 -14.939 5.471 1.00 93.31 371 ASN A N 1
ATOM 2745 C CA . ASN A 1 371 ? 17.532 -15.371 5.247 1.00 93.31 371 ASN A CA 1
ATOM 2746 C C . ASN A 1 371 ? 17.671 -16.271 4.011 1.00 93.31 371 ASN A C 1
ATOM 2748 O O . ASN A 1 371 ? 18.653 -16.171 3.269 1.00 93.31 371 ASN A O 1
ATOM 2752 N N . THR A 1 372 ? 16.695 -17.146 3.769 1.00 93.19 372 THR A N 1
ATOM 2753 C CA . THR A 1 372 ? 16.672 -18.023 2.591 1.00 93.19 372 THR A CA 1
ATOM 2754 C C . THR A 1 372 ? 16.488 -17.210 1.312 1.00 93.19 372 THR A C 1
ATOM 2756 O O . THR A 1 372 ? 17.252 -17.391 0.365 1.00 93.19 372 THR A O 1
ATOM 2759 N N . LEU A 1 373 ? 15.550 -16.262 1.307 1.00 92.75 373 LEU A N 1
ATOM 2760 C CA . LEU A 1 373 ? 15.298 -15.357 0.187 1.00 92.75 373 LEU A CA 1
ATOM 2761 C C . LEU A 1 373 ? 16.530 -14.516 -0.144 1.00 92.75 373 LEU A C 1
ATOM 2763 O O . LEU A 1 373 ? 16.922 -14.454 -1.305 1.00 92.75 373 LEU A O 1
ATOM 2767 N N . LYS A 1 374 ? 17.214 -13.965 0.866 1.00 89.88 374 LYS A N 1
ATOM 2768 C CA . LYS A 1 374 ? 18.470 -13.226 0.669 1.00 89.88 374 LYS A CA 1
ATOM 2769 C C . LYS A 1 374 ? 19.560 -14.096 0.039 1.00 89.88 374 LYS A C 1
ATOM 2771 O O . LYS A 1 374 ? 20.230 -13.674 -0.900 1.00 89.88 374 LYS A O 1
ATOM 2776 N N . ASN A 1 375 ? 19.726 -15.329 0.519 1.00 92.62 375 ASN A N 1
ATOM 2777 C CA . ASN A 1 375 ? 20.696 -16.264 -0.052 1.00 92.62 375 ASN A CA 1
ATOM 2778 C C . ASN A 1 375 ? 20.358 -16.649 -1.499 1.00 92.62 375 ASN A C 1
ATOM 2780 O O . ASN A 1 375 ? 21.266 -16.785 -2.325 1.00 92.62 375 ASN A O 1
ATOM 2784 N N . LEU A 1 376 ? 19.075 -16.851 -1.806 1.00 91.62 376 LEU A N 1
ATOM 2785 C CA . LEU A 1 376 ? 18.610 -17.135 -3.161 1.00 91.62 376 LEU A CA 1
ATOM 2786 C C . LEU A 1 376 ? 18.828 -15.935 -4.084 1.00 91.62 376 LEU A C 1
ATOM 2788 O O . LEU A 1 376 ? 19.356 -16.124 -5.174 1.00 91.62 376 LEU A O 1
ATOM 2792 N N . ASP A 1 377 ? 18.527 -14.719 -3.630 1.00 86.94 377 ASP A N 1
ATOM 2793 C CA . ASP A 1 377 ? 18.751 -13.476 -4.376 1.00 86.94 377 ASP A CA 1
ATOM 2794 C C . ASP A 1 377 ? 20.241 -13.255 -4.677 1.00 86.94 377 ASP A C 1
ATOM 2796 O O . ASP A 1 377 ? 20.621 -13.011 -5.821 1.00 86.94 377 ASP A O 1
ATOM 2800 N N . GLU A 1 378 ? 21.126 -13.451 -3.696 1.00 89.38 378 GLU A N 1
ATOM 2801 C CA . GLU A 1 378 ? 22.573 -13.361 -3.915 1.00 89.38 378 GLU A CA 1
ATOM 2802 C C . GLU A 1 378 ? 23.086 -14.413 -4.907 1.00 89.38 378 GLU A C 1
ATOM 2804 O O . GLU A 1 378 ? 23.931 -14.119 -5.760 1.00 89.38 378 GLU A O 1
ATOM 2809 N N . ARG A 1 379 ? 22.597 -15.655 -4.807 1.00 90.38 379 ARG A N 1
ATOM 2810 C CA . ARG A 1 379 ? 22.932 -16.721 -5.765 1.00 90.38 379 ARG A CA 1
ATOM 2811 C C . ARG A 1 379 ? 22.416 -16.374 -7.154 1.00 90.38 379 ARG A C 1
ATOM 2813 O O . ARG A 1 379 ? 23.156 -16.554 -8.121 1.00 90.38 379 ARG A O 1
ATOM 2820 N N . ALA A 1 380 ? 21.206 -15.832 -7.238 1.00 87.25 380 ALA A N 1
ATOM 2821 C CA . ALA A 1 380 ? 20.593 -15.455 -8.492 1.00 87.25 380 ALA A CA 1
ATOM 2822 C C . ALA A 1 380 ? 21.347 -14.320 -9.181 1.00 87.25 380 ALA A C 1
ATOM 2824 O O . ALA A 1 380 ? 21.712 -14.445 -10.347 1.00 87.25 380 ALA A O 1
ATOM 2825 N N . LYS A 1 381 ? 21.704 -13.273 -8.433 1.00 83.56 381 LYS A N 1
ATOM 2826 C CA . LYS A 1 381 ? 22.534 -12.160 -8.910 1.00 83.56 381 LYS A CA 1
ATOM 2827 C C . LYS A 1 381 ? 23.917 -12.612 -9.362 1.00 83.56 381 LYS A C 1
ATOM 2829 O O . LYS A 1 381 ? 24.395 -12.155 -10.399 1.00 83.56 381 LYS A O 1
ATOM 2834 N N . ARG A 1 382 ? 24.571 -13.519 -8.623 1.00 86.56 382 ARG A N 1
ATOM 2835 C CA . ARG A 1 382 ? 25.865 -14.087 -9.043 1.00 86.56 382 ARG A CA 1
ATOM 2836 C C . ARG A 1 382 ? 25.741 -14.835 -10.368 1.00 86.56 382 ARG A C 1
ATOM 2838 O O . ARG A 1 382 ? 26.578 -14.630 -11.242 1.00 86.56 382 ARG A O 1
ATOM 2845 N N . LEU A 1 383 ? 24.699 -15.648 -10.529 1.00 85.88 383 LEU A N 1
ATOM 2846 C CA . LEU A 1 383 ? 24.475 -16.393 -11.764 1.00 85.88 383 LEU A CA 1
ATOM 2847 C C . LEU A 1 383 ? 24.113 -15.466 -12.935 1.00 85.88 383 LEU A C 1
ATOM 2849 O O . LEU A 1 383 ? 24.715 -15.593 -13.997 1.00 85.88 383 LEU A O 1
ATOM 2853 N N . LEU A 1 384 ? 23.234 -14.479 -12.726 1.00 81.62 384 LEU A N 1
ATOM 2854 C CA . LEU A 1 384 ? 22.926 -13.435 -13.713 1.00 81.62 384 LEU A CA 1
ATOM 2855 C C . LEU A 1 384 ? 24.179 -12.676 -14.145 1.00 81.62 384 LEU A C 1
ATOM 2857 O O . LEU A 1 384 ? 24.366 -12.448 -15.332 1.00 81.62 384 LEU A O 1
ATOM 2861 N N . LYS A 1 385 ? 25.079 -12.339 -13.213 1.00 81.38 385 LYS A N 1
ATOM 2862 C CA . LYS A 1 385 ? 26.357 -11.693 -13.537 1.00 81.38 385 LYS A CA 1
ATOM 2863 C C . LYS A 1 385 ? 27.261 -12.593 -14.386 1.00 81.38 385 LYS A C 1
ATOM 2865 O O . LYS A 1 385 ? 27.888 -12.104 -15.319 1.00 81.38 385 LYS A O 1
ATOM 2870 N N . SER A 1 386 ? 27.334 -13.887 -14.071 1.00 82.94 386 SER A N 1
ATOM 2871 C CA . SER A 1 386 ? 28.119 -14.859 -14.844 1.00 82.94 386 SER A CA 1
ATOM 2872 C C . SER A 1 386 ? 27.545 -15.128 -16.235 1.00 82.94 386 SER A C 1
ATOM 2874 O O . SER A 1 386 ? 28.303 -15.374 -17.162 1.00 82.94 386 SER A O 1
ATOM 2876 N N . VAL A 1 387 ? 26.223 -15.089 -16.402 1.00 83.19 387 VAL A N 1
ATOM 2877 C CA . VAL A 1 387 ? 25.582 -15.219 -17.721 1.00 83.19 387 VAL A CA 1
ATOM 2878 C C . VAL A 1 387 ? 25.660 -13.899 -18.496 1.00 83.19 387 VAL A C 1
ATOM 2880 O O . VAL A 1 387 ? 25.912 -13.899 -19.697 1.00 83.19 387 VAL A O 1
ATOM 2883 N N . GLY A 1 388 ? 25.537 -12.766 -17.803 1.00 75.06 388 GLY A N 1
ATOM 2884 C CA . GLY A 1 388 ? 25.602 -11.417 -18.365 1.00 75.06 388 GLY A CA 1
ATOM 2885 C C . GLY A 1 388 ? 26.984 -10.993 -18.873 1.00 75.06 388 GLY A C 1
ATOM 2886 O O . GLY A 1 388 ? 27.088 -9.963 -19.535 1.00 75.06 388 GLY A O 1
ATOM 2887 N N . SER A 1 389 ? 28.046 -11.770 -18.621 1.00 77.12 389 SER A N 1
ATOM 2888 C CA . SER A 1 389 ? 29.349 -11.580 -19.281 1.00 77.12 389 SER A CA 1
ATOM 2889 C C . SER A 1 389 ? 29.346 -12.014 -20.750 1.00 77.12 389 SER A C 1
ATOM 2891 O O . SER A 1 389 ? 30.299 -11.746 -21.478 1.00 77.12 389 SER A O 1
ATOM 2893 N N . PHE A 1 390 ? 28.296 -12.696 -21.211 1.00 80.56 390 PHE A N 1
ATOM 2894 C CA . PHE A 1 390 ? 28.144 -13.080 -22.609 1.00 80.56 390 PHE A CA 1
ATOM 2895 C C . PHE A 1 390 ? 27.222 -12.100 -23.336 1.00 80.56 390 PHE A C 1
ATOM 2897 O O . PHE A 1 390 ? 26.161 -11.722 -22.838 1.00 80.56 390 PHE A O 1
ATOM 2904 N N . LYS A 1 391 ? 27.590 -11.718 -24.563 1.00 80.06 391 LYS A N 1
ATOM 2905 C CA . LYS A 1 391 ? 26.689 -10.968 -25.444 1.00 80.06 391 LYS A CA 1
ATOM 2906 C C . LYS A 1 391 ? 25.672 -11.952 -26.023 1.00 80.06 391 LYS A C 1
ATOM 2908 O O . LYS A 1 391 ? 25.982 -12.714 -26.939 1.00 80.06 391 LYS A O 1
ATOM 2913 N N . LEU A 1 392 ? 24.474 -11.962 -25.442 1.00 81.31 392 LEU A N 1
ATOM 2914 C CA . LEU A 1 392 ? 23.375 -12.874 -25.795 1.00 81.31 392 LEU A CA 1
ATOM 2915 C C . LEU A 1 392 ? 22.190 -12.163 -26.462 1.00 81.31 392 LEU A C 1
ATOM 2917 O O . LEU A 1 392 ? 21.337 -12.821 -27.062 1.00 81.31 392 LEU A O 1
ATOM 2921 N N . ALA A 1 393 ? 22.151 -10.838 -26.361 1.00 84.62 393 ALA A N 1
ATOM 2922 C CA . ALA A 1 393 ? 21.066 -9.981 -26.805 1.00 84.62 393 ALA A CA 1
ATOM 2923 C C . ALA A 1 393 ? 21.460 -9.163 -28.040 1.00 84.62 393 ALA A C 1
ATOM 2925 O O . ALA A 1 393 ? 22.615 -8.756 -28.195 1.00 84.62 393 ALA A O 1
ATOM 2926 N N . ASP A 1 394 ? 20.494 -8.934 -28.923 1.00 87.81 394 ASP A N 1
ATOM 2927 C CA . ASP A 1 394 ? 20.567 -7.963 -30.018 1.00 87.81 394 ASP A CA 1
ATOM 2928 C C . ASP A 1 394 ? 19.932 -6.617 -29.649 1.00 87.81 394 ASP A C 1
ATOM 2930 O O . ASP A 1 394 ? 20.188 -5.629 -30.336 1.00 87.81 394 ASP A O 1
ATOM 2934 N N . ILE A 1 395 ? 19.175 -6.561 -28.549 1.00 93.44 395 ILE A N 1
ATOM 2935 C CA . ILE A 1 395 ? 18.629 -5.333 -27.975 1.00 93.44 395 ILE A CA 1
ATOM 2936 C C . ILE A 1 395 ? 19.237 -5.104 -26.594 1.00 93.44 395 ILE A C 1
ATOM 2938 O O . ILE A 1 395 ? 19.140 -5.952 -25.712 1.00 93.44 395 ILE A O 1
ATOM 2942 N N . GLU A 1 396 ? 19.833 -3.938 -26.380 1.00 91.88 396 GLU A N 1
ATOM 2943 C CA . GLU A 1 396 ? 20.277 -3.496 -25.060 1.00 91.88 396 GLU A CA 1
ATOM 2944 C C . GLU A 1 396 ? 19.535 -2.225 -24.651 1.00 91.88 396 GLU A C 1
ATOM 2946 O O . GLU A 1 396 ? 19.546 -1.233 -25.389 1.00 91.88 396 GLU A O 1
ATOM 2951 N N . VAL A 1 397 ? 18.917 -2.237 -23.469 1.00 94.44 397 VAL A N 1
ATOM 2952 C CA . VAL A 1 397 ? 18.128 -1.102 -22.972 1.00 94.44 397 VAL A CA 1
ATOM 2953 C C . VAL A 1 397 ? 18.678 -0.591 -21.646 1.00 94.44 397 VAL A C 1
ATOM 2955 O O . VAL A 1 397 ? 18.843 -1.341 -20.687 1.00 94.44 397 VAL A O 1
ATOM 2958 N N . VAL A 1 398 ? 18.931 0.716 -21.578 1.00 93.44 398 VAL A N 1
ATOM 2959 C CA . VAL A 1 398 ? 19.268 1.421 -20.334 1.00 93.44 398 VAL A CA 1
ATOM 2960 C C . VAL A 1 398 ? 17.985 1.962 -19.704 1.00 93.44 398 VAL A C 1
ATOM 2962 O O . VAL A 1 398 ? 17.365 2.866 -20.262 1.00 93.44 398 VAL A O 1
ATOM 2965 N N . HIS A 1 399 ? 17.583 1.454 -18.540 1.00 90.25 399 HIS A N 1
ATOM 2966 C CA . HIS A 1 399 ? 16.411 1.950 -17.810 1.00 90.25 399 HIS A CA 1
ATOM 2967 C C . HIS A 1 399 ? 16.581 1.843 -16.290 1.00 90.25 399 HIS A C 1
ATOM 2969 O O . HIS A 1 399 ? 17.439 1.116 -15.798 1.00 90.25 399 HIS A O 1
ATOM 2975 N N . GLY A 1 400 ? 15.748 2.587 -15.552 1.00 80.94 400 GLY A N 1
ATOM 2976 C CA . GLY A 1 400 ? 15.681 2.570 -14.084 1.00 80.94 400 GLY A CA 1
ATOM 2977 C C . GLY A 1 400 ? 14.458 1.846 -13.512 1.00 80.94 400 GLY A C 1
ATOM 2978 O O . GLY A 1 400 ? 14.223 1.924 -12.313 1.00 80.94 400 GLY A O 1
ATOM 2979 N N . TRP A 1 401 ? 13.663 1.185 -14.359 1.00 80.44 401 TRP A N 1
ATOM 2980 C CA . TRP A 1 401 ? 12.460 0.454 -13.954 1.00 80.44 401 TRP A CA 1
ATOM 2981 C C . TRP A 1 401 ? 12.811 -0.768 -13.101 1.00 80.44 401 TRP A C 1
ATOM 2983 O O . TRP A 1 401 ? 13.272 -1.779 -13.630 1.00 80.44 401 TRP A O 1
ATOM 2993 N N . ALA A 1 402 ? 12.627 -0.648 -11.789 1.00 69.81 402 ALA A N 1
ATOM 2994 C CA . ALA A 1 402 ? 13.033 -1.654 -10.805 1.00 69.81 402 ALA A CA 1
ATOM 2995 C C . ALA A 1 402 ? 11.901 -2.053 -9.850 1.00 69.81 402 ALA A C 1
ATOM 2997 O O . ALA A 1 402 ? 12.024 -3.067 -9.161 1.00 69.81 402 ALA A O 1
ATOM 2998 N N . ALA A 1 403 ? 10.807 -1.285 -9.792 1.00 65.31 403 ALA A N 1
ATOM 2999 C CA . ALA A 1 403 ? 9.650 -1.678 -8.997 1.00 65.31 403 ALA A CA 1
ATOM 3000 C C . ALA A 1 403 ? 8.994 -2.933 -9.596 1.00 65.31 403 ALA A C 1
ATOM 3002 O O . ALA A 1 403 ? 9.059 -3.159 -10.804 1.00 65.31 403 ALA A O 1
ATOM 3003 N N . SER A 1 404 ? 8.352 -3.751 -8.759 1.00 65.38 404 SER A N 1
ATOM 3004 C CA . SER A 1 404 ? 7.818 -5.066 -9.152 1.00 65.38 404 SER A CA 1
ATOM 3005 C C . SER A 1 404 ? 6.862 -5.000 -10.350 1.00 65.38 404 SER A C 1
ATOM 3007 O O . SER A 1 404 ? 6.984 -5.794 -11.283 1.00 65.38 404 SER A O 1
ATOM 3009 N N . SER A 1 405 ? 5.958 -4.018 -10.371 1.00 68.62 405 SER A N 1
ATOM 3010 C CA . SER A 1 405 ? 5.032 -3.770 -11.483 1.00 68.62 405 SER A CA 1
ATOM 3011 C C . SER A 1 405 ? 5.749 -3.378 -12.779 1.00 68.62 405 SER A C 1
ATOM 3013 O O . SER A 1 405 ? 5.385 -3.837 -13.861 1.00 68.62 405 SER A O 1
ATOM 3015 N N . GLU A 1 406 ? 6.806 -2.571 -12.684 1.00 79.25 406 GLU A N 1
ATOM 3016 C CA . GLU A 1 406 ? 7.589 -2.120 -13.836 1.00 79.25 406 GLU A CA 1
ATOM 3017 C C . GLU A 1 406 ? 8.459 -3.247 -14.396 1.00 79.25 406 GLU A C 1
ATOM 3019 O O . GLU A 1 406 ? 8.507 -3.458 -15.606 1.00 79.25 406 GLU A O 1
ATOM 3024 N N . ALA A 1 407 ? 9.096 -4.017 -13.513 1.00 80.75 407 ALA A N 1
ATOM 3025 C CA . ALA A 1 407 ? 9.883 -5.182 -13.883 1.00 80.75 407 ALA A CA 1
ATOM 3026 C C . ALA A 1 407 ? 8.998 -6.259 -14.537 1.00 80.75 407 ALA A C 1
ATOM 3028 O O . ALA A 1 407 ? 9.410 -6.882 -15.518 1.00 80.75 407 ALA A O 1
ATOM 3029 N N . ARG A 1 408 ? 7.746 -6.417 -14.074 1.00 81.19 408 ARG A N 1
ATOM 3030 C CA . ARG A 1 408 ? 6.757 -7.272 -14.743 1.00 81.19 408 ARG A CA 1
ATOM 3031 C C . ARG A 1 408 ? 6.397 -6.750 -16.134 1.00 81.19 408 ARG A C 1
ATOM 3033 O O . ARG A 1 408 ? 6.434 -7.531 -17.079 1.00 81.19 408 ARG A O 1
ATOM 3040 N N . ALA A 1 409 ? 6.106 -5.456 -16.279 1.00 87.12 409 ALA A N 1
ATOM 3041 C CA . ALA A 1 409 ? 5.791 -4.854 -17.577 1.00 87.12 409 ALA A CA 1
ATOM 3042 C C . ALA A 1 409 ? 6.928 -5.047 -18.601 1.00 87.12 409 ALA A C 1
ATOM 3044 O O . ALA A 1 409 ? 6.676 -5.412 -19.749 1.00 87.12 409 ALA A O 1
ATOM 3045 N N . VAL A 1 410 ? 8.185 -4.866 -18.178 1.00 90.44 410 VAL A N 1
ATOM 3046 C CA . VAL A 1 410 ? 9.366 -5.139 -19.014 1.00 90.44 410 VAL A CA 1
ATOM 3047 C C . VAL A 1 410 ? 9.467 -6.625 -19.363 1.00 90.44 410 VAL A C 1
ATOM 3049 O O . VAL A 1 410 ? 9.704 -6.956 -20.523 1.00 90.44 410 VAL A O 1
ATOM 3052 N N . SER A 1 411 ? 9.257 -7.527 -18.399 1.00 88.38 411 SER A N 1
ATOM 3053 C CA . SER A 1 411 ? 9.325 -8.980 -18.613 1.00 88.38 411 SER A CA 1
ATOM 3054 C C . SER A 1 411 ? 8.343 -9.471 -19.685 1.00 88.38 411 SER A C 1
ATOM 3056 O O . SER A 1 411 ? 8.724 -10.275 -20.536 1.00 88.38 411 SER A O 1
ATOM 3058 N N . GLU A 1 412 ? 7.121 -8.934 -19.722 1.00 90.25 412 GLU A N 1
ATOM 3059 C CA . GLU A 1 412 ? 6.139 -9.263 -20.768 1.00 90.25 412 GLU A CA 1
ATOM 3060 C C . GLU A 1 412 ? 6.594 -8.796 -22.158 1.00 90.25 412 GLU A C 1
ATOM 3062 O O . GLU A 1 412 ? 6.485 -9.534 -23.138 1.00 90.25 412 GLU A O 1
ATOM 3067 N N . ILE A 1 413 ? 7.188 -7.601 -22.257 1.00 94.44 413 ILE A N 1
ATOM 3068 C CA . ILE A 1 413 ? 7.768 -7.125 -23.521 1.00 94.44 413 ILE A CA 1
ATOM 3069 C C . ILE A 1 413 ? 8.948 -8.000 -23.948 1.00 94.44 413 ILE A C 1
ATOM 3071 O O . ILE A 1 413 ? 9.044 -8.356 -25.124 1.00 94.44 413 ILE A O 1
ATOM 3075 N N . LYS A 1 414 ? 9.819 -8.399 -23.011 1.00 92.50 414 LYS A N 1
ATOM 3076 C CA . LYS A 1 414 ? 10.903 -9.355 -23.284 1.00 92.50 414 LYS A CA 1
ATOM 3077 C C . LYS A 1 414 ? 10.343 -10.680 -23.812 1.00 92.50 414 LYS A C 1
ATOM 3079 O O . LYS A 1 414 ? 10.905 -11.234 -24.751 1.00 92.50 414 LYS A O 1
ATOM 3084 N N . ALA A 1 415 ? 9.238 -11.179 -23.258 1.00 90.62 415 ALA A N 1
ATOM 3085 C CA . ALA A 1 415 ? 8.599 -12.413 -23.715 1.00 90.62 415 ALA A CA 1
ATOM 3086 C C . ALA A 1 415 ? 8.071 -12.302 -25.157 1.00 90.62 415 ALA A C 1
ATOM 3088 O O . ALA A 1 415 ? 8.367 -13.173 -25.979 1.00 90.62 415 ALA A O 1
ATOM 3089 N N . LEU A 1 416 ? 7.368 -11.212 -25.491 1.00 93.25 416 LEU A N 1
ATOM 3090 C CA . LEU A 1 416 ? 6.891 -10.955 -26.857 1.00 93.25 416 LEU A CA 1
ATOM 3091 C C . LEU A 1 416 ? 8.046 -10.799 -27.854 1.00 93.25 416 LEU A C 1
ATOM 3093 O O . LEU A 1 416 ? 7.991 -11.333 -28.961 1.00 93.25 416 LEU A O 1
ATOM 3097 N N . LEU A 1 417 ? 9.115 -10.110 -27.454 1.00 93.50 417 LEU A N 1
ATOM 3098 C CA . LEU A 1 417 ? 10.303 -9.923 -28.283 1.00 93.50 417 LEU A CA 1
ATOM 3099 C C . LEU A 1 417 ? 11.037 -11.252 -28.535 1.00 93.50 417 LEU A C 1
ATOM 3101 O O . LEU A 1 417 ? 11.402 -11.550 -29.674 1.00 93.50 417 LEU A O 1
ATOM 3105 N N . ASN A 1 418 ? 11.166 -12.087 -27.499 1.00 90.56 418 ASN A N 1
ATOM 3106 C CA . ASN A 1 418 ? 11.749 -13.428 -27.594 1.00 90.56 418 ASN A CA 1
ATOM 3107 C C . ASN A 1 418 ? 10.966 -14.321 -28.565 1.00 90.56 418 ASN A C 1
ATOM 3109 O O . ASN A 1 418 ? 11.575 -15.065 -29.335 1.00 90.56 418 ASN A O 1
ATOM 3113 N N . ALA A 1 419 ? 9.632 -14.225 -28.580 1.00 89.56 419 ALA A N 1
ATOM 3114 C CA . ALA A 1 419 ? 8.792 -14.955 -29.530 1.00 89.56 419 ALA A CA 1
ATOM 3115 C C . ALA A 1 419 ? 9.040 -14.538 -30.996 1.00 89.56 419 ALA A C 1
ATOM 3117 O O . ALA A 1 419 ? 8.824 -15.339 -31.904 1.00 89.56 419 ALA A O 1
ATOM 3118 N N . GLN A 1 420 ? 9.547 -13.321 -31.227 1.00 90.94 420 GLN A N 1
ATOM 3119 C CA . GLN A 1 420 ? 9.977 -12.828 -32.543 1.00 90.94 420 GLN A CA 1
ATOM 3120 C C . GLN A 1 420 ? 11.441 -13.186 -32.873 1.00 90.94 420 GLN A C 1
ATOM 3122 O O . GLN A 1 420 ? 11.930 -12.851 -33.948 1.00 90.94 420 GLN A O 1
ATOM 3127 N N . GLY A 1 421 ? 12.149 -13.884 -31.977 1.00 87.38 421 GLY A N 1
ATOM 3128 C CA . GLY A 1 421 ? 13.545 -14.302 -32.157 1.00 87.38 421 GLY A CA 1
ATOM 3129 C C . GLY A 1 421 ? 14.592 -13.275 -31.704 1.00 87.38 421 GLY A C 1
ATOM 3130 O O . GLY A 1 421 ? 15.794 -13.555 -31.774 1.00 87.38 421 GLY A O 1
ATOM 3131 N N . HIS A 1 422 ? 14.157 -12.124 -31.192 1.00 91.62 422 HIS A N 1
ATOM 3132 C CA . HIS A 1 422 ? 15.013 -11.066 -30.657 1.00 91.62 422 HIS A CA 1
ATOM 3133 C C . HIS A 1 422 ? 15.117 -11.166 -29.139 1.00 91.62 422 HIS A C 1
ATOM 3135 O O . HIS A 1 422 ? 14.218 -11.661 -28.478 1.00 91.62 422 HIS A O 1
ATOM 3141 N N . HIS A 1 423 ? 16.230 -10.720 -28.576 1.00 89.25 423 HIS A N 1
ATOM 3142 C CA . HIS A 1 423 ? 16.536 -10.876 -27.162 1.00 89.25 423 HIS A CA 1
ATOM 3143 C C . HIS A 1 423 ? 16.974 -9.534 -26.588 1.00 89.25 423 HIS A C 1
ATOM 3145 O O . HIS A 1 423 ? 17.906 -8.903 -27.088 1.00 89.25 423 HIS A O 1
ATOM 3151 N N . TRP A 1 424 ? 16.308 -9.124 -25.514 1.00 91.06 424 TRP A N 1
ATOM 3152 C CA . TRP A 1 424 ? 16.612 -7.913 -24.759 1.00 91.06 424 TRP A CA 1
ATOM 3153 C C . TRP A 1 424 ? 17.512 -8.258 -23.571 1.00 91.06 424 TRP A C 1
ATOM 3155 O O . TRP A 1 424 ? 17.163 -9.107 -22.753 1.00 91.06 424 TRP A O 1
ATOM 3165 N N . ALA A 1 425 ? 18.624 -7.533 -23.422 1.00 87.44 425 ALA A N 1
ATOM 3166 C CA . ALA A 1 425 ? 19.394 -7.455 -22.180 1.00 87.44 425 ALA A CA 1
ATOM 3167 C C . ALA A 1 425 ? 19.324 -6.053 -21.548 1.00 87.44 425 ALA A C 1
ATOM 3169 O O . ALA A 1 425 ? 19.426 -5.035 -22.235 1.00 87.44 425 ALA A O 1
ATOM 3170 N N . ASP A 1 426 ? 19.169 -6.007 -20.227 1.00 87.12 426 ASP A N 1
ATOM 3171 C CA . ASP A 1 426 ? 19.244 -4.751 -19.479 1.00 87.12 426 ASP A CA 1
ATOM 3172 C C . ASP A 1 426 ? 20.713 -4.321 -19.398 1.00 87.12 426 ASP A C 1
ATOM 3174 O O . ASP A 1 426 ? 21.600 -5.142 -19.126 1.00 87.12 426 ASP A O 1
ATOM 3178 N N . ALA A 1 427 ? 20.982 -3.038 -19.642 1.00 83.44 427 ALA A N 1
ATOM 3179 C CA . ALA A 1 427 ? 22.342 -2.514 -19.665 1.00 83.44 427 ALA A CA 1
ATOM 3180 C C . ALA A 1 427 ? 23.031 -2.669 -18.299 1.00 83.44 427 ALA A C 1
ATOM 3182 O O . ALA A 1 427 ? 22.543 -2.183 -17.278 1.00 83.44 427 ALA A O 1
ATOM 3183 N N . GLN A 1 428 ? 24.204 -3.305 -18.291 1.00 70.81 428 GLN A N 1
ATOM 3184 C CA . GLN A 1 428 ? 24.992 -3.561 -17.081 1.00 70.81 428 GLN A CA 1
ATOM 3185 C C . GLN A 1 428 ? 26.031 -2.451 -16.834 1.00 70.81 428 GLN A C 1
ATOM 3187 O O . GLN A 1 428 ? 26.649 -1.954 -17.776 1.00 70.81 428 GLN A O 1
ATOM 3192 N N . GLY A 1 429 ? 26.300 -2.126 -15.564 1.00 71.12 429 GLY A N 1
ATOM 3193 C CA . GLY A 1 429 ? 27.330 -1.156 -15.159 1.00 71.12 429 GLY A CA 1
ATOM 3194 C C . GLY A 1 429 ? 26.784 0.225 -14.778 1.00 71.12 429 GLY A C 1
ATOM 3195 O O . GLY A 1 429 ? 25.618 0.362 -14.420 1.00 71.12 429 GLY A O 1
ATOM 3196 N N . ASP A 1 430 ? 27.650 1.245 -14.795 1.00 75.75 430 ASP A N 1
ATOM 3197 C CA . ASP A 1 430 ? 27.254 2.629 -14.509 1.00 75.75 430 ASP A CA 1
ATOM 3198 C C . ASP A 1 430 ? 26.428 3.198 -15.672 1.00 75.75 430 ASP A C 1
ATOM 3200 O O . ASP A 1 430 ? 26.936 3.408 -16.774 1.00 75.75 430 ASP A O 1
ATOM 3204 N N . ASN A 1 431 ? 25.147 3.443 -15.399 1.00 79.44 431 ASN A N 1
ATOM 3205 C CA . ASN A 1 431 ? 24.169 3.990 -16.336 1.00 79.44 431 ASN A CA 1
ATOM 3206 C C . ASN A 1 431 ? 23.793 5.445 -16.003 1.00 79.44 431 ASN A C 1
ATOM 3208 O O . ASN A 1 431 ? 22.750 5.936 -16.442 1.00 79.44 431 ASN A O 1
ATOM 3212 N N . SER A 1 432 ? 24.618 6.150 -15.221 1.00 82.06 432 SER A N 1
ATOM 3213 C CA . SER A 1 432 ? 24.444 7.586 -14.999 1.00 82.06 432 SER A CA 1
ATOM 3214 C C . SER A 1 432 ? 24.408 8.343 -16.335 1.00 82.06 432 SER A C 1
ATOM 3216 O O . SER A 1 432 ? 25.057 7.923 -17.299 1.00 82.06 432 SER A O 1
ATOM 3218 N N . PRO A 1 433 ? 23.704 9.488 -16.432 1.00 82.12 433 PRO A N 1
ATOM 3219 C CA . PRO A 1 433 ? 23.668 10.269 -17.670 1.00 82.12 433 PRO A CA 1
ATOM 3220 C C . PRO A 1 433 ? 25.063 10.591 -18.232 1.00 82.12 433 PRO A C 1
ATOM 3222 O O . PRO A 1 433 ? 25.271 10.547 -19.445 1.00 82.12 433 PRO A O 1
ATOM 3225 N N . SER A 1 434 ? 26.043 10.845 -17.358 1.00 84.25 434 SER A N 1
ATOM 3226 C CA . SER A 1 434 ? 27.446 11.047 -17.732 1.00 84.25 434 SER A CA 1
ATOM 3227 C C . SER A 1 434 ? 28.104 9.790 -18.300 1.00 84.25 434 SER A C 1
ATOM 3229 O O . SER A 1 434 ? 28.775 9.876 -19.330 1.00 84.25 434 SER A O 1
ATOM 3231 N N . ALA A 1 435 ? 27.902 8.630 -17.670 1.00 87.06 435 ALA A N 1
ATOM 3232 C CA . ALA A 1 435 ? 28.457 7.366 -18.144 1.00 87.06 435 ALA A CA 1
ATOM 3233 C C . ALA A 1 435 ? 27.820 6.937 -19.471 1.00 87.06 435 ALA A C 1
ATOM 3235 O O . ALA A 1 435 ? 28.535 6.555 -20.399 1.00 87.06 435 ALA A O 1
ATOM 3236 N N . LEU A 1 436 ? 26.499 7.100 -19.610 1.00 89.69 436 LEU A N 1
ATOM 3237 C CA . LEU A 1 436 ? 25.787 6.857 -20.861 1.00 89.69 436 LEU A CA 1
ATOM 3238 C C . LEU A 1 436 ? 26.321 7.755 -21.983 1.00 89.69 436 LEU A C 1
ATOM 3240 O O . LEU A 1 436 ? 26.613 7.265 -23.072 1.00 89.69 436 LEU A O 1
ATOM 3244 N N . ARG A 1 437 ? 26.519 9.054 -21.720 1.00 88.12 437 ARG A N 1
ATOM 3245 C CA . ARG A 1 437 ? 27.095 9.982 -22.708 1.00 88.12 437 ARG A CA 1
ATOM 3246 C C . ARG A 1 437 ? 28.506 9.579 -23.112 1.00 88.12 437 ARG A C 1
ATOM 3248 O O . ARG A 1 437 ? 28.780 9.498 -24.306 1.00 88.12 437 ARG A O 1
ATOM 3255 N N . ALA A 1 438 ? 29.376 9.267 -22.153 1.00 88.56 438 ALA A N 1
ATOM 3256 C CA . ALA A 1 438 ? 30.733 8.801 -22.438 1.00 88.56 438 ALA A CA 1
ATOM 3257 C C . ALA A 1 438 ? 30.730 7.517 -23.286 1.00 88.56 438 ALA A C 1
ATOM 3259 O O . ALA A 1 438 ? 31.467 7.412 -24.266 1.00 88.56 438 ALA A O 1
ATOM 3260 N N . ARG A 1 439 ? 29.850 6.568 -22.953 1.00 89.00 439 ARG A N 1
ATOM 3261 C CA . ARG A 1 439 ? 29.679 5.299 -23.665 1.00 89.00 439 ARG A CA 1
ATOM 3262 C C . ARG A 1 439 ? 29.216 5.496 -25.113 1.00 89.00 439 ARG A C 1
ATOM 3264 O O . ARG A 1 439 ? 29.754 4.858 -26.018 1.00 89.00 439 ARG A O 1
ATOM 3271 N N . VAL A 1 440 ? 28.241 6.376 -25.333 1.00 89.75 440 VAL A N 1
ATOM 3272 C CA . VAL A 1 440 ? 27.722 6.703 -26.669 1.00 89.75 440 VAL A CA 1
ATOM 3273 C C . VAL A 1 440 ? 28.795 7.395 -27.514 1.00 89.75 440 VAL A C 1
ATOM 3275 O O . VAL A 1 440 ? 29.022 6.991 -28.652 1.00 89.75 440 VAL A O 1
ATOM 3278 N N . LEU A 1 441 ? 29.509 8.375 -26.951 1.00 86.31 441 LEU A N 1
ATOM 3279 C CA . LEU A 1 441 ? 30.593 9.085 -27.644 1.00 86.31 441 LEU A CA 1
ATOM 3280 C C . LEU A 1 441 ? 31.790 8.178 -27.971 1.00 86.31 441 LEU A C 1
ATOM 3282 O O . LEU A 1 441 ? 32.487 8.412 -28.953 1.00 86.31 441 LEU A O 1
ATOM 3286 N N . ALA A 1 442 ? 31.999 7.113 -27.194 1.00 88.19 442 ALA A N 1
ATOM 3287 C CA . ALA A 1 442 ? 32.990 6.076 -27.480 1.00 88.19 442 ALA A CA 1
ATOM 3288 C C . ALA A 1 442 ? 32.556 5.083 -28.583 1.00 88.19 442 ALA A C 1
ATOM 3290 O O . ALA A 1 442 ? 33.274 4.121 -28.850 1.00 88.19 442 ALA A O 1
ATOM 3291 N N . GLY A 1 443 ? 31.389 5.279 -29.211 1.00 85.62 443 GLY A N 1
ATOM 3292 C CA . GLY A 1 443 ? 30.880 4.418 -30.283 1.00 85.62 443 GLY A CA 1
ATOM 3293 C C . GLY A 1 443 ? 30.244 3.110 -29.802 1.00 85.62 443 GLY A C 1
ATOM 3294 O O . GLY A 1 443 ? 30.058 2.202 -30.604 1.00 85.62 443 GLY A O 1
ATOM 3295 N N . ASN A 1 444 ? 29.907 3.000 -28.512 1.00 85.62 444 ASN A N 1
ATOM 3296 C CA . ASN A 1 444 ? 29.301 1.808 -27.909 1.00 85.62 444 ASN A CA 1
ATOM 3297 C C . ASN A 1 444 ? 27.893 2.105 -27.361 1.00 85.62 444 ASN A C 1
ATOM 3299 O O . ASN A 1 444 ? 27.578 1.745 -26.227 1.00 85.62 444 ASN A O 1
ATOM 3303 N N . ALA A 1 445 ? 27.067 2.828 -28.119 1.00 90.56 445 ALA A N 1
ATOM 3304 C CA . ALA A 1 445 ? 25.715 3.184 -27.693 1.00 90.56 445 ALA A CA 1
ATOM 3305 C C . ALA A 1 445 ? 24.845 1.932 -27.431 1.00 90.56 445 ALA A C 1
ATOM 3307 O O . ALA A 1 445 ? 24.977 0.954 -28.170 1.00 90.56 445 ALA A O 1
ATOM 3308 N N . PRO A 1 446 ? 23.957 1.945 -26.415 1.00 93.88 446 PRO A N 1
ATOM 3309 C CA . PRO A 1 446 ? 22.941 0.898 -26.263 1.00 93.88 446 PRO A CA 1
ATOM 3310 C C . PRO A 1 446 ? 21.946 0.951 -27.432 1.00 93.88 446 PRO A C 1
ATOM 3312 O O . PRO A 1 446 ? 21.962 1.893 -28.221 1.00 93.88 446 PRO A O 1
ATOM 3315 N N . THR A 1 447 ? 21.033 -0.012 -27.545 1.00 96.06 447 THR A N 1
ATOM 3316 C CA . THR A 1 447 ? 19.948 0.067 -28.538 1.00 96.06 447 THR A CA 1
ATOM 3317 C C . THR A 1 447 ? 18.952 1.166 -28.186 1.00 96.06 447 THR A C 1
ATOM 3319 O O . THR A 1 447 ? 18.540 1.938 -29.057 1.00 96.06 447 THR A O 1
ATOM 3322 N N . ALA A 1 448 ? 18.590 1.252 -26.905 1.00 97.00 448 ALA A N 1
ATOM 3323 C CA . ALA A 1 448 ? 17.642 2.229 -26.392 1.00 97.00 448 ALA A CA 1
ATOM 3324 C C . ALA A 1 448 ? 18.009 2.699 -24.978 1.00 97.00 448 ALA A C 1
ATOM 3326 O O . ALA A 1 448 ? 18.674 1.991 -24.219 1.00 97.00 448 ALA A O 1
ATOM 3327 N N . ALA A 1 449 ? 17.529 3.880 -24.595 1.00 95.56 449 ALA A N 1
ATOM 3328 C CA . ALA A 1 449 ? 17.570 4.342 -23.211 1.00 95.56 449 ALA A CA 1
ATOM 3329 C C . ALA A 1 449 ? 16.257 5.020 -22.806 1.00 95.56 449 ALA A C 1
ATOM 3331 O O . ALA A 1 449 ? 15.636 5.711 -23.619 1.00 95.56 449 ALA A O 1
ATOM 3332 N N . ALA A 1 450 ? 15.865 4.856 -21.541 1.00 92.81 450 ALA A N 1
ATOM 3333 C CA . ALA A 1 450 ? 14.707 5.495 -20.924 1.00 92.81 450 ALA A CA 1
ATOM 3334 C C . ALA A 1 450 ? 14.942 7.005 -20.764 1.00 92.81 450 ALA A C 1
ATOM 3336 O O . ALA A 1 450 ? 15.362 7.503 -19.718 1.00 92.81 450 ALA A O 1
ATOM 3337 N N . ILE A 1 451 ? 14.722 7.734 -21.854 1.00 91.56 451 ILE A N 1
ATOM 3338 C CA . ILE A 1 451 ? 14.957 9.169 -21.984 1.00 91.56 451 ILE A CA 1
ATOM 3339 C C . ILE A 1 451 ? 13.711 9.754 -22.635 1.00 91.56 451 ILE A C 1
ATOM 3341 O O . ILE A 1 451 ? 13.410 9.448 -23.788 1.00 91.56 451 ILE A O 1
ATOM 3345 N N . GLY A 1 452 ? 12.995 10.582 -21.879 1.00 89.56 452 GLY A N 1
ATOM 3346 C CA . GLY A 1 452 ? 11.755 11.222 -22.308 1.00 89.56 452 GLY A CA 1
ATOM 3347 C C . GLY A 1 452 ? 11.838 12.744 -22.354 1.00 89.56 452 GLY A C 1
ATOM 3348 O O . GLY A 1 452 ? 12.824 13.356 -21.931 1.00 89.56 452 GLY A O 1
ATOM 3349 N N . GLY A 1 453 ? 10.770 13.347 -22.873 1.00 89.25 453 GLY A N 1
ATOM 3350 C CA . GLY A 1 453 ? 10.567 14.792 -22.856 1.00 89.25 453 GLY A CA 1
ATOM 3351 C C . GLY A 1 453 ? 11.582 15.589 -23.672 1.00 89.25 453 GLY A C 1
ATOM 3352 O O . GLY A 1 453 ? 12.140 15.129 -24.669 1.00 89.25 453 GLY A O 1
ATOM 3353 N N . VAL A 1 454 ? 11.857 16.811 -23.218 1.00 88.81 454 VAL A N 1
ATOM 3354 C CA . VAL A 1 454 ? 12.800 17.737 -23.874 1.00 88.81 454 VAL A CA 1
ATOM 3355 C C . VAL A 1 454 ? 14.243 17.219 -23.946 1.00 88.81 454 VAL A C 1
ATOM 3357 O O . VAL A 1 454 ? 15.045 17.736 -24.726 1.00 88.81 454 VAL A O 1
ATOM 3360 N N . LYS A 1 455 ? 14.591 16.182 -23.173 1.00 89.31 455 LYS A N 1
ATOM 3361 C CA . LYS A 1 455 ? 15.936 15.581 -23.154 1.00 89.31 455 LYS A CA 1
ATOM 3362 C C . LYS A 1 455 ? 16.272 14.846 -24.450 1.00 89.31 455 LYS A C 1
ATOM 3364 O O . LYS A 1 455 ? 17.437 14.819 -24.842 1.00 89.31 455 LYS A O 1
ATOM 3369 N N . ILE A 1 456 ? 15.262 14.336 -25.158 1.00 92.38 456 ILE A N 1
ATOM 3370 C CA . ILE A 1 456 ? 15.412 13.681 -26.469 1.00 92.38 456 ILE A CA 1
ATOM 3371 C C . ILE A 1 456 ? 16.143 14.610 -27.451 1.00 92.38 456 ILE A C 1
ATOM 3373 O O . ILE A 1 456 ? 17.061 14.196 -28.158 1.00 92.38 456 ILE A O 1
ATOM 3377 N N . GLN A 1 457 ? 15.804 15.902 -27.431 1.00 89.81 457 GLN A N 1
ATOM 3378 C CA . GLN A 1 457 ? 16.368 16.896 -28.347 1.00 89.81 457 GLN A CA 1
ATOM 3379 C C . GLN A 1 457 ? 17.868 17.130 -28.122 1.00 89.81 457 GLN A C 1
ATOM 3381 O O . GLN A 1 457 ? 18.591 17.429 -29.070 1.00 89.81 457 GLN A O 1
ATOM 3386 N N . ASN A 1 458 ? 18.366 16.980 -26.892 1.00 88.00 458 ASN A N 1
ATOM 3387 C CA . ASN A 1 458 ? 19.795 17.131 -26.612 1.00 88.00 458 ASN A CA 1
ATOM 3388 C C . ASN A 1 458 ? 20.605 15.985 -27.215 1.00 88.00 458 ASN A C 1
ATOM 3390 O O . ASN A 1 458 ? 21.634 16.231 -27.835 1.00 88.00 458 ASN A O 1
ATOM 3394 N N . TRP A 1 459 ? 20.102 14.755 -27.128 1.00 91.44 459 TRP A N 1
ATOM 3395 C CA . TRP A 1 459 ? 20.729 13.612 -27.790 1.00 91.44 459 TRP A CA 1
ATOM 3396 C C . TRP A 1 459 ? 20.625 13.681 -29.312 1.00 91.44 459 TRP A C 1
ATOM 3398 O O . TRP A 1 459 ? 21.553 13.282 -30.014 1.00 91.44 459 TRP A O 1
ATOM 3408 N N . ALA A 1 460 ? 19.538 14.246 -29.838 1.00 91.50 460 ALA A N 1
ATOM 3409 C CA . ALA A 1 460 ? 19.401 14.465 -31.271 1.00 91.50 460 ALA A CA 1
ATOM 3410 C C . ALA A 1 460 ? 20.467 15.426 -31.823 1.00 91.50 460 ALA A C 1
ATOM 3412 O O . ALA A 1 460 ? 20.997 15.183 -32.907 1.00 91.50 460 ALA A O 1
ATOM 3413 N N . LYS A 1 461 ? 20.829 16.479 -31.071 1.00 90.31 461 LYS A N 1
ATOM 3414 C CA . LYS A 1 461 ? 21.898 17.428 -31.448 1.00 90.31 461 LYS A CA 1
ATOM 3415 C C . LYS A 1 461 ? 23.271 16.765 -31.567 1.00 90.31 461 LYS A C 1
ATOM 3417 O O . LYS A 1 461 ? 24.071 17.200 -32.386 1.00 90.31 461 LYS A O 1
ATOM 3422 N N . GLU A 1 462 ? 23.521 15.708 -30.798 1.00 89.94 462 GLU A N 1
ATOM 3423 C CA . GLU A 1 462 ? 24.758 14.917 -30.881 1.00 89.94 462 GLU A CA 1
ATOM 3424 C C . GLU A 1 462 ? 24.794 14.023 -32.141 1.00 89.94 462 GLU A C 1
ATOM 3426 O O . GLU A 1 462 ? 25.823 13.438 -32.467 1.00 89.94 462 GLU A O 1
ATOM 3431 N N . GLY A 1 463 ? 23.679 13.892 -32.875 1.00 91.38 463 GLY A N 1
ATOM 3432 C CA . GLY A 1 463 ? 23.615 13.133 -34.128 1.00 91.38 463 GLY A CA 1
ATOM 3433 C C . GLY A 1 463 ? 23.654 11.610 -33.956 1.00 91.38 463 GLY A C 1
ATOM 3434 O O . GLY A 1 463 ? 23.900 10.889 -34.927 1.00 91.38 463 GLY A O 1
ATOM 3435 N N . VAL A 1 464 ? 23.391 11.113 -32.744 1.00 94.06 464 VAL A N 1
ATOM 3436 C CA . VAL A 1 464 ? 23.553 9.700 -32.345 1.00 94.06 464 VAL A CA 1
ATOM 3437 C C . VAL A 1 464 ? 22.253 8.887 -32.331 1.00 94.06 464 VAL A C 1
ATOM 3439 O O . VAL A 1 464 ? 22.293 7.686 -32.070 1.00 94.06 464 VAL A O 1
ATOM 3442 N N . LEU A 1 465 ? 21.103 9.507 -32.618 1.00 96.25 465 LEU A N 1
ATOM 3443 C CA . LEU A 1 465 ? 19.783 8.863 -32.553 1.00 96.25 465 LEU A CA 1
ATOM 3444 C C . LEU A 1 465 ? 19.353 8.209 -33.871 1.00 96.25 465 LEU A C 1
ATOM 3446 O O . LEU A 1 465 ? 19.658 8.723 -34.948 1.00 96.25 465 LEU A O 1
ATOM 3450 N N . ALA A 1 466 ? 18.665 7.072 -33.787 1.00 96.12 466 ALA A N 1
ATOM 3451 C CA . ALA A 1 466 ? 18.179 6.319 -34.942 1.00 96.12 466 ALA A CA 1
ATOM 3452 C C . ALA A 1 466 ? 17.020 7.040 -35.653 1.00 96.12 466 ALA A C 1
ATOM 3454 O O . ALA A 1 466 ? 16.214 7.697 -35.001 1.00 96.12 466 ALA A O 1
ATOM 3455 N N . ASP A 1 467 ? 16.923 6.889 -36.978 1.00 96.06 467 ASP A N 1
ATOM 3456 C CA . ASP A 1 467 ? 15.758 7.336 -37.752 1.00 96.06 467 ASP A CA 1
ATOM 3457 C C . ASP A 1 467 ? 14.707 6.220 -37.771 1.00 96.06 467 ASP A C 1
ATOM 3459 O O . ASP A 1 467 ? 14.947 5.139 -38.308 1.00 96.06 467 ASP A O 1
ATOM 3463 N N . LEU A 1 468 ? 13.550 6.482 -37.167 1.00 97.50 468 LEU A N 1
ATOM 3464 C CA . LEU A 1 468 ? 12.444 5.533 -37.038 1.00 97.50 468 LEU A CA 1
ATOM 3465 C C . LEU A 1 468 ? 11.304 5.809 -38.033 1.00 97.50 468 LEU A C 1
ATOM 3467 O O . LEU A 1 468 ? 10.261 5.157 -37.960 1.00 97.50 468 LEU A O 1
ATOM 3471 N N . ASN A 1 469 ? 11.467 6.759 -38.964 1.00 97.00 469 ASN A N 1
ATOM 3472 C CA . ASN A 1 469 ? 10.402 7.185 -39.876 1.00 97.00 469 ASN A CA 1
ATOM 3473 C C . ASN A 1 469 ? 9.849 6.044 -40.735 1.00 97.00 469 ASN A C 1
ATOM 3475 O O . ASN A 1 469 ? 8.654 6.033 -41.016 1.00 97.00 469 ASN A O 1
ATOM 3479 N N . GLU A 1 470 ? 10.683 5.091 -41.154 1.00 95.38 470 GLU A N 1
ATOM 3480 C CA . GLU A 1 470 ? 10.230 3.933 -41.936 1.00 95.38 470 GLU A CA 1
ATOM 3481 C C . GLU A 1 470 ? 9.148 3.145 -41.180 1.00 95.38 470 GLU A C 1
ATOM 3483 O O . GLU A 1 470 ? 8.044 2.955 -41.695 1.00 95.38 470 GLU A O 1
ATOM 3488 N N . VAL A 1 471 ? 9.429 2.767 -39.927 1.00 96.06 471 VAL A N 1
ATOM 3489 C CA . VAL A 1 471 ? 8.489 2.028 -39.067 1.00 96.06 471 VAL A CA 1
ATOM 3490 C C . VAL A 1 471 ? 7.282 2.891 -38.721 1.00 96.06 471 VAL A C 1
ATOM 3492 O O . VAL A 1 471 ? 6.143 2.435 -38.825 1.00 96.06 471 VAL A O 1
ATOM 3495 N N . ALA A 1 472 ? 7.519 4.152 -38.359 1.00 97.06 472 ALA A N 1
ATOM 3496 C CA . ALA A 1 472 ? 6.462 5.068 -37.962 1.00 97.06 472 ALA A CA 1
ATOM 3497 C C . ALA A 1 472 ? 5.458 5.334 -39.093 1.00 97.06 472 ALA A C 1
ATOM 3499 O O . ALA A 1 472 ? 4.250 5.378 -38.854 1.00 97.06 472 ALA A O 1
ATOM 3500 N N . ASN A 1 473 ? 5.938 5.458 -40.333 1.00 96.44 473 ASN A N 1
ATOM 3501 C CA . ASN A 1 473 ? 5.091 5.611 -41.513 1.00 96.44 473 ASN A CA 1
ATOM 3502 C C . ASN A 1 473 ? 4.332 4.318 -41.828 1.00 96.44 473 ASN A C 1
ATOM 3504 O O . ASN A 1 473 ? 3.130 4.377 -42.092 1.00 96.44 473 ASN A O 1
ATOM 3508 N N . ALA A 1 474 ? 4.997 3.160 -41.754 1.00 96.12 474 ALA A N 1
ATOM 3509 C CA . ALA A 1 474 ? 4.370 1.861 -41.997 1.00 96.12 474 ALA A CA 1
ATOM 3510 C C . ALA A 1 474 ? 3.239 1.558 -40.998 1.00 96.12 474 ALA A C 1
ATOM 3512 O O . ALA A 1 474 ? 2.194 1.034 -41.380 1.00 96.12 474 ALA A O 1
ATOM 3513 N N . GLN A 1 475 ? 3.422 1.929 -39.729 1.00 95.81 475 GLN A N 1
ATOM 3514 C CA . GLN A 1 475 ? 2.443 1.725 -38.658 1.00 95.81 475 GLN A CA 1
ATOM 3515 C C . GLN A 1 475 ? 1.508 2.928 -38.432 1.00 95.81 475 GLN A C 1
ATOM 3517 O O . GLN A 1 475 ? 0.665 2.889 -37.535 1.00 95.81 475 GLN A O 1
ATOM 3522 N N . GLY A 1 476 ? 1.650 4.002 -39.216 1.00 96.38 476 GLY A N 1
ATOM 3523 C CA . GLY A 1 476 ? 0.777 5.175 -39.169 1.00 96.38 476 GLY A CA 1
ATOM 3524 C C . GLY A 1 476 ? 0.795 5.948 -37.845 1.00 96.38 476 GLY A C 1
ATOM 3525 O O . GLY A 1 476 ? -0.260 6.416 -37.415 1.00 96.38 476 GLY A O 1
ATOM 3526 N N . TRP A 1 477 ? 1.957 6.104 -37.197 1.00 96.75 477 TRP A N 1
ATOM 3527 C CA . TRP A 1 477 ? 2.078 6.688 -35.847 1.00 96.75 477 TRP A CA 1
ATOM 3528 C C . TRP A 1 477 ? 1.413 8.061 -35.705 1.00 96.75 477 TRP A C 1
ATOM 3530 O O . TRP A 1 477 ? 0.721 8.306 -34.721 1.00 96.75 477 TRP A O 1
ATOM 3540 N N . SER A 1 478 ? 1.528 8.920 -36.718 1.00 93.88 478 SER A N 1
ATOM 3541 C CA . SER A 1 478 ? 0.920 10.260 -36.733 1.00 93.88 478 SER A CA 1
ATOM 3542 C C . SER A 1 478 ? -0.612 10.274 -36.634 1.00 93.88 478 SER A C 1
ATOM 3544 O O . SER A 1 478 ? -1.190 11.318 -36.344 1.00 93.88 478 SER A O 1
ATOM 3546 N N . ARG A 1 479 ? -1.285 9.139 -36.879 1.00 93.81 479 ARG A N 1
ATOM 3547 C CA . ARG A 1 479 ? -2.747 8.993 -36.749 1.00 93.81 479 ARG A CA 1
ATOM 3548 C C . ARG A 1 479 ? -3.183 8.455 -35.388 1.00 93.81 479 ARG A C 1
ATOM 3550 O O . ARG A 1 479 ? -4.338 8.636 -35.019 1.00 93.81 479 ARG A O 1
ATOM 3557 N N . VAL A 1 480 ? -2.286 7.770 -34.683 1.00 93.69 480 VAL A N 1
ATOM 3558 C CA . VAL A 1 480 ? -2.588 7.023 -33.448 1.00 93.69 480 VAL A CA 1
ATOM 3559 C C . VAL A 1 480 ? -1.917 7.621 -32.215 1.00 93.69 480 VAL A C 1
ATOM 3561 O O . VAL A 1 480 ? -2.254 7.248 -31.096 1.00 93.69 480 VAL A O 1
ATOM 3564 N N . LEU A 1 481 ? -0.988 8.561 -32.399 1.00 93.69 481 LEU A N 1
ATOM 3565 C CA . LEU A 1 481 ? -0.408 9.362 -31.329 1.00 93.69 481 LEU A CA 1
ATOM 3566 C C . LEU A 1 481 ? -1.091 10.737 -31.261 1.00 93.69 481 LEU A C 1
ATOM 3568 O O . LEU A 1 481 ? -1.285 11.383 -32.294 1.00 93.69 481 LEU A O 1
ATOM 3572 N N . PRO A 1 482 ? -1.404 11.247 -30.058 1.00 91.94 482 PRO A N 1
ATOM 3573 C CA . PRO A 1 482 ? -1.790 12.643 -29.885 1.00 91.94 482 PRO A CA 1
ATOM 3574 C C . PRO A 1 482 ? -0.686 13.585 -30.372 1.00 91.94 482 PRO A C 1
ATOM 3576 O O . PRO A 1 482 ? 0.496 13.317 -30.161 1.00 91.94 482 PRO A O 1
ATOM 3579 N N . ALA A 1 483 ? -1.065 14.741 -30.926 1.00 90.25 483 ALA A N 1
ATOM 3580 C CA . ALA A 1 483 ? -0.133 15.690 -31.548 1.00 90.25 483 ALA A CA 1
ATOM 3581 C C . ALA A 1 483 ? 1.056 16.100 -30.653 1.00 90.25 483 ALA A C 1
ATOM 3583 O O . ALA A 1 483 ? 2.172 16.278 -31.145 1.00 90.25 483 ALA A O 1
ATOM 3584 N N . VAL A 1 484 ? 0.841 16.227 -29.336 1.00 88.44 484 VAL A N 1
ATOM 3585 C CA . VAL A 1 484 ? 1.917 16.564 -28.388 1.00 88.44 484 VAL A CA 1
ATOM 3586 C C . VAL A 1 484 ? 2.956 15.445 -28.279 1.00 88.44 484 VAL A C 1
ATOM 3588 O O . VAL A 1 484 ? 4.150 15.725 -28.346 1.00 88.44 484 VAL A O 1
ATOM 3591 N N . LEU A 1 485 ? 2.525 14.182 -28.183 1.00 91.19 485 LEU A N 1
ATOM 3592 C CA . LEU A 1 485 ? 3.431 13.032 -28.137 1.00 91.19 485 LEU A CA 1
ATOM 3593 C C . LEU A 1 485 ? 4.083 12.813 -29.500 1.00 91.19 485 LEU A C 1
ATOM 3595 O O . LEU A 1 485 ? 5.294 12.638 -29.570 1.00 91.19 485 LEU A O 1
ATOM 3599 N N . ASP A 1 486 ? 3.308 12.918 -30.579 1.00 93.25 486 ASP A N 1
ATOM 3600 C CA . ASP A 1 486 ? 3.807 12.834 -31.952 1.00 93.25 486 ASP A CA 1
ATOM 3601 C C . ASP A 1 486 ? 4.972 13.801 -32.207 1.00 93.25 486 ASP A C 1
ATOM 3603 O O . ASP A 1 486 ? 5.992 13.427 -32.787 1.00 93.25 486 ASP A O 1
ATOM 3607 N N . THR A 1 487 ? 4.840 15.035 -31.717 1.00 92.38 487 THR A N 1
ATOM 3608 C CA . THR A 1 487 ? 5.887 16.056 -31.819 1.00 92.38 487 THR A CA 1
ATOM 3609 C C . THR A 1 487 ? 7.068 15.742 -30.902 1.00 92.38 487 THR A C 1
ATOM 3611 O O . THR A 1 487 ? 8.213 15.845 -31.331 1.00 92.38 487 THR A O 1
ATOM 3614 N N . MET A 1 488 ? 6.816 15.336 -29.652 1.00 91.75 488 MET A N 1
ATOM 3615 C CA . MET A 1 488 ? 7.874 15.043 -28.675 1.00 91.75 488 MET A CA 1
ATOM 3616 C C . MET A 1 488 ? 8.784 13.885 -29.088 1.00 91.75 488 MET A C 1
ATOM 3618 O O . MET A 1 488 ? 9.971 13.907 -28.770 1.00 91.75 488 MET A O 1
ATOM 3622 N N . MET A 1 489 ? 8.248 12.890 -29.796 1.00 95.44 489 MET A N 1
ATOM 3623 C CA . MET A 1 489 ? 9.018 11.734 -30.266 1.00 95.44 489 MET A CA 1
ATOM 3624 C C . MET A 1 489 ? 9.908 12.050 -31.475 1.00 95.44 489 MET A C 1
ATOM 3626 O O . MET A 1 489 ? 10.712 11.205 -31.882 1.00 95.44 489 MET A O 1
ATOM 3630 N N . LYS A 1 490 ? 9.774 13.249 -32.060 1.00 95.44 490 LYS A N 1
ATOM 3631 C CA . LYS A 1 490 ? 10.528 13.681 -33.236 1.00 95.44 490 LYS A CA 1
ATOM 3632 C C . LYS A 1 490 ? 11.654 14.638 -32.876 1.00 95.44 490 LYS A C 1
ATOM 3634 O O . LYS A 1 490 ? 11.488 15.537 -32.056 1.00 95.44 490 LYS A O 1
ATOM 3639 N N . ALA A 1 491 ? 12.770 14.523 -33.580 1.00 94.25 491 ALA A N 1
ATOM 3640 C CA . ALA A 1 491 ? 13.811 15.540 -33.627 1.00 94.25 491 ALA A CA 1
ATOM 3641 C C . ALA A 1 491 ? 14.160 15.835 -35.088 1.00 94.25 491 ALA A C 1
ATOM 3643 O O . ALA A 1 491 ? 14.307 14.918 -35.890 1.00 94.25 491 ALA A O 1
ATOM 3644 N N . ASN A 1 492 ? 14.239 17.117 -35.459 1.00 88.81 492 ASN A N 1
ATOM 3645 C CA . ASN A 1 492 ? 14.470 17.554 -36.846 1.00 88.81 492 ASN A CA 1
ATOM 3646 C C . ASN A 1 492 ? 13.515 16.903 -37.877 1.00 88.81 492 ASN A C 1
ATOM 3648 O O . ASN A 1 492 ? 13.902 16.630 -39.010 1.00 88.81 492 ASN A O 1
ATOM 3652 N N . GLY A 1 493 ? 12.265 16.635 -37.480 1.00 89.12 493 GLY A N 1
ATOM 3653 C CA . GLY A 1 493 ? 11.252 15.998 -38.331 1.00 89.12 493 GLY A CA 1
ATOM 3654 C C . GLY A 1 493 ? 11.350 14.470 -38.449 1.00 89.12 493 GLY A C 1
ATOM 3655 O O . GLY A 1 493 ? 10.517 13.878 -39.129 1.00 89.12 493 GLY A O 1
ATOM 3656 N N . GLN A 1 494 ? 12.312 13.826 -37.782 1.00 94.75 494 GLN A N 1
ATOM 3657 C CA . GLN A 1 494 ? 12.476 12.368 -37.755 1.00 94.75 494 GLN A CA 1
ATOM 3658 C C . GLN A 1 494 ? 12.010 11.797 -36.418 1.00 94.75 494 GLN A C 1
ATOM 3660 O O . GLN A 1 494 ? 12.366 12.351 -35.379 1.00 94.75 494 GLN A O 1
ATOM 3665 N N . TYR A 1 495 ? 11.249 10.699 -36.418 1.00 97.62 495 TYR A N 1
ATOM 3666 C CA . TYR A 1 495 ? 10.990 9.950 -35.185 1.00 97.62 495 TYR A CA 1
ATOM 3667 C C . TYR A 1 495 ? 12.296 9.336 -34.679 1.00 97.62 495 TYR A C 1
ATOM 3669 O O . TYR A 1 495 ? 12.996 8.664 -35.431 1.00 97.62 495 TYR A O 1
ATOM 3677 N N . VAL A 1 496 ? 12.602 9.562 -33.403 1.00 97.62 496 VAL A N 1
ATOM 3678 C CA . VAL A 1 496 ? 13.840 9.099 -32.747 1.00 97.62 496 VAL A CA 1
ATOM 3679 C C . VAL A 1 496 ? 13.576 8.371 -31.424 1.00 97.62 496 VAL A C 1
ATOM 3681 O O . VAL A 1 496 ? 14.493 7.828 -30.807 1.00 97.62 496 VAL A O 1
ATOM 3684 N N . ALA A 1 497 ? 12.325 8.366 -30.966 1.00 97.50 497 ALA A N 1
ATOM 3685 C CA . ALA A 1 497 ? 11.916 7.780 -29.700 1.00 97.50 497 ALA A CA 1
ATOM 3686 C C . ALA A 1 497 ? 10.531 7.130 -29.801 1.00 97.50 497 ALA A C 1
ATOM 3688 O O . ALA A 1 497 ? 9.757 7.417 -30.717 1.00 97.50 497 ALA A O 1
ATOM 3689 N N . VAL A 1 498 ? 10.238 6.254 -28.840 1.00 97.31 498 VAL A N 1
ATOM 3690 C CA . VAL A 1 498 ? 8.996 5.487 -28.743 1.00 97.31 498 VAL A CA 1
ATOM 3691 C C . VAL A 1 498 ? 8.332 5.732 -27.386 1.00 97.31 498 VAL A C 1
ATOM 3693 O O . VAL A 1 498 ? 8.970 5.471 -26.361 1.00 97.31 498 VAL A O 1
ATOM 3696 N N . PRO A 1 499 ? 7.066 6.184 -27.342 1.00 96.12 499 PRO A N 1
ATOM 3697 C CA . PRO A 1 499 ? 6.319 6.311 -26.101 1.00 96.12 499 PRO A CA 1
ATOM 3698 C C . PRO A 1 499 ? 5.677 4.962 -25.746 1.00 96.12 499 PRO A C 1
ATOM 3700 O O . PRO A 1 499 ? 4.963 4.368 -26.552 1.00 96.12 499 PRO A O 1
ATOM 3703 N N . LEU A 1 500 ? 5.923 4.467 -24.538 1.00 93.88 500 LEU A N 1
ATOM 3704 C CA . LEU A 1 500 ? 5.420 3.174 -24.061 1.00 93.88 500 LEU A CA 1
ATOM 3705 C C . LEU A 1 500 ? 4.067 3.285 -23.364 1.00 93.88 500 LEU A C 1
ATOM 3707 O O . LEU A 1 500 ? 3.265 2.361 -23.418 1.00 93.88 500 LEU A O 1
ATOM 3711 N N . GLY A 1 501 ? 3.824 4.410 -22.699 1.00 92.50 501 GLY A N 1
ATOM 3712 C CA . GLY A 1 501 ? 2.647 4.637 -21.875 1.00 92.50 501 GLY A CA 1
ATOM 3713 C C . GLY A 1 501 ? 2.620 6.057 -21.336 1.00 92.50 501 GLY A C 1
ATOM 3714 O O . GLY A 1 501 ? 3.631 6.762 -21.370 1.00 92.50 501 GLY A O 1
ATOM 3715 N N . VAL A 1 502 ? 1.461 6.480 -20.844 1.00 93.69 502 VAL A N 1
ATOM 3716 C CA . VAL A 1 502 ? 1.239 7.829 -20.324 1.00 93.69 502 VAL A CA 1
ATOM 3717 C C . VAL A 1 502 ? 0.666 7.742 -18.917 1.00 93.69 502 VAL A C 1
ATOM 3719 O O . VAL A 1 502 ? -0.425 7.216 -18.711 1.00 93.69 502 VAL A O 1
ATOM 3722 N N . ALA A 1 503 ? 1.405 8.286 -17.961 1.00 92.38 503 ALA A N 1
ATOM 3723 C CA . ALA A 1 503 ? 0.970 8.503 -16.594 1.00 92.38 503 ALA A CA 1
ATOM 3724 C C . ALA A 1 503 ? 0.295 9.877 -16.459 1.00 92.38 503 ALA A C 1
ATOM 3726 O O . ALA A 1 503 ? 0.712 10.854 -17.097 1.00 92.38 503 ALA A O 1
ATOM 3727 N N . ARG A 1 504 ? -0.731 9.979 -15.612 1.00 94.75 504 ARG A N 1
ATOM 3728 C CA . ARG A 1 504 ? -1.328 11.254 -15.185 1.00 94.75 504 ARG A CA 1
ATOM 3729 C C . ARG A 1 504 ? -0.753 11.703 -13.851 1.00 94.75 504 ARG A C 1
ATOM 3731 O O . ARG A 1 504 ? -0.776 10.949 -12.887 1.00 94.75 504 ARG A O 1
ATOM 3738 N N . VAL A 1 505 ? -0.331 12.961 -13.764 1.00 95.06 505 VAL A N 1
ATOM 3739 C CA . VAL A 1 505 ? 0.284 13.517 -12.546 1.00 95.06 505 VAL A CA 1
ATOM 3740 C C . VAL A 1 505 ? -0.731 14.251 -11.661 1.00 95.06 505 VAL A C 1
ATOM 3742 O O . VAL A 1 505 ? -0.670 14.179 -10.437 1.00 95.06 505 VAL A O 1
ATOM 3745 N N . ASN A 1 506 ? -1.692 14.959 -12.259 1.00 96.12 506 ASN A N 1
ATOM 3746 C CA . ASN A 1 506 ? -2.599 15.862 -11.546 1.00 96.12 506 ASN A CA 1
ATOM 3747 C C . ASN A 1 506 ? -3.867 15.166 -11.011 1.00 96.12 506 ASN A C 1
ATOM 3749 O O . ASN A 1 506 ? -4.987 15.496 -11.411 1.00 96.12 506 ASN A O 1
ATOM 3753 N N . MET A 1 507 ? -3.689 14.197 -10.108 1.00 95.81 507 MET A N 1
ATOM 3754 C CA . MET A 1 507 ? -4.776 13.407 -9.518 1.00 95.81 507 MET A CA 1
ATOM 3755 C C . MET A 1 507 ? -4.889 13.598 -8.003 1.00 95.81 507 MET A C 1
ATOM 3757 O O . MET A 1 507 ? -3.894 13.649 -7.285 1.00 95.81 507 MET A O 1
ATOM 3761 N N . PHE A 1 508 ? -6.129 13.649 -7.521 1.00 97.06 508 PHE A N 1
ATOM 3762 C CA . PHE A 1 508 ? -6.484 13.421 -6.130 1.00 97.06 508 PHE A CA 1
ATOM 3763 C C . PHE A 1 508 ? -6.907 11.969 -5.918 1.00 97.06 508 PHE A C 1
ATOM 3765 O O . PHE A 1 508 ? -7.831 11.465 -6.564 1.00 97.06 508 PHE A O 1
ATOM 3772 N N . TRP A 1 509 ? -6.272 11.346 -4.936 1.00 97.00 509 TRP A N 1
ATOM 3773 C CA . TRP A 1 509 ? -6.613 10.047 -4.378 1.00 97.00 509 TRP A CA 1
ATOM 3774 C C . TRP A 1 509 ? -7.308 10.269 -3.050 1.00 97.00 509 TRP A C 1
ATOM 3776 O O . TRP A 1 509 ? -6.712 10.848 -2.149 1.00 97.00 509 TRP A O 1
ATOM 3786 N N . ILE A 1 510 ? -8.574 9.879 -2.934 1.00 98.06 510 ILE A N 1
ATOM 3787 C CA . ILE A 1 510 ? -9.442 10.328 -1.843 1.00 98.06 510 ILE A CA 1
ATOM 3788 C C . ILE A 1 510 ? -10.039 9.134 -1.112 1.00 98.06 510 ILE A C 1
ATOM 3790 O O . ILE A 1 510 ? -10.646 8.274 -1.742 1.00 98.06 510 ILE A O 1
ATOM 3794 N N . ASN A 1 511 ? -9.971 9.119 0.216 1.00 98.19 511 ASN A N 1
ATOM 3795 C CA . ASN A 1 511 ? -10.679 8.141 1.031 1.00 98.19 511 ASN A CA 1
ATOM 3796 C C . ASN A 1 511 ? -12.195 8.417 1.010 1.00 98.19 511 ASN A C 1
ATOM 3798 O O . ASN A 1 511 ? -12.673 9.441 1.514 1.00 98.19 511 ASN A O 1
ATOM 3802 N N . ALA A 1 512 ? -12.973 7.489 0.449 1.00 96.94 512 ALA A N 1
ATOM 3803 C CA . ALA A 1 512 ? -14.413 7.664 0.288 1.00 96.94 512 ALA A CA 1
ATOM 3804 C C . ALA A 1 512 ? -15.152 7.660 1.637 1.00 96.94 512 ALA A C 1
ATOM 3806 O O . ALA A 1 512 ? -16.135 8.384 1.804 1.00 96.94 512 ALA A O 1
ATOM 3807 N N . ALA A 1 513 ? -14.678 6.889 2.621 1.00 97.06 513 ALA A N 1
ATOM 3808 C CA . ALA A 1 513 ? -15.276 6.845 3.953 1.00 97.06 513 ALA A CA 1
ATOM 3809 C C . ALA A 1 513 ? -15.085 8.167 4.712 1.00 97.06 513 ALA A C 1
ATOM 3811 O O . ALA A 1 513 ? -16.022 8.627 5.368 1.00 97.06 513 ALA A O 1
ATOM 3812 N N . VAL A 1 514 ? -13.921 8.814 4.571 1.00 97.50 514 VAL A N 1
ATOM 3813 C CA . VAL A 1 514 ? -13.660 10.132 5.171 1.00 97.50 514 VAL A CA 1
ATOM 3814 C C . VAL A 1 514 ? -14.613 11.187 4.604 1.00 97.50 514 VAL A C 1
ATOM 3816 O O . VAL A 1 514 ? -15.243 11.905 5.382 1.00 97.50 514 VAL A O 1
ATOM 3819 N N . LEU A 1 515 ? -14.797 11.241 3.277 1.00 96.12 515 LEU A N 1
ATOM 3820 C CA . LEU A 1 515 ? -15.752 12.177 2.667 1.00 96.12 515 LEU A CA 1
ATOM 3821 C C . LEU A 1 515 ? -17.204 11.893 3.077 1.00 96.12 515 LEU A C 1
ATOM 3823 O O . LEU A 1 515 ? -17.928 12.830 3.421 1.00 96.12 515 LEU A O 1
ATOM 3827 N N . ARG A 1 516 ? -17.624 10.616 3.100 1.00 96.31 516 ARG A N 1
ATOM 3828 C CA . ARG A 1 516 ? -18.969 10.215 3.559 1.00 96.31 516 ARG A CA 1
ATOM 3829 C C . ARG A 1 516 ? -19.218 10.647 5.002 1.00 96.31 516 ARG A C 1
ATOM 3831 O O . ARG A 1 516 ? -20.249 11.252 5.278 1.00 96.31 516 ARG A O 1
ATOM 3838 N N . ARG A 1 517 ? -18.259 10.404 5.903 1.00 96.00 517 ARG A N 1
ATOM 3839 C CA . ARG A 1 517 ? -18.334 10.815 7.316 1.00 96.00 517 ARG A CA 1
ATOM 3840 C C . ARG A 1 517 ? -18.415 12.333 7.465 1.00 96.00 517 ARG A C 1
ATOM 3842 O O . ARG A 1 517 ? -19.144 12.826 8.317 1.00 96.00 517 ARG A O 1
ATOM 3849 N N . ALA A 1 518 ? -17.688 13.069 6.631 1.00 95.12 518 ALA A N 1
ATOM 3850 C CA . ALA A 1 518 ? -17.725 14.524 6.610 1.00 95.12 518 ALA A CA 1
ATOM 3851 C C . ALA A 1 518 ? -18.931 15.098 5.841 1.00 95.12 518 ALA A C 1
ATOM 3853 O O . ALA A 1 518 ? -19.126 16.312 5.858 1.00 95.12 518 ALA A O 1
ATOM 3854 N N . GLY A 1 519 ? -19.756 14.279 5.178 1.00 95.94 519 GLY A N 1
ATOM 3855 C CA . GLY A 1 519 ? -20.914 14.735 4.400 1.00 95.94 519 GLY A CA 1
ATOM 3856 C C . GLY A 1 519 ? -20.537 15.724 3.294 1.00 95.94 519 GLY A C 1
ATOM 3857 O O . GLY A 1 519 ? -21.197 16.751 3.133 1.00 95.94 519 GLY A O 1
ATOM 3858 N N . VAL A 1 520 ? -19.426 15.474 2.599 1.00 95.62 520 VAL A N 1
ATOM 3859 C CA . VAL A 1 520 ? -18.910 16.309 1.502 1.00 95.62 520 VAL A CA 1
ATOM 3860 C C . VAL A 1 520 ? -18.612 15.454 0.275 1.00 95.62 520 VAL A C 1
ATOM 3862 O O . VAL A 1 520 ? -18.412 14.247 0.376 1.00 95.62 520 VAL A O 1
ATOM 3865 N N . ASN A 1 521 ? -18.566 16.091 -0.891 1.00 95.25 521 ASN A N 1
ATOM 3866 C CA . ASN A 1 521 ? -18.127 15.461 -2.135 1.00 95.25 521 ASN A CA 1
ATOM 3867 C C . ASN A 1 521 ? -16.671 15.833 -2.438 1.00 95.25 521 ASN A C 1
ATOM 3869 O O . ASN A 1 521 ? -16.108 16.723 -1.805 1.00 95.25 521 ASN A O 1
ATOM 3873 N N . ALA A 1 522 ? -16.073 15.168 -3.429 1.00 95.12 522 ALA A N 1
ATOM 3874 C CA . ALA A 1 522 ? -14.757 15.547 -3.928 1.00 95.12 522 ALA A CA 1
ATOM 3875 C C . ALA A 1 522 ? -14.751 17.008 -4.442 1.00 95.12 522 ALA A C 1
ATOM 3877 O O . ALA A 1 522 ? -15.747 17.442 -5.036 1.00 95.12 522 ALA A O 1
ATOM 3878 N N . PRO A 1 523 ? -13.659 17.767 -4.223 1.00 95.69 523 PRO A N 1
ATOM 3879 C CA . PRO A 1 523 ? -13.589 19.182 -4.584 1.00 95.69 523 PRO A CA 1
ATOM 3880 C C . PRO A 1 523 ? -13.685 19.376 -6.101 1.00 95.69 523 PRO A C 1
ATOM 3882 O O . PRO A 1 523 ? -12.994 18.694 -6.858 1.00 95.69 523 PRO A O 1
ATOM 3885 N N . LYS A 1 524 ? -14.519 20.324 -6.549 1.00 93.94 524 LYS A N 1
ATOM 3886 C CA . LYS A 1 524 ? -14.661 20.676 -7.975 1.00 93.94 524 LYS A CA 1
ATOM 3887 C C . LYS A 1 524 ? -13.867 21.926 -8.356 1.00 93.94 524 LYS A C 1
ATOM 3889 O O . LYS A 1 524 ? -13.536 22.105 -9.524 1.00 93.94 524 LYS A O 1
ATOM 3894 N N . SER A 1 525 ? -13.546 22.769 -7.378 1.00 95.44 525 SER A N 1
ATOM 3895 C CA . SER A 1 525 ? -12.710 23.963 -7.512 1.00 95.44 525 SER A CA 1
ATOM 3896 C C . SER A 1 525 ? -11.653 24.021 -6.400 1.00 95.44 525 SER A C 1
ATOM 3898 O O . SER A 1 525 ? -11.743 23.297 -5.405 1.00 95.44 525 SER A O 1
ATOM 3900 N N . TRP A 1 526 ? -10.638 24.877 -6.553 1.00 94.81 526 TRP A N 1
ATOM 3901 C CA . TRP A 1 526 ? -9.677 25.135 -5.472 1.00 94.81 526 TRP A CA 1
ATOM 3902 C C . TRP A 1 526 ? -10.322 25.856 -4.277 1.00 94.81 526 TRP A C 1
ATOM 3904 O O . TRP A 1 526 ? -9.910 25.632 -3.144 1.00 94.81 526 TRP A O 1
ATOM 3914 N N . ASP A 1 527 ? -11.379 26.641 -4.497 1.00 94.19 527 ASP A N 1
ATOM 3915 C CA . ASP A 1 527 ? -12.141 27.257 -3.405 1.00 94.19 527 ASP A CA 1
ATOM 3916 C C . ASP A 1 527 ? -12.932 26.190 -2.624 1.00 94.19 527 ASP A C 1
ATOM 3918 O O . ASP A 1 527 ? -12.863 26.145 -1.394 1.00 94.19 527 ASP A O 1
ATOM 3922 N N . ASP A 1 528 ? -13.587 25.254 -3.328 1.00 95.38 528 ASP A N 1
ATOM 3923 C CA . ASP A 1 528 ? -14.256 24.097 -2.709 1.00 95.38 528 ASP A CA 1
ATOM 3924 C C . ASP A 1 528 ? -13.268 23.261 -1.890 1.00 95.38 528 ASP A C 1
ATOM 3926 O O . ASP A 1 528 ? -13.603 22.789 -0.804 1.00 95.38 528 ASP A O 1
ATOM 3930 N N . PHE A 1 529 ? -12.044 23.080 -2.402 1.00 96.88 529 PHE A N 1
ATOM 3931 C CA . PHE A 1 529 ? -10.981 22.368 -1.700 1.00 96.88 529 PHE A CA 1
ATOM 3932 C C . PHE A 1 529 ? -10.728 22.982 -0.318 1.00 96.88 529 PHE A C 1
ATOM 3934 O O . PHE A 1 529 ? -10.723 22.249 0.669 1.00 96.88 529 PHE A O 1
ATOM 3941 N N . PHE A 1 530 ? -10.581 24.307 -0.214 1.00 97.25 530 PHE A N 1
ATOM 3942 C CA . PHE A 1 530 ? -10.328 24.961 1.075 1.00 97.25 530 PHE A CA 1
ATOM 3943 C C . PHE A 1 530 ? -11.548 24.954 2.003 1.00 97.25 530 PHE A C 1
ATOM 3945 O O . PHE A 1 530 ? -11.387 24.782 3.211 1.00 97.25 530 PHE A O 1
ATOM 3952 N N . VAL A 1 531 ? -12.767 25.046 1.460 1.00 96.81 531 VAL A N 1
ATOM 3953 C CA . VAL A 1 531 ? -14.004 24.882 2.248 1.00 96.81 5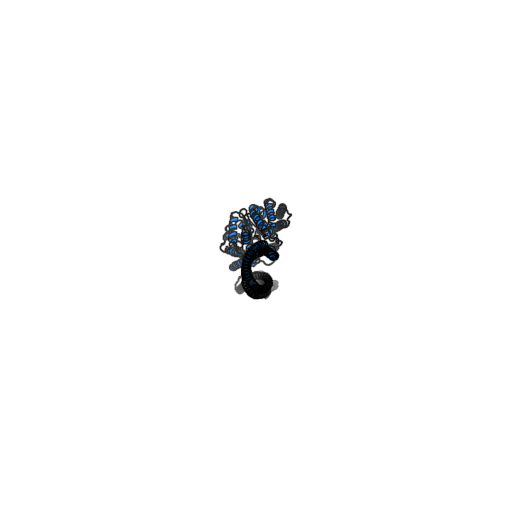31 VAL A CA 1
ATOM 3954 C C . VAL A 1 531 ? -14.072 23.486 2.877 1.00 96.81 531 VAL A C 1
ATOM 3956 O O . VAL A 1 531 ? -14.372 23.344 4.065 1.00 96.81 531 VAL A O 1
ATOM 3959 N N . ILE A 1 532 ? -13.759 22.446 2.102 1.00 97.19 532 ILE A N 1
ATOM 3960 C CA . ILE A 1 532 ? -13.724 21.061 2.588 1.00 97.19 532 ILE A CA 1
ATOM 3961 C C . ILE A 1 532 ? -12.579 20.865 3.592 1.00 97.19 532 ILE A C 1
ATOM 3963 O O . ILE A 1 532 ? -12.775 20.213 4.620 1.00 97.19 532 ILE A O 1
ATOM 3967 N N . ALA A 1 533 ? -11.410 21.454 3.329 1.00 97.19 533 ALA A N 1
ATOM 3968 C CA . ALA A 1 533 ? -10.238 21.348 4.190 1.00 97.19 533 ALA A CA 1
ATOM 3969 C C . ALA A 1 533 ? -10.492 21.924 5.592 1.00 97.19 533 ALA A C 1
ATOM 3971 O O . ALA A 1 533 ? -10.137 21.288 6.584 1.00 97.19 533 ALA A O 1
ATOM 3972 N N . GLU A 1 534 ? -11.167 23.073 5.694 1.00 97.19 534 GLU A N 1
ATOM 3973 C CA . GLU A 1 534 ? -11.577 23.641 6.986 1.00 97.19 534 GLU A CA 1
ATOM 3974 C C . GLU A 1 534 ? -12.552 22.730 7.738 1.00 97.19 534 GLU A C 1
ATOM 3976 O O . GLU A 1 534 ? -12.375 22.476 8.931 1.00 97.19 534 GLU A O 1
ATOM 3981 N N . LYS A 1 535 ? -13.543 22.162 7.041 1.00 96.62 535 LYS A N 1
ATOM 3982 C CA . LYS A 1 535 ? -14.496 21.228 7.656 1.00 96.62 535 LYS A CA 1
ATOM 3983 C C . LYS A 1 535 ? -13.797 19.985 8.213 1.00 96.62 535 LYS A C 1
ATOM 3985 O O . LYS A 1 535 ? -14.063 19.578 9.340 1.00 96.62 535 LYS A O 1
ATOM 3990 N N . LEU A 1 536 ? -12.886 19.389 7.446 1.00 96.88 536 LEU A N 1
ATOM 3991 C CA . LEU A 1 536 ? -12.138 18.204 7.873 1.00 96.88 536 LEU A CA 1
ATOM 3992 C C . LEU A 1 536 ? -11.174 18.512 9.022 1.00 96.88 536 LEU A C 1
ATOM 3994 O O . LEU A 1 536 ? -11.083 17.730 9.970 1.00 96.88 536 LEU A O 1
ATOM 3998 N N . LYS A 1 537 ? -10.537 19.687 8.996 1.00 94.75 537 LYS A N 1
ATOM 3999 C CA . LYS A 1 537 ? -9.689 20.173 10.086 1.00 94.75 537 LYS A CA 1
ATOM 4000 C C . LYS A 1 537 ? -10.464 20.306 11.398 1.00 94.75 537 LYS A C 1
ATOM 4002 O O . LYS A 1 537 ? -9.967 19.873 12.432 1.00 94.75 537 LYS A O 1
ATOM 4007 N N . GLN A 1 538 ? -11.694 20.824 11.361 1.00 94.75 538 GLN A N 1
ATOM 4008 C CA . GLN A 1 538 ? -12.579 20.883 12.536 1.00 94.75 538 GLN A CA 1
ATOM 4009 C C . GLN A 1 538 ? -12.957 19.491 13.067 1.00 94.75 538 GLN A C 1
ATOM 4011 O O . GLN A 1 538 ? -13.185 19.329 14.262 1.00 94.75 538 GLN A O 1
ATOM 4016 N N . MET A 1 539 ? -12.973 18.475 12.200 1.00 94.94 539 MET A N 1
ATOM 4017 C CA . MET A 1 539 ? -13.187 17.069 12.563 1.00 94.94 539 MET A CA 1
ATOM 4018 C C . MET A 1 539 ? -11.894 16.342 12.981 1.00 94.94 539 MET A C 1
ATOM 4020 O O . MET A 1 539 ? -11.908 15.123 13.152 1.00 94.94 539 MET A O 1
ATOM 4024 N N . GLY A 1 540 ? -10.764 17.048 13.091 1.00 94.56 540 GLY A N 1
ATOM 4025 C CA . GLY A 1 540 ? -9.469 16.463 13.444 1.00 94.56 540 GLY A CA 1
ATOM 4026 C C . GLY A 1 540 ? -8.862 15.560 12.365 1.00 94.56 540 GLY A C 1
ATOM 4027 O O . GLY A 1 540 ? -7.948 14.797 12.661 1.00 94.56 540 GLY A O 1
ATOM 4028 N N . THR A 1 541 ? -9.354 15.615 11.122 1.00 95.94 541 THR A N 1
ATOM 4029 C CA . THR A 1 541 ? -8.815 14.834 9.997 1.00 95.94 541 THR A CA 1
ATOM 4030 C C . THR A 1 541 ? -8.061 15.765 9.036 1.00 95.94 541 THR A C 1
ATOM 4032 O O . THR A 1 541 ? -8.679 16.662 8.465 1.00 95.94 541 THR A O 1
ATOM 4035 N N . PRO A 1 542 ? -6.746 15.583 8.819 1.00 96.88 542 PRO A N 1
ATOM 4036 C CA . PRO A 1 542 ? -6.005 16.299 7.782 1.00 96.88 542 PRO A CA 1
ATOM 4037 C C . PRO A 1 542 ? -6.646 16.155 6.395 1.00 96.88 542 PRO A C 1
ATOM 4039 O O . PRO A 1 542 ? -7.115 15.077 6.020 1.00 96.88 542 PRO A O 1
ATOM 4042 N N . MET A 1 543 ? -6.635 17.233 5.608 1.00 96.69 543 MET A N 1
ATOM 4043 C CA . MET A 1 543 ? -7.100 17.200 4.220 1.00 96.69 543 MET A CA 1
ATOM 4044 C C . MET A 1 543 ? -6.119 16.415 3.352 1.00 96.69 543 MET A C 1
ATOM 4046 O O . MET A 1 543 ? -6.537 15.532 2.612 1.00 96.69 543 MET A O 1
ATOM 4050 N N . LEU A 1 544 ? -4.822 16.722 3.458 1.00 97.06 544 LEU A N 1
ATOM 4051 C CA . LEU A 1 544 ? -3.784 16.174 2.589 1.00 97.06 544 LEU A CA 1
ATOM 4052 C C . LEU A 1 544 ? -2.799 15.285 3.349 1.00 97.06 544 LEU A C 1
ATOM 4054 O O . LEU A 1 544 ? -2.191 15.714 4.327 1.00 97.06 544 LEU A O 1
ATOM 4058 N N . ALA A 1 545 ? -2.566 14.079 2.846 1.00 96.69 545 ALA A N 1
ATOM 4059 C CA . ALA A 1 545 ? -1.339 13.350 3.129 1.00 96.69 545 ALA A CA 1
ATOM 4060 C C . ALA A 1 545 ? -0.243 13.826 2.170 1.00 96.69 545 ALA A C 1
ATOM 4062 O O . ALA A 1 545 ? -0.450 13.883 0.956 1.00 96.69 545 ALA A O 1
ATOM 4063 N N . VAL A 1 546 ? 0.928 14.159 2.709 1.00 92.50 546 VAL A N 1
ATOM 4064 C CA . VAL A 1 546 ? 2.095 14.553 1.912 1.00 92.50 546 VAL A CA 1
ATOM 4065 C C . VAL A 1 546 ? 3.365 13.992 2.539 1.00 92.50 546 VAL A C 1
ATOM 4067 O O . VAL A 1 546 ? 3.457 13.884 3.762 1.00 92.50 546 VAL A O 1
ATOM 4070 N N . GLY A 1 547 ? 4.350 13.646 1.715 1.00 86.62 547 GLY A N 1
ATOM 4071 C CA . GLY A 1 547 ? 5.736 13.541 2.149 1.00 86.62 547 GLY A CA 1
ATOM 4072 C C . GLY A 1 547 ? 6.498 14.801 1.758 1.00 86.62 547 GLY A C 1
ATOM 4073 O O . GLY A 1 547 ? 6.482 15.193 0.595 1.00 86.62 547 GLY A O 1
ATOM 4074 N N . GLU A 1 548 ? 7.164 15.471 2.700 1.00 87.25 548 GLU A N 1
ATOM 4075 C CA . GLU A 1 548 ? 7.917 16.713 2.435 1.00 87.25 548 GLU A CA 1
ATOM 4076 C C . GLU A 1 548 ? 9.277 16.452 1.753 1.00 87.25 548 GLU A C 1
ATOM 4078 O O . GLU A 1 548 ? 10.317 16.982 2.150 1.00 87.25 548 GLU A O 1
ATOM 4083 N N . GLN A 1 549 ? 9.281 15.608 0.722 1.00 90.38 549 GLN A N 1
ATOM 4084 C CA . GLN A 1 549 ? 10.383 15.489 -0.226 1.00 90.38 549 GLN A CA 1
ATOM 4085 C C . GLN A 1 549 ? 10.167 16.494 -1.365 1.00 90.38 549 GLN A C 1
ATOM 4087 O O . GLN A 1 549 ? 9.043 16.676 -1.836 1.00 90.38 549 GLN A O 1
ATOM 4092 N N . ALA A 1 550 ? 11.243 17.118 -1.851 1.00 92.75 550 ALA A N 1
ATOM 4093 C CA . ALA A 1 550 ? 11.153 18.221 -2.813 1.00 92.75 550 ALA A CA 1
ATOM 4094 C C . ALA A 1 550 ? 10.341 17.872 -4.078 1.00 92.75 550 ALA A C 1
ATOM 4096 O O . ALA A 1 550 ? 9.546 18.684 -4.547 1.00 92.75 550 ALA A O 1
ATOM 4097 N N . TRP A 1 551 ? 10.474 16.644 -4.591 1.00 92.50 551 TRP A N 1
ATOM 4098 C CA . TRP A 1 551 ? 9.734 16.187 -5.770 1.00 92.50 551 TRP A CA 1
ATOM 4099 C C . TRP A 1 551 ? 8.227 15.988 -5.506 1.00 92.50 551 TRP A C 1
ATOM 4101 O O . TRP A 1 551 ? 7.414 16.242 -6.393 1.00 92.50 551 TRP A O 1
ATOM 4111 N N . GLN A 1 552 ? 7.824 15.596 -4.290 1.00 94.06 552 GLN A N 1
ATOM 4112 C CA . GLN A 1 552 ? 6.407 15.461 -3.917 1.00 94.06 552 GLN A CA 1
ATOM 4113 C C . GLN A 1 552 ? 5.750 16.841 -3.794 1.00 94.06 552 GLN A C 1
ATOM 4115 O O . GLN A 1 552 ? 4.662 17.071 -4.324 1.00 94.06 552 GLN A O 1
ATOM 4120 N N . ILE A 1 553 ? 6.447 17.799 -3.174 1.00 95.94 553 ILE A N 1
ATOM 4121 C CA . ILE A 1 553 ? 5.989 19.194 -3.108 1.00 95.94 553 ILE A CA 1
ATOM 4122 C C . ILE A 1 553 ? 5.920 19.809 -4.513 1.00 95.94 553 ILE A C 1
ATOM 4124 O O . ILE A 1 553 ? 4.956 20.503 -4.837 1.00 95.94 553 ILE A O 1
ATOM 4128 N N . ALA A 1 554 ? 6.893 19.509 -5.378 1.00 96.69 554 ALA A N 1
ATOM 4129 C CA . ALA A 1 554 ? 6.863 19.898 -6.784 1.00 96.69 554 ALA A CA 1
ATOM 4130 C C . ALA A 1 554 ? 5.654 19.315 -7.529 1.00 96.69 554 ALA A C 1
ATOM 4132 O O . ALA A 1 554 ? 5.016 20.041 -8.283 1.00 96.69 554 ALA A O 1
ATOM 4133 N N . THR A 1 555 ? 5.294 18.055 -7.267 1.00 96.62 555 THR A N 1
ATOM 4134 C CA . THR A 1 555 ? 4.107 17.393 -7.843 1.00 96.62 555 THR A CA 1
ATOM 4135 C C . THR A 1 555 ? 2.818 18.127 -7.455 1.00 96.62 555 THR A C 1
ATOM 4137 O O . THR A 1 555 ? 1.981 18.433 -8.307 1.00 96.62 555 THR A O 1
ATOM 4140 N N . MET A 1 556 ? 2.675 18.494 -6.176 1.00 96.38 556 MET A N 1
ATOM 4141 C CA . MET A 1 556 ? 1.548 19.311 -5.712 1.00 96.38 556 MET A CA 1
ATOM 4142 C C . MET A 1 556 ? 1.520 20.683 -6.382 1.00 96.38 556 MET A C 1
ATOM 4144 O O . MET A 1 556 ? 0.481 21.121 -6.877 1.00 96.38 556 MET A O 1
ATOM 4148 N N . PHE A 1 557 ? 2.665 21.363 -6.415 1.00 97.69 557 PHE A N 1
ATOM 4149 C CA . PHE A 1 557 ? 2.776 22.684 -7.020 1.00 97.69 557 PHE A CA 1
ATOM 4150 C C . PHE A 1 557 ? 2.480 22.661 -8.522 1.00 97.69 557 PHE A C 1
ATOM 4152 O O . PHE A 1 557 ? 1.841 23.566 -9.064 1.00 97.69 557 PHE A O 1
ATOM 4159 N N . GLU A 1 558 ? 2.886 21.597 -9.200 1.00 96.81 558 GLU A N 1
ATOM 4160 C CA . GLU A 1 558 ? 2.574 21.364 -10.596 1.00 96.81 558 GLU A CA 1
ATOM 4161 C C . GLU A 1 558 ? 1.061 21.261 -10.831 1.00 96.81 558 GLU A C 1
ATOM 4163 O O . GLU A 1 558 ? 0.528 21.926 -11.718 1.00 96.81 558 GLU A O 1
ATOM 4168 N N . ALA A 1 559 ? 0.341 20.484 -10.023 1.00 96.94 559 ALA A N 1
ATOM 4169 C CA . ALA A 1 559 ? -1.108 20.378 -10.160 1.00 96.94 559 ALA A CA 1
ATOM 4170 C C . ALA A 1 559 ? -1.823 21.712 -9.884 1.00 96.94 559 ALA A C 1
ATOM 4172 O O . ALA A 1 559 ? -2.779 22.049 -10.584 1.00 96.94 559 ALA A O 1
ATOM 4173 N N . ILE A 1 560 ? -1.330 22.511 -8.929 1.00 97.25 560 ILE A N 1
ATOM 4174 C CA . ILE A 1 560 ? -1.844 23.865 -8.659 1.00 97.25 560 ILE A CA 1
ATOM 4175 C C . ILE A 1 560 ? -1.626 24.779 -9.866 1.00 97.25 560 ILE A C 1
ATOM 4177 O O . ILE A 1 560 ? -2.558 25.445 -10.309 1.00 97.25 560 ILE A O 1
ATOM 4181 N N . THR A 1 561 ? -0.414 24.812 -10.419 1.00 96.81 561 THR A N 1
ATOM 4182 C CA . THR A 1 561 ? -0.085 25.672 -11.569 1.00 96.81 561 THR A CA 1
ATOM 4183 C C . THR A 1 561 ? -0.828 25.252 -12.834 1.00 96.81 561 THR A C 1
ATOM 4185 O O . THR A 1 561 ? -1.318 26.109 -13.571 1.00 96.81 561 THR A O 1
ATOM 4188 N N . CYS A 1 562 ? -0.990 23.944 -13.046 1.00 94.94 562 CYS A N 1
ATOM 4189 C CA . CYS A 1 562 ? -1.836 23.371 -14.088 1.00 94.94 562 CYS A CA 1
ATOM 4190 C C . CYS A 1 562 ? -3.298 23.815 -13.917 1.00 94.94 562 CYS A C 1
ATOM 4192 O O . CYS A 1 562 ? -3.920 24.289 -14.867 1.00 94.94 562 CYS A O 1
ATOM 4194 N N . GLY A 1 563 ? -3.822 23.735 -12.692 1.00 94.62 563 GLY A N 1
ATOM 4195 C CA . GLY A 1 563 ? -5.219 24.021 -12.399 1.00 94.62 563 GLY A CA 1
ATOM 4196 C C . GLY A 1 563 ? -5.594 25.503 -12.377 1.00 94.62 563 GLY A C 1
ATOM 4197 O O . GLY A 1 563 ? -6.641 25.875 -12.899 1.00 94.62 563 GLY A O 1
ATOM 4198 N N . LEU A 1 564 ? -4.758 26.361 -11.788 1.00 95.19 564 LEU A N 1
ATOM 4199 C CA . LEU A 1 564 ? -5.020 27.798 -11.656 1.00 95.19 564 LEU A CA 1
ATOM 4200 C C . LEU A 1 564 ? -4.560 28.610 -12.862 1.00 95.19 564 LEU A C 1
ATOM 4202 O O . LEU A 1 564 ? -5.189 29.620 -13.168 1.00 95.19 564 LEU A O 1
ATOM 4206 N N . GLY A 1 565 ? -3.476 28.207 -13.524 1.00 94.25 565 GLY A N 1
ATOM 4207 C CA . GLY A 1 565 ? -2.946 28.919 -14.685 1.00 94.25 565 GLY A CA 1
ATOM 4208 C C . GLY A 1 565 ? -3.516 28.442 -16.019 1.00 94.25 565 GLY A C 1
ATOM 4209 O O . GLY A 1 565 ? -3.557 29.217 -16.976 1.00 94.25 565 GLY A O 1
ATOM 4210 N N . GLY A 1 566 ? -3.967 27.187 -16.091 1.00 96.31 566 GLY A N 1
ATOM 4211 C CA . GLY A 1 566 ? -4.371 26.547 -17.339 1.00 96.31 566 GLY A CA 1
ATOM 4212 C C . GLY A 1 566 ? -3.184 26.220 -18.255 1.00 96.31 566 GLY A C 1
ATOM 4213 O O . GLY A 1 566 ? -2.030 26.582 -17.993 1.00 96.31 566 GLY A O 1
ATOM 4214 N N . ALA A 1 567 ? -3.460 25.537 -19.368 1.00 95.75 567 ALA A N 1
ATOM 4215 C CA . ALA A 1 567 ? -2.409 25.007 -20.246 1.00 95.75 567 ALA A CA 1
ATOM 4216 C C . ALA A 1 567 ? -1.502 26.087 -20.868 1.00 95.75 567 ALA A C 1
ATOM 4218 O O . ALA A 1 567 ? -0.301 25.872 -21.034 1.00 95.75 567 ALA A O 1
ATOM 4219 N N . ALA A 1 568 ? -2.051 27.260 -21.205 1.00 95.69 568 ALA A N 1
ATOM 4220 C CA . ALA A 1 568 ? -1.289 28.342 -21.830 1.00 95.69 568 ALA A CA 1
ATOM 4221 C C . ALA A 1 568 ? -0.227 28.926 -20.883 1.00 95.69 568 ALA A C 1
ATOM 4223 O O . ALA A 1 568 ? 0.939 29.039 -21.269 1.00 95.69 568 ALA A O 1
ATOM 4224 N N . PHE A 1 569 ? -0.617 29.240 -19.641 1.00 97.56 569 PHE A N 1
ATOM 4225 C CA . PHE A 1 569 ? 0.312 29.675 -18.596 1.00 97.56 569 PHE A CA 1
ATOM 4226 C C . PHE A 1 569 ? 1.347 28.591 -18.310 1.00 97.56 569 PHE A C 1
ATOM 4228 O O . PHE A 1 569 ? 2.541 28.875 -18.310 1.00 97.56 569 PHE A O 1
ATOM 4235 N N . TYR A 1 570 ? 0.896 27.349 -18.114 1.00 97.19 570 TYR A N 1
ATOM 4236 C CA . TYR A 1 570 ? 1.771 26.236 -17.766 1.00 97.19 570 TYR A CA 1
ATOM 4237 C C . TYR A 1 570 ? 2.871 26.037 -18.818 1.00 97.19 570 TYR A C 1
ATOM 4239 O O . TYR A 1 570 ? 4.053 25.986 -18.484 1.00 97.19 570 TYR A O 1
ATOM 4247 N N . ASN A 1 571 ? 2.505 25.986 -20.103 1.00 94.94 571 ASN A N 1
ATOM 4248 C CA . ASN A 1 571 ? 3.471 25.816 -21.188 1.00 94.94 571 ASN A CA 1
ATOM 4249 C C . ASN A 1 571 ? 4.418 27.021 -21.312 1.00 94.94 571 ASN A C 1
ATOM 4251 O O . ASN A 1 571 ? 5.605 26.839 -21.586 1.00 94.94 571 ASN A O 1
ATOM 4255 N N . ALA A 1 572 ? 3.932 28.249 -21.105 1.00 96.94 572 ALA A N 1
ATOM 4256 C CA . ALA A 1 572 ? 4.790 29.434 -21.087 1.00 96.94 572 ALA A CA 1
ATOM 4257 C C . ALA A 1 572 ? 5.803 29.387 -19.929 1.00 96.94 572 ALA A C 1
ATOM 4259 O O . ALA A 1 572 ? 6.992 29.607 -20.149 1.00 96.94 572 ALA A O 1
ATOM 4260 N N . ALA A 1 573 ? 5.352 29.022 -18.729 1.00 96.81 573 ALA A N 1
ATOM 4261 C CA . ALA A 1 573 ? 6.181 28.934 -17.533 1.00 96.81 573 ALA A CA 1
ATOM 4262 C C . ALA A 1 573 ? 7.217 27.805 -17.617 1.00 96.81 573 ALA A C 1
ATOM 4264 O O . ALA A 1 573 ? 8.401 28.039 -17.401 1.00 96.81 573 ALA A O 1
ATOM 4265 N N . PHE A 1 574 ? 6.784 26.585 -17.936 1.00 95.56 574 PHE A N 1
ATOM 4266 C CA . PHE A 1 574 ? 7.591 25.385 -17.707 1.00 95.56 574 PHE A CA 1
ATOM 4267 C C . PHE A 1 574 ? 8.119 24.722 -18.976 1.00 95.56 574 PHE A C 1
ATOM 4269 O O . PHE A 1 574 ? 9.101 23.998 -18.899 1.00 95.56 574 PHE A O 1
ATOM 4276 N N . SER A 1 575 ? 7.526 24.971 -20.146 1.00 91.25 575 SER A N 1
ATOM 4277 C CA . SER A 1 575 ? 8.069 24.461 -21.419 1.00 91.25 575 SER A CA 1
ATOM 4278 C C . SER A 1 575 ? 8.876 25.518 -22.170 1.00 91.25 575 SER A C 1
ATOM 4280 O O . SER A 1 575 ? 9.875 25.193 -22.805 1.00 91.25 575 SER 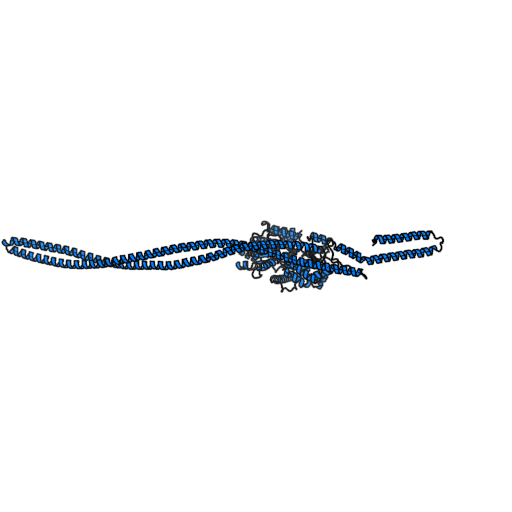A O 1
ATOM 4282 N N . LYS A 1 576 ? 8.453 26.787 -22.108 1.00 93.56 576 LYS A N 1
ATOM 4283 C CA . LYS A 1 576 ? 9.148 27.918 -22.748 1.00 93.56 576 LYS A CA 1
ATOM 4284 C C . LYS A 1 576 ? 10.063 28.687 -21.797 1.00 93.56 576 LYS A C 1
ATOM 4286 O O . LYS A 1 576 ? 10.840 29.505 -22.277 1.00 93.56 576 LYS A O 1
ATOM 4291 N N . LEU A 1 577 ? 9.974 28.426 -20.488 1.00 95.50 577 LEU A N 1
ATOM 4292 C CA . LEU A 1 577 ? 10.787 29.080 -19.457 1.00 95.50 577 LEU A CA 1
ATOM 4293 C C . LEU A 1 577 ? 10.673 30.617 -19.486 1.00 95.50 577 LEU A C 1
ATOM 4295 O O . LEU A 1 577 ? 11.638 31.343 -19.233 1.00 95.50 577 LEU A O 1
ATOM 4299 N N . ASP A 1 578 ? 9.476 31.120 -19.810 1.00 97.31 578 ASP A N 1
ATOM 4300 C CA . ASP A 1 578 ? 9.222 32.546 -19.989 1.00 97.31 578 ASP A CA 1
ATOM 4301 C C . ASP A 1 578 ? 9.356 33.316 -18.667 1.00 97.31 578 ASP A C 1
ATOM 4303 O O . ASP A 1 578 ? 8.634 33.090 -17.692 1.00 97.31 578 ASP A O 1
ATOM 4307 N N . GLN A 1 579 ? 10.281 34.273 -18.651 1.00 97.31 579 GLN A N 1
ATOM 4308 C CA . GLN A 1 579 ? 10.666 35.010 -17.448 1.00 97.31 579 GLN A CA 1
ATOM 4309 C C . GLN A 1 579 ? 9.543 35.896 -16.899 1.00 97.31 579 GLN A C 1
ATOM 4311 O O . GLN A 1 579 ? 9.433 36.059 -15.681 1.00 97.31 579 GLN A O 1
ATOM 4316 N N . ALA A 1 580 ? 8.720 36.475 -17.779 1.00 96.62 580 ALA A N 1
ATOM 4317 C CA . ALA A 1 580 ? 7.595 37.312 -17.375 1.00 96.62 580 ALA A CA 1
ATOM 4318 C C . ALA A 1 580 ? 6.485 36.467 -16.737 1.00 96.62 580 ALA A C 1
ATOM 4320 O O . ALA A 1 580 ? 5.901 36.868 -15.733 1.00 96.62 580 ALA A O 1
ATOM 4321 N N . THR A 1 581 ? 6.250 35.270 -17.273 1.00 97.38 581 THR A N 1
ATOM 4322 C CA . THR A 1 581 ? 5.288 34.300 -16.746 1.00 97.38 581 THR A CA 1
ATOM 4323 C C . THR A 1 581 ? 5.736 33.750 -15.391 1.00 97.38 581 THR A C 1
ATOM 4325 O O . THR A 1 581 ? 4.944 33.746 -14.448 1.00 97.38 581 THR A O 1
ATOM 4328 N N . LEU A 1 582 ? 7.007 33.351 -15.257 1.00 97.12 582 LEU A N 1
ATOM 4329 C CA . LEU A 1 582 ? 7.571 32.817 -14.008 1.00 97.12 582 LEU A CA 1
ATOM 4330 C C . LEU A 1 582 ? 7.601 33.851 -12.868 1.00 97.12 582 LEU A C 1
ATOM 4332 O O . LEU A 1 582 ? 7.437 33.479 -11.713 1.00 97.12 582 LEU A O 1
ATOM 4336 N N . ASN A 1 583 ? 7.747 35.143 -13.176 1.00 95.44 583 ASN A N 1
ATOM 4337 C CA . ASN A 1 583 ? 7.646 36.233 -12.192 1.00 95.44 583 ASN A CA 1
ATOM 4338 C C . ASN A 1 583 ? 6.239 36.839 -12.071 1.00 95.44 583 ASN A C 1
ATOM 4340 O O . ASN A 1 583 ? 6.041 37.790 -11.312 1.00 95.44 583 ASN A O 1
ATOM 4344 N N . GLY A 1 584 ? 5.288 36.342 -12.859 1.00 96.75 584 GLY A N 1
ATOM 4345 C CA . GLY A 1 584 ? 3.995 36.972 -13.062 1.00 96.75 584 GLY A CA 1
ATOM 4346 C C . GLY A 1 584 ? 2.989 36.713 -11.935 1.00 96.75 584 GLY A C 1
ATOM 4347 O O . GLY A 1 584 ? 3.170 35.817 -11.107 1.00 96.75 584 GLY A O 1
ATOM 4348 N N . PRO A 1 585 ? 1.863 37.448 -11.936 1.00 97.56 585 PRO A N 1
ATOM 4349 C CA . PRO A 1 585 ? 0.841 37.365 -10.889 1.00 97.56 585 PRO A CA 1
ATOM 4350 C C . PRO A 1 585 ? 0.210 35.972 -10.755 1.00 97.56 585 PRO A C 1
ATOM 4352 O O . PRO A 1 585 ? -0.137 35.557 -9.653 1.00 97.56 585 PRO A O 1
ATOM 4355 N N . VAL A 1 586 ? 0.094 35.216 -11.853 1.00 97.75 586 VAL A N 1
ATOM 4356 C CA . VAL A 1 586 ? -0.451 33.848 -11.817 1.00 97.75 586 VAL A CA 1
ATOM 4357 C C . VAL A 1 586 ? 0.494 32.896 -11.079 1.00 97.75 586 VAL A C 1
ATOM 4359 O O . VAL A 1 586 ? 0.025 32.102 -10.266 1.00 97.75 586 VAL A O 1
ATOM 4362 N N . MET A 1 587 ? 1.814 33.005 -11.286 1.00 98.19 587 MET A N 1
ATOM 4363 C CA . MET A 1 587 ? 2.793 32.189 -10.558 1.00 98.19 587 MET A CA 1
ATOM 4364 C C . MET A 1 587 ? 2.754 32.485 -9.057 1.00 98.19 587 MET A C 1
ATOM 4366 O O . MET A 1 587 ? 2.723 31.567 -8.238 1.00 98.19 587 MET A O 1
ATOM 4370 N N . ILE A 1 588 ? 2.689 33.769 -8.703 1.00 98.31 588 ILE A N 1
ATOM 4371 C CA . ILE A 1 588 ? 2.587 34.229 -7.313 1.00 98.31 588 ILE A CA 1
ATOM 4372 C C . ILE A 1 588 ? 1.334 33.645 -6.652 1.00 98.31 588 ILE A C 1
ATOM 4374 O O . ILE A 1 588 ? 1.444 33.027 -5.596 1.00 98.31 588 ILE A O 1
ATOM 4378 N N . ARG A 1 589 ? 0.173 33.720 -7.315 1.00 97.75 589 ARG A N 1
ATOM 4379 C CA . ARG A 1 589 ? -1.076 33.122 -6.817 1.00 97.75 589 ARG A CA 1
ATOM 4380 C C . ARG A 1 589 ? -0.968 31.605 -6.625 1.00 97.75 589 ARG A C 1
ATOM 4382 O O . ARG A 1 589 ? -1.512 31.064 -5.662 1.00 97.75 589 ARG A O 1
ATOM 4389 N N . CYS A 1 590 ? -0.269 30.900 -7.516 1.00 97.81 590 CYS A N 1
ATOM 4390 C CA . CYS A 1 590 ? -0.036 29.460 -7.363 1.00 97.81 590 CYS A CA 1
ATOM 4391 C C . CYS A 1 590 ? 0.822 29.156 -6.125 1.00 97.81 590 CYS A C 1
ATOM 4393 O O . CYS A 1 590 ? 0.524 28.219 -5.385 1.00 97.81 590 CYS A O 1
ATOM 4395 N N . LEU A 1 591 ? 1.860 29.956 -5.867 1.00 98.25 591 LEU A N 1
ATOM 4396 C CA . LEU A 1 591 ? 2.711 29.822 -4.680 1.00 98.25 591 LEU A CA 1
ATOM 4397 C C . LEU A 1 591 ? 1.939 30.149 -3.396 1.00 98.25 591 LEU A C 1
ATOM 4399 O O . LEU A 1 591 ? 2.049 29.429 -2.407 1.00 98.25 591 LEU A O 1
ATOM 4403 N N . GLU A 1 592 ? 1.100 31.181 -3.408 1.00 97.75 592 GLU A N 1
ATOM 4404 C CA . GLU A 1 592 ? 0.200 31.496 -2.290 1.00 97.75 592 GLU A CA 1
ATOM 4405 C C . GLU A 1 592 ? -0.770 30.346 -2.006 1.00 97.75 592 GLU A C 1
ATOM 4407 O O . GLU A 1 592 ? -0.933 29.946 -0.855 1.00 97.75 592 GLU A O 1
ATOM 4412 N N . THR A 1 593 ? -1.335 29.745 -3.055 1.00 97.31 593 THR A N 1
ATOM 4413 C CA . THR A 1 593 ? -2.218 28.575 -2.937 1.00 97.31 593 THR A CA 1
ATOM 4414 C C . THR A 1 593 ? -1.478 27.380 -2.333 1.00 97.31 593 THR A C 1
ATOM 4416 O O . THR A 1 593 ? -1.993 26.733 -1.422 1.00 97.31 593 THR A O 1
ATOM 4419 N N . LEU A 1 594 ? -0.240 27.116 -2.769 1.00 96.94 594 LEU A N 1
ATOM 4420 C CA . LEU A 1 594 ? 0.605 26.077 -2.175 1.00 96.94 594 LEU A CA 1
ATOM 4421 C C . LEU A 1 594 ? 0.849 26.347 -0.681 1.00 96.94 594 LEU A C 1
ATOM 4423 O O . LEU A 1 594 ? 0.709 25.443 0.141 1.00 96.94 594 LEU A O 1
ATOM 4427 N N . ARG A 1 595 ? 1.156 27.595 -0.302 1.00 96.06 595 ARG A N 1
ATOM 4428 C CA . ARG A 1 595 ? 1.334 27.991 1.106 1.00 96.06 595 ARG A CA 1
ATOM 4429 C C . ARG A 1 595 ? 0.065 27.754 1.922 1.00 96.06 595 ARG A C 1
ATOM 4431 O O . ARG A 1 595 ? 0.153 27.244 3.038 1.00 96.06 595 ARG A O 1
ATOM 4438 N N . GLN A 1 596 ? -1.093 28.102 1.366 1.00 96.00 596 GLN A N 1
ATOM 4439 C CA . GLN A 1 596 ? -2.392 27.957 2.017 1.00 96.00 596 GLN A CA 1
ATOM 4440 C C . GLN A 1 596 ? -2.751 26.489 2.295 1.00 96.00 596 GLN A C 1
ATOM 4442 O O . GLN A 1 596 ? -3.466 26.220 3.253 1.00 96.00 596 GLN A O 1
ATOM 4447 N N . MET A 1 597 ? -2.233 25.527 1.523 1.00 94.94 597 MET A N 1
ATOM 4448 C CA . MET A 1 597 ? -2.474 24.096 1.767 1.00 94.94 597 MET A CA 1
ATOM 4449 C C . MET A 1 597 ? -1.748 23.544 2.993 1.00 94.94 597 MET A C 1
ATOM 4451 O O . MET A 1 597 ? -2.240 22.603 3.614 1.00 94.94 597 MET A O 1
ATOM 4455 N N . LYS A 1 598 ? -0.594 24.117 3.355 1.00 93.56 598 LYS A N 1
ATOM 4456 C CA . LYS A 1 598 ? 0.308 23.560 4.375 1.00 93.56 598 LYS A CA 1
ATOM 4457 C C . LYS A 1 598 ? -0.364 23.269 5.730 1.00 93.56 598 LYS A C 1
ATOM 4459 O O . LYS A 1 598 ? -0.121 22.191 6.266 1.00 93.56 598 LYS A O 1
ATOM 4464 N N . PRO A 1 599 ? -1.240 24.135 6.282 1.00 94.94 599 PRO A N 1
ATOM 4465 C CA . PRO A 1 599 ? -1.931 23.867 7.548 1.00 94.94 599 PRO A CA 1
ATOM 4466 C C . PRO A 1 599 ? -2.939 22.708 7.519 1.00 94.94 599 PRO A C 1
ATOM 4468 O O . PRO A 1 599 ? -3.446 22.344 8.579 1.00 94.94 599 PRO A O 1
ATOM 4471 N N . TYR A 1 600 ? -3.273 22.171 6.342 1.00 96.81 600 TYR A N 1
ATOM 4472 C CA . TYR A 1 600 ? -4.200 21.046 6.186 1.00 96.81 600 TYR A CA 1
ATOM 4473 C C . TYR A 1 600 ? -3.491 19.732 5.836 1.00 96.81 600 TYR A C 1
ATOM 4475 O O . TYR A 1 600 ? -4.164 18.729 5.583 1.00 96.81 600 TYR A O 1
ATOM 4483 N N . CYS A 1 601 ? -2.156 19.731 5.806 1.00 95.56 601 CYS A N 1
ATOM 4484 C CA . CYS A 1 601 ? -1.358 18.530 5.607 1.00 95.56 601 CYS A CA 1
ATOM 4485 C C . CYS A 1 601 ? -1.190 17.734 6.914 1.00 95.56 601 CYS A C 1
ATOM 4487 O O . CYS A 1 601 ? -1.320 18.274 8.014 1.00 95.56 601 CYS A O 1
ATOM 4489 N N . THR A 1 602 ? -0.856 16.450 6.798 1.00 91.25 602 THR A N 1
ATOM 4490 C CA . THR A 1 602 ? -0.444 15.606 7.929 1.00 91.25 602 THR A CA 1
ATOM 4491 C C . THR A 1 602 ? 0.753 16.222 8.679 1.00 91.25 602 THR A C 1
ATOM 4493 O O . THR A 1 602 ? 1.722 16.621 8.029 1.00 91.25 602 THR A O 1
ATOM 4496 N N . PRO A 1 603 ? 0.731 16.302 10.025 1.00 82.81 603 PRO A N 1
ATOM 4497 C CA . PRO A 1 603 ? 1.741 17.029 10.808 1.00 82.81 603 PRO A CA 1
ATOM 4498 C C . PRO A 1 603 ? 3.130 16.366 10.820 1.00 82.81 603 PRO A C 1
ATOM 4500 O O . PRO A 1 603 ? 4.135 17.033 11.040 1.00 82.81 603 PRO A O 1
ATOM 4503 N N . ASP A 1 604 ? 3.199 15.063 10.560 1.00 83.94 604 ASP A N 1
ATOM 4504 C CA . ASP A 1 604 ? 4.390 14.209 10.584 1.00 83.94 604 ASP A CA 1
ATOM 4505 C C . ASP A 1 604 ? 4.931 13.905 9.167 1.00 83.94 604 ASP A C 1
ATOM 4507 O O . ASP A 1 604 ? 5.463 12.830 8.890 1.00 83.94 604 ASP A O 1
ATOM 4511 N N . ALA A 1 605 ? 4.790 14.871 8.255 1.00 80.12 605 ALA A N 1
ATOM 4512 C CA . ALA A 1 605 ? 5.116 14.738 6.833 1.00 80.12 605 ALA A CA 1
ATOM 4513 C C . ALA A 1 605 ? 6.619 14.838 6.487 1.00 80.12 605 ALA A C 1
ATOM 4515 O O . ALA A 1 605 ? 7.022 14.470 5.379 1.00 80.12 605 ALA A O 1
ATOM 4516 N N . ALA A 1 606 ? 7.460 15.347 7.393 1.00 83.69 606 ALA A N 1
ATOM 4517 C CA . ALA A 1 606 ? 8.874 15.614 7.118 1.00 83.69 606 ALA A CA 1
ATOM 4518 C C . ALA A 1 606 ? 9.645 14.337 6.726 1.00 83.69 606 ALA A C 1
ATOM 4520 O O . ALA A 1 606 ? 9.701 13.379 7.491 1.00 83.69 606 ALA A O 1
ATOM 4521 N N . GLY A 1 607 ? 10.251 14.324 5.532 1.00 72.12 607 GLY A N 1
ATOM 4522 C CA . GLY A 1 607 ? 11.070 13.201 5.043 1.00 72.12 607 GLY A CA 1
ATOM 4523 C C . GLY A 1 607 ? 10.304 11.909 4.729 1.00 72.12 607 GLY A C 1
ATOM 4524 O O . GLY A 1 607 ? 10.926 10.897 4.424 1.00 72.12 607 GLY A O 1
ATOM 4525 N N . ARG A 1 608 ? 8.970 11.931 4.790 1.00 83.00 608 ARG A N 1
ATOM 4526 C CA . ARG A 1 608 ? 8.121 10.764 4.554 1.00 83.00 608 ARG A CA 1
ATOM 4527 C C . ARG A 1 608 ? 8.109 10.344 3.082 1.00 83.00 608 ARG A C 1
ATOM 4529 O O . ARG A 1 608 ? 8.002 11.179 2.183 1.00 83.00 608 ARG A O 1
ATOM 4536 N N . GLU A 1 609 ? 8.141 9.035 2.852 1.00 80.81 609 GLU A N 1
ATOM 4537 C CA . GLU A 1 609 ? 8.000 8.446 1.519 1.00 80.81 609 GLU A CA 1
ATOM 4538 C C . GLU A 1 609 ? 6.563 8.564 0.980 1.00 80.81 609 GLU A C 1
ATOM 4540 O O . GLU A 1 609 ? 5.583 8.508 1.727 1.00 80.81 609 GLU A O 1
ATOM 4545 N N . TRP A 1 610 ? 6.423 8.719 -0.337 1.00 85.06 610 TRP A N 1
ATOM 4546 C CA . TRP A 1 610 ? 5.134 8.972 -0.999 1.00 85.06 610 TRP A CA 1
ATOM 4547 C C . TRP A 1 610 ? 4.106 7.844 -0.794 1.00 85.06 610 TRP A C 1
ATOM 4549 O O . TRP A 1 610 ? 2.901 8.099 -0.698 1.00 85.06 610 TRP A O 1
ATOM 4559 N N . ASN A 1 611 ? 4.571 6.598 -0.699 1.00 77.88 611 ASN A N 1
ATOM 4560 C CA . ASN A 1 611 ? 3.730 5.424 -0.478 1.00 77.88 611 ASN A CA 1
ATOM 4561 C C . ASN A 1 611 ? 3.179 5.392 0.957 1.00 77.88 611 ASN A C 1
ATOM 4563 O O . ASN A 1 611 ? 2.022 5.041 1.163 1.00 77.88 611 ASN A O 1
ATOM 4567 N N . LEU A 1 612 ? 3.936 5.879 1.950 1.00 85.25 612 LEU A N 1
ATOM 4568 C CA . LEU A 1 612 ? 3.430 6.050 3.319 1.00 85.25 612 LEU A CA 1
ATOM 4569 C C . LEU A 1 612 ? 2.359 7.147 3.402 1.00 85.25 612 LEU A C 1
ATOM 4571 O O . LEU A 1 612 ? 1.366 6.983 4.106 1.00 85.25 612 LEU A O 1
ATOM 4575 N N . ALA A 1 613 ? 2.512 8.240 2.648 1.00 91.31 613 ALA A N 1
ATOM 4576 C CA . ALA A 1 613 ? 1.443 9.232 2.511 1.00 91.31 613 ALA A CA 1
ATOM 4577 C C . ALA A 1 613 ? 0.193 8.632 1.831 1.00 91.31 613 ALA A C 1
ATOM 4579 O O . ALA A 1 613 ? -0.931 8.940 2.221 1.00 91.31 613 ALA A O 1
ATOM 4580 N N . THR A 1 614 ? 0.372 7.711 0.880 1.00 91.25 614 THR A N 1
ATOM 4581 C CA . THR A 1 614 ? -0.745 6.964 0.275 1.00 91.25 614 THR A CA 1
ATOM 4582 C C . THR A 1 614 ? -1.440 6.072 1.311 1.00 91.25 614 THR A C 1
ATOM 4584 O O . THR A 1 614 ? -2.670 6.062 1.402 1.00 91.25 614 THR A O 1
ATOM 4587 N N . ALA A 1 615 ? -0.667 5.390 2.162 1.00 87.19 615 ALA A N 1
ATOM 4588 C CA . ALA A 1 615 ? -1.185 4.576 3.260 1.00 87.19 615 ALA A CA 1
ATOM 4589 C C . ALA A 1 615 ? -2.003 5.395 4.275 1.00 87.19 615 ALA A C 1
ATOM 4591 O O . ALA A 1 615 ? -3.027 4.913 4.761 1.00 87.19 615 ALA A O 1
ATOM 4592 N N . ASP A 1 616 ? -1.623 6.647 4.556 1.00 94.44 616 ASP A N 1
ATOM 4593 C CA . ASP A 1 616 ? -2.421 7.540 5.408 1.00 94.44 616 ASP A CA 1
ATOM 4594 C C . ASP A 1 616 ? -3.818 7.797 4.823 1.00 94.44 616 ASP A C 1
ATOM 4596 O O . ASP A 1 616 ? -4.804 7.824 5.563 1.00 94.44 616 ASP A O 1
ATOM 4600 N N . VAL A 1 617 ? -3.933 7.935 3.499 1.00 97.56 617 VAL A N 1
ATOM 4601 C CA . VAL A 1 617 ? -5.242 8.047 2.838 1.00 97.56 617 VAL A CA 1
ATOM 4602 C C . VAL A 1 617 ? -5.995 6.724 2.911 1.00 97.56 617 VAL A C 1
ATOM 4604 O O . VAL A 1 617 ? -7.158 6.716 3.309 1.00 97.56 617 VAL A O 1
ATOM 4607 N N . ILE A 1 618 ? -5.353 5.597 2.588 1.00 94.31 618 ILE A N 1
ATOM 4608 C CA . ILE A 1 618 ? -5.965 4.255 2.645 1.00 94.31 618 ILE A CA 1
ATOM 4609 C C . ILE A 1 618 ? -6.571 3.981 4.030 1.00 94.31 618 ILE A C 1
ATOM 4611 O O . ILE A 1 618 ? -7.705 3.507 4.129 1.00 94.31 618 ILE A O 1
ATOM 4615 N N . ASN A 1 619 ? -5.848 4.348 5.089 1.00 94.19 619 ASN A N 1
ATOM 4616 C CA . ASN A 1 619 ? -6.235 4.121 6.481 1.00 94.19 619 ASN A CA 1
ATOM 4617 C C . ASN A 1 619 ? -7.124 5.233 7.065 1.00 94.19 619 ASN A C 1
ATOM 4619 O O . ASN A 1 619 ? -7.528 5.159 8.223 1.00 94.19 619 ASN A O 1
ATOM 4623 N N . GLY A 1 620 ? -7.440 6.274 6.288 1.00 95.88 620 GLY A N 1
ATOM 4624 C CA . GLY A 1 620 ? -8.297 7.381 6.721 1.00 95.88 620 GLY A CA 1
ATOM 4625 C C . GLY A 1 620 ? -7.650 8.327 7.741 1.00 95.88 620 GLY A C 1
ATOM 4626 O O . GLY A 1 620 ? -8.364 9.098 8.385 1.00 95.88 620 GLY A O 1
ATOM 4627 N N . ARG A 1 621 ? -6.316 8.292 7.873 1.00 95.25 621 ARG A N 1
ATOM 4628 C CA . ARG A 1 621 ? -5.514 9.279 8.618 1.00 95.25 621 ARG A CA 1
ATOM 4629 C C . ARG A 1 621 ? -5.464 10.639 7.922 1.00 95.25 621 ARG A C 1
ATOM 4631 O O . ARG A 1 621 ? -5.224 11.642 8.585 1.00 95.25 621 ARG A O 1
ATOM 4638 N N . ALA A 1 622 ? -5.698 10.678 6.615 1.00 97.44 622 ALA A N 1
ATOM 4639 C CA . ALA A 1 622 ? -5.931 11.893 5.845 1.00 97.44 622 ALA A CA 1
ATOM 4640 C C . ALA A 1 622 ? -7.066 11.665 4.840 1.00 97.44 622 ALA A C 1
ATOM 4642 O O . ALA A 1 622 ? -7.355 10.530 4.455 1.00 97.44 622 ALA A O 1
ATOM 4643 N N . ALA A 1 623 ? -7.720 12.742 4.407 1.00 97.81 623 ALA A N 1
ATOM 4644 C CA . ALA A 1 623 ? -8.833 12.639 3.469 1.00 97.81 623 ALA A CA 1
ATOM 4645 C C . ALA A 1 623 ? -8.378 12.327 2.044 1.00 97.81 623 ALA A C 1
ATOM 4647 O O . ALA A 1 623 ? -9.031 11.540 1.358 1.00 97.81 623 ALA A O 1
ATOM 4648 N N . MET A 1 624 ? -7.290 12.942 1.585 1.00 97.75 624 MET A N 1
ATOM 4649 C CA . MET A 1 624 ? -6.794 12.754 0.230 1.00 97.75 624 MET A CA 1
ATOM 4650 C C . MET A 1 624 ? -5.288 12.962 0.093 1.00 97.75 624 MET A C 1
ATOM 4652 O O . MET A 1 624 ? -4.627 13.470 0.990 1.00 97.75 624 MET A O 1
ATOM 4656 N N . GLN A 1 625 ? -4.748 12.581 -1.057 1.00 97.69 625 GLN A N 1
ATOM 4657 C CA . GLN A 1 625 ? -3.376 12.839 -1.476 1.00 97.69 625 GLN A CA 1
ATOM 4658 C C . GLN A 1 625 ? -3.396 13.341 -2.916 1.00 97.69 625 GLN A C 1
ATOM 4660 O O . GLN A 1 625 ? -4.144 12.828 -3.748 1.00 97.69 625 GLN A O 1
ATOM 4665 N N . LEU A 1 626 ? -2.562 14.336 -3.210 1.00 96.19 626 LEU A N 1
ATOM 4666 C CA . LEU A 1 626 ? -2.309 14.787 -4.572 1.00 96.19 626 LEU A CA 1
ATOM 4667 C C . LEU A 1 626 ? -1.034 14.105 -5.070 1.00 96.19 626 LEU A C 1
ATOM 4669 O O . LEU A 1 626 ? 0.053 14.384 -4.566 1.00 96.19 626 LEU A O 1
ATOM 4673 N N . MET A 1 627 ? -1.177 13.178 -6.011 1.00 94.50 627 MET A N 1
ATOM 4674 C CA . MET A 1 627 ? -0.076 12.354 -6.512 1.00 94.50 627 MET A CA 1
ATOM 4675 C C . MET A 1 627 ? -0.410 11.820 -7.901 1.00 94.50 627 MET A C 1
ATOM 4677 O O . MET A 1 627 ? -1.584 11.704 -8.252 1.00 94.50 627 MET A O 1
ATOM 4681 N N . GLY A 1 628 ? 0.615 11.453 -8.667 1.00 90.94 628 GLY A N 1
ATOM 4682 C CA . GLY A 1 628 ? 0.416 10.791 -9.945 1.00 90.94 628 GLY A CA 1
ATOM 4683 C C . GLY A 1 628 ? -0.205 9.405 -9.829 1.00 90.94 628 GLY A C 1
ATOM 4684 O O . GLY A 1 628 ? -0.509 8.896 -8.742 1.00 90.94 628 GLY A O 1
ATOM 4685 N N . ASP A 1 629 ? -0.435 8.802 -10.986 1.00 88.00 629 ASP A N 1
ATOM 4686 C CA . ASP A 1 629 ? -1.295 7.639 -11.086 1.00 88.00 629 ASP A CA 1
ATOM 4687 C C . ASP A 1 629 ? -0.697 6.331 -10.548 1.00 88.00 629 ASP A C 1
ATOM 4689 O O . ASP A 1 629 ? -1.423 5.391 -10.215 1.00 88.00 629 ASP A O 1
ATOM 4693 N N . TRP A 1 630 ? 0.619 6.318 -10.339 1.00 80.06 630 TRP A N 1
ATOM 4694 C CA . TRP A 1 630 ? 1.346 5.246 -9.661 1.00 80.06 630 TRP A CA 1
ATOM 4695 C C . TRP A 1 630 ? 0.831 4.958 -8.242 1.00 80.06 630 TRP A C 1
ATOM 4697 O O . TRP A 1 630 ? 0.932 3.819 -7.789 1.00 80.06 630 TRP A O 1
ATOM 4707 N N . ALA A 1 631 ? 0.195 5.922 -7.562 1.00 87.44 631 ALA A N 1
ATOM 4708 C CA . ALA A 1 631 ? -0.414 5.681 -6.249 1.00 87.44 631 ALA A CA 1
ATOM 4709 C C . ALA A 1 631 ? -1.569 4.664 -6.280 1.00 87.44 631 ALA A C 1
ATOM 4711 O O . ALA A 1 631 ? -1.866 4.044 -5.259 1.00 87.44 631 ALA A O 1
ATOM 4712 N N . LYS A 1 632 ? -2.169 4.407 -7.453 1.00 86.00 632 LYS A N 1
ATOM 4713 C CA . LYS A 1 632 ? -3.175 3.351 -7.656 1.00 86.00 632 LYS A CA 1
ATOM 4714 C C . LYS A 1 632 ? -2.702 1.983 -7.169 1.00 86.00 632 LYS A C 1
ATOM 4716 O O . LYS A 1 632 ? -3.504 1.219 -6.634 1.00 86.00 632 LYS A O 1
ATOM 4721 N N . GLY A 1 633 ? -1.420 1.675 -7.386 1.00 77.00 633 GLY A N 1
ATOM 4722 C CA . GLY A 1 633 ? -0.826 0.389 -7.025 1.00 77.00 633 GLY A CA 1
ATOM 4723 C C . GLY A 1 633 ? -0.956 0.090 -5.533 1.00 77.00 633 GLY A C 1
ATOM 4724 O O . GLY A 1 633 ? -1.339 -1.018 -5.171 1.00 77.00 633 GLY A O 1
ATOM 4725 N N . GLU A 1 634 ? -0.755 1.098 -4.682 1.00 80.19 634 GLU A N 1
ATOM 4726 C CA . GLU A 1 634 ? -0.842 0.962 -3.223 1.00 80.19 634 GLU A CA 1
ATOM 4727 C C . GLU A 1 634 ? -2.278 0.664 -2.760 1.00 80.19 634 GLU A C 1
ATOM 4729 O O . GLU A 1 634 ? -2.496 -0.177 -1.889 1.00 80.19 634 GLU A O 1
ATOM 4734 N N . PHE A 1 635 ? -3.285 1.304 -3.371 1.00 86.88 635 PHE A N 1
ATOM 4735 C CA . PHE A 1 635 ? -4.694 1.013 -3.076 1.00 86.88 635 PHE A CA 1
ATOM 4736 C C . PHE A 1 635 ? -5.071 -0.413 -3.487 1.00 86.88 635 PHE A C 1
ATOM 4738 O O . PHE A 1 635 ? -5.729 -1.117 -2.719 1.00 86.88 635 PHE A O 1
ATOM 4745 N N . ALA A 1 636 ? -4.631 -0.847 -4.671 1.00 79.56 636 ALA A N 1
ATOM 4746 C CA . ALA A 1 636 ? -4.867 -2.204 -5.151 1.00 79.56 636 ALA A CA 1
ATOM 4747 C C . ALA A 1 636 ? -4.183 -3.248 -4.252 1.00 79.56 636 ALA A C 1
ATOM 4749 O O . ALA A 1 636 ? -4.808 -4.242 -3.886 1.00 79.56 636 ALA A O 1
ATOM 4750 N N . GLN A 1 637 ? -2.938 -2.997 -3.833 1.00 70.88 637 GLN A N 1
ATOM 4751 C CA . GLN A 1 637 ? -2.198 -3.865 -2.914 1.00 70.88 637 GLN A CA 1
ATOM 4752 C C . GLN A 1 637 ? -2.874 -3.965 -1.540 1.00 70.88 637 GLN A C 1
ATOM 4754 O O . GLN A 1 637 ? -2.901 -5.038 -0.944 1.00 70.88 637 GLN A O 1
ATOM 4759 N N . ALA A 1 638 ? -3.480 -2.877 -1.062 1.00 77.31 638 ALA A N 1
ATOM 4760 C CA . ALA A 1 638 ? -4.270 -2.854 0.167 1.00 77.31 638 ALA A CA 1
ATOM 4761 C C . ALA A 1 638 ? -5.693 -3.441 0.010 1.00 77.31 638 ALA A C 1
ATOM 4763 O O . ALA A 1 638 ? -6.520 -3.298 0.916 1.00 77.31 638 ALA A O 1
ATOM 4764 N N . GLY A 1 639 ? -6.009 -4.055 -1.139 1.00 83.81 639 GLY A N 1
ATOM 4765 C CA . GLY A 1 639 ? -7.311 -4.664 -1.421 1.00 83.81 639 GLY A CA 1
ATOM 4766 C C . GLY A 1 639 ? -8.466 -3.661 -1.501 1.00 83.81 639 GLY A C 1
ATOM 4767 O O . GLY A 1 639 ? -9.613 -4.032 -1.256 1.00 83.81 639 GLY A O 1
ATOM 4768 N N . LYS A 1 640 ? -8.185 -2.383 -1.788 1.00 87.88 640 LYS A N 1
ATOM 4769 C CA . LYS A 1 640 ? -9.199 -1.323 -1.868 1.00 87.88 640 LYS A CA 1
ATOM 4770 C C . LYS A 1 640 ? -9.804 -1.240 -3.263 1.00 87.88 640 LYS A C 1
ATOM 4772 O O . LYS A 1 640 ? -9.110 -1.357 -4.269 1.00 87.88 640 LYS A O 1
ATOM 4777 N N . THR A 1 641 ? -11.102 -0.961 -3.317 1.00 89.62 641 THR A N 1
ATOM 4778 C CA . THR A 1 641 ? -11.875 -0.874 -4.559 1.00 89.62 641 THR A CA 1
ATOM 4779 C C . THR A 1 641 ? -12.240 0.576 -4.883 1.00 89.62 641 THR A C 1
ATOM 4781 O O . THR A 1 641 ? -12.833 1.287 -4.063 1.00 89.62 641 THR A O 1
ATOM 4784 N N . GLN A 1 642 ? -11.922 1.017 -6.104 1.00 90.69 642 GLN A N 1
ATOM 4785 C CA . GLN A 1 642 ? -12.318 2.331 -6.618 1.00 90.69 642 GLN A CA 1
ATOM 4786 C C . GLN A 1 642 ? -13.846 2.489 -6.598 1.00 90.69 642 GLN A C 1
ATOM 4788 O O . GLN A 1 642 ? -14.589 1.574 -6.936 1.00 90.69 642 GLN A O 1
ATOM 4793 N N . GLY A 1 643 ? -14.329 3.666 -6.205 1.00 89.44 643 GLY A N 1
ATOM 4794 C CA . GLY A 1 643 ? -15.757 3.979 -6.105 1.00 89.44 643 GLY A CA 1
ATOM 4795 C C . GLY A 1 643 ? -16.420 3.480 -4.817 1.00 89.44 643 GLY A C 1
ATOM 4796 O O . GLY A 1 643 ? -17.473 3.998 -4.446 1.00 89.44 643 GLY A O 1
ATOM 4797 N N . VAL A 1 644 ? -15.794 2.543 -4.098 1.00 92.19 644 VAL A N 1
ATOM 4798 C CA . VAL A 1 644 ? -16.290 2.004 -2.821 1.00 92.19 644 VAL A CA 1
ATOM 4799 C C . VAL A 1 644 ? -15.465 2.542 -1.652 1.00 92.19 644 VAL A C 1
ATOM 4801 O O . VAL A 1 644 ? -15.996 3.247 -0.780 1.00 92.19 644 VAL A O 1
ATOM 4804 N N . ASP A 1 645 ? -14.164 2.246 -1.669 1.00 94.25 645 ASP A N 1
ATOM 4805 C CA . ASP A 1 645 ? -13.206 2.582 -0.614 1.00 94.25 645 ASP A CA 1
ATOM 4806 C C . ASP A 1 645 ? -12.511 3.918 -0.871 1.00 94.25 645 ASP A C 1
ATOM 4808 O O . ASP A 1 645 ? -12.290 4.701 0.055 1.00 94.25 645 ASP A O 1
ATOM 4812 N N . TYR A 1 646 ? -12.194 4.202 -2.134 1.00 96.06 646 TYR A N 1
ATOM 4813 C CA . TYR A 1 646 ? -11.518 5.429 -2.539 1.00 96.06 646 TYR A CA 1
ATOM 4814 C C . TYR A 1 646 ? -12.071 5.989 -3.852 1.00 96.06 646 TYR A C 1
ATOM 4816 O O . TYR A 1 646 ? -12.657 5.273 -4.663 1.00 96.06 646 TYR A O 1
ATOM 4824 N N . LEU A 1 647 ? -11.877 7.288 -4.067 1.00 95.44 647 LEU A N 1
ATOM 4825 C CA . LEU A 1 647 ? -12.167 7.984 -5.318 1.00 95.44 647 LEU A CA 1
ATOM 4826 C C . LEU A 1 647 ? -10.854 8.449 -5.948 1.00 95.44 647 LEU A C 1
ATOM 4828 O O . LEU A 1 647 ? -9.942 8.878 -5.244 1.00 95.44 647 LEU A O 1
ATOM 4832 N N . CYS A 1 648 ? -10.783 8.413 -7.273 1.00 93.12 648 CYS A N 1
ATOM 4833 C CA . CYS A 1 648 ? -9.701 9.003 -8.049 1.00 93.12 648 CYS A CA 1
ATOM 4834 C C . CYS A 1 648 ? -10.294 10.092 -8.946 1.00 93.12 648 CYS A C 1
ATOM 4836 O O . CYS A 1 648 ? -11.061 9.825 -9.872 1.00 93.12 648 CYS A O 1
ATOM 4838 N N . VAL A 1 649 ? -9.985 11.347 -8.633 1.00 94.56 649 VAL A N 1
ATOM 4839 C CA . VAL A 1 649 ? -10.525 12.507 -9.351 1.00 94.56 649 VAL A CA 1
ATOM 4840 C C . VAL A 1 649 ? -9.387 13.422 -9.787 1.00 94.56 649 VAL A C 1
ATOM 4842 O O . VAL A 1 649 ? -8.421 13.571 -9.044 1.00 94.56 649 VAL A O 1
ATOM 4845 N N . PRO A 1 650 ? -9.459 14.052 -10.966 1.00 94.62 650 PRO A N 1
ATOM 4846 C CA . PRO A 1 650 ? -8.501 15.089 -11.329 1.00 94.62 650 PRO A CA 1
ATOM 4847 C C . PRO A 1 650 ? -8.481 16.211 -10.292 1.00 94.62 650 PRO A C 1
ATOM 4849 O O . PRO A 1 650 ? -9.533 16.572 -9.756 1.00 94.62 650 PRO A O 1
ATOM 4852 N N . SER A 1 651 ? -7.316 16.811 -10.044 1.00 95.25 651 SER A N 1
ATOM 4853 C CA . SER A 1 651 ? -7.287 18.083 -9.316 1.00 95.25 651 SER A CA 1
ATOM 4854 C C . SER A 1 651 ? -8.088 19.148 -10.087 1.00 95.25 651 SER A C 1
ATOM 4856 O O . SER A 1 651 ? -8.135 19.081 -11.317 1.00 95.25 651 SER A O 1
ATOM 4858 N N . PRO A 1 652 ? -8.694 20.149 -9.424 1.00 96.00 652 PRO A N 1
ATOM 4859 C CA . PRO A 1 652 ? -9.422 21.218 -10.093 1.00 96.00 652 PRO A CA 1
ATOM 4860 C C . PRO A 1 652 ? -8.604 21.894 -11.195 1.00 96.00 652 PRO A C 1
ATOM 4862 O O . PRO A 1 652 ? -7.473 22.327 -10.969 1.00 96.00 652 PRO A O 1
ATOM 4865 N N . THR A 1 653 ? -9.193 21.991 -12.385 1.00 95.00 653 THR A N 1
ATOM 4866 C CA . THR A 1 653 ? -8.592 22.619 -13.569 1.00 95.00 653 THR A CA 1
ATOM 4867 C C . THR A 1 653 ? -9.608 23.508 -14.287 1.00 95.00 653 THR A C 1
ATOM 4869 O O . THR A 1 653 ? -10.807 23.405 -14.024 1.00 95.00 653 THR A O 1
ATOM 4872 N N . GLN A 1 654 ? -9.151 24.403 -15.169 1.00 91.19 654 GLN A N 1
ATOM 4873 C CA . GLN A 1 654 ? -10.035 25.353 -15.856 1.00 91.19 654 GLN A CA 1
ATOM 4874 C C . GLN A 1 654 ? -10.816 24.692 -16.996 1.00 91.19 654 GLN A C 1
ATOM 4876 O O . GLN A 1 654 ? -12.010 24.934 -17.156 1.00 91.19 654 GLN A O 1
ATOM 4881 N N . ASN A 1 655 ? -10.145 23.855 -17.792 1.00 92.62 655 ASN A N 1
ATOM 4882 C CA . ASN A 1 655 ? -10.675 23.309 -19.043 1.00 92.62 655 ASN A CA 1
ATOM 4883 C C . ASN A 1 655 ? -10.543 21.781 -19.145 1.00 92.62 655 ASN A C 1
ATOM 4885 O O . ASN A 1 655 ? -10.910 21.197 -20.176 1.00 92.62 655 ASN A O 1
ATOM 4889 N N . GLY A 1 656 ? -10.071 21.125 -18.080 1.00 94.12 656 GLY A N 1
ATOM 4890 C CA . GLY A 1 656 ? -9.725 19.705 -18.075 1.00 94.12 656 GLY A CA 1
ATOM 4891 C C . GLY A 1 656 ? -8.266 19.462 -18.451 1.00 94.12 656 GLY A C 1
ATOM 4892 O O . GLY A 1 656 ? -7.977 18.489 -19.142 1.00 94.12 656 GLY A O 1
ATOM 4893 N N . GLU A 1 657 ? -7.365 20.363 -18.052 1.00 96.38 657 GLU A N 1
ATOM 4894 C CA . GLU A 1 657 ? -5.927 20.211 -18.244 1.00 96.38 657 GLU A CA 1
ATOM 4895 C C . GLU A 1 657 ? -5.434 18.860 -17.690 1.00 96.38 657 GLU A C 1
ATOM 4897 O O . GLU A 1 657 ? -5.808 18.411 -16.599 1.00 96.38 657 GLU A O 1
ATOM 4902 N N . TYR A 1 658 ? -4.565 18.205 -18.453 1.00 96.38 658 TYR A N 1
ATOM 4903 C CA . TYR A 1 658 ? -4.004 16.903 -18.103 1.00 96.38 658 TYR A CA 1
ATOM 4904 C C . TYR A 1 658 ? -2.487 17.037 -18.075 1.00 96.38 658 TYR A C 1
ATOM 4906 O O . TYR A 1 658 ? -1.859 17.190 -19.128 1.00 96.38 658 TYR A O 1
ATOM 4914 N N . SER A 1 659 ? -1.906 16.970 -16.875 1.00 96.38 659 SER A N 1
ATOM 4915 C CA . SER A 1 659 ? -0.456 16.865 -16.740 1.00 96.38 659 SER A CA 1
ATOM 4916 C C . SER A 1 659 ? -0.028 15.419 -16.950 1.00 96.38 659 SER A C 1
ATOM 4918 O O . SER A 1 659 ? -0.488 14.523 -16.234 1.00 96.38 659 SER A O 1
ATOM 4920 N N . PHE A 1 660 ? 0.825 15.200 -17.950 1.00 94.94 660 PHE A N 1
ATOM 4921 C CA . PHE A 1 660 ? 1.262 13.869 -18.346 1.00 94.94 660 PHE A CA 1
ATOM 4922 C C . PHE A 1 660 ? 2.763 13.650 -18.158 1.00 94.94 660 PHE A C 1
ATOM 4924 O O . PHE A 1 660 ? 3.583 14.535 -18.414 1.00 94.94 660 PHE A O 1
ATOM 4931 N N . ALA A 1 661 ? 3.117 12.421 -17.794 1.00 92.56 661 ALA A N 1
ATOM 4932 C CA . ALA A 1 661 ? 4.472 11.891 -17.858 1.00 92.56 661 ALA A CA 1
ATOM 4933 C C . ALA A 1 661 ? 4.472 10.665 -18.776 1.00 92.56 661 ALA A C 1
ATOM 4935 O O . ALA A 1 661 ? 3.720 9.728 -18.537 1.00 92.56 661 ALA A O 1
ATOM 4936 N N . ALA A 1 662 ? 5.258 10.680 -19.854 1.00 92.38 662 ALA A N 1
ATOM 4937 C CA . ALA A 1 662 ? 5.285 9.568 -20.802 1.00 92.38 662 ALA A CA 1
ATOM 4938 C C . ALA A 1 662 ? 6.554 8.732 -20.621 1.00 92.38 662 ALA A C 1
ATOM 4940 O O . ALA A 1 662 ? 7.668 9.231 -20.816 1.00 92.38 662 ALA A O 1
ATOM 4941 N N . ASP A 1 663 ? 6.385 7.448 -20.312 1.00 91.00 663 ASP A N 1
ATOM 4942 C CA . ASP A 1 663 ? 7.483 6.486 -20.358 1.00 91.00 663 ASP A CA 1
ATOM 4943 C C . ASP A 1 663 ? 7.973 6.394 -21.806 1.00 91.00 663 ASP A C 1
ATOM 4945 O O . ASP A 1 663 ? 7.193 6.121 -22.718 1.00 91.00 663 ASP A O 1
ATOM 4949 N N . THR A 1 664 ? 9.253 6.687 -22.037 1.00 94.88 664 THR A N 1
ATOM 4950 C CA . THR A 1 664 ? 9.802 6.860 -23.388 1.00 94.88 664 THR A CA 1
ATOM 4951 C C . THR A 1 664 ? 11.133 6.140 -23.530 1.00 94.88 664 THR A C 1
ATOM 4953 O O . THR A 1 664 ? 12.030 6.332 -22.709 1.00 94.88 664 THR A O 1
ATOM 4956 N N . LEU A 1 665 ? 11.290 5.375 -24.610 1.00 97.00 665 LEU A N 1
ATOM 4957 C CA . LEU A 1 665 ? 12.572 4.822 -25.036 1.00 97.00 665 LEU A CA 1
ATOM 4958 C C . LEU A 1 665 ? 13.105 5.605 -26.235 1.00 97.00 665 LEU A C 1
ATOM 4960 O O . LEU A 1 665 ? 12.533 5.572 -27.322 1.00 97.00 665 LEU A O 1
ATOM 4964 N N . THR A 1 666 ? 14.220 6.301 -26.036 1.00 97.19 666 THR A N 1
ATOM 4965 C CA . THR A 1 666 ? 14.968 6.962 -27.110 1.00 97.19 666 THR A CA 1
ATOM 4966 C C . THR A 1 666 ? 15.911 5.959 -27.766 1.00 97.19 666 THR A C 1
ATOM 4968 O O . THR A 1 666 ? 16.656 5.271 -27.064 1.00 97.19 666 THR A O 1
ATOM 4971 N N . MET A 1 667 ? 15.888 5.879 -29.098 1.00 97.75 667 MET A N 1
ATOM 4972 C CA . MET A 1 667 ? 16.606 4.866 -29.877 1.00 97.75 667 MET A CA 1
ATOM 4973 C C . MET A 1 667 ? 17.928 5.419 -30.417 1.00 97.75 667 MET A C 1
ATOM 4975 O O . MET A 1 667 ? 17.953 6.463 -31.069 1.00 97.75 667 MET A O 1
ATOM 4979 N N . PHE A 1 668 ? 19.037 4.714 -30.189 1.00 96.69 668 PHE A N 1
ATOM 4980 C CA . PHE A 1 668 ? 20.363 5.117 -30.678 1.00 96.69 668 PHE A CA 1
ATOM 4981 C C . PHE A 1 668 ? 20.738 4.380 -31.963 1.00 96.69 668 PHE A C 1
ATOM 4983 O O . PHE A 1 668 ? 20.387 3.213 -32.144 1.00 96.69 668 PHE A O 1
ATOM 4990 N N . LYS A 1 669 ? 21.497 5.037 -32.845 1.00 94.69 669 LYS A N 1
ATOM 4991 C CA . LYS A 1 669 ? 21.955 4.449 -34.113 1.00 94.69 669 LYS A CA 1
ATOM 4992 C C . LYS A 1 669 ? 22.752 3.171 -33.866 1.00 94.69 669 LYS A C 1
ATOM 4994 O O . LYS A 1 669 ? 23.738 3.184 -33.134 1.00 94.69 669 LYS A O 1
ATOM 4999 N N . GLN A 1 670 ? 22.354 2.100 -34.545 1.00 92.81 670 GLN A N 1
ATOM 5000 C CA . GLN A 1 670 ? 23.112 0.854 -34.625 1.00 92.81 670 GLN A CA 1
ATOM 5001 C C . GLN A 1 670 ? 23.923 0.823 -35.928 1.00 92.81 670 GLN A C 1
ATOM 5003 O O . GLN A 1 670 ? 23.512 1.401 -36.933 1.00 92.81 670 GLN A O 1
ATOM 5008 N N . THR A 1 671 ? 25.084 0.167 -35.921 1.00 87.25 671 THR A N 1
ATOM 5009 C CA . THR A 1 671 ? 25.998 0.111 -37.080 1.00 87.25 671 THR A CA 1
ATOM 5010 C C . THR A 1 671 ? 25.967 -1.229 -37.811 1.00 87.25 671 THR A C 1
ATOM 5012 O O . THR A 1 671 ? 26.245 -1.289 -39.008 1.00 87.25 671 THR A O 1
ATOM 5015 N N . GLU A 1 672 ? 25.615 -2.310 -37.120 1.00 86.12 672 GLU A N 1
ATOM 5016 C CA . GLU A 1 672 ? 25.546 -3.649 -37.700 1.00 86.12 672 GLU A CA 1
ATOM 5017 C C . GLU A 1 672 ? 24.165 -3.902 -38.335 1.00 86.12 672 GLU A C 1
ATOM 5019 O O . GLU A 1 672 ? 23.153 -3.717 -37.655 1.00 86.12 672 GLU A O 1
ATOM 5024 N N . PRO A 1 673 ? 24.078 -4.406 -39.585 1.00 87.88 673 PRO A N 1
ATOM 5025 C CA . PRO A 1 673 ? 22.797 -4.652 -40.261 1.00 87.88 673 PRO A CA 1
ATOM 5026 C C . PRO A 1 673 ? 21.813 -5.513 -39.458 1.00 87.88 673 PRO A C 1
ATOM 5028 O O . PRO A 1 673 ? 20.612 -5.256 -39.461 1.00 87.88 673 PRO A O 1
ATOM 5031 N N . ARG A 1 674 ? 22.326 -6.510 -38.726 1.00 86.94 674 ARG A N 1
ATOM 5032 C CA . ARG A 1 674 ? 21.518 -7.367 -37.850 1.00 86.94 674 ARG A CA 1
ATOM 5033 C C . ARG A 1 674 ? 20.897 -6.588 -36.687 1.00 86.94 674 ARG A C 1
ATOM 5035 O O . ARG A 1 674 ? 19.730 -6.801 -36.383 1.00 86.94 674 ARG A O 1
ATOM 5042 N N . LEU A 1 675 ? 21.663 -5.701 -36.050 1.00 90.19 675 LEU A N 1
ATOM 5043 C CA . LEU A 1 675 ? 21.193 -4.899 -34.916 1.00 90.19 675 LEU A CA 1
ATOM 5044 C C . LEU A 1 675 ? 20.214 -3.810 -35.366 1.00 90.19 675 LEU A C 1
ATOM 5046 O O . LEU A 1 675 ? 19.272 -3.505 -34.645 1.00 90.19 675 LEU A O 1
ATOM 5050 N N . ILE A 1 676 ? 20.390 -3.270 -36.577 1.00 92.94 676 ILE A N 1
ATOM 5051 C CA . ILE A 1 676 ? 19.425 -2.348 -37.195 1.00 92.94 676 ILE A CA 1
ATOM 5052 C C . ILE A 1 676 ? 18.083 -3.059 -37.426 1.00 92.94 676 ILE A C 1
ATOM 5054 O O . ILE A 1 676 ? 17.037 -2.520 -37.069 1.00 92.94 676 ILE A O 1
ATOM 5058 N N . ALA A 1 677 ? 18.103 -4.281 -37.972 1.00 92.56 677 ALA A N 1
ATOM 5059 C CA . ALA A 1 677 ? 16.890 -5.078 -38.162 1.00 92.56 677 ALA A CA 1
ATOM 5060 C C . ALA A 1 677 ? 16.206 -5.411 -36.824 1.00 92.56 677 ALA A C 1
ATOM 5062 O O . ALA A 1 677 ? 15.008 -5.183 -36.685 1.00 92.56 677 ALA A O 1
ATOM 5063 N N . ALA A 1 678 ? 16.973 -5.847 -35.819 1.00 93.88 678 ALA A N 1
ATOM 5064 C CA . ALA A 1 678 ? 16.443 -6.111 -34.483 1.00 93.88 678 ALA A CA 1
ATOM 5065 C C . ALA A 1 678 ? 15.837 -4.852 -33.842 1.00 93.88 678 ALA A C 1
ATOM 5067 O O . ALA A 1 678 ? 14.735 -4.905 -33.304 1.00 93.88 678 ALA A O 1
ATOM 5068 N N . GLN A 1 679 ? 16.512 -3.698 -33.934 1.00 96.88 679 GLN A N 1
ATOM 5069 C CA . GLN A 1 679 ? 15.989 -2.426 -33.428 1.00 96.88 679 GLN A CA 1
ATOM 5070 C C . GLN A 1 679 ? 14.673 -2.046 -34.114 1.00 96.88 679 GLN A C 1
ATOM 5072 O O . GLN A 1 679 ? 13.754 -1.577 -33.446 1.00 96.88 679 GLN A O 1
ATOM 5077 N N . ARG A 1 680 ? 14.560 -2.262 -35.429 1.00 96.12 680 ARG A N 1
ATOM 5078 C CA . ARG A 1 680 ? 13.330 -2.007 -36.187 1.00 96.12 680 ARG A CA 1
ATOM 5079 C C . ARG A 1 680 ? 12.172 -2.870 -35.685 1.00 96.12 680 ARG A C 1
ATOM 5081 O O . ARG A 1 680 ? 11.082 -2.347 -35.457 1.00 96.12 680 ARG A O 1
ATOM 5088 N N . ASP A 1 681 ? 12.411 -4.162 -35.493 1.00 95.94 681 ASP A N 1
ATOM 5089 C CA . ASP A 1 681 ? 11.386 -5.113 -35.057 1.00 95.94 681 ASP A CA 1
ATOM 5090 C C . ASP A 1 681 ? 11.005 -4.865 -33.581 1.00 95.94 681 ASP A C 1
ATOM 5092 O O . ASP A 1 681 ? 9.822 -4.841 -33.238 1.00 95.94 681 ASP A O 1
ATOM 5096 N N . PHE A 1 682 ? 11.976 -4.501 -32.735 1.00 97.38 682 PHE A N 1
ATOM 5097 C CA . PHE A 1 682 ? 11.743 -4.032 -31.366 1.00 97.38 682 PHE A CA 1
ATOM 5098 C C . PHE A 1 682 ? 10.874 -2.767 -31.321 1.00 97.38 682 PHE A C 1
ATOM 5100 O O . PHE A 1 682 ? 9.864 -2.735 -30.623 1.00 97.38 682 PHE A O 1
ATOM 5107 N N . VAL A 1 683 ? 11.209 -1.737 -32.104 1.00 97.38 683 VAL A N 1
ATOM 5108 C CA . VAL A 1 683 ? 10.415 -0.499 -32.216 1.00 97.38 683 VAL A CA 1
ATOM 5109 C C . VAL A 1 683 ? 8.997 -0.797 -32.714 1.00 97.38 683 VAL A C 1
ATOM 5111 O O . VAL A 1 683 ? 8.028 -0.255 -32.179 1.00 97.38 683 VAL A O 1
ATOM 5114 N N . SER A 1 684 ? 8.870 -1.688 -33.701 1.00 97.12 684 SER A N 1
ATOM 5115 C CA . SER A 1 684 ? 7.587 -2.147 -34.236 1.00 97.12 684 SER A CA 1
ATOM 5116 C C . SER A 1 684 ? 6.726 -2.818 -33.159 1.00 97.12 684 SER A C 1
ATOM 5118 O O . SER A 1 684 ? 5.538 -2.506 -33.054 1.00 97.12 684 SER A O 1
ATOM 5120 N N . LEU A 1 685 ? 7.319 -3.680 -32.323 1.00 97.06 685 LEU A N 1
ATOM 5121 C CA . LEU A 1 685 ? 6.649 -4.327 -31.191 1.00 97.06 685 LEU A CA 1
ATOM 5122 C C . LEU A 1 685 ? 6.196 -3.308 -30.139 1.00 97.06 685 LEU A C 1
ATOM 5124 O O . LEU A 1 685 ? 5.032 -3.333 -29.741 1.00 97.06 685 LEU A O 1
ATOM 5128 N N . LEU A 1 686 ? 7.075 -2.396 -29.712 1.00 97.00 686 LEU A N 1
ATOM 5129 C CA . LEU A 1 686 ? 6.756 -1.395 -28.683 1.00 97.00 686 LEU A CA 1
ATOM 5130 C C . LEU A 1 686 ? 5.579 -0.490 -29.082 1.00 97.00 686 LEU A C 1
ATOM 5132 O O . LEU A 1 686 ? 4.812 -0.057 -28.223 1.00 97.00 686 LEU A O 1
ATOM 5136 N N . MET A 1 687 ? 5.421 -0.217 -30.380 1.00 96.75 687 MET A N 1
ATOM 5137 C CA . MET A 1 687 ? 4.304 0.557 -30.931 1.00 96.75 687 MET A CA 1
ATOM 5138 C C . MET A 1 687 ? 3.165 -0.295 -31.486 1.00 96.75 687 MET A C 1
ATOM 5140 O O . MET A 1 687 ? 2.216 0.257 -32.041 1.00 96.75 687 MET A O 1
ATOM 5144 N N . SER A 1 688 ? 3.196 -1.616 -31.330 1.00 96.44 688 SER A N 1
ATOM 5145 C CA . SER A 1 688 ? 2.038 -2.461 -31.625 1.00 96.44 688 SER A CA 1
ATOM 5146 C C . SER A 1 688 ? 0.941 -2.274 -30.569 1.00 96.44 688 SER A C 1
ATOM 5148 O O . SER A 1 688 ? 1.210 -1.862 -29.439 1.00 96.44 688 SER A O 1
ATOM 5150 N N . THR A 1 689 ? -0.310 -2.592 -30.912 1.00 95.62 689 THR A N 1
ATOM 5151 C CA . THR A 1 689 ? -1.410 -2.570 -29.934 1.00 95.62 689 THR A CA 1
ATOM 5152 C C . THR A 1 689 ? -1.195 -3.581 -28.812 1.00 95.62 689 THR A C 1
ATOM 5154 O O . THR A 1 689 ? -1.532 -3.288 -27.674 1.00 95.62 689 THR A O 1
ATOM 5157 N N . GLU A 1 690 ? -0.606 -4.741 -29.116 1.00 94.38 690 GLU A N 1
ATOM 5158 C CA . GLU A 1 690 ? -0.290 -5.783 -28.132 1.00 94.38 690 GLU A CA 1
ATOM 5159 C C . GLU A 1 690 ? 0.815 -5.335 -27.169 1.00 94.38 690 GLU A C 1
ATOM 5161 O O . GLU A 1 690 ? 0.628 -5.410 -25.958 1.00 94.38 690 GLU A O 1
ATOM 5166 N N . GLY A 1 691 ? 1.922 -4.789 -27.687 1.00 94.69 691 GLY A N 1
ATOM 5167 C CA . GLY A 1 691 ? 3.018 -4.265 -26.868 1.00 94.69 691 GLY A CA 1
ATOM 5168 C C . GLY A 1 691 ? 2.564 -3.132 -25.945 1.00 94.69 691 GLY A C 1
ATOM 5169 O O . GLY A 1 691 ? 2.872 -3.132 -24.754 1.00 94.69 691 GLY A O 1
ATOM 5170 N N . GLN A 1 692 ? 1.758 -2.203 -26.466 1.00 95.69 692 GLN A N 1
ATOM 5171 C CA . GLN A 1 692 ? 1.140 -1.156 -25.651 1.00 95.69 692 GLN A CA 1
ATOM 5172 C C . GLN A 1 692 ? 0.153 -1.739 -24.632 1.00 95.69 692 GLN A C 1
ATOM 5174 O O . GLN A 1 692 ? 0.118 -1.266 -23.497 1.00 95.69 692 GLN A O 1
ATOM 5179 N N . GLU A 1 693 ? -0.631 -2.760 -24.991 1.00 94.06 693 GLU A N 1
ATOM 5180 C CA . GLU A 1 693 ? -1.574 -3.376 -24.059 1.00 94.06 693 GLU A CA 1
ATOM 5181 C C . GLU A 1 693 ? -0.842 -3.998 -22.861 1.00 94.06 693 GLU A C 1
ATOM 5183 O O . GLU A 1 693 ? -1.067 -3.595 -21.715 1.00 94.06 693 GLU A O 1
ATOM 5188 N N . VAL A 1 694 ? 0.081 -4.934 -23.116 1.00 91.19 694 VAL A N 1
ATOM 5189 C CA . VAL A 1 694 ? 0.752 -5.693 -22.050 1.00 91.19 694 VAL A CA 1
ATOM 5190 C C . VAL A 1 694 ? 1.604 -4.801 -21.156 1.00 91.19 694 VAL A C 1
ATOM 5192 O O . VAL A 1 694 ? 1.551 -4.947 -19.936 1.00 91.19 694 VAL A O 1
ATOM 5195 N N . PHE A 1 695 ? 2.326 -3.827 -21.721 1.00 91.75 695 PHE A N 1
ATOM 5196 C CA . PHE A 1 695 ? 3.147 -2.921 -20.920 1.00 91.75 695 PHE A CA 1
ATOM 5197 C C . PHE A 1 695 ? 2.279 -2.125 -19.941 1.00 91.75 695 PHE A C 1
ATOM 5199 O O . PHE A 1 695 ? 2.559 -2.077 -18.744 1.00 91.75 695 PHE A O 1
ATOM 5206 N N . ASN A 1 696 ? 1.187 -1.536 -20.433 1.00 91.38 696 ASN A N 1
ATOM 5207 C CA . ASN A 1 696 ? 0.375 -0.617 -19.640 1.00 91.38 696 ASN A CA 1
ATOM 5208 C C . ASN A 1 696 ? -0.555 -1.328 -18.647 1.00 91.38 696 ASN A C 1
ATOM 5210 O O . ASN A 1 696 ? -0.817 -0.771 -17.582 1.00 91.38 696 ASN A O 1
ATOM 5214 N N . LEU A 1 697 ? -0.995 -2.562 -18.932 1.00 88.00 697 LEU A N 1
ATOM 5215 C CA . LEU A 1 697 ? -1.769 -3.366 -17.976 1.00 88.00 697 LEU A CA 1
ATOM 5216 C C . LEU A 1 697 ? -1.003 -3.595 -16.666 1.00 88.00 697 LEU A C 1
ATOM 5218 O O . LEU A 1 697 ? -1.589 -3.474 -15.592 1.00 88.00 697 LEU A O 1
ATOM 5222 N N . TYR A 1 698 ? 0.299 -3.885 -16.749 1.00 81.94 698 TYR A N 1
ATOM 5223 C CA . TYR A 1 698 ? 1.136 -4.114 -15.566 1.00 81.94 698 TYR A CA 1
ATOM 5224 C C . TYR A 1 698 ? 1.755 -2.828 -15.011 1.00 81.94 698 TYR A C 1
ATOM 5226 O O . TYR A 1 698 ? 1.824 -2.671 -13.793 1.00 81.94 698 TYR A O 1
ATOM 5234 N N . LYS A 1 699 ? 2.157 -1.879 -15.870 1.00 82.38 699 LYS A N 1
ATOM 5235 C CA . LYS A 1 699 ? 2.715 -0.585 -15.435 1.00 82.38 699 LYS A CA 1
ATOM 5236 C C . LYS A 1 699 ? 1.683 0.273 -14.693 1.00 82.38 699 LYS A C 1
ATOM 5238 O O . LYS A 1 699 ? 2.060 1.038 -13.812 1.00 82.38 699 LYS A O 1
ATOM 5243 N N . GLY A 1 700 ? 0.400 0.138 -15.041 1.00 78.00 700 GLY A N 1
ATOM 5244 C CA . GLY A 1 700 ? -0.708 0.901 -14.460 1.00 78.00 700 GLY A CA 1
ATOM 5245 C C . GLY A 1 700 ? -1.013 2.233 -15.156 1.00 78.00 700 GLY A C 1
ATOM 5246 O O . GLY A 1 700 ? -1.898 2.949 -14.691 1.00 78.00 700 GLY A O 1
ATOM 5247 N N . ASN A 1 701 ? -0.320 2.530 -16.259 1.00 87.56 701 ASN A N 1
ATOM 5248 C CA . ASN A 1 701 ? -0.514 3.709 -17.107 1.00 87.56 701 ASN A CA 1
ATOM 5249 C C . ASN A 1 701 ? -1.631 3.476 -18.145 1.00 87.56 701 ASN A C 1
ATOM 5251 O O . ASN A 1 701 ? -2.138 2.362 -18.307 1.00 87.56 701 ASN A O 1
ATOM 5255 N N . ILE A 1 702 ? -1.971 4.512 -18.919 1.00 93.56 702 ILE A N 1
ATOM 5256 C CA . ILE A 1 702 ? -2.726 4.335 -20.169 1.00 93.56 702 ILE A CA 1
ATOM 5257 C C . ILE A 1 702 ? -1.772 4.142 -21.362 1.00 93.56 702 ILE A C 1
ATOM 5259 O O . ILE A 1 702 ? -0.670 4.696 -21.355 1.00 93.56 702 ILE A O 1
ATOM 5263 N N . PRO A 1 703 ? -2.186 3.415 -22.414 1.00 95.31 703 PRO A N 1
ATOM 5264 C CA . PRO A 1 703 ? -1.450 3.362 -23.675 1.00 95.31 703 PRO A CA 1
ATOM 5265 C C . PRO A 1 703 ? -1.163 4.747 -24.261 1.00 95.31 703 PRO A C 1
ATOM 5267 O O . PRO A 1 703 ? -2.008 5.641 -24.213 1.00 95.31 703 PRO A O 1
ATOM 5270 N N . ALA A 1 704 ? 0.013 4.914 -24.871 1.00 94.50 704 ALA A N 1
ATOM 5271 C CA . ALA A 1 704 ? 0.336 6.130 -25.622 1.00 94.50 704 ALA A CA 1
ATOM 5272 C C . ALA A 1 704 ? -0.451 6.219 -26.940 1.00 94.50 704 ALA A C 1
ATOM 5274 O O . ALA A 1 704 ? -0.718 7.313 -27.443 1.00 94.50 704 ALA A O 1
ATOM 5275 N N . ARG A 1 705 ? -0.831 5.057 -27.483 1.00 93.31 705 ARG A N 1
ATOM 5276 C CA . ARG A 1 705 ? -1.709 4.923 -28.646 1.00 93.31 705 ARG A CA 1
ATOM 5277 C C . ARG A 1 705 ? -3.173 5.150 -28.275 1.00 93.31 705 ARG A C 1
ATOM 5279 O O . ARG A 1 705 ? -3.664 4.607 -27.291 1.00 93.31 705 ARG A O 1
ATOM 5286 N N . THR A 1 706 ? -3.893 5.877 -29.121 1.00 90.88 706 THR A N 1
ATOM 5287 C CA . THR A 1 706 ? -5.321 6.181 -28.930 1.00 90.88 706 THR A CA 1
ATOM 5288 C C . THR A 1 706 ? -6.270 5.070 -29.390 1.00 90.88 706 THR A C 1
ATOM 5290 O O . THR A 1 706 ? -7.467 5.159 -29.127 1.00 90.88 706 THR A O 1
ATOM 5293 N N . ASP A 1 707 ? -5.766 4.032 -30.063 1.00 92.38 707 ASP A N 1
ATOM 5294 C CA . ASP A 1 707 ? -6.553 2.954 -30.681 1.00 92.38 707 ASP A CA 1
ATOM 5295 C C . ASP A 1 707 ? -6.465 1.600 -29.950 1.00 92.38 707 ASP A C 1
ATOM 5297 O O . ASP A 1 707 ? -6.988 0.597 -30.440 1.00 92.38 707 ASP A O 1
ATOM 5301 N N . VAL A 1 708 ? -5.829 1.549 -28.774 1.00 94.12 708 VAL A N 1
ATOM 5302 C CA . VAL A 1 708 ? -5.750 0.328 -27.955 1.00 94.12 708 VAL A CA 1
ATOM 5303 C C . VAL A 1 708 ? -7.094 0.042 -27.281 1.00 94.12 708 VAL A C 1
ATOM 5305 O O . VAL A 1 708 ? -7.779 0.941 -26.791 1.00 94.12 708 VAL A O 1
ATOM 5308 N N . ASN A 1 709 ? -7.481 -1.235 -27.243 1.00 92.75 709 ASN A N 1
ATOM 5309 C CA . ASN A 1 709 ? -8.727 -1.660 -26.619 1.00 92.75 709 ASN A CA 1
ATOM 5310 C C . ASN A 1 709 ? -8.645 -1.541 -25.088 1.00 92.75 709 ASN A C 1
ATOM 5312 O O . ASN A 1 709 ? -7.886 -2.245 -24.431 1.00 92.75 709 ASN A O 1
ATOM 5316 N N . MET A 1 710 ? -9.494 -0.693 -24.509 1.00 93.81 710 MET A N 1
ATOM 5317 C CA . MET A 1 710 ? -9.490 -0.430 -23.070 1.00 93.81 710 MET A CA 1
ATOM 5318 C C . MET A 1 710 ? -10.304 -1.443 -22.238 1.00 93.81 710 MET A C 1
ATOM 5320 O O . MET A 1 710 ? -10.410 -1.276 -21.026 1.00 93.81 710 MET A O 1
ATOM 5324 N N . ASN A 1 711 ? -10.898 -2.492 -22.824 1.00 92.62 711 ASN A N 1
ATOM 5325 C CA . ASN A 1 711 ? -11.808 -3.412 -22.117 1.00 92.62 711 ASN A CA 1
ATOM 5326 C C . ASN A 1 711 ? -11.158 -4.130 -20.926 1.00 92.62 711 ASN A C 1
ATOM 5328 O O . ASN A 1 711 ? -11.806 -4.286 -19.889 1.00 92.62 711 ASN A O 1
ATOM 5332 N N . ARG A 1 712 ? -9.892 -4.542 -21.077 1.00 90.75 712 ARG A N 1
ATOM 5333 C CA . ARG A 1 712 ? -9.120 -5.270 -20.055 1.00 90.75 712 ARG A CA 1
ATOM 5334 C C . ARG A 1 712 ? -8.570 -4.372 -18.945 1.00 90.75 712 ARG A C 1
ATOM 5336 O O . ARG A 1 712 ? -8.091 -4.888 -17.942 1.00 90.75 712 ARG A O 1
ATOM 5343 N N . TYR A 1 713 ? -8.633 -3.056 -19.122 1.00 90.94 713 TYR A N 1
ATOM 5344 C CA . TYR A 1 713 ? -8.133 -2.086 -18.157 1.00 90.94 713 TYR A CA 1
ATOM 5345 C C . TYR A 1 713 ? -9.147 -1.823 -17.043 1.00 90.94 713 TYR A C 1
ATOM 5347 O O . TYR A 1 713 ? -10.360 -1.988 -17.222 1.00 90.94 713 TYR A O 1
ATOM 5355 N N . ASP A 1 714 ? -8.647 -1.376 -15.894 1.00 87.88 714 ASP A N 1
ATOM 5356 C CA . ASP A 1 714 ? -9.490 -0.940 -14.784 1.00 87.88 714 ASP A CA 1
ATOM 5357 C C . ASP A 1 714 ? -10.257 0.360 -15.098 1.00 87.88 714 ASP A C 1
ATOM 5359 O O . ASP A 1 714 ? -10.044 1.034 -16.116 1.00 87.88 714 ASP A O 1
ATOM 5363 N N . ASP A 1 715 ? -11.210 0.696 -14.229 1.00 88.81 715 ASP A N 1
ATOM 5364 C CA . ASP A 1 715 ? -12.088 1.852 -14.421 1.00 88.81 715 ASP A CA 1
ATOM 5365 C C . ASP A 1 715 ? -11.325 3.179 -14.401 1.00 88.81 715 ASP A C 1
ATOM 5367 O O . ASP A 1 715 ? -11.672 4.097 -15.154 1.00 88.81 715 ASP A O 1
ATOM 5371 N N . TYR A 1 716 ? -10.256 3.270 -13.603 1.00 90.00 716 TYR A N 1
ATOM 5372 C CA . TYR A 1 716 ? -9.357 4.417 -13.598 1.00 90.00 716 TYR A CA 1
ATOM 5373 C C . TYR A 1 716 ? -8.685 4.608 -14.960 1.00 90.00 716 TYR A C 1
ATOM 5375 O O . TYR A 1 716 ? -8.794 5.683 -15.542 1.00 90.00 716 TYR A O 1
ATOM 5383 N N . ALA A 1 717 ? -8.022 3.589 -15.504 1.00 91.44 717 ALA A N 1
ATOM 5384 C CA . ALA A 1 717 ? -7.310 3.686 -16.774 1.00 91.44 717 ALA A CA 1
ATOM 5385 C C . ALA A 1 717 ? -8.276 3.989 -17.931 1.00 91.44 717 ALA A C 1
ATOM 5387 O O . ALA A 1 717 ? -7.972 4.811 -18.798 1.00 91.44 717 ALA A O 1
ATOM 5388 N N . LYS A 1 718 ? -9.493 3.427 -17.904 1.00 92.94 718 LYS A N 1
ATOM 5389 C CA . LYS A 1 718 ? -10.574 3.795 -18.835 1.00 92.94 718 LYS A CA 1
ATOM 5390 C C . LYS A 1 718 ? -10.960 5.273 -18.716 1.00 92.94 718 LYS A C 1
ATOM 5392 O O . LYS A 1 718 ? -11.157 5.934 -19.735 1.00 92.94 718 LYS A O 1
ATOM 5397 N N . GLN A 1 719 ? -11.097 5.797 -17.498 1.00 91.94 719 GLN A N 1
ATOM 5398 C CA . GLN A 1 719 ? -11.382 7.215 -17.262 1.00 91.94 719 GLN A CA 1
ATOM 5399 C C . GLN A 1 719 ? -10.223 8.105 -17.713 1.00 91.94 719 GLN A C 1
ATOM 5401 O O . GLN A 1 719 ? -10.447 9.051 -18.463 1.00 91.94 719 GLN A O 1
ATOM 5406 N N . SER A 1 720 ? -8.997 7.777 -17.314 1.00 93.81 720 SER A N 1
ATOM 5407 C CA . SER A 1 720 ? -7.790 8.527 -17.647 1.00 93.81 720 SER A CA 1
ATOM 5408 C C . SER A 1 720 ? -7.560 8.573 -19.161 1.00 93.81 720 SER A C 1
ATOM 5410 O O . SER A 1 720 ? -7.279 9.637 -19.701 1.00 93.81 720 SER A O 1
ATOM 5412 N N . SER A 1 721 ? -7.814 7.473 -19.881 1.00 93.94 721 SER A N 1
ATOM 5413 C CA . SER A 1 721 ? -7.743 7.419 -21.349 1.00 93.94 721 SER A CA 1
ATOM 5414 C C . SER A 1 721 ? -8.760 8.352 -22.020 1.00 93.94 721 SER A C 1
ATOM 5416 O O . SER A 1 721 ? -8.406 9.113 -22.925 1.00 93.94 721 SER A O 1
ATOM 5418 N N . ARG A 1 722 ? -10.011 8.386 -21.530 1.00 93.50 722 ARG A N 1
ATOM 5419 C CA . ARG A 1 722 ? -11.022 9.346 -22.011 1.00 93.50 722 ARG A CA 1
ATOM 5420 C C . ARG A 1 722 ? -10.624 10.789 -21.718 1.00 93.50 722 ARG A C 1
ATOM 5422 O O . ARG A 1 722 ? -10.747 11.643 -22.594 1.00 93.50 722 ARG A O 1
ATOM 5429 N N . ASP A 1 723 ? -10.148 11.065 -20.509 1.00 94.38 723 ASP A N 1
ATOM 5430 C CA . ASP A 1 723 ? -9.711 12.400 -20.100 1.00 94.38 723 ASP A CA 1
ATOM 5431 C C . ASP A 1 723 ? -8.517 12.871 -20.934 1.00 94.38 723 ASP A C 1
ATOM 5433 O O . ASP A 1 723 ? -8.492 14.018 -21.375 1.00 94.38 723 ASP A O 1
ATOM 5437 N N . PHE A 1 724 ? -7.572 11.976 -21.214 1.00 94.38 724 PHE A N 1
ATOM 5438 C CA . PHE A 1 724 ? -6.417 12.238 -22.060 1.00 94.38 724 PHE A CA 1
ATOM 5439 C C . PHE A 1 724 ? -6.831 12.565 -23.499 1.00 94.38 724 PHE A C 1
ATOM 5441 O O . PHE A 1 724 ? -6.398 13.581 -24.043 1.00 94.38 724 PHE A O 1
ATOM 5448 N N . ALA A 1 725 ? -7.732 11.779 -24.098 1.00 91.69 725 ALA A N 1
ATOM 5449 C CA . ALA A 1 725 ? -8.273 12.062 -25.430 1.00 91.69 725 ALA A CA 1
ATOM 5450 C C . ALA A 1 725 ? -9.037 13.401 -25.473 1.00 91.69 725 ALA A C 1
ATOM 5452 O O . ALA A 1 725 ? -8.866 14.199 -26.397 1.00 91.69 725 ALA A O 1
ATOM 5453 N N . ASN A 1 726 ? -9.839 13.693 -24.445 1.00 93.12 726 ASN A N 1
ATOM 5454 C CA . ASN A 1 726 ? -10.562 14.960 -24.326 1.00 93.12 726 ASN A CA 1
ATOM 5455 C C . ASN A 1 726 ? -9.612 16.156 -24.190 1.00 93.12 726 ASN A C 1
ATOM 5457 O O . ASN A 1 726 ? -9.809 17.183 -24.844 1.00 93.12 726 ASN A O 1
ATOM 5461 N N . ALA A 1 727 ? -8.577 16.029 -23.362 1.00 94.69 727 ALA A N 1
ATOM 5462 C CA . ALA A 1 727 ? -7.563 17.056 -23.179 1.00 94.69 727 ALA A CA 1
ATOM 5463 C C . ALA A 1 727 ? -6.718 17.253 -24.449 1.00 94.69 727 ALA A C 1
ATOM 5465 O O . ALA A 1 727 ? -6.402 18.392 -24.796 1.00 94.69 727 ALA A O 1
ATOM 5466 N N . ALA A 1 728 ? -6.425 16.181 -25.194 1.00 91.56 728 ALA A N 1
ATOM 5467 C CA . ALA A 1 728 ? -5.771 16.253 -26.501 1.00 91.56 728 ALA A CA 1
ATOM 5468 C C . ALA A 1 728 ? -6.606 17.058 -27.506 1.00 91.56 728 ALA A C 1
ATOM 5470 O O . ALA A 1 728 ? -6.089 17.990 -28.122 1.00 91.56 728 ALA A O 1
ATOM 5471 N N . ASN A 1 729 ? -7.906 16.760 -27.614 1.00 90.56 729 ASN A N 1
ATOM 5472 C CA . ASN A 1 729 ? -8.832 17.461 -28.512 1.00 90.56 729 ASN A CA 1
ATOM 5473 C C . ASN A 1 729 ? -8.962 18.953 -28.175 1.00 90.56 729 ASN A C 1
ATOM 5475 O O . ASN A 1 729 ? -9.061 19.789 -29.069 1.00 90.56 729 ASN A O 1
ATOM 5479 N N . LYS A 1 730 ? -8.932 19.290 -26.883 1.00 93.06 730 LYS A N 1
ATOM 5480 C CA . LYS A 1 730 ? -8.958 20.674 -26.388 1.00 93.06 730 LYS A CA 1
ATOM 5481 C C . LYS A 1 730 ? -7.592 21.369 -26.422 1.00 93.06 730 LYS A C 1
ATOM 5483 O O . LYS A 1 730 ? -7.523 22.545 -26.087 1.00 93.06 730 LYS A O 1
ATOM 5488 N N . GLN A 1 731 ? -6.522 20.663 -26.794 1.00 91.94 731 GLN A N 1
ATOM 5489 C CA . GLN A 1 731 ? -5.139 21.157 -26.765 1.00 91.94 731 GLN A CA 1
ATOM 5490 C C . GLN A 1 731 ? -4.678 21.620 -25.367 1.00 91.94 731 GLN A C 1
ATOM 5492 O O . GLN A 1 731 ? -3.930 22.586 -25.230 1.00 91.94 731 GLN A O 1
ATOM 5497 N N . VAL A 1 732 ? -5.108 20.905 -24.322 1.00 95.12 732 VAL A N 1
ATOM 5498 C CA . VAL A 1 732 ? -4.783 21.185 -22.908 1.00 95.12 732 VAL A CA 1
ATOM 5499 C C . VAL A 1 732 ? -3.975 20.066 -22.235 1.00 95.12 732 VAL A C 1
ATOM 5501 O O . VAL A 1 732 ? -3.929 19.967 -21.009 1.00 95.12 732 VAL A O 1
ATOM 5504 N N . LEU A 1 733 ? -3.312 19.220 -23.031 1.00 94.94 733 LEU A N 1
ATOM 5505 C CA . LEU A 1 733 ? -2.255 18.335 -22.536 1.00 94.94 733 LEU A CA 1
ATOM 5506 C C . LEU A 1 733 ? -1.019 19.169 -22.190 1.00 94.94 733 LEU A C 1
ATOM 5508 O O . LEU A 1 733 ? -0.533 19.927 -23.033 1.00 94.94 733 LEU A O 1
ATOM 5512 N N . VAL A 1 734 ? -0.488 19.001 -20.980 1.00 94.81 734 VAL A N 1
ATOM 5513 C CA . VAL A 1 734 ? 0.738 19.678 -20.544 1.00 94.81 734 VAL A CA 1
ATOM 5514 C C . VAL A 1 734 ? 1.790 18.664 -20.091 1.00 94.81 734 VAL A C 1
ATOM 5516 O O . VAL A 1 734 ? 1.468 17.751 -19.331 1.00 94.81 734 VAL A O 1
ATOM 5519 N N . PRO A 1 735 ? 3.042 18.769 -20.566 1.00 94.94 735 PRO A N 1
ATOM 5520 C CA . PRO A 1 735 ? 4.093 17.847 -20.164 1.00 94.94 735 PRO A CA 1
ATOM 5521 C C . PRO A 1 735 ? 4.530 18.148 -18.736 1.00 94.94 735 PRO A C 1
ATOM 5523 O O . PRO A 1 735 ? 4.821 19.296 -18.419 1.00 94.94 735 PRO A O 1
ATOM 5526 N N . SER A 1 736 ? 4.639 17.131 -17.888 1.00 96.00 736 SER A N 1
ATOM 5527 C CA . SER A 1 736 ? 5.057 17.348 -16.509 1.00 96.00 736 SER A CA 1
ATOM 5528 C C . SER A 1 736 ? 6.499 17.843 -16.393 1.00 96.00 736 SER A C 1
ATOM 5530 O O . SER A 1 736 ? 7.450 17.195 -16.844 1.00 96.00 736 SER A O 1
ATOM 5532 N N . TRP A 1 737 ? 6.690 18.996 -15.751 1.00 95.00 737 TRP A N 1
ATOM 5533 C CA . TRP A 1 737 ? 8.028 19.481 -15.416 1.00 95.00 737 TRP A CA 1
ATOM 5534 C C . TRP A 1 737 ? 8.617 18.742 -14.213 1.00 95.00 737 TRP A C 1
ATOM 5536 O O . TRP A 1 737 ? 9.824 18.498 -14.198 1.00 95.00 737 TRP A O 1
ATOM 5546 N N . ALA A 1 738 ? 7.789 18.324 -13.246 1.00 93.75 738 ALA A N 1
ATOM 5547 C CA . ALA A 1 738 ? 8.266 17.562 -12.099 1.00 93.75 738 ALA A CA 1
ATOM 5548 C C . ALA A 1 738 ? 8.660 16.131 -12.496 1.00 93.75 738 ALA A C 1
ATOM 5550 O O . ALA A 1 738 ? 9.559 15.566 -11.888 1.00 93.75 738 ALA A O 1
ATOM 5551 N N . HIS A 1 739 ? 8.083 15.563 -13.556 1.00 91.12 739 HIS A N 1
ATOM 5552 C CA . HIS A 1 739 ? 8.313 14.177 -13.970 1.00 91.12 739 HIS A CA 1
ATOM 5553 C C . HIS A 1 739 ? 8.974 14.074 -15.353 1.00 91.12 739 HIS A C 1
ATOM 5555 O O . HIS A 1 739 ? 8.551 13.309 -16.214 1.00 91.12 739 HIS A O 1
ATOM 5561 N N . ASN A 1 740 ? 10.075 14.813 -15.540 1.00 87.12 740 ASN A N 1
ATOM 5562 C CA . ASN A 1 740 ? 11.042 14.656 -16.642 1.00 87.12 740 ASN A CA 1
ATOM 5563 C C . ASN A 1 740 ? 10.546 14.957 -18.070 1.00 87.12 740 ASN A C 1
ATOM 5565 O O . ASN A 1 740 ? 11.260 14.629 -19.020 1.00 87.12 740 ASN A O 1
ATOM 5569 N N . MET A 1 741 ? 9.384 15.590 -18.254 1.00 92.06 741 MET A N 1
ATOM 5570 C CA . MET A 1 741 ? 8.852 15.849 -19.597 1.00 92.06 741 MET A CA 1
ATOM 5571 C C . MET A 1 741 ? 9.155 17.254 -20.119 1.00 92.06 741 MET A C 1
ATOM 5573 O O . MET A 1 741 ? 9.542 17.394 -21.281 1.00 92.06 741 MET A O 1
ATOM 5577 N N . ALA A 1 742 ? 8.970 18.293 -19.299 1.00 92.44 742 ALA A N 1
ATOM 5578 C CA . ALA A 1 742 ? 8.991 19.681 -19.784 1.00 92.44 742 ALA A CA 1
ATOM 5579 C C . ALA A 1 742 ? 10.356 20.379 -19.727 1.00 92.44 742 ALA A C 1
ATOM 5581 O O . ALA A 1 742 ? 10.601 21.278 -20.527 1.00 92.44 742 ALA A O 1
ATOM 5582 N N . VAL A 1 743 ? 11.232 19.990 -18.797 1.00 92.38 743 VAL A N 1
ATOM 5583 C CA . VAL A 1 743 ? 12.493 20.698 -18.509 1.00 92.38 743 VAL A CA 1
ATOM 5584 C C . VAL A 1 743 ? 13.691 19.750 -18.440 1.00 92.38 743 VAL A C 1
ATOM 5586 O O . VAL A 1 743 ? 13.537 18.542 -18.253 1.00 92.38 743 VAL A O 1
ATOM 5589 N N . GLN A 1 744 ? 14.892 20.312 -18.601 1.00 88.94 744 GLN A N 1
ATOM 5590 C CA . GLN A 1 744 ? 16.158 19.595 -18.412 1.00 88.94 744 GLN A CA 1
ATOM 5591 C C . GLN A 1 744 ? 16.393 19.275 -16.930 1.00 88.94 744 GLN A C 1
ATOM 5593 O O . GLN A 1 744 ? 15.791 19.897 -16.052 1.00 88.94 744 GLN A O 1
ATOM 5598 N N . ASP A 1 745 ? 17.274 18.314 -16.644 1.00 85.88 745 ASP A N 1
ATOM 5599 C CA . ASP A 1 745 ? 17.499 17.852 -15.272 1.00 85.88 745 ASP A CA 1
ATOM 5600 C C . ASP A 1 745 ? 18.088 18.954 -14.371 1.00 85.88 745 ASP A C 1
ATOM 5602 O O . ASP A 1 745 ? 17.671 19.052 -13.217 1.00 85.88 745 ASP A O 1
ATOM 5606 N N . GLU A 1 746 ? 18.958 19.836 -14.883 1.00 88.81 746 GLU A N 1
ATOM 5607 C CA . GLU A 1 746 ? 19.494 20.959 -14.097 1.00 88.81 746 GLU A CA 1
ATOM 5608 C C . GLU A 1 746 ? 18.395 21.948 -13.679 1.00 88.81 746 GLU A C 1
ATOM 5610 O O . GLU A 1 746 ? 18.305 22.326 -12.508 1.00 88.81 746 GLU A O 1
ATOM 5615 N N . VAL A 1 747 ? 17.527 22.333 -14.622 1.00 93.12 747 VAL A N 1
ATOM 5616 C CA . VAL A 1 747 ? 16.407 23.256 -14.372 1.00 93.12 747 VAL A CA 1
ATOM 5617 C C . VAL A 1 747 ? 15.377 22.615 -13.446 1.00 93.12 747 VAL A C 1
ATOM 5619 O O . VAL A 1 747 ? 14.903 23.261 -12.515 1.00 93.12 747 VAL A O 1
ATOM 5622 N N . LYS A 1 748 ? 15.066 21.328 -13.644 1.00 92.94 748 LYS A N 1
ATOM 5623 C CA . LYS A 1 748 ? 14.156 20.563 -12.782 1.00 92.94 748 LYS A CA 1
ATOM 5624 C C . LYS A 1 748 ? 14.618 20.571 -11.329 1.00 92.94 748 LYS A C 1
ATOM 5626 O O . LYS A 1 748 ? 13.828 20.880 -10.443 1.00 92.94 748 LYS A O 1
ATOM 5631 N N . LEU A 1 749 ? 15.890 20.244 -11.087 1.00 92.44 749 LEU A N 1
ATOM 5632 C CA . LEU A 1 749 ? 16.463 20.244 -9.741 1.00 92.44 749 LEU A CA 1
ATOM 5633 C C . LEU A 1 749 ? 16.447 21.653 -9.136 1.00 92.44 749 LEU A C 1
ATOM 5635 O O . LEU A 1 749 ? 16.066 21.819 -7.983 1.00 92.44 749 LEU A O 1
ATOM 5639 N N . ALA A 1 750 ? 16.750 22.684 -9.926 1.00 94.69 750 ALA A N 1
ATOM 5640 C CA . ALA A 1 750 ? 16.663 24.064 -9.457 1.00 94.69 750 ALA A CA 1
ATOM 5641 C C . ALA A 1 750 ? 15.215 24.502 -9.136 1.00 94.69 750 ALA A C 1
ATOM 5643 O O . ALA A 1 750 ? 14.998 25.265 -8.194 1.00 94.69 750 ALA A O 1
ATOM 5644 N N . PHE A 1 751 ? 14.213 24.005 -9.869 1.00 96.75 751 PHE A N 1
ATOM 5645 C CA . PHE A 1 751 ? 12.794 24.218 -9.560 1.00 96.75 751 PHE A CA 1
ATOM 5646 C C . PHE A 1 751 ? 12.346 23.458 -8.310 1.00 96.75 751 PHE A C 1
ATOM 5648 O O . PHE A 1 751 ? 11.596 24.013 -7.505 1.00 96.75 751 PHE A O 1
ATOM 5655 N N . TYR A 1 752 ? 12.826 22.227 -8.109 1.00 96.25 752 TYR A N 1
ATOM 5656 C CA . TYR A 1 752 ? 12.627 21.493 -6.857 1.00 96.25 752 TYR A CA 1
ATOM 5657 C C . TYR A 1 752 ? 13.182 22.275 -5.667 1.00 96.25 752 TYR A C 1
ATOM 5659 O O . TYR A 1 752 ? 12.475 22.471 -4.682 1.00 96.25 752 TYR A O 1
ATOM 5667 N N . ASP A 1 753 ? 14.403 22.794 -5.778 1.00 95.06 753 ASP A N 1
ATOM 5668 C CA . ASP A 1 753 ? 15.009 23.606 -4.723 1.00 95.06 753 ASP A CA 1
ATOM 5669 C C . ASP A 1 753 ? 14.205 24.888 -4.465 1.00 95.06 753 ASP A C 1
ATOM 5671 O O . ASP A 1 753 ? 14.013 25.285 -3.315 1.00 95.06 753 ASP A O 1
ATOM 5675 N N . ALA A 1 754 ? 13.709 25.546 -5.519 1.00 95.62 754 ALA A N 1
ATOM 5676 C CA . ALA A 1 754 ? 12.908 26.762 -5.391 1.00 95.62 754 ALA A CA 1
ATOM 5677 C C . ALA A 1 754 ? 11.582 26.506 -4.654 1.00 95.62 754 ALA A C 1
ATOM 5679 O O . ALA A 1 754 ? 11.244 27.257 -3.732 1.00 95.62 754 ALA A O 1
ATOM 5680 N N . VAL A 1 755 ? 10.852 25.445 -5.020 1.00 95.75 755 VAL A N 1
ATOM 5681 C CA . VAL A 1 755 ? 9.569 25.106 -4.384 1.00 95.75 755 VAL A CA 1
ATOM 5682 C C . VAL A 1 755 ? 9.750 24.584 -2.961 1.00 95.75 755 VAL A C 1
ATOM 5684 O O . VAL A 1 755 ? 9.002 24.980 -2.068 1.00 95.75 755 VAL A O 1
ATOM 5687 N N . ASP A 1 756 ? 10.765 23.754 -2.721 1.00 94.50 756 ASP A N 1
ATOM 5688 C CA . ASP A 1 756 ? 11.049 23.180 -1.405 1.00 94.50 756 ASP A CA 1
ATOM 5689 C C . ASP A 1 756 ? 11.527 24.257 -0.422 1.00 94.50 756 ASP A C 1
ATOM 5691 O O . ASP A 1 756 ? 11.043 24.335 0.710 1.00 94.50 756 ASP A O 1
ATOM 5695 N N . ALA A 1 757 ? 12.397 25.170 -0.873 1.00 94.81 757 ALA A N 1
ATOM 5696 C CA . ALA A 1 757 ? 12.823 26.312 -0.069 1.00 94.81 757 ALA A CA 1
ATOM 5697 C C . ALA A 1 757 ? 11.641 27.212 0.311 1.00 94.81 757 ALA A C 1
ATOM 5699 O O . ALA A 1 757 ? 11.568 27.675 1.453 1.00 94.81 757 ALA A O 1
ATOM 5700 N N . PHE A 1 758 ? 10.702 27.442 -0.613 1.00 97.00 758 PHE A N 1
ATOM 5701 C CA . PHE A 1 758 ? 9.473 28.170 -0.310 1.00 97.00 758 PHE A CA 1
ATOM 5702 C C . PHE A 1 758 ? 8.607 27.400 0.694 1.00 97.00 758 PHE A C 1
ATOM 5704 O O . PHE A 1 758 ? 8.213 27.967 1.713 1.00 97.00 758 PHE A O 1
ATOM 5711 N N . TRP A 1 759 ? 8.373 26.103 0.478 1.00 94.94 759 TRP A N 1
ATOM 5712 C CA . TRP A 1 759 ? 7.571 25.259 1.367 1.00 94.94 759 TRP A CA 1
ATOM 5713 C C . TRP A 1 759 ? 8.099 25.240 2.806 1.00 94.94 759 TRP A C 1
ATOM 5715 O O . TRP A 1 759 ? 7.323 25.387 3.757 1.00 94.94 759 TRP A O 1
ATOM 5725 N N . LYS A 1 760 ? 9.417 25.100 2.982 1.00 92.38 760 LYS A N 1
ATOM 5726 C CA . LYS A 1 760 ? 10.078 25.028 4.296 1.00 92.38 760 LYS A CA 1
ATOM 5727 C C . LYS A 1 760 ? 10.191 26.386 4.983 1.00 92.38 760 LYS A C 1
ATOM 5729 O O . LYS A 1 760 ? 10.004 26.469 6.194 1.00 92.38 760 LYS A O 1
ATOM 5734 N N . ASN A 1 761 ? 10.460 27.457 4.237 1.00 93.31 761 ASN A N 1
ATOM 5735 C CA . ASN A 1 761 ? 10.616 28.790 4.812 1.00 93.31 761 ASN A CA 1
ATOM 5736 C C . ASN A 1 761 ? 9.281 29.549 4.849 1.00 93.31 761 ASN A C 1
ATOM 5738 O O . ASN A 1 761 ? 8.887 30.168 3.859 1.00 93.31 761 ASN A O 1
ATOM 5742 N N . GLY A 1 762 ? 8.623 29.552 6.014 1.00 89.81 762 GLY A N 1
ATOM 5743 C CA . GLY A 1 762 ? 7.371 30.281 6.265 1.00 89.81 762 GLY A CA 1
ATOM 5744 C C . GLY A 1 762 ? 7.431 31.793 6.011 1.00 89.81 762 GLY A C 1
ATOM 5745 O O . GLY A 1 762 ? 6.402 32.395 5.725 1.00 89.81 762 GLY A O 1
ATOM 5746 N N . ASN A 1 763 ? 8.626 32.391 6.049 1.00 94.12 763 ASN A N 1
ATOM 5747 C CA . ASN A 1 763 ? 8.827 33.833 5.883 1.00 94.12 763 ASN A CA 1
ATOM 5748 C C . ASN A 1 763 ? 9.155 34.240 4.438 1.00 94.12 763 ASN A C 1
ATOM 5750 O O . ASN A 1 763 ? 9.245 35.430 4.143 1.00 94.12 763 ASN A O 1
ATOM 5754 N N . MET A 1 764 ? 9.369 33.282 3.528 1.00 97.06 764 MET A N 1
ATOM 5755 C CA . MET A 1 764 ? 9.629 33.594 2.122 1.00 97.06 764 MET A CA 1
ATOM 5756 C C . MET A 1 764 ? 8.338 34.058 1.441 1.00 97.06 764 MET A C 1
ATOM 5758 O O . MET A 1 764 ? 7.356 33.309 1.395 1.00 97.06 764 MET A O 1
ATOM 5762 N N . SER A 1 765 ? 8.353 35.270 0.879 1.00 97.50 765 SER A N 1
ATOM 5763 C CA . SER A 1 765 ? 7.225 35.792 0.105 1.00 97.50 765 SER A CA 1
ATOM 5764 C C . SER A 1 765 ? 7.030 34.996 -1.193 1.00 97.50 765 SER A C 1
ATOM 5766 O O . SER A 1 765 ? 7.992 34.493 -1.781 1.00 97.50 765 SER A O 1
ATOM 5768 N N . ALA A 1 766 ? 5.787 34.894 -1.672 1.00 97.50 766 ALA A N 1
ATOM 5769 C CA . ALA A 1 766 ? 5.495 34.243 -2.952 1.00 97.50 766 ALA A CA 1
ATOM 5770 C C . ALA A 1 766 ? 6.183 34.958 -4.132 1.00 97.50 766 ALA A C 1
ATOM 5772 O O . ALA A 1 766 ? 6.624 34.309 -5.076 1.00 97.50 766 ALA A O 1
ATOM 5773 N N . GLN A 1 767 ? 6.366 36.280 -4.045 1.00 97.69 767 GLN A N 1
ATOM 5774 C CA . GLN A 1 767 ? 7.116 37.055 -5.034 1.00 97.69 767 GLN A CA 1
ATOM 5775 C C . GLN A 1 767 ? 8.601 36.664 -5.086 1.00 97.69 767 GLN A C 1
ATOM 5777 O O . GLN A 1 767 ? 9.164 36.560 -6.177 1.00 97.69 767 GLN A O 1
ATOM 5782 N N . ASP A 1 768 ? 9.246 36.448 -3.938 1.00 97.31 768 ASP A N 1
ATOM 5783 C CA . ASP A 1 768 ? 10.658 36.049 -3.897 1.00 97.31 768 ASP A CA 1
ATOM 5784 C C . ASP A 1 768 ? 10.853 34.602 -4.356 1.00 97.31 768 ASP A C 1
ATOM 5786 O O . ASP A 1 768 ? 11.833 34.296 -5.036 1.00 97.31 768 ASP A O 1
ATOM 5790 N N . ALA A 1 769 ? 9.901 33.717 -4.053 1.00 96.69 769 ALA A N 1
ATOM 5791 C CA . ALA A 1 769 ? 9.887 32.369 -4.611 1.00 96.69 769 ALA A CA 1
ATOM 5792 C C . ALA A 1 769 ? 9.695 32.381 -6.138 1.00 96.69 769 ALA A C 1
ATOM 5794 O O . ALA A 1 769 ? 10.438 31.702 -6.842 1.00 96.69 769 ALA A O 1
ATOM 5795 N N . ALA A 1 770 ? 8.787 33.208 -6.668 1.00 97.38 770 ALA A N 1
ATOM 5796 C CA . ALA A 1 770 ? 8.608 33.389 -8.112 1.00 97.38 770 ALA A CA 1
ATOM 5797 C C . ALA A 1 770 ? 9.902 33.878 -8.798 1.00 97.38 770 ALA A C 1
ATOM 5799 O O . ALA A 1 770 ? 10.297 33.340 -9.833 1.00 97.38 770 ALA A O 1
ATOM 5800 N N . ARG A 1 771 ? 10.636 34.809 -8.166 1.00 96.94 771 ARG A N 1
ATOM 5801 C CA . ARG A 1 771 ? 11.971 35.236 -8.633 1.00 96.94 771 ARG A CA 1
ATOM 5802 C C . ARG A 1 771 ? 12.972 34.089 -8.661 1.00 96.94 771 ARG A C 1
ATOM 5804 O O . ARG A 1 771 ? 13.662 33.925 -9.660 1.00 96.94 771 ARG A O 1
ATOM 5811 N N . ARG A 1 772 ? 13.008 33.252 -7.619 1.00 95.62 772 ARG A N 1
ATOM 5812 C CA . ARG A 1 772 ? 13.873 32.060 -7.586 1.00 95.62 772 ARG A CA 1
ATOM 5813 C C . ARG A 1 772 ? 13.564 31.084 -8.718 1.00 95.62 772 ARG A C 1
ATOM 5815 O O . ARG A 1 772 ? 14.499 30.550 -9.304 1.00 95.62 772 ARG A O 1
ATOM 5822 N N . PHE A 1 773 ? 12.290 30.877 -9.050 1.00 93.62 773 PHE A N 1
ATOM 5823 C CA . PHE A 1 773 ? 11.899 30.087 -10.222 1.00 93.62 773 PHE A CA 1
ATOM 5824 C C . PHE A 1 773 ? 12.402 30.716 -11.525 1.00 93.62 773 PHE A C 1
ATOM 5826 O O . PHE A 1 773 ? 12.994 30.029 -12.353 1.00 93.62 773 PHE A O 1
ATOM 5833 N N . ALA A 1 774 ? 12.226 32.024 -11.704 1.00 95.75 774 ALA A N 1
ATOM 5834 C CA . ALA A 1 774 ? 12.721 32.712 -12.893 1.00 95.75 774 ALA A CA 1
ATOM 5835 C C . ALA A 1 774 ? 14.255 32.646 -13.021 1.00 95.75 774 ALA A C 1
ATOM 5837 O O . ALA A 1 774 ? 14.761 32.399 -14.116 1.00 95.75 774 ALA A O 1
ATOM 5838 N N . ASP A 1 775 ? 14.989 32.796 -11.917 1.00 94.50 775 ASP A N 1
ATOM 5839 C CA . ASP A 1 775 ? 16.450 32.672 -11.882 1.00 94.50 775 ASP A CA 1
ATOM 5840 C C . ASP A 1 775 ? 16.908 31.235 -12.164 1.00 94.50 775 ASP A C 1
ATOM 5842 O O . ASP A 1 775 ? 17.861 31.022 -12.9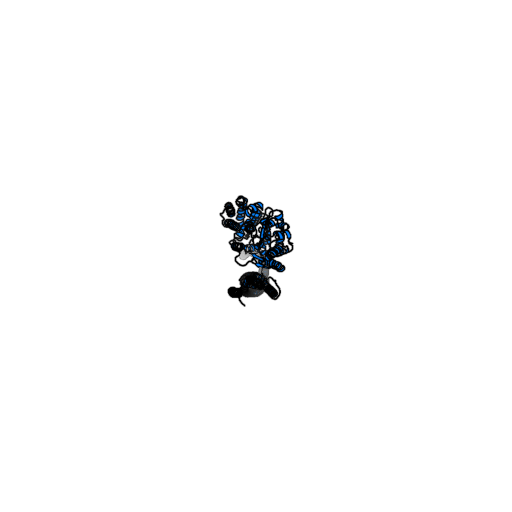15 1.00 94.50 775 ASP A O 1
ATOM 5846 N N . ALA A 1 776 ? 16.213 30.239 -11.605 1.00 92.25 776 ALA A N 1
ATOM 5847 C CA . ALA A 1 776 ? 16.461 28.824 -11.872 1.00 92.25 776 ALA A CA 1
ATOM 5848 C C . ALA A 1 776 ? 16.282 28.479 -13.358 1.00 92.25 776 ALA A C 1
ATOM 5850 O O . ALA A 1 776 ? 17.064 27.703 -13.898 1.00 92.25 776 ALA A O 1
ATOM 5851 N N . ALA A 1 777 ? 15.313 29.104 -14.028 1.00 91.44 777 ALA A N 1
ATOM 5852 C CA . ALA A 1 777 ? 15.020 28.892 -15.443 1.00 91.44 777 ALA A CA 1
ATOM 5853 C C . ALA A 1 777 ? 16.063 29.486 -16.410 1.00 91.44 777 ALA A C 1
ATOM 5855 O O . ALA A 1 777 ? 15.987 29.228 -17.608 1.00 91.44 777 ALA A O 1
ATOM 5856 N N . ARG A 1 778 ? 17.008 30.308 -15.922 1.00 87.06 778 ARG A N 1
ATOM 5857 C CA . ARG A 1 778 ? 18.108 30.871 -16.733 1.00 87.06 778 ARG A CA 1
ATOM 5858 C C . ARG A 1 778 ? 19.349 29.982 -16.788 1.00 87.06 778 ARG A C 1
ATOM 5860 O O . ARG A 1 778 ? 20.268 30.307 -17.539 1.00 87.06 778 ARG A O 1
ATOM 5867 N N . ARG A 1 779 ? 19.409 28.956 -15.940 1.00 71.38 779 ARG A N 1
ATOM 5868 C CA . ARG A 1 779 ? 20.480 27.955 -15.938 1.00 71.38 779 ARG A CA 1
ATOM 5869 C C . ARG A 1 779 ? 20.287 27.012 -17.114 1.00 71.38 779 ARG A C 1
ATOM 5871 O O . ARG A 1 779 ? 21.320 26.657 -17.717 1.00 71.38 779 ARG A O 1
#

Foldseek 3Di:
DQPPVRVVVVVVVVLVVVVVVVVVVLVPDDDDPVNVVVVVVVVVVSVVVVVVVVVVNVVVCVVCVLVVVVVVLVVCLPDLARELPDAGDLDDDPDSSVVSVVVNVVSVVVLVVLQVLLLVLLVLLLVLVVLLVVLVVLLVVLVVLLVVLVVLLVVLVVLLVVLVVLLVVLVVLLVVLVVLLVVLVVQLVVLVVVLVVLVVVLVVLVVVLVVLVVLLVVLVVVLVVLVVQLVVLVVQLVVLVVQLVVLVVVPPVSVVSNVVSVVSNVVSVVSNVVSVVVNVVSVVSNVVSVVSSVVSVVVSVVSVVSSVVSVVSSVVSVVSNVVSVVSNVVSVVSNVVSVVSNVVSVVSNVVSVVSNVVSVVSNVVSVVSNVVSVVSSVVSVVSSSVSNSYPSFLAEEEEDQDDSLQSQLVSVLQVVLVVVVGHYDYDDDDSPPVVQVVCQVVVNHGQWYFAAAPRLQVVVVVVFFDFLVVLCVVLVVVVFFQPVVVVRQDYPRGRFKFFQFKWFLQKKKFFPVLCVVLVHDDAQALVSLVVSLVSCVVVVAFAEQAALQLLRLLSVLLNLLCAQVFQVLQCVCQQVVPLCSLLDPSLLVSLVSSQSNLVRYDPPRYRDDPQVSLVCRLVRSHGIYRGMQQSVVSCVVVVHDDPPGIDMDGDHHDQLATAIDTRMMGGTDDDDPVSVVSSNVSSSLSPDLVSSVSSCQSSVGAGSTLPRDCPSPDPVNVVVSVSVVSCSVVVRYDYDLSRNHRDDPQLNVQLSVLSSVSNPDPPDRSSNSSVSNSVSSVD

Radius of gyration: 63.28 Å; chains: 1; bounding box: 183×68×213 Å

Sequence (779 aa):
MLSRNQVIAMISAIYSLVLIVLLVVVSNSSVAAVNDLFITILLIGIVGLGALLAGLVFGINQLFKPLTQMRDLMRLQATDRGDLMTRLPVNGYGDIADISRAYNESTDKVQNILRDVQREMEGLALGLSELTAVTGQMAKDTHMQSDHAASSAATVEEITVSINHIADSARDMDHVVEETQRLSSNSADSVLRVSEEVGKVSEAVVALTQTMDGLGARSEEISSIIGVIKDIAGQTNLLALNAAIEAARAGEMGRGFAVVADEVRKLAERTSSATVEIAHKIESVGRETQNAVGNMSITAERVAHSVTMAEDARGHMLGIREHMGSVVSAVRQIAESTQEQSAATHTLASSAEQLDVMTQATDSALQQATNTLKNLDERAKRLLKSVGSFKLADIEVVHGWAASSEARAVSEIKALLNAQGHHWADAQGDNSPSALRARVLAGNAPTAAAIGGVKIQNWAKEGVLADLNEVANAQGWSRVLPAVLDTMMKANGQYVAVPLGVARVNMFWINAAVLRRAGVNAPKSWDDFFVIAEKLKQMGTPMLAVGEQAWQIATMFEAITCGLGGAAFYNAAFSKLDQATLNGPVMIRCLETLRQMKPYCTPDAAGREWNLATADVINGRAAMQLMGDWAKGEFAQAGKTQGVDYLCVPSPTQNGEYSFAADTLTMFKQTEPRLIAAQRDFVSLLMSTEGQEVFNLYKGNIPARTDVNMNRYDDYAKQSSRDFANAANKQVLVPSWAHNMAVQDEVKLAFYDAVDAFWKNGNMSAQDAARRFADAARR

pLDDT: mean 87.9, std 9.35, range [39.31, 98.31]